Protein AF-A0AAU9WXY8-F1 (afdb_monomer)

Organism: NCBI:txid46732

Structure (mmCIF, N/CA/C/O backbone):
data_AF-A0AAU9WXY8-F1
#
_entry.id   AF-A0AAU9WXY8-F1
#
loop_
_atom_site.group_PDB
_atom_site.id
_atom_site.type_symbol
_atom_site.label_atom_id
_atom_site.label_alt_id
_atom_site.label_comp_id
_atom_site.label_asym_id
_atom_site.label_entity_id
_atom_site.label_seq_id
_atom_site.pdbx_PDB_ins_code
_atom_site.Cartn_x
_atom_site.Cartn_y
_atom_site.Cartn_z
_atom_site.occupancy
_atom_site.B_iso_or_equiv
_atom_site.auth_seq_id
_atom_site.auth_comp_id
_atom_site.auth_asym_id
_atom_site.auth_atom_id
_atom_site.pdbx_PDB_model_num
ATOM 1 N N . GLN A 1 1 ? 19.467 9.431 14.230 1.00 58.28 1 GLN A N 1
ATOM 2 C CA . GLN A 1 1 ? 18.956 8.630 15.370 1.00 58.28 1 GLN A CA 1
ATOM 3 C C . GLN A 1 1 ? 19.068 9.400 16.681 1.00 58.28 1 GLN A C 1
ATOM 5 O O . GLN A 1 1 ? 18.052 9.577 17.332 1.00 58.28 1 GLN A O 1
ATOM 10 N N . SER A 1 2 ? 20.236 9.939 17.031 1.00 70.94 2 SER A N 1
ATOM 11 C CA . SER A 1 2 ? 20.448 10.705 18.269 1.00 70.94 2 SER A CA 1
ATOM 12 C C . SER A 1 2 ? 19.467 11.874 18.460 1.00 70.94 2 SER A C 1
ATOM 14 O O . SER A 1 2 ? 18.767 11.893 19.461 1.00 70.94 2 SER A O 1
ATOM 16 N N . ILE A 1 3 ? 19.284 12.748 17.456 1.00 73.31 3 ILE A N 1
ATOM 17 C CA . ILE A 1 3 ? 18.297 13.858 17.493 1.00 73.31 3 ILE A CA 1
ATOM 18 C C . ILE A 1 3 ? 16.870 13.370 17.844 1.00 73.31 3 ILE A C 1
ATOM 20 O O . ILE A 1 3 ? 16.147 14.038 18.578 1.00 73.31 3 ILE A O 1
ATOM 24 N N . TYR A 1 4 ? 16.468 12.182 17.370 1.00 74.12 4 TYR A N 1
ATOM 25 C CA . TYR A 1 4 ? 15.169 11.577 17.695 1.00 74.12 4 TYR A CA 1
ATOM 26 C C . TYR A 1 4 ? 15.088 11.152 19.170 1.00 74.12 4 TYR A C 1
ATOM 28 O O . TYR A 1 4 ? 14.063 11.374 19.814 1.00 74.12 4 TYR A O 1
ATOM 36 N N . PHE A 1 5 ? 16.159 10.577 19.729 1.00 73.62 5 PHE A N 1
ATOM 37 C CA . PHE A 1 5 ? 16.206 10.272 21.158 1.00 73.62 5 PHE A CA 1
ATOM 38 C C . PHE A 1 5 ? 16.198 11.559 21.992 1.00 73.62 5 PHE A C 1
ATOM 40 O O . PHE A 1 5 ? 15.382 11.660 22.906 1.00 73.62 5 PHE A O 1
ATOM 47 N N . THR A 1 6 ? 17.009 12.567 21.642 1.00 76.75 6 THR A N 1
ATOM 48 C CA . THR A 1 6 ? 17.006 13.898 22.279 1.00 76.75 6 THR A CA 1
ATOM 49 C C . THR A 1 6 ? 15.594 14.467 22.372 1.00 76.75 6 THR A C 1
ATOM 51 O O . THR A 1 6 ? 15.139 14.796 23.464 1.00 76.75 6 THR A O 1
ATOM 54 N N . ALA A 1 7 ? 14.895 14.539 21.235 1.00 71.25 7 ALA A N 1
ATOM 55 C CA . ALA A 1 7 ? 13.519 15.005 21.142 1.00 71.25 7 ALA A CA 1
ATOM 56 C C . ALA A 1 7 ? 12.631 14.317 22.192 1.00 71.25 7 ALA A C 1
ATOM 58 O O . ALA A 1 7 ? 12.123 14.972 23.110 1.00 71.25 7 ALA A O 1
ATOM 59 N N . VAL A 1 8 ? 12.513 12.986 22.106 1.00 70.12 8 VAL A N 1
ATOM 60 C CA . VAL A 1 8 ? 11.603 12.223 22.967 1.00 70.12 8 VAL A CA 1
ATOM 61 C C . VAL A 1 8 ? 11.998 12.311 24.445 1.00 70.12 8 VAL A C 1
ATOM 63 O O . VAL A 1 8 ? 11.103 12.386 25.284 1.00 70.12 8 VAL A O 1
ATOM 66 N N . HIS A 1 9 ? 13.290 12.373 24.788 1.00 77.38 9 HIS A N 1
ATOM 67 C CA . HIS A 1 9 ? 13.725 12.575 26.176 1.00 77.38 9 HIS A CA 1
ATOM 68 C C . HIS A 1 9 ? 13.307 13.941 26.734 1.00 77.38 9 HIS A C 1
ATOM 70 O O . HIS A 1 9 ? 12.823 13.996 27.860 1.00 77.38 9 HIS A O 1
ATOM 76 N N . ILE A 1 10 ? 13.414 15.041 25.980 1.00 74.75 10 ILE A N 1
ATOM 77 C CA . ILE A 1 10 ? 13.002 16.349 26.521 1.00 74.75 10 ILE A CA 1
ATOM 78 C C . ILE A 1 10 ? 11.474 16.426 26.675 1.00 74.75 10 ILE A C 1
ATOM 80 O O . ILE A 1 10 ? 10.965 16.979 27.647 1.00 74.75 10 ILE A O 1
ATOM 84 N N . LEU A 1 11 ? 10.718 15.805 25.770 1.00 73.06 11 LEU A N 1
ATOM 85 C CA . LEU A 1 11 ? 9.266 15.718 25.909 1.00 73.06 11 LEU A CA 1
ATOM 86 C C . LEU A 1 11 ? 8.843 14.860 27.112 1.00 73.06 11 LEU A C 1
ATOM 88 O O . LEU A 1 11 ? 7.981 15.273 27.891 1.00 73.06 11 LEU A O 1
ATOM 92 N N . LEU A 1 12 ? 9.437 13.674 27.285 1.00 76.00 12 LEU A N 1
ATOM 93 C CA . LEU A 1 12 ? 9.161 12.828 28.450 1.00 76.00 12 LEU A CA 1
ATOM 94 C C . LEU A 1 12 ? 9.564 13.536 29.751 1.00 76.00 12 LEU A C 1
ATOM 96 O O . LEU A 1 12 ? 8.856 13.393 30.750 1.00 76.00 12 LEU A O 1
ATOM 100 N N . SER A 1 13 ? 10.616 14.360 29.714 1.00 81.12 13 SER A N 1
ATOM 101 C CA . SER A 1 13 ? 11.015 15.242 30.808 1.00 81.12 13 SER A CA 1
ATOM 102 C C . SER A 1 13 ? 9.907 16.247 31.117 1.00 81.12 13 SER A C 1
ATOM 104 O O . SER A 1 13 ? 9.409 16.235 32.235 1.00 81.12 13 SER A O 1
ATOM 106 N N . LEU A 1 14 ? 9.408 17.025 30.149 1.00 76.81 14 LEU A N 1
ATOM 107 C CA . LEU A 1 14 ? 8.316 17.983 30.386 1.00 76.81 14 LEU A CA 1
ATOM 108 C C . LEU A 1 14 ? 7.031 17.326 30.924 1.00 76.81 14 LEU A C 1
ATOM 110 O O . LEU A 1 14 ? 6.374 17.883 31.811 1.00 76.81 14 LEU A O 1
ATOM 114 N N . MET A 1 15 ? 6.677 16.135 30.430 1.00 76.19 15 MET A N 1
ATOM 115 C CA . MET A 1 15 ? 5.521 15.370 30.918 1.00 76.19 15 MET A CA 1
ATOM 116 C C . MET A 1 15 ? 5.714 14.876 32.359 1.00 76.19 15 MET A C 1
ATOM 118 O O . MET A 1 15 ? 4.820 15.042 33.192 1.00 76.19 15 MET A O 1
ATOM 122 N N . ALA A 1 16 ? 6.872 14.290 32.672 1.00 79.88 16 ALA A N 1
ATOM 123 C CA . ALA A 1 16 ? 7.192 13.819 34.017 1.00 79.88 16 ALA A CA 1
ATOM 124 C C . ALA A 1 16 ? 7.369 14.985 35.007 1.00 79.88 16 ALA A C 1
ATOM 126 O O . ALA A 1 16 ? 6.894 14.886 36.137 1.00 79.88 16 ALA A O 1
ATOM 127 N N . LEU A 1 17 ? 7.964 16.099 34.574 1.00 84.12 17 LEU A N 1
ATOM 128 C CA . LEU A 1 17 ? 8.178 17.317 35.355 1.00 84.12 17 LEU A CA 1
ATOM 129 C C . LEU A 1 17 ? 6.842 17.924 35.792 1.00 84.12 17 LEU A C 1
ATOM 131 O O . LEU A 1 17 ? 6.537 17.995 36.982 1.00 84.12 17 LEU A O 1
ATOM 135 N N . SER A 1 18 ? 6.017 18.317 34.817 1.00 79.75 18 SER A N 1
ATOM 136 C CA . SER A 1 18 ? 4.721 18.956 35.067 1.00 79.75 18 SER A CA 1
ATOM 137 C C . SER A 1 18 ? 3.766 18.031 35.824 1.00 79.75 18 SER A C 1
ATOM 139 O O . SER A 1 18 ? 3.128 18.449 36.793 1.00 79.75 18 SER A O 1
ATOM 141 N N . GLY A 1 19 ? 3.714 16.753 35.437 1.00 78.69 19 GLY A N 1
ATOM 142 C CA . GLY A 1 19 ? 2.889 15.746 36.085 1.00 78.69 19 GLY A CA 1
ATOM 143 C C . GLY A 1 19 ? 3.281 15.517 37.544 1.00 78.69 19 GLY A C 1
ATOM 144 O O . GLY A 1 19 ? 2.434 15.653 38.427 1.00 78.69 19 GLY A O 1
ATOM 145 N N . ASN A 1 20 ? 4.544 15.195 37.833 1.00 88.06 20 ASN A N 1
ATOM 146 C CA . ASN A 1 20 ? 4.954 14.856 39.199 1.00 88.06 20 ASN A CA 1
ATOM 147 C C . ASN A 1 20 ? 5.003 16.077 40.128 1.00 88.06 20 ASN A C 1
ATOM 149 O O . ASN A 1 20 ? 4.657 15.950 41.303 1.00 88.06 20 ASN A O 1
ATOM 153 N N . PHE A 1 21 ? 5.294 17.276 39.611 1.00 85.62 21 PHE A N 1
ATOM 154 C CA . PHE A 1 21 ? 5.154 18.518 40.375 1.00 85.62 21 PHE A CA 1
ATOM 155 C C . PHE A 1 21 ? 3.701 18.749 40.831 1.00 85.62 21 PHE A C 1
ATOM 157 O O . PHE A 1 21 ? 3.444 18.925 42.025 1.00 85.62 21 PHE A O 1
ATOM 164 N N . LEU A 1 22 ? 2.728 18.652 39.913 1.00 81.56 22 LEU A N 1
ATOM 165 C CA . LEU A 1 22 ? 1.297 18.759 40.241 1.00 81.56 22 LEU A CA 1
ATOM 166 C C . LEU A 1 22 ? 0.856 17.705 41.267 1.00 81.56 22 LEU A C 1
ATOM 168 O O . LEU A 1 22 ? 0.036 17.992 42.142 1.00 81.56 22 LEU A O 1
ATOM 172 N N . ILE A 1 23 ? 1.416 16.496 41.188 1.00 86.69 23 ILE A N 1
ATOM 173 C CA . ILE A 1 23 ? 1.170 15.415 42.144 1.00 86.69 23 ILE A CA 1
ATOM 174 C C . ILE A 1 23 ? 1.721 15.733 43.536 1.00 86.69 23 ILE A C 1
ATOM 176 O O . ILE A 1 23 ? 1.007 15.513 44.514 1.00 86.69 23 ILE A O 1
ATOM 180 N N . ILE A 1 24 ? 2.936 16.272 43.658 1.00 86.88 24 ILE A N 1
ATOM 181 C CA . ILE A 1 24 ? 3.520 16.659 44.954 1.00 86.88 24 ILE A CA 1
ATOM 182 C C . ILE A 1 24 ? 2.666 17.752 45.615 1.00 86.88 24 ILE A C 1
ATOM 184 O O . ILE A 1 24 ? 2.293 17.614 46.784 1.00 86.88 24 ILE A O 1
ATOM 188 N N . VAL A 1 25 ? 2.265 18.779 44.855 1.00 83.50 25 VAL A N 1
ATOM 189 C CA . VAL A 1 25 ? 1.380 19.855 45.339 1.00 83.50 25 VAL A CA 1
ATOM 190 C C . VAL A 1 25 ? 0.006 19.304 45.754 1.00 83.50 25 VAL A C 1
ATOM 192 O O . VAL A 1 25 ? -0.505 19.639 46.825 1.00 83.50 25 VAL A O 1
ATOM 195 N N . ALA A 1 26 ? -0.586 18.398 44.971 1.00 82.81 26 ALA A N 1
ATOM 196 C CA . ALA A 1 26 ? -1.856 17.761 45.320 1.00 82.81 26 ALA A CA 1
ATOM 197 C C . ALA A 1 26 ? -1.748 16.847 46.558 1.00 82.81 26 ALA A C 1
ATOM 199 O O . ALA A 1 26 ? -2.635 16.864 47.412 1.00 82.81 26 ALA A O 1
ATOM 200 N N . LEU A 1 27 ? -0.651 16.098 46.715 1.00 84.31 27 LEU A N 1
ATOM 201 C CA . LEU A 1 27 ? -0.369 15.268 47.896 1.00 84.31 27 LEU A CA 1
ATOM 202 C C . LEU A 1 27 ? -0.128 16.088 49.170 1.00 84.31 27 LEU A C 1
ATOM 204 O O . LEU A 1 27 ? -0.151 15.515 50.263 1.00 84.31 27 LEU A O 1
ATOM 208 N N . HIS A 1 28 ? 0.112 17.396 49.064 1.00 82.25 28 HIS A N 1
ATOM 209 C CA . HIS A 1 28 ? 0.092 18.304 50.209 1.00 82.25 28 HIS A CA 1
ATOM 210 C C . HIS A 1 28 ? -1.348 18.642 50.634 1.00 82.25 28 HIS A C 1
ATOM 212 O O . HIS A 1 28 ? -1.653 18.611 51.822 1.00 82.25 28 HIS A O 1
ATOM 218 N N . LYS A 1 29 ? -2.251 18.870 49.669 1.00 78.19 29 LYS A N 1
ATOM 219 C CA . LYS A 1 29 ? -3.663 19.232 49.907 1.00 78.19 29 LYS A CA 1
ATOM 220 C C . LYS A 1 29 ? -4.560 18.053 50.336 1.00 78.19 29 LYS A C 1
ATOM 222 O O . LYS A 1 29 ? -5.585 18.268 50.976 1.00 78.19 29 LYS A O 1
ATOM 227 N N . VAL A 1 30 ? -4.215 16.804 50.002 1.00 81.44 30 VAL A N 1
ATOM 228 C CA . VAL A 1 30 ? -5.038 15.620 50.342 1.00 81.44 30 VAL A CA 1
ATOM 229 C C . VAL A 1 30 ? -4.811 15.161 51.789 1.00 81.44 30 VAL A C 1
ATOM 231 O O . VAL A 1 30 ? -3.777 14.574 52.120 1.00 81.44 30 VAL A O 1
ATOM 234 N N . SER A 1 31 ? -5.818 15.321 52.651 1.00 74.94 31 SER A N 1
ATOM 235 C CA . SER A 1 31 ? -5.819 14.800 54.028 1.00 74.94 31 SER A CA 1
ATOM 236 C C . SER A 1 31 ? -6.189 13.309 54.123 1.00 74.94 31 SER A C 1
ATOM 238 O O . SER A 1 31 ? -5.586 12.605 54.931 1.00 74.94 31 SER A O 1
ATOM 240 N N . SER A 1 32 ? -7.066 12.794 53.252 1.00 74.12 32 SER A N 1
ATOM 241 C CA . SER A 1 32 ? -7.735 11.481 53.390 1.00 74.12 32 SER A CA 1
ATOM 242 C C . SER A 1 32 ? -6.867 10.217 53.257 1.00 74.12 32 SER A C 1
ATOM 244 O O . SER A 1 32 ? -7.257 9.155 53.739 1.00 74.12 32 SER A O 1
ATOM 246 N N . LEU A 1 33 ? -5.702 10.284 52.603 1.00 76.19 33 LEU A N 1
ATOM 247 C CA . LEU A 1 33 ? -4.825 9.114 52.444 1.00 76.19 33 LEU A CA 1
ATOM 248 C C . LEU A 1 33 ? -4.109 8.746 53.761 1.00 76.19 33 LEU A C 1
ATOM 250 O O . LEU A 1 33 ? -3.751 9.617 54.554 1.00 76.19 33 LEU A O 1
ATOM 254 N N . HIS A 1 34 ? -3.822 7.455 53.962 1.00 81.12 34 HIS A N 1
ATOM 255 C CA . HIS A 1 34 ? -3.025 6.989 55.102 1.00 81.12 34 HIS A CA 1
ATOM 256 C C . HIS A 1 34 ? -1.627 7.651 55.071 1.00 81.12 34 HIS A C 1
ATOM 258 O O . HIS A 1 34 ? -0.971 7.585 54.024 1.00 81.12 34 HIS A O 1
ATOM 264 N N . PRO A 1 35 ? -1.153 8.308 56.154 1.00 84.88 35 PRO A N 1
ATOM 265 C CA . PRO A 1 35 ? 0.079 9.098 56.104 1.00 84.88 35 PRO A CA 1
ATOM 266 C C . PRO A 1 35 ? 1.330 8.321 55.644 1.00 84.88 35 PRO A C 1
ATOM 268 O O . PRO A 1 35 ? 2.041 8.855 54.796 1.00 84.88 35 PRO A O 1
ATOM 271 N N . PRO A 1 36 ? 1.573 7.063 56.071 1.00 84.50 36 PRO A N 1
ATOM 272 C CA . PRO A 1 36 ? 2.623 6.210 55.505 1.00 84.50 36 PRO A CA 1
ATOM 273 C C . PRO A 1 36 ? 2.563 6.077 53.978 1.00 84.50 36 PRO A C 1
ATOM 275 O O . PRO A 1 36 ? 3.531 6.391 53.289 1.00 84.50 36 PRO A O 1
ATOM 278 N N . SER A 1 37 ? 1.407 5.711 53.416 1.00 84.62 37 SER A N 1
ATOM 279 C CA . SER A 1 37 ? 1.270 5.572 51.963 1.00 84.62 37 SER A CA 1
ATOM 280 C C . SER A 1 37 ? 1.486 6.909 51.235 1.00 84.62 37 SER A C 1
ATOM 282 O O . SER A 1 37 ? 2.041 6.906 50.138 1.00 84.62 37 SER A O 1
ATOM 284 N N . LYS A 1 38 ? 1.128 8.065 51.831 1.00 86.25 38 LYS A N 1
ATOM 285 C CA . LYS A 1 38 ? 1.463 9.392 51.261 1.00 86.25 38 LYS A CA 1
ATOM 286 C C . LYS A 1 38 ? 2.971 9.598 51.122 1.00 86.25 38 LYS A C 1
ATOM 288 O O . LYS A 1 38 ? 3.385 10.182 50.126 1.00 86.25 38 LYS A O 1
ATOM 293 N N . VAL A 1 39 ? 3.776 9.139 52.084 1.00 89.75 39 VAL A N 1
ATOM 294 C CA . VAL A 1 39 ? 5.246 9.247 52.024 1.00 89.75 39 VAL A CA 1
ATOM 295 C C . VAL A 1 39 ? 5.787 8.476 50.818 1.00 89.75 39 VAL A C 1
ATOM 297 O O . VAL A 1 39 ? 6.606 9.017 50.083 1.00 89.75 39 VAL A O 1
ATOM 300 N N . LEU A 1 40 ? 5.259 7.280 50.536 1.00 89.25 40 LEU A N 1
ATOM 301 C CA . LEU A 1 40 ? 5.653 6.499 49.356 1.00 89.25 40 LEU A CA 1
ATOM 302 C C . LEU A 1 40 ? 5.256 7.174 48.034 1.00 89.25 40 LEU A C 1
ATOM 304 O O . LEU A 1 40 ? 6.086 7.262 47.133 1.00 89.25 40 LEU A O 1
ATOM 308 N N . TYR A 1 41 ? 4.037 7.719 47.920 1.00 88.12 41 TYR A N 1
ATOM 309 C CA . TYR A 1 41 ? 3.637 8.460 46.712 1.00 88.12 41 TYR A CA 1
ATOM 310 C C . TYR A 1 41 ? 4.432 9.761 46.522 1.00 88.12 41 TYR A C 1
ATOM 312 O O . TYR A 1 41 ? 4.742 10.114 45.387 1.00 88.12 41 TYR A O 1
ATOM 320 N N . ARG A 1 42 ? 4.799 10.461 47.607 1.00 88.81 42 ARG A N 1
ATOM 321 C CA . ARG A 1 42 ? 5.684 11.636 47.539 1.00 88.81 42 ARG A CA 1
ATOM 322 C C . ARG A 1 42 ? 7.105 11.249 47.135 1.00 88.81 42 ARG A C 1
ATOM 324 O O . ARG A 1 42 ? 7.677 11.941 46.306 1.00 88.81 42 ARG A O 1
ATOM 331 N N . CYS A 1 43 ? 7.645 10.152 47.670 1.00 89.31 43 CYS A N 1
ATOM 332 C CA . CYS A 1 43 ? 8.960 9.642 47.286 1.00 89.31 43 CYS A CA 1
ATOM 333 C C . CYS A 1 43 ? 9.005 9.285 45.797 1.00 89.31 43 CYS A C 1
ATOM 335 O O . CYS A 1 43 ? 9.906 9.742 45.106 1.00 89.31 43 CYS A O 1
ATOM 337 N N . LEU A 1 44 ? 8.008 8.549 45.292 1.00 89.12 44 LEU A N 1
ATOM 338 C CA . LEU A 1 44 ? 7.957 8.154 43.882 1.00 89.12 44 LEU A CA 1
ATOM 339 C C . LEU A 1 44 ? 7.783 9.366 42.950 1.00 89.12 44 LEU A C 1
ATOM 341 O O . LEU A 1 44 ? 8.485 9.485 41.955 1.00 89.12 44 LEU A O 1
ATOM 345 N N . ALA A 1 45 ? 6.922 10.326 43.307 1.00 89.19 45 ALA A N 1
ATOM 346 C CA . ALA A 1 45 ? 6.803 11.562 42.535 1.00 89.19 45 ALA A CA 1
ATOM 347 C C . ALA A 1 45 ? 8.085 12.420 42.584 1.00 89.19 45 ALA A C 1
ATOM 349 O O . ALA A 1 45 ? 8.436 13.048 41.590 1.00 89.19 45 ALA A O 1
ATOM 350 N N . ALA A 1 46 ? 8.809 12.446 43.708 1.00 89.31 46 ALA A N 1
ATOM 351 C CA . ALA A 1 46 ? 10.069 13.180 43.832 1.00 89.31 46 ALA A CA 1
ATOM 352 C C . ALA A 1 46 ? 11.220 12.518 43.055 1.00 89.31 46 ALA A C 1
ATOM 354 O O . ALA A 1 46 ? 12.000 13.228 42.420 1.00 89.31 46 ALA A O 1
ATOM 355 N N . THR A 1 47 ? 11.315 11.182 43.043 1.00 90.31 47 THR A N 1
ATOM 356 C CA . THR A 1 47 ? 12.289 10.470 42.201 1.00 90.31 47 THR A CA 1
ATOM 357 C C . THR A 1 47 ? 11.994 10.697 40.724 1.00 90.31 47 THR A C 1
ATOM 359 O O . THR A 1 47 ? 12.896 11.077 39.986 1.00 90.31 47 THR A O 1
ATOM 362 N N . ASP A 1 48 ? 10.734 10.566 40.298 1.00 89.81 48 ASP A N 1
ATOM 363 C CA . ASP A 1 48 ? 10.317 10.819 38.913 1.00 89.81 48 ASP A CA 1
ATOM 364 C C . ASP A 1 48 ? 10.558 12.280 38.478 1.00 89.81 48 ASP A C 1
ATOM 366 O O . ASP A 1 48 ? 10.939 12.539 37.333 1.00 89.81 48 ASP A O 1
ATOM 370 N N . LEU A 1 49 ? 10.392 13.242 39.394 1.00 89.00 49 LEU A N 1
ATOM 371 C CA . LEU A 1 49 ? 10.732 14.648 39.165 1.00 89.00 49 LEU A CA 1
ATOM 372 C C . LEU A 1 49 ? 12.245 14.822 38.944 1.00 89.00 49 LEU A C 1
ATOM 374 O O . LEU A 1 49 ? 12.651 15.474 37.984 1.00 89.00 49 LEU A O 1
ATOM 378 N N . LEU A 1 50 ? 13.089 14.200 39.769 1.00 86.56 50 LEU A N 1
ATOM 379 C CA . LEU A 1 50 ? 14.547 14.260 39.613 1.00 86.56 50 LEU A CA 1
ATOM 380 C C . LEU A 1 50 ? 15.029 13.550 38.339 1.00 86.56 50 LEU A C 1
ATOM 382 O O . LEU A 1 50 ? 15.907 14.071 37.655 1.00 86.56 50 LEU A O 1
ATOM 386 N N . VAL A 1 51 ? 14.401 12.437 37.946 1.00 89.69 51 VAL A N 1
ATOM 387 C CA . VAL A 1 51 ? 14.632 11.789 36.641 1.00 89.69 51 VAL A CA 1
ATOM 388 C C . VAL A 1 51 ? 14.360 12.775 35.496 1.00 89.69 51 VAL A C 1
ATOM 390 O O . VAL A 1 51 ? 15.117 12.822 34.525 1.00 89.69 51 VAL A O 1
ATOM 393 N N . SER A 1 52 ? 13.302 13.587 35.610 1.00 85.25 52 SER A N 1
ATOM 394 C CA . SER A 1 52 ? 12.936 14.580 34.593 1.00 85.25 52 SER A CA 1
ATOM 395 C C . SER A 1 52 ? 13.860 15.804 34.545 1.00 85.25 52 SER A C 1
ATOM 397 O O . SER A 1 52 ? 14.110 16.308 33.454 1.00 85.25 52 SER A O 1
ATOM 399 N N . ILE A 1 53 ? 14.388 16.261 35.687 1.00 85.88 53 ILE A N 1
ATOM 400 C CA . ILE A 1 53 ? 15.253 17.455 35.787 1.00 85.88 53 ILE A CA 1
ATOM 401 C C . ILE A 1 53 ? 16.725 17.124 35.505 1.00 85.88 53 ILE A C 1
ATOM 403 O O . ILE A 1 53 ? 17.449 17.964 34.981 1.00 85.88 53 ILE A O 1
ATOM 407 N N . VAL A 1 54 ? 17.178 15.917 35.854 1.00 84.44 54 VAL A N 1
ATOM 408 C CA . VAL A 1 54 ? 18.604 15.555 35.856 1.00 84.44 54 VAL A CA 1
ATOM 409 C C . VAL A 1 54 ? 18.917 14.540 34.755 1.00 84.44 54 VAL A C 1
ATOM 411 O O . VAL A 1 54 ? 19.636 14.851 33.807 1.00 84.44 54 VAL A O 1
ATOM 414 N N . SER A 1 55 ? 18.355 13.331 34.833 1.00 87.56 55 SER A N 1
ATOM 415 C CA . SER A 1 55 ? 18.743 12.226 33.943 1.00 87.56 55 SER A CA 1
ATOM 416 C C . SER A 1 55 ? 18.346 12.450 32.490 1.00 87.56 55 SER A C 1
ATOM 418 O O . SER A 1 55 ? 19.162 12.258 31.586 1.00 87.56 55 SER A O 1
ATOM 420 N N . GLN A 1 56 ? 17.111 12.888 32.241 1.00 85.25 56 GLN A N 1
ATOM 421 C CA . GLN A 1 56 ? 16.621 13.074 30.875 1.00 85.25 56 GLN A CA 1
ATOM 422 C C . GLN A 1 56 ? 17.325 14.232 30.135 1.00 85.25 56 GLN A C 1
ATOM 424 O O . GLN A 1 56 ? 17.698 14.019 28.979 1.00 85.25 56 GLN A O 1
ATOM 429 N N . PRO A 1 57 ? 17.621 15.391 30.762 1.00 86.81 57 PRO A N 1
ATOM 430 C CA . PRO A 1 57 ? 18.467 16.422 30.159 1.00 86.81 57 PRO A CA 1
ATOM 431 C C . PRO A 1 57 ? 19.906 15.969 29.896 1.00 86.81 57 PRO A C 1
ATOM 433 O O . PRO A 1 57 ? 20.397 16.201 28.794 1.00 86.81 57 PRO A O 1
ATOM 436 N N . PHE A 1 58 ? 20.565 15.243 30.811 1.00 86.56 58 PHE A N 1
ATOM 437 C CA . PHE A 1 58 ? 21.881 14.661 30.500 1.00 86.56 58 PHE A CA 1
ATOM 438 C C . PHE A 1 58 ? 21.810 13.668 29.332 1.00 86.56 58 PHE A C 1
ATOM 440 O O . PHE A 1 58 ? 22.692 13.683 28.472 1.00 86.56 58 PHE A O 1
ATOM 447 N N . THR A 1 59 ? 20.731 12.881 29.232 1.00 85.88 59 THR A N 1
ATOM 448 C CA . THR A 1 59 ? 20.521 11.951 28.107 1.00 85.88 59 THR A CA 1
ATOM 449 C C . THR A 1 59 ? 20.357 12.706 26.790 1.00 85.88 59 THR A C 1
ATOM 451 O O . THR A 1 59 ? 20.933 12.322 25.774 1.00 85.88 59 THR A O 1
ATOM 454 N N . ALA A 1 60 ? 19.599 13.804 26.797 1.00 84.62 60 ALA A N 1
ATOM 455 C CA . ALA A 1 60 ? 19.445 14.688 25.648 1.00 84.62 60 ALA A CA 1
ATOM 456 C C . ALA A 1 60 ? 20.791 15.317 25.234 1.00 84.62 60 ALA A C 1
ATOM 458 O O . ALA A 1 60 ? 21.135 15.294 24.052 1.00 84.62 60 ALA A O 1
ATOM 459 N N . SER A 1 61 ? 21.593 15.788 26.194 1.00 86.00 61 SER A N 1
ATOM 460 C CA . SER A 1 61 ? 22.938 16.323 25.945 1.00 86.00 61 SER A CA 1
ATOM 461 C C . SER A 1 61 ? 23.911 15.270 25.409 1.00 86.00 61 SER A C 1
ATOM 463 O O . SER A 1 61 ? 24.689 15.582 24.511 1.00 86.00 61 SER A O 1
ATOM 465 N N . TYR A 1 62 ? 23.847 14.018 25.877 1.00 88.56 62 TYR A N 1
ATOM 466 C CA . TYR A 1 62 ? 24.630 12.903 25.324 1.00 88.56 62 TYR A CA 1
ATOM 467 C C . TYR A 1 62 ? 24.307 12.674 23.844 1.00 88.56 62 TYR A C 1
ATOM 469 O O . TYR A 1 62 ? 25.200 12.637 22.998 1.00 88.56 62 TYR A O 1
ATOM 477 N N . TRP A 1 63 ? 23.021 12.590 23.503 1.00 84.44 63 TRP A N 1
ATOM 478 C CA . TRP A 1 63 ? 22.618 12.389 22.116 1.00 84.44 63 TRP A CA 1
ATOM 479 C C . TRP A 1 63 ? 22.915 13.605 21.222 1.00 84.44 63 TRP A C 1
ATOM 481 O O . TRP A 1 63 ? 23.239 13.405 20.054 1.00 84.44 63 TRP A O 1
ATOM 491 N N . MET A 1 64 ? 22.858 14.843 21.729 1.00 85.12 64 MET A N 1
ATOM 492 C CA . MET A 1 64 ? 23.217 16.039 20.945 1.00 85.12 64 MET A CA 1
ATOM 493 C C . MET A 1 64 ? 24.724 16.234 20.772 1.00 85.12 64 MET A C 1
ATOM 495 O O . MET A 1 64 ? 25.163 16.587 19.683 1.00 85.12 64 MET A O 1
ATOM 499 N N . SER A 1 65 ? 25.537 15.956 21.787 1.00 84.75 65 SER A N 1
ATOM 500 C CA . SER A 1 65 ? 27.002 16.012 21.651 1.00 84.75 65 SER A CA 1
ATOM 501 C C . SER A 1 65 ? 27.535 14.947 20.684 1.00 84.75 65 SER A C 1
ATOM 503 O O . SER A 1 65 ? 28.498 15.208 19.972 1.00 84.75 65 SER A O 1
ATOM 505 N N . LEU A 1 66 ? 26.851 13.804 20.541 1.00 80.81 66 LEU A N 1
ATOM 506 C CA . LEU A 1 66 ? 27.110 12.837 19.462 1.00 80.81 66 LEU A CA 1
ATOM 507 C C . LEU A 1 66 ? 26.705 13.346 18.056 1.00 80.81 66 LEU A C 1
ATOM 509 O O . LEU A 1 66 ? 27.120 12.765 17.061 1.00 80.81 66 LEU A O 1
ATOM 513 N N . VAL A 1 67 ? 25.865 14.384 17.948 1.00 83.38 67 VAL A N 1
ATOM 514 C CA . VAL A 1 67 ? 25.438 14.998 16.667 1.00 83.38 67 VAL A CA 1
ATOM 515 C C . VAL A 1 67 ? 26.367 16.133 16.254 1.00 83.38 67 VAL A C 1
ATOM 517 O O . VAL A 1 67 ? 26.622 16.300 15.068 1.00 83.38 67 VAL A O 1
ATOM 520 N N . HIS A 1 68 ? 26.867 16.896 17.224 1.00 84.62 68 HIS A N 1
ATOM 521 C CA . HIS A 1 68 ? 27.829 17.980 17.008 1.00 84.62 68 HIS A CA 1
ATOM 522 C C . HIS A 1 68 ? 29.295 17.511 17.061 1.00 84.62 68 HIS A C 1
ATOM 524 O O . HIS A 1 68 ? 30.197 18.337 17.035 1.00 84.62 68 HIS A O 1
ATOM 530 N N . GLU A 1 69 ? 29.528 16.195 17.146 1.00 84.69 69 GLU A N 1
ATOM 531 C CA . GLU A 1 69 ? 30.856 15.560 17.235 1.00 84.69 69 GLU A CA 1
ATOM 532 C C . GLU A 1 69 ? 31.720 16.056 18.418 1.00 84.69 69 GLU A C 1
ATOM 534 O O . GLU A 1 69 ? 32.943 15.918 18.437 1.00 84.69 69 GLU A O 1
ATOM 539 N N . GLU A 1 70 ? 31.085 16.570 19.476 1.00 86.06 70 GLU A N 1
ATOM 540 C CA . GLU A 1 70 ? 31.760 17.024 20.694 1.00 86.06 70 GLU A CA 1
ATOM 541 C C . GLU A 1 70 ? 32.078 15.842 21.622 1.00 86.06 70 GLU A C 1
ATOM 543 O O . GLU A 1 70 ? 31.429 15.609 22.645 1.00 86.06 70 GLU A O 1
ATOM 548 N N . TRP A 1 71 ? 33.104 15.066 21.268 1.00 86.19 71 TRP A N 1
ATOM 549 C CA . TRP A 1 71 ? 33.466 13.809 21.938 1.00 86.19 71 TRP A CA 1
ATOM 550 C C . TRP A 1 71 ? 33.730 13.929 23.449 1.00 86.19 71 TRP A C 1
ATOM 552 O O . TRP A 1 71 ? 33.440 12.988 24.193 1.00 86.19 71 TRP A O 1
ATOM 562 N N . TYR A 1 72 ? 34.237 15.073 23.922 1.00 88.00 72 TYR A N 1
ATOM 563 C CA . TYR A 1 72 ? 34.423 15.335 25.355 1.00 88.00 72 TYR A CA 1
ATOM 564 C C . TYR A 1 72 ? 33.078 15.483 26.079 1.00 88.00 72 TYR A C 1
ATOM 566 O O . TYR A 1 72 ? 32.801 14.737 27.023 1.00 88.00 72 TYR A O 1
ATOM 574 N N . LEU A 1 73 ? 32.209 16.375 25.586 1.00 83.19 73 LEU A N 1
ATOM 575 C CA . LEU A 1 73 ? 30.865 16.579 26.128 1.00 83.19 73 LEU A CA 1
ATOM 576 C C . LEU A 1 73 ? 30.033 15.291 26.034 1.00 83.19 73 LEU A C 1
ATOM 578 O O . LEU A 1 73 ? 29.327 14.951 26.978 1.00 83.19 73 LEU A O 1
ATOM 582 N N . CYS A 1 74 ? 30.199 14.521 24.957 1.00 85.56 74 CYS A N 1
ATOM 583 C CA . CYS A 1 74 ? 29.592 13.206 24.763 1.00 85.56 74 CYS A CA 1
ATOM 584 C C . CYS A 1 74 ? 30.023 12.201 25.835 1.00 85.56 74 CYS A C 1
ATOM 586 O O . CYS A 1 74 ? 29.167 11.560 26.446 1.00 85.56 74 CYS A O 1
ATOM 588 N N . ARG A 1 75 ? 31.322 12.097 26.145 1.00 83.50 75 ARG A N 1
ATOM 589 C CA . ARG A 1 75 ? 31.811 11.198 27.203 1.00 83.50 75 ARG A CA 1
ATOM 590 C C . ARG A 1 75 ? 31.285 11.605 28.583 1.00 83.50 75 ARG A C 1
ATOM 592 O O . ARG A 1 75 ? 30.829 10.741 29.330 1.00 83.50 75 ARG A O 1
ATOM 599 N N . VAL A 1 76 ? 31.310 12.897 28.910 1.00 84.38 76 VAL A N 1
ATOM 600 C CA . VAL A 1 76 ? 30.816 13.414 30.200 1.00 84.38 76 VAL A CA 1
ATOM 601 C C . VAL A 1 76 ? 29.302 13.221 30.324 1.00 84.38 76 VAL A C 1
ATOM 603 O O . VAL A 1 76 ? 28.833 12.661 31.314 1.00 84.38 76 VAL A O 1
ATOM 606 N N . ALA A 1 77 ? 28.533 13.601 29.302 1.00 85.25 77 ALA A N 1
ATOM 607 C CA . ALA A 1 77 ? 27.082 13.456 29.292 1.00 85.25 77 ALA A CA 1
ATOM 608 C C . ALA A 1 77 ? 26.639 11.985 29.267 1.00 85.25 77 ALA A C 1
ATOM 610 O O . ALA A 1 77 ? 25.642 11.658 29.907 1.00 85.25 77 ALA A O 1
ATOM 611 N N . TYR A 1 78 ? 27.380 11.083 28.610 1.00 85.19 78 TYR A N 1
ATOM 612 C CA . TYR A 1 78 ? 27.138 9.637 28.677 1.00 85.19 78 TYR A CA 1
ATOM 613 C C . TYR A 1 78 ? 27.272 9.109 30.108 1.00 85.19 78 TYR A C 1
ATOM 615 O O . TYR A 1 78 ? 26.369 8.436 30.603 1.00 85.19 78 TYR A O 1
ATOM 623 N N . MET A 1 79 ? 28.367 9.448 30.796 1.00 81.75 79 MET A N 1
ATOM 624 C CA . MET A 1 79 ? 28.601 9.000 32.172 1.00 81.75 79 MET A CA 1
ATOM 625 C C . MET A 1 79 ? 27.575 9.599 33.141 1.00 81.75 79 MET A C 1
ATOM 627 O O . MET A 1 79 ? 26.977 8.863 33.921 1.00 81.75 79 MET A O 1
ATOM 631 N N . ALA A 1 80 ? 27.292 10.903 33.041 1.00 83.12 80 ALA A N 1
ATOM 632 C CA . ALA A 1 80 ? 26.262 11.567 33.843 1.00 83.12 80 ALA A CA 1
ATOM 633 C C . ALA A 1 80 ? 24.859 10.983 33.590 1.00 83.12 80 ALA A C 1
ATOM 635 O O . ALA A 1 80 ? 24.092 10.765 34.531 1.00 83.12 80 ALA A O 1
ATOM 636 N N . THR A 1 81 ? 24.540 10.660 32.333 1.00 84.62 81 THR A N 1
ATOM 637 C CA . THR A 1 81 ? 23.316 9.940 31.957 1.00 84.62 81 THR A CA 1
ATOM 638 C C . THR A 1 81 ? 23.264 8.586 32.639 1.00 84.62 81 THR A C 1
ATOM 640 O O . THR A 1 81 ? 22.315 8.321 33.370 1.00 84.62 81 THR A O 1
ATOM 643 N N . TYR A 1 82 ? 24.270 7.735 32.426 1.00 78.75 82 TYR A N 1
ATOM 644 C CA . TYR A 1 82 ? 24.286 6.373 32.948 1.00 78.75 82 TYR A CA 1
ATOM 645 C C . TYR A 1 82 ? 24.117 6.386 34.473 1.00 78.75 82 TYR A C 1
ATOM 647 O O . TYR A 1 82 ? 23.156 5.808 34.983 1.00 78.75 82 TYR A O 1
ATOM 655 N N . ILE A 1 83 ? 24.972 7.135 35.180 1.00 77.94 83 ILE A N 1
ATOM 656 C CA . ILE A 1 83 ? 24.958 7.253 36.643 1.00 77.94 83 ILE A CA 1
ATOM 657 C C . ILE A 1 83 ? 23.577 7.678 37.141 1.00 77.94 83 ILE A C 1
ATOM 659 O O . ILE A 1 83 ? 22.963 6.967 37.935 1.00 77.94 83 ILE A O 1
ATOM 663 N N . THR A 1 84 ? 23.062 8.819 36.676 1.00 82.44 84 THR A N 1
ATOM 664 C CA . THR A 1 84 ? 21.821 9.383 37.230 1.00 82.44 84 THR A CA 1
ATOM 665 C C . THR A 1 84 ? 20.592 8.552 36.861 1.00 82.44 84 THR A C 1
ATOM 667 O O . THR A 1 84 ? 19.690 8.405 37.683 1.00 82.44 84 THR A O 1
ATOM 670 N N . THR A 1 85 ? 20.557 7.971 35.657 1.00 80.94 85 THR A N 1
ATOM 671 C CA . THR A 1 85 ? 19.397 7.211 35.170 1.00 80.94 85 THR A CA 1
ATOM 672 C C . THR A 1 85 ? 19.225 5.911 35.930 1.00 80.94 85 THR A C 1
ATOM 674 O O . THR A 1 85 ? 18.158 5.662 36.484 1.00 80.94 85 THR A O 1
ATOM 677 N N . TYR A 1 86 ? 20.267 5.077 35.975 1.00 76.12 86 TYR A N 1
ATOM 678 C CA . TYR A 1 86 ? 20.187 3.769 36.625 1.00 76.12 86 TYR A CA 1
ATOM 679 C C . TYR A 1 86 ? 19.801 3.905 38.090 1.00 76.12 86 TYR A C 1
ATOM 681 O O . TYR A 1 86 ? 18.885 3.233 38.566 1.00 76.12 86 TYR A O 1
ATOM 689 N N . THR A 1 87 ? 20.467 4.823 38.784 1.00 77.00 87 THR A N 1
ATOM 690 C CA . THR A 1 87 ? 20.290 5.019 40.216 1.00 77.00 87 THR A CA 1
ATOM 691 C C . THR A 1 87 ? 18.896 5.587 40.530 1.00 77.00 87 THR A C 1
ATOM 693 O O . THR A 1 87 ? 18.167 4.977 41.315 1.00 77.00 87 THR A O 1
ATOM 696 N N . LEU A 1 88 ? 18.436 6.673 39.889 1.00 83.12 88 LEU A N 1
ATOM 697 C CA . LEU A 1 88 ? 17.100 7.238 40.164 1.00 83.12 88 LEU A CA 1
ATOM 698 C C . LEU A 1 88 ? 15.951 6.311 39.721 1.00 83.12 88 LEU A C 1
ATOM 700 O O . LEU A 1 88 ? 14.925 6.207 40.408 1.00 83.12 88 LEU A O 1
ATOM 704 N N . CYS A 1 89 ? 16.108 5.591 38.606 1.00 79.75 89 CYS A N 1
ATOM 705 C CA . CYS A 1 89 ? 15.116 4.611 38.164 1.00 79.75 89 CYS A CA 1
ATOM 706 C C . CYS A 1 89 ? 15.047 3.390 39.095 1.00 79.75 89 CYS A C 1
ATOM 708 O O . CYS A 1 89 ? 13.971 2.797 39.211 1.00 79.75 89 CYS A O 1
ATOM 710 N N . LEU A 1 90 ? 16.134 3.053 39.803 1.00 79.12 90 LEU A N 1
ATOM 711 C CA . LEU A 1 90 ? 16.153 2.008 40.826 1.00 79.12 90 LEU A CA 1
ATOM 712 C C . LEU A 1 90 ? 15.393 2.419 42.096 1.00 79.12 90 LEU A C 1
ATOM 714 O O . LEU A 1 90 ? 14.575 1.635 42.576 1.00 79.12 90 LEU A O 1
ATOM 718 N N . VAL A 1 91 ? 15.570 3.648 42.605 1.00 86.38 91 VAL A N 1
ATOM 719 C CA . VAL A 1 91 ? 14.769 4.160 43.745 1.00 86.38 91 VAL A CA 1
ATOM 720 C C . VAL A 1 91 ? 13.282 4.175 43.390 1.00 86.38 91 VAL A C 1
ATOM 722 O O . VAL A 1 91 ? 12.437 3.783 44.198 1.00 86.38 91 VAL A O 1
ATOM 725 N N . SER A 1 92 ? 12.957 4.564 42.156 1.00 87.44 92 SER A N 1
ATOM 726 C CA . SER A 1 92 ? 11.585 4.566 41.638 1.00 87.44 92 SER A CA 1
ATOM 727 C C . SER A 1 92 ? 10.998 3.146 41.570 1.00 87.44 92 SER A C 1
ATOM 729 O O . SER A 1 92 ? 9.855 2.917 41.980 1.00 87.44 92 SER A O 1
ATOM 731 N N . LEU A 1 93 ? 11.792 2.160 41.134 1.00 85.56 93 LEU A N 1
ATOM 732 C CA . LEU A 1 93 ? 11.402 0.747 41.083 1.00 85.56 93 LEU A CA 1
ATOM 733 C C . LEU A 1 93 ? 11.212 0.145 42.488 1.00 85.56 93 LEU A C 1
ATOM 735 O O . LEU A 1 93 ? 10.178 -0.476 42.743 1.00 85.56 93 LEU A O 1
ATOM 739 N N . LEU A 1 94 ? 12.144 0.390 43.416 1.00 87.25 94 LEU A N 1
ATOM 740 C CA . LEU A 1 94 ? 12.055 -0.022 44.825 1.00 87.25 94 LEU A CA 1
ATOM 741 C C . LEU A 1 94 ? 10.835 0.597 45.519 1.00 87.25 94 LEU A C 1
ATOM 743 O O . LEU A 1 94 ? 10.079 -0.103 46.194 1.00 87.25 94 LEU A O 1
ATOM 747 N N . THR A 1 95 ? 10.574 1.886 45.291 1.00 88.69 95 THR A N 1
ATOM 748 C CA . THR A 1 95 ? 9.394 2.574 45.837 1.00 88.69 95 THR A CA 1
ATOM 749 C C . THR A 1 95 ? 8.098 2.008 45.249 1.00 88.69 95 THR A C 1
ATOM 751 O O . THR A 1 95 ? 7.120 1.823 45.974 1.00 88.69 95 THR A O 1
ATOM 754 N N . THR A 1 96 ? 8.084 1.643 43.964 1.00 84.94 96 THR A N 1
ATOM 755 C CA . THR A 1 96 ? 6.922 0.997 43.330 1.00 84.94 96 THR A CA 1
ATOM 756 C C . THR A 1 96 ? 6.686 -0.418 43.873 1.00 84.94 96 THR A C 1
ATOM 758 O O . THR A 1 96 ? 5.545 -0.780 44.176 1.00 84.94 96 THR A O 1
ATOM 761 N N . ALA A 1 97 ? 7.748 -1.202 44.083 1.00 86.88 97 ALA A N 1
ATOM 762 C CA . ALA A 1 97 ? 7.668 -2.504 44.742 1.00 86.88 97 ALA A CA 1
ATOM 763 C C . ALA A 1 97 ? 7.152 -2.366 46.187 1.00 86.88 97 ALA A C 1
ATOM 765 O O . ALA A 1 97 ? 6.226 -3.082 46.575 1.00 86.88 97 ALA A O 1
ATOM 766 N N . ALA A 1 98 ? 7.638 -1.382 46.948 1.00 88.00 98 ALA A N 1
ATOM 767 C CA . ALA A 1 98 ? 7.149 -1.072 48.291 1.00 88.00 98 ALA A CA 1
ATOM 768 C C . ALA A 1 98 ? 5.663 -0.673 48.307 1.00 88.00 98 ALA A C 1
ATOM 770 O O . ALA A 1 98 ? 4.919 -1.136 49.168 1.00 88.00 98 ALA A O 1
ATOM 771 N N . ILE A 1 99 ? 5.189 0.106 47.327 1.00 86.38 99 ILE A N 1
ATOM 772 C CA . ILE A 1 99 ? 3.759 0.420 47.164 1.00 86.38 99 ILE A CA 1
ATOM 773 C C . ILE A 1 99 ? 2.943 -0.850 46.863 1.00 86.38 99 ILE A C 1
ATOM 775 O O . ILE A 1 99 ? 1.812 -0.972 47.334 1.00 86.38 99 ILE A O 1
ATOM 779 N N . SER A 1 100 ? 3.482 -1.817 46.114 1.00 83.50 100 SER A N 1
ATOM 780 C CA . SER A 1 100 ? 2.801 -3.101 45.883 1.00 83.50 100 SER A CA 1
ATOM 781 C C . SER A 1 100 ? 2.640 -3.908 47.186 1.00 83.50 100 SER A C 1
ATOM 783 O O . SER A 1 100 ? 1.557 -4.429 47.464 1.00 83.50 100 SER A O 1
ATOM 785 N N . VAL A 1 101 ? 3.674 -3.918 48.037 1.00 86.75 101 VAL A N 1
ATOM 786 C CA . VAL A 1 101 ? 3.690 -4.613 49.334 1.00 86.75 101 VAL A CA 1
ATOM 787 C C . VAL A 1 101 ? 2.814 -3.901 50.371 1.00 86.75 101 VAL A C 1
ATOM 789 O O . VAL A 1 101 ? 2.027 -4.567 51.037 1.00 86.75 101 VAL A O 1
ATOM 792 N N . ASP A 1 102 ? 2.844 -2.564 50.452 1.00 85.81 102 ASP A N 1
ATOM 793 C CA . ASP A 1 102 ? 1.933 -1.752 51.285 1.00 85.81 102 ASP A CA 1
ATOM 794 C C . ASP A 1 102 ? 0.463 -2.094 50.995 1.00 85.81 102 ASP A C 1
ATOM 796 O O . ASP A 1 102 ? -0.347 -2.277 51.902 1.00 85.81 102 ASP A O 1
ATOM 800 N N . ARG A 1 103 ? 0.119 -2.266 49.712 1.00 79.50 103 ARG A N 1
ATOM 801 C CA . ARG A 1 103 ? -1.237 -2.636 49.285 1.00 79.50 103 ARG A CA 1
ATOM 802 C C . ARG A 1 103 ? -1.597 -4.089 49.591 1.00 79.50 103 ARG A C 1
ATOM 804 O O . ARG A 1 103 ? -2.761 -4.342 49.896 1.00 79.50 103 ARG A O 1
ATOM 811 N N . LEU A 1 104 ? -0.641 -5.018 49.549 1.00 83.56 104 LEU A N 1
ATOM 812 C CA . LEU A 1 104 ? -0.858 -6.401 49.984 1.00 83.56 104 LEU A CA 1
ATOM 813 C C . LEU A 1 104 ? -1.071 -6.469 51.505 1.00 83.56 104 LEU A C 1
ATOM 815 O O . LEU A 1 104 ? -2.021 -7.105 51.955 1.00 83.56 104 LEU A O 1
ATOM 819 N N . LEU A 1 105 ? -0.249 -5.765 52.290 1.00 83.88 105 LEU A N 1
ATOM 820 C CA . LEU A 1 105 ? -0.373 -5.679 53.750 1.00 83.88 105 LEU A CA 1
ATOM 821 C C . LEU A 1 105 ? -1.688 -5.013 54.179 1.00 83.88 105 LEU A C 1
ATOM 823 O O . LEU A 1 105 ? -2.341 -5.493 55.103 1.00 83.88 105 LEU A O 1
ATOM 827 N N . ALA A 1 106 ? -2.126 -3.963 53.478 1.00 79.81 106 ALA A N 1
ATOM 828 C CA . ALA A 1 106 ? -3.415 -3.317 53.729 1.00 79.81 106 ALA A CA 1
ATOM 829 C C . ALA A 1 106 ? -4.619 -4.251 53.509 1.00 79.81 106 ALA A C 1
ATOM 831 O O . ALA A 1 106 ? -5.651 -4.072 54.152 1.00 79.81 106 ALA A O 1
ATOM 832 N N . LEU A 1 107 ? -4.495 -5.240 52.616 1.00 76.81 107 LEU A N 1
ATOM 833 C CA . LEU A 1 107 ? -5.540 -6.231 52.343 1.00 76.81 107 LEU A CA 1
ATOM 834 C C . LEU A 1 107 ? -5.460 -7.452 53.270 1.00 76.81 107 LEU A C 1
ATOM 836 O O . LEU A 1 107 ? -6.495 -7.911 53.737 1.00 76.81 107 LEU A O 1
ATOM 840 N N . LEU A 1 108 ? -4.258 -7.961 53.560 1.00 80.75 108 LEU A N 1
ATOM 841 C CA . LEU A 1 108 ? -4.066 -9.142 54.411 1.00 80.75 108 LEU A CA 1
ATOM 842 C C . LEU A 1 108 ? -4.231 -8.848 55.907 1.00 80.75 108 LEU A C 1
ATOM 844 O O . LEU A 1 108 ? -4.772 -9.670 56.638 1.00 80.75 108 LEU A O 1
ATOM 848 N N . SER A 1 109 ? -3.729 -7.709 56.388 1.00 78.31 109 SER A N 1
ATOM 849 C CA . SER A 1 109 ? -3.623 -7.441 57.829 1.00 78.31 109 SER A CA 1
ATOM 850 C C . SER A 1 109 ? -4.812 -6.677 58.419 1.00 78.31 109 SER A C 1
ATOM 852 O O . SER A 1 109 ? -4.869 -6.513 59.638 1.00 78.31 109 SER A O 1
ATOM 854 N N . GLY A 1 110 ? -5.755 -6.205 57.595 1.00 78.62 110 GLY A N 1
ATOM 855 C CA . GLY A 1 110 ? -6.994 -5.557 58.042 1.00 78.62 110 GLY A CA 1
ATOM 856 C C . GLY A 1 110 ? -6.759 -4.458 59.086 1.00 78.62 110 GLY A C 1
ATOM 857 O O . GLY A 1 110 ? -6.022 -3.505 58.846 1.00 78.62 110 GLY A O 1
ATOM 858 N N . LEU A 1 111 ? -7.345 -4.602 60.278 1.00 72.12 111 LEU A N 1
ATOM 859 C CA . LEU A 1 111 ? -7.172 -3.645 61.383 1.00 72.12 111 LEU A CA 1
ATOM 860 C C . LEU A 1 111 ? -5.722 -3.569 61.909 1.00 72.12 111 LEU A C 1
ATOM 862 O O . LEU A 1 111 ? -5.273 -2.491 62.304 1.00 72.12 111 LEU A O 1
ATOM 866 N N . ARG A 1 112 ? -4.949 -4.666 61.843 1.00 80.88 112 ARG A N 1
ATOM 867 C CA . ARG A 1 112 ? -3.533 -4.707 62.265 1.00 80.88 112 ARG A CA 1
ATOM 868 C C . ARG A 1 112 ? -2.600 -3.957 61.304 1.00 80.88 112 ARG A C 1
ATOM 870 O O . ARG A 1 112 ? -1.492 -3.601 61.695 1.00 80.88 112 ARG A O 1
ATOM 877 N N . TYR A 1 113 ? -3.036 -3.640 60.079 1.00 82.12 113 TYR A N 1
ATOM 878 C CA . TYR A 1 113 ? -2.239 -2.875 59.105 1.00 82.12 113 TYR A CA 1
ATOM 879 C C . TYR A 1 113 ? -1.720 -1.542 59.678 1.00 82.12 113 TYR A C 1
ATOM 881 O O . TYR A 1 113 ? -0.546 -1.219 59.501 1.00 82.12 113 TYR A O 1
ATOM 889 N N . ARG A 1 114 ? -2.553 -0.811 60.439 1.00 78.44 114 ARG A N 1
ATOM 890 C CA . ARG A 1 114 ? -2.169 0.468 61.074 1.00 78.44 114 ARG A CA 1
ATOM 891 C C . ARG A 1 114 ? -1.085 0.323 62.154 1.00 78.44 114 ARG A C 1
ATOM 893 O O . ARG A 1 114 ? -0.366 1.281 62.411 1.00 78.44 114 ARG A O 1
ATOM 900 N N . GLN A 1 115 ? -0.960 -0.854 62.770 1.00 81.31 115 GLN A N 1
ATOM 901 C CA . GLN A 1 115 ? 0.087 -1.164 63.754 1.00 81.31 115 GLN A CA 1
ATOM 902 C C . GLN A 1 115 ? 1.391 -1.617 63.072 1.00 81.31 115 GLN A C 1
ATOM 904 O O . GLN A 1 115 ? 2.485 -1.352 63.568 1.00 81.31 115 GLN A O 1
ATOM 909 N N . ILE A 1 116 ? 1.289 -2.283 61.917 1.00 82.88 116 ILE A N 1
ATOM 910 C CA . ILE A 1 116 ? 2.436 -2.806 61.162 1.00 82.88 116 ILE A CA 1
ATOM 911 C C . ILE A 1 116 ? 3.143 -1.682 60.388 1.00 82.88 116 ILE A C 1
ATOM 913 O O . ILE A 1 116 ? 4.362 -1.514 60.522 1.00 82.88 116 ILE A O 1
ATOM 917 N N . VAL A 1 117 ? 2.386 -0.903 59.606 1.00 85.25 117 VAL A N 1
ATOM 918 C CA . VAL A 1 117 ? 2.901 0.131 58.694 1.00 85.25 117 VAL A CA 1
ATOM 919 C C . VAL A 1 117 ? 2.783 1.509 59.345 1.00 85.25 117 VAL A C 1
ATOM 921 O O . VAL A 1 117 ? 1.787 2.214 59.195 1.00 85.25 117 VAL A O 1
ATOM 924 N N . THR A 1 118 ? 3.825 1.899 60.082 1.00 88.62 118 THR A N 1
ATOM 925 C CA . THR A 1 118 ? 3.910 3.196 60.772 1.00 88.62 118 THR A CA 1
ATOM 926 C C . THR A 1 118 ? 4.711 4.227 59.971 1.00 88.62 118 THR A C 1
ATOM 928 O O . THR A 1 118 ? 5.534 3.880 59.117 1.00 88.62 118 THR A O 1
ATOM 931 N N . LEU A 1 119 ? 4.515 5.519 60.268 1.00 86.12 119 LEU A N 1
ATOM 932 C CA . LEU A 1 119 ? 5.266 6.610 59.629 1.00 86.12 119 LEU A CA 1
ATOM 933 C C . LEU A 1 119 ? 6.782 6.451 59.817 1.00 86.12 119 LEU A C 1
ATOM 935 O O . LEU A 1 119 ? 7.515 6.507 58.834 1.00 86.12 119 LEU A O 1
ATOM 939 N N . LYS A 1 120 ? 7.249 6.179 61.047 1.00 88.31 120 LYS A N 1
ATOM 940 C CA . LYS A 1 120 ? 8.682 6.010 61.362 1.00 88.31 120 LYS A CA 1
ATOM 941 C C . LYS A 1 120 ? 9.327 4.886 60.540 1.00 88.31 120 LYS A C 1
ATOM 943 O O . LYS A 1 120 ? 10.390 5.091 59.963 1.00 88.31 120 LYS A O 1
ATOM 948 N N . ARG A 1 121 ? 8.661 3.728 60.422 1.00 88.81 121 ARG A N 1
ATOM 949 C CA . ARG A 1 121 ? 9.135 2.602 59.592 1.00 88.81 121 ARG A CA 1
ATOM 950 C C . ARG A 1 121 ? 9.157 2.948 58.101 1.00 88.81 121 ARG A C 1
ATOM 952 O O . ARG A 1 121 ? 10.089 2.574 57.403 1.00 88.81 121 ARG A O 1
ATOM 959 N N . THR A 1 122 ? 8.169 3.703 57.626 1.00 88.56 122 THR A N 1
ATOM 960 C CA . THR A 1 122 ? 8.058 4.069 56.205 1.00 88.56 122 THR A CA 1
ATOM 961 C C . THR A 1 122 ? 9.088 5.122 55.793 1.00 88.56 122 THR A C 1
ATOM 963 O O . THR A 1 122 ? 9.680 5.001 54.724 1.00 88.56 122 THR A O 1
ATOM 966 N N . TYR A 1 123 ? 9.368 6.109 56.651 1.00 89.62 123 TYR A N 1
ATOM 967 C CA . TYR A 1 123 ? 10.476 7.047 56.444 1.00 89.62 123 TYR A CA 1
ATOM 968 C C . TYR A 1 123 ? 11.838 6.349 56.496 1.00 89.62 123 TYR A C 1
ATOM 970 O O . TYR A 1 123 ? 12.675 6.627 55.646 1.00 89.62 123 TYR A O 1
ATOM 978 N N . CYS A 1 124 ? 12.041 5.408 57.425 1.00 90.25 124 CYS A N 1
ATOM 979 C CA . CYS A 1 124 ? 13.247 4.576 57.472 1.00 90.25 124 CYS A CA 1
ATOM 980 C C . CYS A 1 124 ? 13.434 3.791 56.157 1.00 90.25 124 CYS A C 1
ATOM 982 O O . CYS A 1 124 ? 14.492 3.874 55.543 1.00 90.25 124 CYS A O 1
ATOM 984 N N . MET A 1 125 ? 12.382 3.134 55.654 1.00 88.31 125 MET A N 1
ATOM 985 C CA . MET A 1 125 ? 12.413 2.415 54.373 1.00 88.31 125 MET A CA 1
ATOM 986 C C . MET A 1 125 ? 12.743 3.336 53.183 1.00 88.31 125 MET A C 1
ATOM 988 O O . MET A 1 125 ? 13.617 3.015 52.380 1.00 88.31 125 MET A O 1
ATOM 992 N N . VAL A 1 126 ? 12.111 4.511 53.086 1.00 89.94 126 VAL A N 1
ATOM 993 C CA . VAL A 1 126 ? 12.438 5.495 52.038 1.00 89.94 126 VAL A CA 1
ATOM 994 C C . VAL A 1 126 ? 13.886 5.977 52.158 1.00 89.94 126 VAL A C 1
ATOM 996 O O . VAL A 1 126 ? 14.591 6.010 51.152 1.00 89.94 126 VAL A O 1
ATOM 999 N N . ALA A 1 127 ? 14.362 6.282 53.367 1.00 88.69 127 ALA A N 1
ATOM 1000 C CA . ALA A 1 127 ? 15.755 6.657 53.595 1.00 88.69 127 ALA A CA 1
ATOM 1001 C C . ALA A 1 127 ? 16.720 5.544 53.154 1.00 88.69 127 ALA A C 1
ATOM 1003 O O . ALA A 1 127 ? 17.699 5.839 52.475 1.00 88.69 127 ALA A O 1
ATOM 1004 N N . THR A 1 128 ? 16.417 4.266 53.427 1.00 88.50 128 THR A N 1
ATOM 1005 C CA . THR A 1 128 ? 17.248 3.156 52.930 1.00 88.50 128 THR A CA 1
ATOM 1006 C C . THR A 1 128 ? 17.284 3.077 51.404 1.00 88.50 128 THR A C 1
ATOM 1008 O O . THR A 1 128 ? 18.351 2.819 50.859 1.00 88.50 128 THR A O 1
ATOM 1011 N N . PHE A 1 129 ? 16.193 3.374 50.686 1.00 89.06 129 PHE A N 1
ATOM 1012 C CA . PHE A 1 129 ? 16.224 3.406 49.215 1.00 89.06 129 PHE A CA 1
ATOM 1013 C C . PHE A 1 129 ? 17.129 4.526 48.675 1.00 89.06 129 PHE A C 1
ATOM 1015 O O . PHE A 1 129 ? 17.859 4.306 47.711 1.00 89.06 129 PHE A O 1
ATOM 1022 N N . TRP A 1 130 ? 17.138 5.697 49.319 1.00 87.00 130 TRP A N 1
ATOM 1023 C CA . TRP A 1 130 ? 18.039 6.799 48.959 1.00 87.00 130 TRP A CA 1
ATOM 1024 C C . TRP A 1 130 ? 19.502 6.537 49.346 1.00 87.00 130 TRP A C 1
ATOM 1026 O O . TRP A 1 130 ? 20.401 6.890 48.588 1.00 87.00 130 TRP A O 1
ATOM 1036 N N . VAL A 1 131 ? 19.767 5.864 50.469 1.00 86.75 131 VAL A N 1
ATOM 1037 C CA . VAL A 1 131 ? 21.129 5.430 50.829 1.00 86.75 131 VAL A CA 1
ATOM 1038 C C . VAL A 1 131 ? 21.646 4.389 49.833 1.00 86.75 131 VAL A C 1
ATOM 1040 O O . VAL A 1 131 ? 22.763 4.528 49.346 1.00 86.75 131 VAL A O 1
ATOM 1043 N N . LEU A 1 132 ? 20.827 3.401 49.451 1.00 80.38 132 LEU A N 1
ATOM 1044 C CA . LEU A 1 132 ? 21.181 2.419 48.416 1.00 80.38 132 LEU A CA 1
ATOM 1045 C C . LEU A 1 132 ? 21.483 3.085 47.062 1.00 80.38 132 LEU A C 1
ATOM 1047 O O . LEU A 1 132 ? 22.394 2.651 46.365 1.00 80.38 132 LEU A O 1
ATOM 1051 N N . PHE A 1 133 ? 20.782 4.170 46.720 1.00 82.19 133 PHE A N 1
ATOM 1052 C CA . PHE A 1 133 ? 21.082 5.010 45.556 1.00 82.19 133 PHE A CA 1
ATOM 1053 C C . PHE A 1 133 ? 22.465 5.671 45.631 1.00 82.19 133 PHE A C 1
ATOM 1055 O O . PHE A 1 133 ? 23.229 5.583 44.669 1.00 82.19 133 PHE A O 1
ATOM 1062 N N . VAL A 1 134 ? 22.812 6.295 46.764 1.00 82.88 134 VAL A N 1
ATOM 1063 C CA . VAL A 1 134 ? 24.126 6.940 46.942 1.00 82.88 134 VAL A CA 1
ATOM 1064 C C . VAL A 1 134 ? 25.238 5.892 46.898 1.00 82.88 134 VAL A C 1
ATOM 1066 O O . VAL A 1 134 ? 26.235 6.092 46.210 1.00 82.88 134 VAL A O 1
ATOM 1069 N N . VAL A 1 135 ? 25.046 4.749 47.562 1.00 81.31 135 VAL A N 1
ATOM 1070 C CA . VAL A 1 135 ? 26.004 3.635 47.550 1.00 81.31 135 VAL A CA 1
ATOM 1071 C C . VAL A 1 135 ? 26.182 3.074 46.137 1.00 81.31 135 VAL A C 1
ATOM 1073 O O . VAL A 1 135 ? 27.317 2.926 45.703 1.00 81.31 135 VAL A O 1
ATOM 1076 N N . ALA A 1 136 ? 25.107 2.837 45.377 1.00 74.06 136 ALA A N 1
ATOM 1077 C CA . ALA A 1 136 ? 25.206 2.365 43.993 1.00 74.06 136 ALA A CA 1
ATOM 1078 C C . ALA A 1 136 ? 25.951 3.361 43.083 1.00 74.06 136 ALA A C 1
ATOM 1080 O O . ALA A 1 136 ? 26.806 2.958 42.296 1.00 74.06 136 ALA A O 1
ATOM 1081 N N . CYS A 1 137 ? 25.688 4.664 43.242 1.00 79.44 137 CYS A N 1
ATOM 1082 C CA . CYS A 1 137 ? 26.400 5.732 42.537 1.00 79.44 137 CYS A CA 1
ATOM 1083 C C . CYS A 1 137 ? 27.912 5.710 42.837 1.00 79.44 137 CYS A C 1
ATOM 1085 O O . CYS A 1 137 ? 28.728 5.712 41.915 1.00 79.44 137 CYS A O 1
ATOM 1087 N N . LEU A 1 138 ? 28.291 5.607 44.117 1.00 80.75 138 LEU A N 1
ATOM 1088 C CA . LEU A 1 138 ? 29.691 5.501 44.542 1.00 80.75 138 LEU A CA 1
ATOM 1089 C C . LEU A 1 138 ? 30.351 4.208 44.038 1.00 80.75 138 LEU A C 1
ATOM 1091 O O . LEU A 1 138 ? 31.465 4.254 43.523 1.00 80.75 138 LEU A O 1
ATOM 1095 N N . CYS A 1 139 ? 29.661 3.066 44.113 1.00 76.75 139 CYS A N 1
ATOM 1096 C CA . CYS A 1 139 ? 30.161 1.793 43.594 1.00 76.75 139 CYS A CA 1
ATOM 1097 C C . CYS A 1 139 ? 30.387 1.823 42.076 1.00 76.75 139 CYS A C 1
ATOM 1099 O O . CYS A 1 139 ? 31.380 1.264 41.626 1.00 76.75 139 CYS A O 1
ATOM 1101 N N . TYR A 1 140 ? 29.534 2.494 41.291 1.00 73.56 140 TYR A N 1
ATOM 1102 C CA . TYR A 1 140 ? 29.767 2.675 39.852 1.00 73.56 140 TYR A CA 1
ATOM 1103 C C . TYR A 1 140 ? 31.023 3.515 39.570 1.00 73.56 140 TYR A C 1
ATOM 1105 O O . TYR A 1 140 ? 31.799 3.172 38.679 1.00 73.56 140 TYR A O 1
ATOM 1113 N N . ILE A 1 141 ? 31.223 4.603 40.326 1.00 76.31 141 ILE A N 1
ATOM 1114 C CA . ILE A 1 141 ? 32.390 5.492 40.188 1.00 76.31 141 ILE A CA 1
ATOM 1115 C C . ILE A 1 141 ? 33.691 4.756 40.549 1.00 76.31 141 ILE A C 1
ATOM 1117 O O . ILE A 1 141 ? 34.708 4.980 39.897 1.00 76.31 141 ILE A O 1
ATOM 1121 N N . LEU A 1 142 ? 33.655 3.871 41.551 1.00 77.56 142 LEU A N 1
ATOM 1122 C CA . LEU A 1 142 ? 34.798 3.053 41.970 1.00 77.56 142 LEU A CA 1
ATOM 1123 C C . LEU A 1 142 ? 35.070 1.879 41.010 1.00 77.56 142 LEU A C 1
ATOM 1125 O O . LEU A 1 142 ? 36.196 1.720 40.548 1.00 77.56 142 LEU A O 1
ATOM 1129 N N . GLU A 1 143 ? 34.058 1.068 40.680 1.00 75.94 143 GLU A N 1
ATOM 1130 C CA . GLU A 1 143 ? 34.164 -0.004 39.681 1.00 75.94 143 GLU A CA 1
ATOM 1131 C C . GLU A 1 143 ? 32.806 -0.297 39.010 1.00 75.94 143 GLU A C 1
ATOM 1133 O O . GLU A 1 143 ? 31.939 -0.989 39.553 1.00 75.94 143 GLU A O 1
ATOM 1138 N N . TYR A 1 144 ? 32.649 0.141 37.754 1.00 71.38 144 TYR A N 1
ATOM 1139 C CA . TYR A 1 144 ? 31.412 0.002 36.961 1.00 71.38 144 TYR A CA 1
ATOM 1140 C C . TYR A 1 144 ? 30.846 -1.433 36.875 1.00 71.38 144 TYR A C 1
ATOM 1142 O O . TYR A 1 144 ? 29.652 -1.632 36.635 1.00 71.38 144 TYR A O 1
ATOM 1150 N N . ARG A 1 145 ? 31.691 -2.457 37.059 1.00 70.69 145 ARG A N 1
ATOM 1151 C CA . ARG A 1 145 ? 31.304 -3.876 37.009 1.00 70.69 145 ARG A CA 1
ATOM 1152 C C . ARG A 1 145 ? 30.397 -4.268 38.175 1.00 70.69 145 ARG A C 1
ATOM 1154 O O . ARG A 1 145 ? 29.530 -5.122 37.994 1.00 70.69 145 ARG A O 1
ATOM 1161 N N . ILE A 1 146 ? 30.561 -3.638 39.339 1.00 69.56 146 ILE A N 1
ATOM 1162 C CA . ILE A 1 146 ? 29.766 -3.918 40.543 1.00 69.56 146 ILE A CA 1
ATOM 1163 C C . ILE A 1 146 ? 28.316 -3.460 40.329 1.00 69.56 146 ILE A C 1
ATOM 1165 O O . ILE A 1 146 ? 27.384 -4.230 40.568 1.00 69.56 146 ILE A O 1
ATOM 1169 N N . ASP A 1 147 ? 28.119 -2.261 39.773 1.00 67.69 147 ASP A N 1
ATOM 1170 C CA . ASP A 1 147 ? 26.798 -1.730 39.402 1.00 67.69 147 ASP A CA 1
ATOM 1171 C C . ASP A 1 147 ? 26.077 -2.602 38.352 1.00 67.69 147 ASP A C 1
ATOM 1173 O O . ASP A 1 147 ? 24.882 -2.890 38.482 1.00 67.69 147 ASP A O 1
ATOM 1177 N N . MET A 1 148 ? 26.802 -3.121 37.353 1.00 66.56 148 MET A N 1
ATOM 1178 C CA . MET A 1 148 ? 26.222 -4.035 36.360 1.00 66.56 148 MET A CA 1
ATOM 1179 C C . MET A 1 148 ? 25.702 -5.346 36.969 1.00 66.56 148 MET A C 1
ATOM 1181 O O . MET A 1 148 ? 24.708 -5.883 36.480 1.00 66.56 148 MET A O 1
ATOM 1185 N N . TRP A 1 149 ? 26.332 -5.878 38.020 1.00 71.38 149 TRP A N 1
ATOM 1186 C CA . TRP A 1 149 ? 25.814 -7.050 38.739 1.00 71.38 149 TRP A CA 1
ATOM 1187 C C . TRP A 1 149 ? 24.649 -6.689 39.664 1.00 71.38 149 TRP A C 1
ATOM 1189 O O . TRP A 1 149 ? 23.619 -7.366 39.657 1.00 71.38 149 TRP A O 1
ATOM 1199 N N . TYR A 1 150 ? 24.782 -5.591 40.407 1.00 69.31 150 TYR A N 1
ATOM 1200 C CA . TYR A 1 150 ? 23.772 -5.068 41.326 1.00 69.31 150 TYR A CA 1
ATOM 1201 C C . TYR A 1 150 ? 22.427 -4.811 40.619 1.00 69.31 150 TYR A C 1
ATOM 1203 O O . TYR A 1 150 ? 21.382 -5.324 41.032 1.00 69.31 150 TYR A O 1
ATOM 1211 N N . SER A 1 151 ? 22.456 -4.112 39.482 1.00 65.25 151 SER A N 1
ATOM 1212 C CA . SER A 1 151 ? 21.276 -3.823 38.656 1.00 65.25 151 SER A CA 1
ATOM 1213 C C . SER A 1 151 ? 20.633 -5.083 38.054 1.00 65.25 151 SER A C 1
ATOM 1215 O O . SER A 1 151 ? 19.406 -5.223 38.097 1.00 65.25 151 SER A O 1
ATOM 1217 N N . ARG A 1 152 ? 21.434 -6.044 37.564 1.00 70.25 152 ARG A N 1
ATOM 1218 C CA . ARG A 1 152 ? 20.946 -7.327 37.013 1.00 70.25 152 ARG A CA 1
ATOM 1219 C C . ARG A 1 152 ? 20.251 -8.218 38.040 1.00 70.25 152 ARG A C 1
ATOM 1221 O O . ARG A 1 152 ? 19.419 -9.024 37.640 1.00 70.25 152 ARG A O 1
ATOM 1228 N N . ILE A 1 153 ? 20.562 -8.086 39.328 1.00 75.81 153 ILE A N 1
ATOM 1229 C CA . ILE A 1 153 ? 19.922 -8.864 40.400 1.00 75.81 153 ILE A CA 1
ATOM 1230 C C . ILE A 1 153 ? 18.678 -8.141 40.937 1.00 75.81 153 ILE A C 1
ATOM 1232 O O . ILE A 1 153 ? 17.627 -8.761 41.120 1.00 75.81 153 ILE A O 1
ATOM 1236 N N . ILE A 1 154 ? 18.761 -6.826 41.166 1.00 75.81 154 ILE A N 1
ATOM 1237 C CA . ILE A 1 154 ? 17.700 -6.089 41.868 1.00 75.81 154 ILE A CA 1
ATOM 1238 C C . ILE A 1 154 ? 16.522 -5.733 40.957 1.00 75.81 154 ILE A C 1
ATOM 1240 O O . ILE A 1 154 ? 15.378 -5.766 41.413 1.00 75.81 154 ILE A O 1
ATOM 1244 N N . ILE A 1 155 ? 16.746 -5.450 39.668 1.00 76.94 155 ILE A N 1
ATOM 1245 C CA . ILE A 1 155 ? 15.635 -5.147 38.751 1.00 76.94 155 ILE A CA 1
ATOM 1246 C C . ILE A 1 155 ? 14.694 -6.365 38.610 1.00 76.94 155 ILE A C 1
ATOM 1248 O O . ILE A 1 155 ? 13.489 -6.198 38.834 1.00 76.94 155 ILE A O 1
ATOM 1252 N N . PRO A 1 156 ? 15.179 -7.600 38.349 1.00 79.06 156 PRO A N 1
ATOM 1253 C CA . PRO A 1 156 ? 14.324 -8.785 38.352 1.00 79.06 156 PRO A CA 1
ATOM 1254 C C . PRO A 1 156 ? 13.686 -9.082 39.711 1.00 79.06 156 PRO A C 1
ATOM 1256 O O . PRO A 1 156 ? 12.502 -9.409 39.744 1.00 79.06 156 PRO A O 1
ATOM 1259 N N . SER A 1 157 ? 14.406 -8.940 40.832 1.00 83.12 157 SER A N 1
ATOM 1260 C CA . SER A 1 157 ? 13.832 -9.243 42.152 1.00 83.12 157 SER A CA 1
ATOM 1261 C C . SER A 1 157 ? 12.686 -8.291 42.518 1.00 83.12 157 SER A C 1
ATOM 1263 O O . SER A 1 157 ? 11.633 -8.749 42.963 1.00 83.12 157 SER A O 1
ATOM 1265 N N . CYS A 1 158 ? 12.810 -6.991 42.226 1.00 82.69 158 CYS A N 1
ATOM 1266 C CA . CYS A 1 158 ? 11.735 -6.014 42.420 1.00 82.69 158 CYS A CA 1
ATOM 1267 C C . CYS A 1 158 ? 10.507 -6.314 41.547 1.00 82.69 158 CYS A C 1
ATOM 1269 O O . CYS A 1 158 ? 9.370 -6.204 42.015 1.00 82.69 158 CYS A O 1
ATOM 1271 N N . LEU A 1 159 ? 10.722 -6.728 40.292 1.00 81.44 159 LEU A N 1
ATOM 1272 C CA . LEU A 1 159 ? 9.641 -7.147 39.397 1.00 81.44 159 LEU A CA 1
ATOM 1273 C C . LEU A 1 159 ? 8.951 -8.420 39.906 1.00 81.44 159 LEU A C 1
ATOM 1275 O O . LEU A 1 159 ? 7.724 -8.455 39.953 1.00 81.44 159 LEU A O 1
ATOM 1279 N N . ILE A 1 160 ? 9.707 -9.426 40.356 1.00 85.50 160 ILE A N 1
ATOM 1280 C CA . ILE A 1 160 ? 9.168 -10.670 40.931 1.00 85.50 160 ILE A CA 1
ATOM 1281 C C . ILE A 1 160 ? 8.349 -10.378 42.195 1.00 85.50 160 ILE A C 1
ATOM 1283 O O . ILE A 1 160 ? 7.226 -10.867 42.309 1.00 85.50 160 ILE A O 1
ATOM 1287 N N . ILE A 1 161 ? 8.849 -9.539 43.110 1.00 86.12 161 ILE A N 1
ATOM 1288 C CA . ILE A 1 161 ? 8.131 -9.137 44.333 1.00 86.12 161 ILE A CA 1
ATOM 1289 C C . ILE A 1 161 ? 6.813 -8.426 43.987 1.00 86.12 161 ILE A C 1
ATOM 1291 O O . ILE A 1 161 ? 5.776 -8.742 44.571 1.00 86.12 161 ILE A O 1
ATOM 1295 N N . SER A 1 162 ? 6.828 -7.515 43.009 1.00 82.62 162 SER A N 1
ATOM 1296 C CA . SER A 1 162 ? 5.632 -6.799 42.541 1.00 82.62 162 SER A CA 1
ATOM 1297 C C . SER A 1 162 ? 4.614 -7.732 41.864 1.00 82.62 162 SER A C 1
ATOM 1299 O O . SER A 1 162 ? 3.416 -7.678 42.146 1.00 82.62 162 SER A O 1
ATOM 1301 N N . VAL A 1 163 ? 5.072 -8.661 41.019 1.00 82.25 163 VAL A N 1
ATOM 1302 C CA . VAL A 1 163 ? 4.215 -9.676 40.384 1.00 82.25 163 VAL A CA 1
ATOM 1303 C C . VAL A 1 163 ? 3.610 -10.616 41.430 1.00 82.25 163 VAL A C 1
ATOM 1305 O O . VAL A 1 163 ? 2.407 -10.887 41.388 1.00 82.25 163 VAL A O 1
ATOM 1308 N N . ALA A 1 164 ? 4.402 -11.083 42.395 1.00 85.00 164 ALA A N 1
ATOM 1309 C CA . ALA A 1 164 ? 3.942 -11.955 43.470 1.00 85.00 164 ALA A CA 1
ATOM 1310 C C . ALA A 1 164 ? 2.922 -11.252 44.380 1.00 85.00 164 ALA A C 1
ATOM 1312 O O . ALA A 1 164 ? 1.890 -11.844 44.711 1.00 85.00 164 ALA A O 1
ATOM 1313 N N . SER A 1 165 ? 3.161 -9.986 44.740 1.00 83.00 165 SER A N 1
ATOM 1314 C CA . SER A 1 165 ? 2.255 -9.220 45.598 1.00 83.00 165 SER A CA 1
ATOM 1315 C C . SER A 1 165 ? 0.912 -8.962 44.911 1.00 83.00 165 SER A C 1
ATOM 1317 O O . SER A 1 165 ? -0.128 -9.272 45.494 1.00 83.00 165 SER A O 1
ATOM 1319 N N . TYR A 1 166 ? 0.896 -8.521 43.647 1.00 79.25 166 TYR A N 1
ATOM 1320 C CA . TYR A 1 166 ? -0.348 -8.326 42.893 1.00 79.25 166 TYR A CA 1
ATOM 1321 C C . TYR A 1 166 ? -1.089 -9.639 42.602 1.00 79.25 166 TYR A C 1
ATOM 1323 O O . TYR A 1 166 ? -2.318 -9.676 42.696 1.00 79.25 166 TYR A O 1
ATOM 1331 N N . THR A 1 167 ? -0.372 -10.740 42.359 1.00 82.50 167 THR A N 1
ATOM 1332 C CA . THR A 1 167 ? -0.985 -12.073 42.211 1.00 82.50 167 THR A CA 1
ATOM 1333 C C . THR A 1 167 ? -1.651 -12.524 43.514 1.00 82.50 167 THR A C 1
ATOM 1335 O O . THR A 1 167 ? -2.792 -12.989 43.498 1.00 82.50 167 THR A O 1
ATOM 1338 N N . LYS A 1 168 ? -1.000 -12.327 44.670 1.00 81.94 168 LYS A N 1
ATOM 1339 C CA . LYS A 1 168 ? -1.603 -12.618 45.981 1.00 81.94 168 LYS A CA 1
ATOM 1340 C C . LYS A 1 168 ? -2.793 -11.703 46.281 1.00 81.94 168 LYS A C 1
ATOM 1342 O O . LYS A 1 168 ? -3.815 -12.216 46.727 1.00 81.94 168 LYS A O 1
ATOM 1347 N N . ILE A 1 169 ? -2.724 -10.406 45.961 1.00 77.62 169 ILE A N 1
ATOM 1348 C CA . ILE A 1 169 ? -3.866 -9.472 46.043 1.00 77.62 169 ILE A CA 1
ATOM 1349 C C . ILE A 1 169 ? -5.061 -10.005 45.238 1.00 77.62 169 ILE A C 1
ATOM 1351 O O . ILE A 1 169 ? -6.177 -10.048 45.755 1.00 77.62 169 ILE A O 1
ATOM 1355 N N . PHE A 1 170 ? -4.842 -10.452 43.998 1.00 77.19 170 PHE A N 1
ATOM 1356 C CA . PHE A 1 170 ? -5.899 -11.009 43.154 1.00 77.19 170 PHE A CA 1
ATOM 1357 C C . PHE A 1 170 ? -6.513 -12.285 43.751 1.00 77.19 170 PHE A C 1
ATOM 1359 O O . PHE A 1 170 ? -7.738 -12.390 43.841 1.00 77.19 170 PHE A O 1
ATOM 1366 N N . CYS A 1 171 ? -5.686 -13.225 44.218 1.00 81.19 171 CYS A N 1
ATOM 1367 C CA . CYS A 1 171 ? -6.158 -14.458 44.851 1.00 81.19 171 CYS A CA 1
ATOM 1368 C C . CYS A 1 171 ? -6.952 -14.190 46.140 1.00 81.19 171 CYS A C 1
ATOM 1370 O O . CYS A 1 171 ? -8.019 -14.772 46.320 1.00 81.19 171 CYS A O 1
ATOM 1372 N N . VAL A 1 172 ? -6.486 -13.278 46.999 1.00 77.44 172 VAL A N 1
ATOM 1373 C CA . VAL A 1 172 ? -7.169 -12.881 48.246 1.00 77.44 172 VAL A CA 1
ATOM 1374 C C . VAL A 1 172 ? -8.517 -12.221 47.949 1.00 77.44 172 VAL A C 1
ATOM 1376 O O . VAL A 1 172 ? -9.529 -12.601 48.534 1.00 77.44 172 VAL A O 1
ATOM 1379 N N . LEU A 1 173 ? -8.571 -11.296 46.984 1.00 72.38 173 LEU A N 1
ATOM 1380 C CA . LEU A 1 173 ? -9.824 -10.660 46.566 1.00 72.38 173 LEU A CA 1
ATOM 1381 C C . LEU A 1 173 ? -10.814 -11.670 45.960 1.00 72.38 173 LEU A C 1
ATOM 1383 O O . LEU A 1 173 ? -12.010 -11.584 46.230 1.00 72.38 173 LEU A O 1
ATOM 1387 N N . ARG A 1 174 ? -10.335 -12.647 45.177 1.00 75.56 174 ARG A N 1
ATOM 1388 C CA . ARG A 1 174 ? -11.169 -13.734 44.633 1.00 75.56 174 ARG A CA 1
ATOM 1389 C C . ARG A 1 174 ? -11.669 -14.682 45.730 1.00 75.56 174 ARG A C 1
ATOM 1391 O O . ARG A 1 174 ? -12.813 -15.119 45.663 1.00 75.56 174 ARG A O 1
ATOM 1398 N N . HIS A 1 175 ? -10.849 -14.973 46.740 1.00 75.69 175 HIS A N 1
ATOM 1399 C CA . HIS A 1 175 ? -11.226 -15.831 47.864 1.00 75.69 175 HIS A CA 1
ATOM 1400 C C . HIS A 1 175 ? -12.286 -15.172 48.759 1.00 75.69 175 HIS A C 1
ATOM 1402 O O . HIS A 1 175 ? -13.322 -15.780 49.017 1.00 75.69 175 HIS A O 1
ATOM 1408 N N . HIS A 1 176 ? -12.103 -13.899 49.131 1.00 70.00 176 HIS A N 1
ATOM 1409 C CA . HIS A 1 176 ? -13.136 -13.141 49.845 1.00 70.00 176 HIS A CA 1
ATOM 1410 C C . HIS A 1 176 ? -14.437 -13.031 49.042 1.00 70.00 176 HIS A C 1
ATOM 1412 O O . HIS A 1 176 ? -15.515 -13.137 49.619 1.00 70.00 176 HIS A O 1
ATOM 1418 N N . GLN A 1 177 ? -14.369 -12.874 47.714 1.00 67.56 177 GLN A N 1
ATOM 1419 C CA . GLN A 1 177 ? -15.570 -12.894 46.876 1.00 67.56 177 GLN A CA 1
ATOM 1420 C C . GLN A 1 177 ? -16.284 -14.255 46.936 1.00 67.56 177 GLN A C 1
ATOM 1422 O O . GLN A 1 177 ? -17.504 -14.281 47.067 1.00 67.56 177 GLN A O 1
ATOM 1427 N N . ALA A 1 178 ? -15.550 -15.372 46.880 1.00 69.19 178 ALA A N 1
ATOM 1428 C CA . ALA A 1 178 ? -16.133 -16.711 46.979 1.00 69.19 178 ALA A CA 1
ATOM 1429 C C . ALA A 1 178 ? -16.814 -16.949 48.341 1.00 69.19 178 ALA A C 1
ATOM 1431 O O . ALA A 1 178 ? -17.943 -17.431 48.377 1.00 69.19 178 ALA A O 1
ATOM 1432 N N . GLN A 1 179 ? -16.180 -16.533 49.444 1.00 66.88 179 GLN A N 1
ATOM 1433 C CA . GLN A 1 179 ? -16.777 -16.591 50.786 1.00 66.88 179 GLN A CA 1
ATOM 1434 C C . GLN A 1 179 ? -18.047 -15.731 50.891 1.00 66.88 179 GLN A C 1
ATOM 1436 O O . GLN A 1 179 ? -19.081 -16.204 51.355 1.00 66.88 179 GLN A O 1
ATOM 1441 N N . VAL A 1 180 ? -18.003 -14.483 50.410 1.00 63.00 180 VAL A N 1
ATOM 1442 C CA . VAL A 1 180 ? -19.150 -13.559 50.455 1.00 63.00 180 VAL A CA 1
ATOM 1443 C C . VAL A 1 180 ? -20.302 -14.035 49.563 1.00 63.00 180 VAL A C 1
ATOM 1445 O O . VAL A 1 180 ? -21.458 -13.908 49.954 1.00 63.00 180 VAL A O 1
ATOM 1448 N N . GLN A 1 181 ? -20.027 -14.631 48.398 1.00 59.31 181 GLN A N 1
ATOM 1449 C CA . GLN A 1 181 ? -21.076 -15.230 47.565 1.00 59.31 181 GLN A CA 1
ATOM 1450 C C . GLN A 1 181 ? -21.696 -16.479 48.207 1.00 59.31 181 GLN A C 1
ATOM 1452 O O . GLN A 1 181 ? -22.904 -16.657 48.082 1.00 59.31 181 GLN A O 1
ATOM 1457 N N . GLY A 1 182 ? -20.913 -17.285 48.936 1.00 57.88 182 GLY A N 1
ATOM 1458 C CA . GLY A 1 182 ? -21.430 -18.416 49.714 1.00 57.88 182 GLY A CA 1
ATOM 1459 C C . GLY A 1 182 ? -22.429 -17.990 50.795 1.00 57.88 182 GLY A C 1
ATOM 1460 O O . GLY A 1 182 ? -23.509 -18.565 50.886 1.00 57.88 182 GLY A O 1
ATOM 1461 N N . PHE A 1 183 ? -22.123 -16.929 51.552 1.00 57.03 183 PHE A N 1
ATOM 1462 C CA . PHE A 1 183 ? -23.040 -16.381 52.564 1.00 57.03 183 PHE A CA 1
ATOM 1463 C C . PHE A 1 183 ? -24.286 -15.702 51.963 1.00 57.03 183 PHE A C 1
ATOM 1465 O O . PHE A 1 183 ? -25.382 -15.836 52.500 1.00 57.03 183 PHE A O 1
ATOM 1472 N N . ILE A 1 184 ? -24.158 -14.999 50.831 1.00 51.88 184 ILE A N 1
ATOM 1473 C CA . ILE A 1 184 ? -25.288 -14.286 50.202 1.00 51.88 184 ILE A CA 1
ATOM 1474 C C . ILE A 1 184 ? -26.342 -15.246 49.623 1.00 51.88 184 ILE A C 1
ATOM 1476 O O . ILE A 1 184 ? -27.503 -14.866 49.478 1.00 51.88 184 ILE A O 1
ATOM 1480 N N . GLN A 1 185 ? -25.992 -16.504 49.343 1.00 50.16 185 GLN A N 1
ATOM 1481 C CA . GLN A 1 185 ? -26.944 -17.482 48.808 1.00 50.16 185 GLN A CA 1
ATOM 1482 C C . GLN A 1 185 ? -28.024 -17.922 49.824 1.00 50.16 185 GLN A C 1
ATOM 1484 O O . GLN A 1 185 ? -28.992 -18.566 49.426 1.00 50.16 185 GLN A O 1
ATOM 1489 N N . GLN A 1 186 ? -27.914 -17.519 51.099 1.00 51.22 186 GLN A N 1
ATOM 1490 C CA . GLN A 1 186 ? -28.939 -17.722 52.133 1.00 51.22 186 GLN A CA 1
ATOM 1491 C C . GLN A 1 186 ? -29.855 -16.508 52.393 1.00 51.22 186 GLN A C 1
ATOM 1493 O O . GLN A 1 186 ? -30.828 -16.659 53.128 1.00 51.22 186 GLN A O 1
ATOM 1498 N N . GLN A 1 187 ? -29.609 -15.319 51.816 1.00 48.31 187 GLN A N 1
ATOM 1499 C CA . GLN A 1 187 ? -30.395 -14.117 52.150 1.00 48.31 187 GLN A CA 1
ATOM 1500 C C . GLN A 1 187 ? -30.875 -13.346 50.909 1.00 48.31 187 GLN A C 1
ATOM 1502 O O . GLN A 1 187 ? -30.126 -12.648 50.226 1.00 48.31 187 GLN A O 1
ATOM 1507 N N . HIS A 1 188 ? -32.171 -13.477 50.615 1.00 43.34 188 HIS A N 1
ATOM 1508 C CA . HIS A 1 188 ? -32.795 -12.997 49.382 1.00 43.34 188 HIS A CA 1
ATOM 1509 C C . HIS A 1 188 ? -33.280 -11.537 49.486 1.00 43.34 188 HIS A C 1
ATOM 1511 O O . HIS A 1 188 ? -34.479 -11.292 49.568 1.00 43.34 188 HIS A O 1
ATOM 1517 N N . ASN A 1 189 ? -32.360 -10.561 49.478 1.00 43.47 189 ASN A N 1
ATOM 1518 C CA . ASN A 1 189 ? -32.613 -9.193 48.984 1.00 43.47 189 ASN A CA 1
ATOM 1519 C C . ASN A 1 189 ? -31.301 -8.395 48.756 1.00 43.47 189 ASN A C 1
ATOM 1521 O O . ASN A 1 189 ? -30.253 -8.727 49.296 1.00 43.47 189 ASN A O 1
ATOM 1525 N N . GLN A 1 190 ? -31.353 -7.385 47.875 1.00 44.12 190 GLN A N 1
ATOM 1526 C CA . GLN A 1 190 ? -30.226 -6.627 47.268 1.00 44.12 190 GLN A CA 1
ATOM 1527 C C . GLN A 1 190 ? -29.162 -6.042 48.246 1.00 44.12 190 GLN A C 1
ATOM 1529 O O . GLN A 1 190 ? -29.523 -5.757 49.384 1.00 44.12 190 GLN A O 1
ATOM 1534 N N . PRO A 1 191 ? -27.889 -5.750 47.823 1.00 50.19 191 PRO A N 1
ATOM 1535 C CA . PRO A 1 191 ? -27.489 -5.286 46.478 1.00 50.19 191 PRO A CA 1
ATOM 1536 C C . PRO A 1 191 ? -26.146 -5.833 45.911 1.00 50.19 191 PRO A C 1
ATOM 1538 O O . PRO A 1 191 ? -25.063 -5.280 46.126 1.00 50.19 191 PRO A O 1
ATOM 1541 N N . ASN A 1 192 ? -26.207 -6.838 45.030 1.00 51.59 192 ASN A N 1
ATOM 1542 C CA . ASN A 1 192 ? -25.006 -7.465 44.441 1.00 51.59 192 ASN A CA 1
ATOM 1543 C C . ASN A 1 192 ? -24.241 -6.614 43.397 1.00 51.59 192 ASN A C 1
ATOM 1545 O O . ASN A 1 192 ? -23.060 -6.860 43.136 1.00 51.59 192 ASN A O 1
ATOM 1549 N N . ALA A 1 193 ? -24.867 -5.595 42.798 1.00 50.62 193 ALA A N 1
ATOM 1550 C CA . ALA A 1 193 ? -24.263 -4.830 41.700 1.00 50.62 193 ALA A CA 1
ATOM 1551 C C . ALA A 1 193 ? -23.127 -3.881 42.144 1.00 50.62 193 ALA A C 1
ATOM 1553 O O . ALA A 1 193 ? -22.111 -3.757 41.452 1.00 50.62 193 ALA A O 1
ATOM 1554 N N . LEU A 1 194 ? -23.270 -3.222 43.302 1.00 53.59 194 LEU A N 1
ATOM 1555 C CA . LEU A 1 194 ? -22.350 -2.160 43.732 1.00 53.59 194 LEU A CA 1
ATOM 1556 C C . LEU A 1 194 ? -20.977 -2.713 44.157 1.00 53.59 194 LEU A C 1
ATOM 1558 O O . LEU A 1 194 ? -19.935 -2.148 43.811 1.00 53.59 194 LEU A O 1
ATOM 1562 N N . ASN A 1 195 ? -20.972 -3.856 44.851 1.00 57.94 195 ASN A N 1
ATOM 1563 C CA . ASN A 1 195 ? -19.748 -4.531 45.287 1.00 57.94 195 ASN A CA 1
ATOM 1564 C C . ASN A 1 195 ? -18.993 -5.157 44.103 1.00 57.94 195 ASN A C 1
ATOM 1566 O O . ASN A 1 195 ? -17.775 -5.005 44.009 1.00 57.94 195 ASN A O 1
ATOM 1570 N N . MET A 1 196 ? -19.705 -5.751 43.137 1.00 57.41 196 MET A N 1
ATOM 1571 C CA . MET A 1 196 ? -19.111 -6.287 41.905 1.00 57.41 196 MET A CA 1
ATOM 1572 C C . MET A 1 196 ? -18.450 -5.193 41.045 1.00 57.41 196 MET A C 1
ATOM 1574 O O . MET A 1 196 ? -17.363 -5.396 40.501 1.00 57.41 196 MET A O 1
ATOM 1578 N N . ALA A 1 197 ? -19.058 -4.005 40.946 1.00 60.94 197 ALA A N 1
ATOM 1579 C CA . ALA A 1 197 ? -18.461 -2.867 40.243 1.00 60.94 197 ALA A CA 1
ATOM 1580 C C . ALA A 1 197 ? -17.180 -2.361 40.936 1.00 60.94 197 ALA A C 1
ATOM 1582 O O . ALA A 1 197 ? -16.178 -2.080 40.270 1.00 60.94 197 ALA A O 1
ATOM 1583 N N . ARG A 1 198 ? -17.184 -2.296 42.276 1.00 61.25 198 ARG A N 1
ATOM 1584 C CA . ARG A 1 198 ? -16.019 -1.909 43.089 1.00 61.25 198 ARG A CA 1
ATOM 1585 C C . ARG A 1 198 ? -14.877 -2.928 42.964 1.00 61.25 198 ARG A C 1
ATOM 1587 O O . ARG A 1 198 ? -13.736 -2.521 42.753 1.00 61.25 198 ARG A O 1
ATOM 1594 N N . TYR A 1 199 ? -15.195 -4.226 42.988 1.00 61.91 199 TYR A N 1
ATOM 1595 C CA . TYR A 1 199 ? -14.260 -5.330 42.742 1.00 61.91 199 TYR A CA 1
ATOM 1596 C C . TYR A 1 199 ? -13.611 -5.236 41.354 1.00 61.91 199 TYR A C 1
ATOM 1598 O O . TYR A 1 199 ? -12.388 -5.135 41.257 1.00 61.91 199 TYR A O 1
ATOM 1606 N N . LYS A 1 200 ? -14.414 -5.174 40.279 1.00 64.62 200 LYS A N 1
ATOM 1607 C CA . LYS A 1 200 ? -13.903 -5.072 38.900 1.00 64.62 200 LYS A CA 1
ATOM 1608 C C . LYS A 1 200 ? -12.966 -3.874 38.740 1.00 64.62 200 LYS A C 1
ATOM 1610 O O . LYS A 1 200 ? -11.884 -4.015 38.177 1.00 64.62 200 LYS A O 1
ATOM 1615 N N . ARG A 1 201 ? -13.336 -2.709 39.284 1.00 68.12 201 ARG A N 1
ATOM 1616 C CA . ARG A 1 201 ? -12.500 -1.500 39.232 1.00 68.12 201 A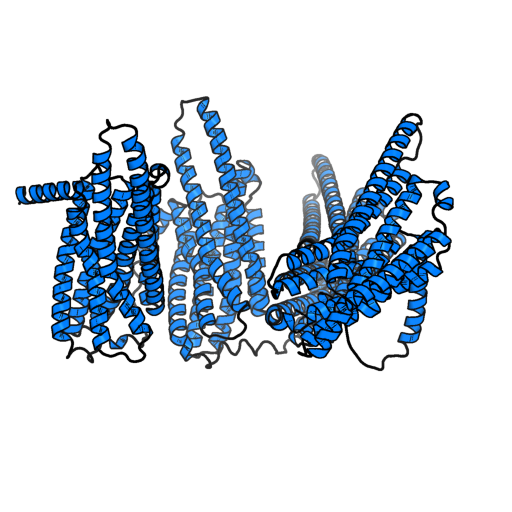RG A CA 1
ATOM 1617 C C . ARG A 1 201 ? -11.162 -1.677 39.958 1.00 68.12 201 ARG A C 1
ATOM 1619 O O . ARG A 1 201 ? -10.143 -1.240 39.429 1.00 68.12 201 ARG A O 1
ATOM 1626 N N . ALA A 1 202 ? -11.146 -2.333 41.120 1.00 63.66 202 ALA A N 1
ATOM 1627 C CA . ALA A 1 202 ? -9.910 -2.624 41.843 1.00 63.66 202 ALA A CA 1
ATOM 1628 C C . ALA A 1 202 ? -8.997 -3.582 41.055 1.00 63.66 202 ALA A C 1
ATOM 1630 O O . ALA A 1 202 ? -7.829 -3.252 40.840 1.00 63.66 202 ALA A O 1
ATOM 1631 N N . VAL A 1 203 ? -9.535 -4.701 40.553 1.00 63.53 203 VAL A N 1
ATOM 1632 C CA . VAL A 1 203 ? -8.782 -5.698 39.766 1.00 63.53 203 VAL A CA 1
ATOM 1633 C C . VAL A 1 203 ? -8.191 -5.086 38.496 1.00 63.53 203 VAL A C 1
ATOM 1635 O O . VAL A 1 203 ? -6.985 -5.200 38.278 1.00 63.53 203 VAL A O 1
ATOM 1638 N N . TYR A 1 204 ? -8.991 -4.368 37.698 1.00 66.00 204 TYR A N 1
ATOM 1639 C CA . TYR A 1 204 ? -8.472 -3.693 36.505 1.00 66.00 204 TYR A CA 1
ATOM 1640 C C . TYR A 1 204 ? -7.397 -2.656 36.864 1.00 66.00 204 TYR A C 1
ATOM 1642 O O . TYR A 1 204 ? -6.387 -2.572 36.173 1.00 66.00 204 TYR A O 1
ATOM 1650 N N . SER A 1 205 ? -7.550 -1.909 37.966 1.00 67.50 205 SER A N 1
ATOM 1651 C CA . SER A 1 205 ? -6.532 -0.930 38.375 1.00 67.50 205 SER A CA 1
ATOM 1652 C C . SER A 1 205 ? -5.196 -1.547 38.797 1.00 67.50 205 SER A C 1
ATOM 1654 O O . SER A 1 205 ? -4.154 -0.954 38.535 1.00 67.50 205 SER A O 1
ATOM 1656 N N . ALA A 1 206 ? -5.206 -2.734 39.410 1.00 68.44 206 ALA A N 1
ATOM 1657 C CA . ALA A 1 206 ? -3.988 -3.456 39.772 1.00 68.44 206 ALA A CA 1
ATOM 1658 C C . ALA A 1 206 ? -3.288 -4.047 38.536 1.00 68.44 206 ALA A C 1
ATOM 1660 O O . ALA A 1 206 ? -2.083 -3.868 38.370 1.00 68.44 206 ALA A O 1
ATOM 1661 N N . LEU A 1 207 ? -4.055 -4.673 37.637 1.00 70.69 207 LEU A N 1
ATOM 1662 C CA . LEU A 1 207 ? -3.536 -5.313 36.426 1.00 70.69 207 LEU A CA 1
ATOM 1663 C C . LEU A 1 207 ? -2.873 -4.301 35.479 1.00 70.69 207 LEU A C 1
ATOM 1665 O O . LEU A 1 207 ? -1.785 -4.567 34.976 1.00 70.69 207 LEU A O 1
ATOM 1669 N N . TRP A 1 208 ? -3.467 -3.117 35.287 1.00 68.94 208 TRP A N 1
ATOM 1670 C CA . TRP A 1 208 ? -2.862 -2.061 34.462 1.00 68.94 208 TRP A CA 1
ATOM 1671 C C . TRP A 1 208 ? -1.552 -1.507 35.046 1.00 68.94 208 TRP A C 1
ATOM 1673 O O . TRP A 1 208 ? -0.627 -1.234 34.285 1.00 68.94 208 TRP A O 1
ATOM 1683 N N . VAL A 1 209 ? -1.434 -1.388 36.376 1.00 72.75 209 VAL A N 1
ATOM 1684 C CA . VAL A 1 209 ? -0.183 -0.963 37.039 1.00 72.75 209 VAL A CA 1
ATOM 1685 C C . VAL A 1 209 ? 0.908 -2.031 36.899 1.00 72.75 209 VAL A C 1
ATOM 1687 O O . VAL A 1 209 ? 2.049 -1.704 36.580 1.00 72.75 209 VAL A O 1
ATOM 1690 N N . GLN A 1 210 ? 0.559 -3.308 37.075 1.00 73.19 210 GLN A N 1
ATOM 1691 C CA . GLN A 1 210 ? 1.487 -4.428 36.896 1.00 73.19 210 GLN A CA 1
ATOM 1692 C C . GLN A 1 210 ? 1.969 -4.543 35.439 1.00 73.19 210 GLN A C 1
ATOM 1694 O O . GLN A 1 210 ? 3.164 -4.715 35.200 1.00 73.19 210 GLN A O 1
ATOM 1699 N N . LEU A 1 211 ? 1.063 -4.396 34.464 1.00 78.12 211 LEU A N 1
ATOM 1700 C CA . LEU A 1 211 ? 1.394 -4.426 33.038 1.00 78.12 211 LEU A CA 1
ATOM 1701 C C . LEU A 1 211 ? 2.321 -3.268 32.642 1.00 78.12 211 LEU A C 1
ATOM 1703 O O . LEU A 1 211 ? 3.305 -3.500 31.941 1.00 78.12 211 LEU A O 1
ATOM 1707 N N . ALA A 1 212 ? 2.046 -2.051 33.128 1.00 77.62 212 ALA A N 1
ATOM 1708 C CA . ALA A 1 212 ? 2.907 -0.891 32.902 1.00 77.62 212 ALA A CA 1
ATOM 1709 C C . ALA A 1 212 ? 4.333 -1.152 33.414 1.00 77.62 212 ALA A C 1
ATOM 1711 O O . ALA A 1 212 ? 5.283 -1.070 32.635 1.00 77.62 212 ALA A O 1
ATOM 1712 N N . LEU A 1 213 ? 4.475 -1.578 34.676 1.00 77.50 213 LEU A N 1
ATOM 1713 C CA . LEU A 1 213 ? 5.773 -1.843 35.303 1.00 77.50 213 LEU A CA 1
ATOM 1714 C C . LEU A 1 213 ? 6.603 -2.884 34.531 1.00 77.50 213 LEU A C 1
ATOM 1716 O O . LEU A 1 213 ? 7.777 -2.655 34.242 1.00 77.50 213 LEU A O 1
ATOM 1720 N N . VAL A 1 214 ? 5.986 -4.007 34.151 1.00 79.75 214 VAL A N 1
ATOM 1721 C CA . VAL A 1 214 ? 6.652 -5.064 33.371 1.00 79.75 214 VAL A CA 1
ATOM 1722 C C . VAL A 1 214 ? 7.059 -4.546 31.986 1.00 79.75 214 VAL A C 1
ATOM 1724 O O . VAL A 1 214 ? 8.191 -4.773 31.560 1.00 79.75 214 VAL A O 1
ATOM 1727 N N . SER A 1 215 ? 6.183 -3.801 31.303 1.00 78.81 215 SER A N 1
ATOM 1728 C CA . SER A 1 215 ? 6.464 -3.274 29.959 1.00 78.81 215 SER A CA 1
ATOM 1729 C C . SER A 1 215 ? 7.605 -2.249 29.917 1.00 78.81 215 SER A C 1
ATOM 1731 O O . SER A 1 215 ? 8.334 -2.202 28.928 1.00 78.81 215 SER A O 1
ATOM 1733 N N . CYS A 1 216 ? 7.793 -1.468 30.986 1.00 83.25 216 CYS A N 1
ATOM 1734 C CA . CYS A 1 216 ? 8.823 -0.432 31.053 1.00 83.25 216 CYS A CA 1
ATOM 1735 C C . CYS A 1 216 ? 10.213 -0.978 31.433 1.00 83.25 216 CYS A C 1
ATOM 1737 O O . CYS A 1 216 ? 11.212 -0.474 30.929 1.00 83.25 216 CYS A O 1
ATOM 1739 N N . TYR A 1 217 ? 10.295 -2.008 32.290 1.00 82.25 217 TYR A N 1
ATOM 1740 C CA . TYR A 1 217 ? 11.571 -2.482 32.859 1.00 82.25 217 TYR A CA 1
ATOM 1741 C C . TYR A 1 217 ? 12.086 -3.830 32.313 1.00 82.25 217 TYR A C 1
ATOM 1743 O O . TYR A 1 217 ? 13.282 -4.100 32.412 1.00 82.25 217 TYR A O 1
ATOM 1751 N N . VAL A 1 218 ? 11.257 -4.684 31.699 1.00 81.19 218 VAL A N 1
ATOM 1752 C CA . VAL A 1 218 ? 11.765 -5.927 31.073 1.00 81.19 218 VAL A CA 1
ATOM 1753 C C . VAL A 1 218 ? 12.691 -5.659 29.871 1.00 81.19 218 VAL A C 1
ATOM 1755 O O . VAL A 1 218 ? 13.742 -6.300 29.796 1.00 81.19 218 VAL A O 1
ATOM 1758 N N . PRO A 1 219 ? 12.399 -4.712 28.951 1.00 82.25 219 PRO A N 1
ATOM 1759 C CA . PRO A 1 219 ? 13.241 -4.489 27.772 1.00 82.25 219 PRO A CA 1
ATOM 1760 C C . PRO A 1 219 ? 14.674 -4.041 28.087 1.00 82.25 219 PRO A C 1
ATOM 1762 O O . PRO A 1 219 ? 15.596 -4.437 27.373 1.00 82.25 219 PRO A O 1
ATOM 1765 N N . ILE A 1 220 ? 14.888 -3.267 29.161 1.00 77.31 220 ILE A N 1
ATOM 1766 C CA . ILE A 1 220 ? 16.236 -2.846 29.585 1.00 77.31 220 ILE A CA 1
ATOM 1767 C C . ILE A 1 220 ? 17.027 -4.017 30.185 1.00 77.31 220 ILE A C 1
ATOM 1769 O O . ILE A 1 220 ? 18.202 -4.183 29.862 1.00 77.31 220 ILE A O 1
ATOM 1773 N N . GLY A 1 221 ? 16.366 -4.905 30.939 1.00 73.44 221 GLY A N 1
ATOM 1774 C CA . GLY A 1 221 ? 16.972 -6.145 31.436 1.00 73.44 221 GLY A CA 1
ATOM 1775 C C . GLY A 1 221 ? 17.400 -7.086 30.306 1.00 73.44 221 GLY A C 1
ATOM 1776 O O . GLY A 1 221 ? 18.543 -7.537 30.279 1.00 73.44 221 GLY A O 1
ATOM 1777 N N . VAL A 1 222 ? 16.522 -7.323 29.323 1.00 76.44 222 VAL A N 1
ATOM 1778 C CA . VAL A 1 222 ? 16.841 -8.155 28.146 1.00 76.44 222 VAL A CA 1
ATOM 1779 C C . VAL A 1 222 ? 17.979 -7.541 27.326 1.00 76.44 222 VAL A C 1
ATOM 1781 O O . VAL A 1 222 ? 18.918 -8.246 26.966 1.00 76.44 222 VAL A O 1
ATOM 1784 N N . SER A 1 223 ? 17.945 -6.228 27.078 1.00 76.06 223 SER A N 1
ATOM 1785 C CA . SER A 1 223 ? 18.999 -5.538 26.318 1.00 76.06 223 SER A CA 1
ATOM 1786 C C . SER A 1 223 ? 20.356 -5.612 27.024 1.00 76.06 223 SER A C 1
ATOM 1788 O O . SER A 1 223 ? 21.365 -5.873 26.374 1.00 76.06 223 SER A O 1
ATOM 1790 N N . GLY A 1 224 ? 20.384 -5.462 28.353 1.00 72.88 224 GLY A N 1
ATOM 1791 C CA . GLY A 1 224 ? 21.601 -5.603 29.157 1.00 72.88 224 GLY A CA 1
ATOM 1792 C C . GLY A 1 224 ? 22.188 -7.018 29.131 1.00 72.88 224 GLY A C 1
ATOM 1793 O O . GLY A 1 224 ? 23.404 -7.167 29.042 1.00 72.88 224 GLY A O 1
ATOM 1794 N N . ILE A 1 225 ? 21.343 -8.057 29.144 1.00 73.75 225 ILE A N 1
ATOM 1795 C CA . ILE A 1 225 ? 21.776 -9.460 29.000 1.00 73.75 225 ILE A CA 1
ATOM 1796 C C . ILE A 1 225 ? 22.357 -9.709 27.602 1.00 73.75 225 ILE A C 1
ATOM 1798 O O . ILE A 1 225 ? 23.432 -10.292 27.485 1.00 73.75 225 ILE A O 1
ATOM 1802 N N . VAL A 1 226 ? 21.687 -9.231 26.547 1.00 72.94 226 VAL A N 1
ATOM 1803 C CA . VAL A 1 226 ? 22.158 -9.396 25.162 1.00 72.94 226 VAL A CA 1
ATOM 1804 C C . VAL A 1 226 ? 23.516 -8.718 24.967 1.00 72.94 226 VAL A C 1
ATOM 1806 O O . VAL A 1 226 ? 24.441 -9.377 24.498 1.00 72.94 226 VAL A O 1
ATOM 1809 N N . ILE A 1 227 ? 23.675 -7.464 25.409 1.00 70.94 227 ILE A N 1
ATOM 1810 C CA . ILE A 1 227 ? 24.951 -6.731 25.332 1.00 70.94 227 ILE A CA 1
ATOM 1811 C C . ILE A 1 227 ? 26.058 -7.455 26.112 1.00 70.94 227 ILE A C 1
ATOM 1813 O O . ILE A 1 227 ? 27.179 -7.553 25.627 1.00 70.94 227 ILE A O 1
ATOM 1817 N N . ALA A 1 228 ? 25.746 -8.018 27.284 1.00 67.69 228 ALA A N 1
ATOM 1818 C CA . ALA A 1 228 ? 26.703 -8.791 28.075 1.00 67.69 228 ALA A CA 1
ATOM 1819 C C . ALA A 1 228 ? 27.128 -10.115 27.419 1.00 67.69 228 ALA A C 1
ATOM 1821 O O . ALA A 1 228 ? 28.233 -10.586 27.665 1.00 67.69 228 ALA A O 1
ATOM 1822 N N . SER A 1 229 ? 26.250 -10.725 26.617 1.00 70.69 229 SER A N 1
ATOM 1823 C CA . SER A 1 229 ? 26.538 -11.960 25.876 1.00 70.69 229 SER A CA 1
ATOM 1824 C C . SER A 1 229 ? 27.273 -11.725 24.551 1.00 70.69 229 SER A C 1
ATOM 1826 O O . SER A 1 229 ? 27.888 -12.643 24.012 1.00 70.69 229 SER A O 1
ATOM 1828 N N . SER A 1 230 ? 27.225 -10.503 24.014 1.00 68.56 230 SER A N 1
ATOM 1829 C CA . SER A 1 230 ? 27.884 -10.133 22.764 1.00 68.56 230 SER A CA 1
ATOM 1830 C C . SER A 1 230 ? 29.253 -9.500 23.017 1.00 68.56 230 SER A C 1
ATOM 1832 O O . SER A 1 230 ? 29.337 -8.319 23.344 1.00 68.56 230 SER A O 1
ATOM 1834 N N . ASN A 1 231 ? 30.336 -10.226 22.728 1.00 58.62 231 ASN A N 1
ATOM 1835 C CA . ASN A 1 231 ? 31.715 -9.700 22.750 1.00 58.62 231 ASN A CA 1
ATOM 1836 C C . ASN A 1 231 ? 32.007 -8.625 21.668 1.00 58.62 231 ASN A C 1
ATOM 1838 O O . ASN A 1 231 ? 33.164 -8.316 21.398 1.00 58.62 231 ASN A O 1
ATOM 1842 N N . THR A 1 232 ? 30.986 -8.074 21.002 1.00 57.16 232 THR A N 1
ATOM 1843 C CA . THR A 1 232 ? 31.119 -7.109 19.899 1.00 57.16 232 THR A CA 1
ATOM 1844 C C . THR A 1 232 ? 30.114 -5.966 20.041 1.00 57.16 232 THR A C 1
ATOM 1846 O O . THR A 1 232 ? 28.900 -6.168 20.014 1.00 57.16 232 THR A O 1
ATOM 1849 N N . TYR A 1 233 ? 30.614 -4.734 20.153 1.00 63.25 233 TYR A N 1
ATOM 1850 C CA . TYR A 1 233 ? 29.773 -3.538 20.175 1.00 63.25 233 TYR A CA 1
ATOM 1851 C C . TYR A 1 233 ? 29.359 -3.158 18.750 1.00 63.25 233 TYR A C 1
ATOM 1853 O O . TYR A 1 233 ? 30.159 -2.641 17.974 1.00 63.25 233 TYR A O 1
ATOM 1861 N N . SER A 1 234 ? 28.095 -3.401 18.402 1.00 68.38 234 SER A N 1
ATOM 1862 C CA . SER A 1 234 ? 27.504 -2.952 17.136 1.00 68.38 234 SER A CA 1
ATOM 1863 C C . SER A 1 234 ? 26.621 -1.719 17.337 1.00 68.38 234 SER A C 1
ATOM 1865 O O . SER A 1 234 ? 25.982 -1.553 18.379 1.00 68.38 234 SER A O 1
ATOM 1867 N N . SER A 1 235 ? 26.508 -0.876 16.308 1.00 66.25 235 SER A N 1
ATOM 1868 C CA . SER A 1 235 ? 25.594 0.279 16.300 1.00 66.25 235 SER A CA 1
ATOM 1869 C C . SER A 1 235 ? 24.139 -0.116 16.599 1.00 66.25 235 SER A C 1
ATOM 1871 O O . SER A 1 235 ? 23.425 0.600 17.300 1.00 66.25 235 SER A O 1
ATOM 1873 N N . ASN A 1 236 ? 23.718 -1.307 16.162 1.00 71.88 236 ASN A N 1
ATOM 1874 C CA . ASN A 1 236 ? 22.399 -1.871 16.457 1.00 71.88 236 ASN A CA 1
ATOM 1875 C C . ASN A 1 236 ? 22.166 -2.133 17.957 1.00 71.88 236 ASN A C 1
ATOM 1877 O O . ASN A 1 236 ? 21.040 -1.964 18.432 1.00 71.88 236 ASN A O 1
ATOM 1881 N N . LEU A 1 237 ? 23.200 -2.513 18.717 1.00 69.50 237 LEU A N 1
ATOM 1882 C CA . LEU A 1 237 ? 23.098 -2.707 20.169 1.00 69.50 237 LEU A CA 1
ATOM 1883 C C . LEU A 1 237 ? 22.937 -1.367 20.900 1.00 69.50 237 LEU A C 1
ATOM 1885 O O . LEU A 1 237 ? 22.090 -1.266 21.783 1.00 69.50 237 LEU A O 1
ATOM 1889 N N . ILE A 1 238 ? 23.649 -0.320 20.469 1.00 71.81 238 ILE A N 1
ATOM 1890 C CA . ILE A 1 238 ? 23.518 1.046 21.015 1.00 71.81 238 ILE A CA 1
ATOM 1891 C C . ILE A 1 238 ? 22.103 1.600 20.773 1.00 71.81 238 ILE A C 1
ATOM 1893 O O . ILE A 1 238 ? 21.482 2.160 21.676 1.00 71.81 238 ILE A O 1
ATOM 1897 N N . VAL A 1 239 ? 21.538 1.388 19.580 1.00 75.19 239 VAL A N 1
ATOM 1898 C CA . VAL A 1 239 ? 20.150 1.783 19.275 1.00 75.19 239 VAL A CA 1
ATOM 1899 C C . VAL A 1 239 ? 19.142 0.985 20.107 1.00 75.19 239 VAL A C 1
ATOM 1901 O O . VAL A 1 239 ? 18.171 1.555 20.603 1.00 75.19 239 VAL A O 1
ATOM 1904 N N . THR A 1 240 ? 19.372 -0.317 20.297 1.00 75.88 240 THR A N 1
ATOM 1905 C CA . THR A 1 240 ? 18.508 -1.174 21.130 1.00 75.88 240 THR A CA 1
ATOM 1906 C C . THR A 1 240 ? 18.532 -0.724 22.594 1.00 75.88 240 THR A C 1
ATOM 1908 O O . THR A 1 240 ? 17.476 -0.606 23.215 1.00 75.88 240 THR A O 1
ATOM 1911 N N . TRP A 1 241 ? 19.713 -0.366 23.107 1.00 79.94 241 TRP A N 1
ATOM 1912 C CA . TRP A 1 241 ? 19.894 0.233 24.428 1.00 79.94 241 TRP A CA 1
ATOM 1913 C C . TRP A 1 241 ? 19.104 1.542 24.589 1.00 79.94 241 TRP A C 1
ATOM 1915 O O . TRP A 1 241 ? 18.334 1.688 25.539 1.00 79.94 241 TRP A O 1
ATOM 1925 N N . GLY A 1 242 ? 19.213 2.461 23.623 1.00 79.12 242 GLY A N 1
ATOM 1926 C CA . GLY A 1 242 ? 18.468 3.726 23.624 1.00 79.12 242 GLY A CA 1
ATOM 1927 C C . GLY A 1 242 ? 16.945 3.544 23.613 1.00 79.12 242 GLY A C 1
ATOM 1928 O O . GLY A 1 242 ? 16.232 4.234 24.344 1.00 79.12 242 GLY A O 1
ATOM 1929 N N . VAL A 1 243 ? 16.426 2.578 22.843 1.00 79.94 243 VAL A N 1
ATOM 1930 C CA . VAL A 1 243 ? 14.986 2.245 22.833 1.00 79.94 243 VAL A CA 1
ATOM 1931 C C . VAL A 1 243 ? 14.530 1.692 24.185 1.00 79.94 243 VAL A C 1
ATOM 1933 O O . VAL A 1 243 ? 13.455 2.056 24.662 1.00 79.94 243 VAL A O 1
ATOM 1936 N N . ALA A 1 244 ? 15.337 0.846 24.826 1.00 83.12 244 ALA A N 1
ATOM 1937 C CA . ALA A 1 244 ? 15.010 0.303 26.138 1.00 83.12 244 ALA A CA 1
ATOM 1938 C C . ALA A 1 244 ? 15.012 1.385 27.236 1.00 83.12 244 ALA A C 1
ATOM 1940 O O . ALA A 1 244 ? 14.103 1.413 28.065 1.00 83.12 244 ALA A O 1
ATOM 1941 N N . LEU A 1 245 ? 15.968 2.321 27.203 1.00 81.62 245 LEU A N 1
ATOM 1942 C CA . LEU A 1 245 ? 16.061 3.437 28.155 1.00 81.62 245 LEU A CA 1
ATOM 1943 C C . LEU A 1 245 ? 14.840 4.374 28.082 1.00 81.62 245 LEU A C 1
ATOM 1945 O O . LEU A 1 245 ? 14.324 4.835 29.099 1.00 81.62 245 LEU A O 1
ATOM 1949 N N . LEU A 1 246 ? 14.328 4.607 26.871 1.00 83.12 246 LEU A N 1
ATOM 1950 C CA . LEU A 1 246 ? 13.135 5.417 26.609 1.00 83.12 246 LEU A CA 1
ATOM 1951 C C . LEU A 1 246 ? 11.868 4.822 27.255 1.00 83.12 246 LEU A C 1
ATOM 1953 O O . LEU A 1 246 ? 11.027 5.570 27.756 1.00 83.12 246 LEU A O 1
ATOM 1957 N N . LEU A 1 247 ? 11.745 3.490 27.310 1.00 81.19 247 LEU A N 1
ATOM 1958 C CA . LEU A 1 247 ? 10.638 2.813 27.999 1.00 81.19 247 LEU A CA 1
ATOM 1959 C C . LEU A 1 247 ? 10.731 2.934 29.526 1.00 81.19 247 LEU A C 1
ATOM 1961 O O . LEU A 1 247 ? 9.701 3.107 30.177 1.00 81.19 247 LEU A O 1
ATOM 1965 N N . VAL A 1 248 ? 11.940 2.928 30.095 1.00 83.88 248 VAL A N 1
ATOM 1966 C CA . VAL A 1 248 ? 12.143 3.167 31.534 1.00 83.88 248 VAL A CA 1
ATOM 1967 C C . VAL A 1 248 ? 11.678 4.579 31.910 1.00 83.88 248 VAL A C 1
ATOM 1969 O O . VAL A 1 248 ? 10.886 4.738 32.835 1.00 83.88 248 VAL A O 1
ATOM 1972 N N . TYR A 1 249 ? 12.074 5.604 31.150 1.00 85.75 249 TYR A N 1
ATOM 1973 C CA . TYR A 1 249 ? 11.643 6.987 31.395 1.00 85.75 249 TYR A CA 1
ATOM 1974 C C . TYR A 1 249 ? 10.148 7.238 31.182 1.00 85.75 249 TYR A C 1
ATOM 1976 O O . TYR A 1 249 ? 9.562 8.099 31.843 1.00 85.75 249 TYR A O 1
ATOM 1984 N N . PHE A 1 250 ? 9.503 6.476 30.297 1.00 84.00 250 PHE A N 1
ATOM 1985 C CA . PHE A 1 250 ? 8.057 6.555 30.108 1.00 84.00 250 PHE A CA 1
ATOM 1986 C C . PHE A 1 250 ? 7.282 6.185 31.389 1.00 84.00 250 PHE A C 1
ATOM 1988 O O . PHE A 1 250 ? 6.202 6.728 31.620 1.00 84.00 250 PHE A O 1
ATOM 1995 N N . ASN A 1 251 ? 7.850 5.351 32.272 1.00 84.69 251 ASN A N 1
ATOM 1996 C CA . ASN A 1 251 ? 7.265 5.028 33.578 1.00 84.69 251 ASN A CA 1
ATOM 1997 C C . ASN A 1 251 ? 7.040 6.285 34.444 1.00 84.69 251 ASN A C 1
ATOM 1999 O O . ASN A 1 251 ? 5.934 6.508 34.938 1.00 84.69 251 ASN A O 1
ATOM 2003 N N . SER A 1 252 ? 8.050 7.155 34.545 1.00 85.69 252 SER A N 1
ATOM 2004 C CA . SER A 1 252 ? 7.991 8.400 35.325 1.00 85.69 252 SER A CA 1
ATOM 2005 C C . SER A 1 252 ? 6.945 9.393 34.803 1.00 85.69 252 SER A C 1
ATOM 2007 O O . SER A 1 252 ? 6.342 10.136 35.579 1.00 85.69 252 SER A O 1
ATOM 2009 N N . ALA A 1 253 ? 6.670 9.377 33.494 1.00 83.69 253 ALA A N 1
ATOM 2010 C CA . ALA A 1 253 ? 5.612 10.178 32.878 1.00 83.69 253 ALA A CA 1
ATOM 2011 C C . ALA A 1 253 ? 4.199 9.573 33.059 1.00 83.69 253 ALA A C 1
ATOM 2013 O O . ALA A 1 253 ? 3.206 10.300 33.010 1.00 83.69 253 ALA A O 1
ATOM 2014 N N . LEU A 1 254 ? 4.080 8.257 33.284 1.00 81.94 254 LEU A N 1
ATOM 2015 C CA . LEU A 1 254 ? 2.800 7.574 33.519 1.00 81.94 254 LEU A CA 1
ATOM 2016 C C . LEU A 1 254 ? 2.291 7.703 34.961 1.00 81.94 254 LEU A C 1
ATOM 2018 O O . LEU A 1 254 ? 1.075 7.754 35.174 1.00 81.94 254 LEU A O 1
ATOM 2022 N N . ASN A 1 255 ? 3.184 7.756 35.951 1.00 82.31 255 ASN A N 1
ATOM 2023 C CA . ASN A 1 255 ? 2.819 7.722 37.371 1.00 82.31 255 ASN A CA 1
ATOM 2024 C C . ASN A 1 255 ? 1.766 8.784 37.784 1.00 82.31 255 ASN A C 1
ATOM 2026 O O . ASN A 1 255 ? 0.763 8.402 38.398 1.00 82.31 255 ASN A O 1
ATOM 2030 N N . PRO A 1 256 ? 1.857 10.065 37.365 1.00 81.88 256 PRO A N 1
ATOM 2031 C CA . PRO A 1 256 ? 0.820 11.072 37.629 1.00 81.88 256 PRO A CA 1
ATOM 2032 C C . PRO A 1 256 ? -0.583 10.712 37.127 1.00 81.88 256 PRO A C 1
ATOM 2034 O O . PRO A 1 256 ? -1.585 10.959 37.808 1.00 81.88 256 PRO A O 1
ATOM 2037 N N . ILE A 1 257 ? -0.667 10.094 35.947 1.00 80.81 257 ILE A N 1
ATOM 2038 C CA . ILE A 1 257 ? -1.925 9.649 35.337 1.00 80.81 257 ILE A CA 1
ATOM 2039 C C . ILE A 1 257 ? -2.501 8.478 36.140 1.00 80.81 257 ILE A C 1
ATOM 2041 O O . ILE A 1 257 ? -3.690 8.479 36.470 1.00 80.81 257 ILE A O 1
ATOM 2045 N N . LEU A 1 258 ? -1.655 7.510 36.510 1.00 76.56 258 LEU A N 1
ATOM 2046 C CA . LEU A 1 258 ? -2.048 6.349 37.310 1.00 76.56 258 LEU A CA 1
ATOM 2047 C C . LEU A 1 258 ? -2.613 6.768 38.675 1.00 76.56 258 LEU A C 1
ATOM 2049 O O . LEU A 1 258 ? -3.635 6.225 39.101 1.00 76.56 258 LEU A O 1
ATOM 2053 N N . TYR A 1 259 ? -2.027 7.771 39.337 1.00 76.38 259 TYR A N 1
ATOM 2054 C CA . TYR A 1 259 ? -2.555 8.285 40.604 1.00 76.38 259 TYR A CA 1
ATOM 2055 C C . TYR A 1 259 ? -3.906 8.989 40.444 1.00 76.38 259 TYR A C 1
ATOM 2057 O O . TYR A 1 259 ? -4.842 8.678 41.181 1.00 76.38 259 TYR A O 1
ATOM 2065 N N . CYS A 1 260 ? -4.045 9.886 39.462 1.00 74.69 260 CYS A N 1
ATOM 2066 C CA . CYS A 1 260 ? -5.300 10.595 39.185 1.00 74.69 260 CYS A CA 1
ATOM 2067 C C . CYS A 1 260 ? -6.437 9.658 38.738 1.00 74.69 260 CYS A C 1
ATOM 2069 O O . CYS A 1 260 ? -7.615 9.945 38.958 1.00 74.69 260 CYS A O 1
ATOM 2071 N N . TRP A 1 261 ? -6.110 8.524 38.120 1.00 75.31 261 TRP A N 1
ATOM 2072 C CA . TRP A 1 261 ? -7.086 7.500 37.755 1.00 75.31 261 TRP A CA 1
ATOM 2073 C C . TRP A 1 261 ? -7.488 6.613 38.947 1.00 75.31 261 TRP A C 1
ATOM 2075 O O . TRP A 1 261 ? -8.671 6.291 39.121 1.00 75.31 261 TRP A O 1
ATOM 2085 N N . ARG A 1 262 ? -6.516 6.249 39.795 1.00 71.50 262 ARG A N 1
ATOM 2086 C CA . ARG A 1 262 ? -6.692 5.338 40.937 1.00 71.50 262 ARG A CA 1
ATOM 2087 C C . ARG A 1 262 ? -7.299 6.004 42.175 1.00 71.50 262 ARG A C 1
ATOM 2089 O O . ARG A 1 262 ? -8.076 5.352 42.867 1.00 71.50 262 ARG A O 1
ATOM 2096 N N . ILE A 1 263 ? -6.953 7.260 42.466 1.00 74.50 263 ILE A N 1
ATOM 2097 C CA . ILE A 1 263 ? -7.325 7.969 43.702 1.00 74.50 263 ILE A CA 1
ATOM 2098 C C . ILE A 1 263 ? -8.196 9.187 43.351 1.00 74.50 263 ILE A C 1
ATOM 2100 O O . ILE A 1 263 ? -7.732 10.194 42.812 1.00 74.50 263 ILE A O 1
ATOM 2104 N N . SER A 1 264 ? -9.487 9.097 43.670 1.00 73.81 264 SER A N 1
ATOM 2105 C CA . SER A 1 264 ? -10.519 10.099 43.355 1.00 73.81 264 SER A CA 1
ATOM 2106 C C . SER A 1 264 ? -10.253 11.481 43.958 1.00 73.81 264 SER A C 1
ATOM 2108 O O . SER A 1 264 ? -10.514 12.495 43.314 1.00 73.81 264 SER A O 1
ATOM 2110 N N . GLU A 1 265 ? -9.729 11.493 45.174 1.00 77.81 265 GLU A N 1
ATOM 2111 C CA . GLU A 1 265 ? -9.445 12.642 46.027 1.00 77.81 265 GLU A CA 1
ATOM 2112 C C . GLU A 1 265 ? -8.212 13.396 45.515 1.00 77.81 265 GLU A C 1
ATOM 2114 O O . GLU A 1 265 ? -8.186 14.622 45.444 1.00 77.81 265 GLU A O 1
ATOM 2119 N N . MET A 1 266 ? -7.220 12.643 45.037 1.00 76.44 266 MET A N 1
ATOM 2120 C CA . MET A 1 266 ? -6.014 13.162 44.396 1.00 76.44 266 MET A CA 1
ATOM 2121 C C . MET A 1 266 ? -6.354 13.874 43.085 1.00 76.44 266 MET A C 1
ATOM 2123 O O . MET A 1 266 ? -5.927 15.002 42.860 1.00 76.44 266 MET A O 1
ATOM 2127 N N . ARG A 1 267 ? -7.233 13.277 42.273 1.00 81.25 267 ARG A N 1
ATOM 2128 C CA . ARG A 1 267 ? -7.793 13.903 41.066 1.00 81.25 267 ARG A CA 1
ATOM 2129 C C . ARG A 1 267 ? -8.561 15.198 41.361 1.00 81.25 267 ARG A C 1
ATOM 2131 O O . ARG A 1 267 ? -8.499 16.127 40.559 1.00 81.25 267 ARG A O 1
ATOM 2138 N N . GLN A 1 268 ? -9.285 15.277 42.480 1.00 79.44 268 GLN A N 1
ATOM 2139 C CA . GLN A 1 268 ? -9.977 16.506 42.896 1.00 79.44 268 GLN A CA 1
ATOM 2140 C C . GLN A 1 268 ? -8.980 17.604 43.299 1.00 79.44 268 GLN A C 1
ATOM 2142 O O . GLN A 1 268 ? -9.088 18.722 42.794 1.00 79.44 268 GLN A O 1
ATOM 2147 N N . ALA A 1 269 ? -7.968 17.277 44.109 1.00 78.12 269 ALA A N 1
ATOM 2148 C CA . ALA A 1 269 ? -6.916 18.215 44.510 1.00 78.12 269 ALA A CA 1
ATOM 2149 C C . ALA A 1 269 ? -6.068 18.715 43.320 1.00 78.12 269 ALA A C 1
ATOM 2151 O O . ALA A 1 269 ? -5.736 19.902 43.248 1.00 78.12 269 ALA A O 1
ATOM 2152 N N . VAL A 1 270 ? -5.772 17.844 42.345 1.00 76.06 270 VAL A N 1
ATOM 2153 C CA . VAL A 1 270 ? -5.129 18.229 41.076 1.00 76.06 270 VAL A CA 1
ATOM 2154 C C . VAL A 1 270 ? -6.033 19.168 40.273 1.00 76.06 270 VAL A C 1
ATOM 2156 O O . VAL A 1 270 ? -5.574 20.230 39.866 1.00 76.06 270 VAL A O 1
ATOM 2159 N N . LYS A 1 271 ? -7.328 18.853 40.105 1.00 77.06 271 LYS A N 1
ATOM 2160 C CA . LYS A 1 271 ? -8.275 19.718 39.373 1.00 77.06 271 LYS A CA 1
ATOM 2161 C C . LYS A 1 271 ? -8.383 21.119 39.989 1.00 77.06 271 LYS A C 1
ATOM 2163 O O . LYS A 1 271 ? -8.376 22.103 39.259 1.00 77.06 271 LYS A O 1
ATOM 2168 N N . GLN A 1 272 ? -8.452 21.220 41.317 1.00 75.25 272 GLN A N 1
ATOM 2169 C CA . GLN A 1 272 ? -8.463 22.509 42.019 1.00 75.25 272 GLN A CA 1
ATOM 2170 C C . GLN A 1 272 ? -7.165 23.297 41.785 1.00 75.25 272 GLN A C 1
ATOM 2172 O O . GLN A 1 272 ? -7.212 24.490 41.504 1.00 75.25 272 GLN A O 1
ATOM 2177 N N . THR A 1 273 ? -6.014 22.623 41.845 1.00 74.06 273 THR A N 1
ATOM 2178 C CA . THR A 1 273 ? -4.696 23.251 41.652 1.00 74.06 273 THR A CA 1
ATOM 2179 C C . THR A 1 273 ? -4.486 23.720 40.209 1.00 74.06 273 THR A C 1
ATOM 2181 O O . THR A 1 273 ? -3.998 24.827 40.003 1.00 74.06 273 THR A O 1
ATOM 2184 N N . ILE A 1 274 ? -4.922 22.940 39.213 1.00 69.62 274 ILE A N 1
ATOM 2185 C CA . ILE A 1 274 ? -4.893 23.337 37.796 1.00 69.62 274 ILE A CA 1
ATOM 2186 C C . ILE A 1 274 ? -5.806 24.543 37.550 1.00 69.62 274 ILE A C 1
ATOM 2188 O O . ILE A 1 274 ? -5.382 25.491 36.901 1.00 69.62 274 ILE A O 1
ATOM 2192 N N . ASN A 1 275 ? -7.025 24.558 38.099 1.00 67.00 275 ASN A N 1
ATOM 2193 C CA . ASN A 1 275 ? -7.931 25.700 37.945 1.00 67.00 275 ASN A CA 1
ATOM 2194 C C . ASN A 1 275 ? -7.341 26.993 38.545 1.00 67.00 275 ASN A C 1
ATOM 2196 O O . ASN A 1 275 ? -7.431 28.046 37.921 1.00 67.00 275 ASN A O 1
ATOM 2200 N N . GLN A 1 276 ? -6.696 26.910 39.716 1.00 62.97 276 GLN A N 1
ATOM 2201 C CA . GLN A 1 276 ? -5.990 28.046 40.325 1.00 62.97 276 GLN A CA 1
ATOM 2202 C C . GLN A 1 276 ? -4.820 28.527 39.447 1.00 62.97 276 GLN A C 1
ATOM 2204 O O . GLN A 1 276 ? -4.694 29.725 39.199 1.00 62.97 276 GLN A O 1
ATOM 2209 N N . ALA A 1 277 ? -4.009 27.603 38.921 1.00 56.09 277 ALA A N 1
ATOM 2210 C CA . ALA A 1 277 ? -2.893 27.932 38.034 1.00 56.09 277 ALA A CA 1
ATOM 2211 C C . ALA A 1 277 ? -3.351 28.548 36.699 1.00 56.09 277 ALA A C 1
ATOM 2213 O O . ALA A 1 277 ? -2.732 29.496 36.229 1.00 56.09 277 ALA A O 1
ATOM 2214 N N . LEU A 1 278 ? -4.450 28.062 36.109 1.00 49.34 278 LEU A N 1
ATOM 2215 C CA . LEU A 1 278 ? -5.007 28.597 34.861 1.00 49.34 278 LEU A CA 1
ATOM 2216 C C . LEU A 1 278 ? -5.563 30.018 35.024 1.00 49.34 278 LEU A C 1
ATOM 2218 O O . LEU A 1 278 ? -5.365 30.834 34.130 1.00 49.34 278 LEU A O 1
ATOM 2222 N N . CYS A 1 279 ? -6.187 30.354 36.159 1.00 45.69 279 CYS A N 1
ATOM 2223 C CA . CYS A 1 279 ? -6.562 31.743 36.452 1.00 45.69 279 CYS A CA 1
ATOM 2224 C C . CYS A 1 279 ? -5.331 32.660 36.554 1.00 45.69 279 CYS A C 1
ATOM 2226 O O . CYS A 1 279 ? -5.342 33.755 36.000 1.00 45.69 279 CYS A O 1
ATOM 2228 N N . TYR A 1 280 ? -4.255 32.203 37.203 1.00 48.25 280 TYR A N 1
ATOM 2229 C CA . TYR A 1 280 ? -3.021 32.985 37.348 1.00 48.25 280 TYR A CA 1
ATOM 2230 C C . TYR A 1 280 ? -2.262 33.141 36.015 1.00 48.25 280 TYR A C 1
ATOM 2232 O O . TYR A 1 280 ? -1.776 34.221 35.685 1.00 48.25 280 TYR A O 1
ATOM 2240 N N . LEU A 1 281 ? -2.231 32.088 35.192 1.00 41.78 281 LEU A N 1
ATOM 2241 C CA . LEU A 1 281 ? -1.685 32.122 33.831 1.00 41.78 281 LEU A CA 1
ATOM 2242 C C . LEU A 1 281 ? -2.522 32.999 32.893 1.00 41.78 281 LEU A C 1
ATOM 2244 O O . LEU A 1 281 ? -1.948 33.707 32.077 1.00 41.78 281 LEU A O 1
ATOM 2248 N N . SER A 1 282 ? -3.851 33.020 33.033 1.00 42.72 282 SER A N 1
ATOM 2249 C CA . SER A 1 282 ? -4.713 33.938 32.276 1.00 42.72 282 SER A CA 1
ATOM 2250 C C . SER A 1 282 ? -4.483 35.408 32.641 1.00 42.72 282 SER A C 1
ATOM 2252 O O . SER A 1 282 ? -4.757 36.268 31.814 1.00 42.72 282 SER A O 1
ATOM 2254 N N . TYR A 1 283 ? -3.992 35.693 33.851 1.00 38.81 283 TYR A N 1
ATOM 2255 C CA . TYR A 1 283 ? -3.623 37.038 34.297 1.00 38.81 283 TYR A CA 1
ATOM 2256 C C . TYR A 1 283 ? -2.231 37.454 33.779 1.00 38.81 283 TYR A C 1
ATOM 2258 O O . TYR A 1 283 ? -2.044 38.591 33.349 1.00 38.81 283 TYR A O 1
ATOM 2266 N N . MET A 1 284 ? -1.267 36.523 33.730 1.00 36.47 284 MET A N 1
ATOM 2267 C CA . MET A 1 284 ? 0.079 36.772 33.177 1.00 36.47 284 MET A CA 1
ATOM 2268 C C . MET A 1 284 ? 0.179 36.682 31.643 1.00 36.47 284 MET A C 1
ATOM 2270 O O . MET A 1 284 ? 1.089 37.262 31.054 1.00 36.47 284 MET A O 1
ATOM 2274 N N . ALA A 1 285 ? -0.744 36.000 30.960 1.00 36.41 285 ALA A N 1
ATOM 2275 C CA . ALA A 1 285 ? -0.767 35.946 29.494 1.00 36.41 285 ALA A CA 1
ATOM 2276 C C . ALA A 1 285 ? -1.042 37.320 28.853 1.00 36.41 285 ALA A C 1
ATOM 2278 O O . ALA A 1 285 ? -0.648 37.559 27.714 1.00 36.41 285 ALA A O 1
ATOM 2279 N N . THR A 1 286 ? -1.669 38.236 29.596 1.00 35.56 286 THR A N 1
ATOM 2280 C CA . THR A 1 286 ? -1.932 39.622 29.185 1.00 35.56 286 THR A CA 1
ATOM 2281 C C . THR A 1 286 ? -0.691 40.522 29.148 1.00 35.56 286 THR A C 1
ATOM 2283 O O . THR A 1 286 ? -0.784 41.618 28.605 1.00 35.56 286 THR A O 1
ATOM 2286 N N . THR A 1 287 ? 0.454 40.105 29.707 1.00 34.03 287 THR A N 1
ATOM 2287 C CA . THR A 1 287 ? 1.635 40.980 29.875 1.00 34.03 287 THR A CA 1
ATOM 2288 C C . THR A 1 287 ? 2.911 40.531 29.156 1.00 34.03 287 THR A C 1
ATOM 2290 O O . THR A 1 287 ? 3.836 41.328 29.068 1.00 34.03 287 THR A O 1
ATOM 2293 N N . ASN A 1 288 ? 2.977 39.315 28.594 1.00 32.94 288 ASN A N 1
ATOM 2294 C CA . ASN A 1 288 ? 4.212 38.750 28.018 1.00 32.94 288 ASN A CA 1
ATOM 2295 C C . ASN A 1 288 ? 4.093 38.337 26.532 1.00 32.94 288 ASN A C 1
ATOM 2297 O O . ASN A 1 288 ? 4.473 37.232 26.147 1.00 32.94 288 ASN A O 1
ATOM 2301 N N . ILE A 1 289 ? 3.625 39.245 25.664 1.00 34.69 289 ILE A N 1
ATOM 2302 C CA . ILE A 1 289 ? 3.793 39.126 24.195 1.00 34.69 289 ILE A CA 1
ATOM 2303 C C . ILE A 1 289 ? 5.063 39.881 23.751 1.00 34.69 289 ILE A C 1
ATOM 2305 O O . ILE A 1 289 ? 5.044 40.720 22.855 1.00 34.69 289 ILE A O 1
ATOM 2309 N N . THR A 1 290 ? 6.193 39.580 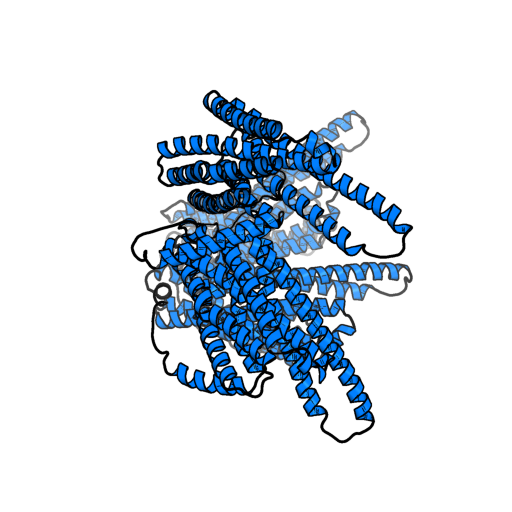24.393 1.00 31.30 290 THR A N 1
ATOM 2310 C CA . THR A 1 290 ? 7.529 40.075 24.023 1.00 31.30 290 THR A CA 1
ATOM 2311 C C . THR A 1 290 ? 8.598 39.038 24.387 1.00 31.30 290 THR A C 1
ATOM 2313 O O . THR A 1 290 ? 9.051 38.964 25.522 1.00 31.30 290 THR A O 1
ATOM 2316 N N . GLY A 1 291 ? 9.059 38.252 23.405 1.00 28.73 291 GLY A N 1
ATOM 2317 C CA . GLY A 1 291 ? 10.325 37.512 23.531 1.00 28.73 291 GLY A CA 1
ATOM 2318 C C . GLY A 1 291 ? 10.311 36.018 23.187 1.00 28.73 291 GLY A C 1
ATOM 2319 O O . GLY A 1 291 ? 9.690 35.205 23.856 1.00 28.73 291 GLY A O 1
ATOM 2320 N N . ARG A 1 292 ? 11.115 35.684 22.167 1.00 25.77 292 ARG A N 1
ATOM 2321 C CA . ARG A 1 292 ? 11.949 34.471 22.014 1.00 25.77 292 ARG A CA 1
ATOM 2322 C C . ARG A 1 292 ? 11.419 33.101 22.502 1.00 25.77 292 ARG A C 1
ATOM 2324 O O . ARG A 1 292 ? 11.569 32.744 23.659 1.00 25.77 292 ARG A O 1
ATOM 2331 N N . GLY A 1 293 ? 11.159 32.239 21.513 1.00 28.36 293 GLY A N 1
ATOM 2332 C CA . GLY A 1 293 ? 12.011 31.051 21.310 1.00 28.36 293 GLY A CA 1
ATOM 2333 C C . GLY A 1 293 ? 11.556 29.696 21.881 1.00 28.36 293 GLY A C 1
ATOM 2334 O O . GLY A 1 293 ? 11.511 29.511 23.084 1.00 28.36 293 GLY A O 1
ATOM 2335 N N . THR A 1 294 ? 11.341 28.733 20.966 1.00 30.02 294 THR A N 1
ATOM 2336 C CA . THR A 1 294 ? 11.927 27.359 20.949 1.00 30.02 294 THR A CA 1
ATOM 2337 C C . THR A 1 294 ? 12.059 26.575 22.274 1.00 30.02 294 THR A C 1
ATOM 2339 O O . THR A 1 294 ? 12.706 27.040 23.197 1.00 30.02 294 THR A O 1
ATOM 2342 N N . LEU A 1 295 ? 11.688 25.296 22.415 1.00 43.03 295 LEU A N 1
ATOM 2343 C CA . LEU A 1 295 ? 11.251 24.210 21.511 1.00 43.03 295 LEU A CA 1
ATOM 2344 C C . LEU A 1 295 ? 10.793 23.023 22.416 1.00 43.03 295 LEU A C 1
ATOM 2346 O O . LEU A 1 295 ? 11.092 23.077 23.606 1.00 43.03 295 LEU A O 1
ATOM 2350 N N . THR A 1 296 ? 10.183 21.934 21.898 1.00 34.88 296 THR A N 1
ATOM 2351 C CA . THR A 1 296 ? 10.530 20.504 22.203 1.00 34.88 296 THR A CA 1
ATOM 2352 C C . THR A 1 296 ? 9.495 19.453 21.753 1.00 34.88 296 THR A C 1
ATOM 2354 O O . THR A 1 296 ? 8.316 19.718 21.512 1.00 34.88 296 THR A O 1
ATOM 2357 N N . GLN A 1 297 ? 9.986 18.221 21.554 1.00 37.69 297 GLN A N 1
ATOM 2358 C CA . GLN A 1 297 ? 9.527 17.318 20.496 1.00 37.69 297 GLN A CA 1
ATOM 2359 C C . GLN A 1 297 ? 9.151 15.900 20.993 1.00 37.69 297 GLN A C 1
ATOM 2361 O O . GLN A 1 297 ? 10.018 15.119 21.342 1.00 37.69 297 GLN A O 1
ATOM 2366 N N . THR A 1 298 ? 7.878 15.488 20.937 1.00 44.41 298 THR A N 1
ATOM 2367 C CA . THR A 1 298 ? 7.457 14.062 20.994 1.00 44.41 298 THR A CA 1
ATOM 2368 C C . THR A 1 298 ? 8.036 13.289 19.793 1.00 44.41 298 THR A C 1
ATOM 2370 O O . THR A 1 298 ? 8.702 13.855 18.928 1.00 44.41 298 THR A O 1
ATOM 2373 N N . PHE A 1 299 ? 7.662 12.014 19.637 1.00 43.03 299 PHE A N 1
ATOM 2374 C CA . PHE A 1 299 ? 7.673 11.324 18.337 1.00 43.03 299 PHE A CA 1
ATOM 2375 C C . PHE A 1 299 ? 7.120 12.198 17.190 1.00 43.03 299 PHE A C 1
ATOM 2377 O O . PHE A 1 299 ? 7.631 12.182 16.072 1.00 43.03 299 PHE A O 1
ATOM 2384 N N . ASP A 1 300 ? 6.127 13.028 17.486 1.00 51.31 300 ASP A N 1
ATOM 2385 C CA . ASP A 1 300 ? 5.491 13.939 16.547 1.00 51.31 300 ASP A CA 1
ATOM 2386 C C . ASP A 1 300 ? 6.214 15.287 16.395 1.00 51.31 300 ASP A C 1
ATOM 2388 O O . ASP A 1 300 ? 6.068 15.978 15.392 1.00 51.31 300 ASP A O 1
ATOM 2392 N N . GLY A 1 301 ? 7.066 15.635 17.356 1.00 48.41 301 GLY A N 1
ATOM 2393 C CA . GLY A 1 301 ? 8.121 16.608 17.134 1.00 48.41 301 GLY A CA 1
ATOM 2394 C C . GLY A 1 301 ? 9.301 16.029 16.346 1.00 48.41 301 GLY A C 1
ATOM 2395 O O . GLY A 1 301 ? 9.940 16.771 15.617 1.00 48.41 301 GLY A O 1
ATOM 2396 N N . SER A 1 302 ? 9.560 14.716 16.382 1.00 46.34 302 SER A N 1
ATOM 2397 C CA . SER A 1 302 ? 10.583 14.096 15.518 1.00 46.34 302 SER A CA 1
ATOM 2398 C C . SER A 1 302 ? 10.183 14.099 14.036 1.00 46.34 302 SER A C 1
ATOM 2400 O O . SER A 1 302 ? 11.040 14.157 13.156 1.00 46.34 302 SER A O 1
ATOM 2402 N N . LEU A 1 303 ? 8.875 14.136 13.770 1.00 56.69 303 LEU A N 1
ATOM 2403 C CA . LEU A 1 303 ? 8.261 14.484 12.484 1.00 56.69 303 LEU A CA 1
ATOM 2404 C C . LEU A 1 303 ? 8.730 15.863 11.975 1.00 56.69 303 LEU A C 1
ATOM 2406 O O . LEU A 1 303 ? 8.832 16.081 10.773 1.00 56.69 303 LEU A O 1
ATOM 2410 N N . CYS A 1 304 ? 9.089 16.749 12.903 1.00 59.19 304 CYS A N 1
ATOM 2411 C CA . CYS A 1 304 ? 9.634 18.086 12.707 1.00 59.19 304 CYS A CA 1
ATOM 2412 C C . CYS A 1 304 ? 11.152 18.130 12.932 1.00 59.19 304 CYS A C 1
ATOM 2414 O O . CYS A 1 304 ? 11.661 19.012 13.627 1.00 59.19 304 CYS A O 1
ATOM 2416 N N . SER A 1 305 ? 11.883 17.179 12.357 1.00 54.72 305 SER A N 1
ATOM 2417 C CA . SER A 1 305 ? 13.346 17.163 12.381 1.00 54.72 305 SER A CA 1
ATOM 2418 C C . SER A 1 305 ? 13.914 16.821 10.997 1.00 54.72 305 SER A C 1
ATOM 2420 O O . SER A 1 305 ? 13.264 16.095 10.236 1.00 54.72 305 SER A O 1
ATOM 2422 N N . PRO A 1 306 ? 15.145 17.262 10.663 1.00 57.66 306 PRO A N 1
ATOM 2423 C CA . PRO A 1 306 ? 15.756 17.003 9.353 1.00 57.66 306 PRO A CA 1
ATOM 2424 C C . PRO A 1 306 ? 16.011 15.513 9.068 1.00 57.66 306 PRO A C 1
ATOM 2426 O O . PRO A 1 306 ? 16.320 15.148 7.939 1.00 57.66 306 PRO A O 1
ATOM 2429 N N . ILE A 1 307 ? 15.837 14.638 10.065 1.00 52.31 307 ILE A N 1
ATOM 2430 C CA . ILE A 1 307 ? 16.086 13.190 10.001 1.00 52.31 307 ILE A CA 1
ATOM 2431 C C . ILE A 1 307 ? 15.253 12.509 8.909 1.00 52.31 307 ILE A C 1
ATOM 2433 O O . ILE A 1 307 ? 15.763 11.654 8.193 1.00 52.31 307 ILE A O 1
ATOM 2437 N N . TRP A 1 308 ? 13.975 12.874 8.786 1.00 54.56 308 TRP A N 1
ATOM 2438 C CA . TRP A 1 308 ? 13.047 12.241 7.842 1.00 54.56 308 TRP A CA 1
ATOM 2439 C C . TRP A 1 308 ? 12.882 13.032 6.544 1.00 54.56 308 TRP A C 1
ATOM 2441 O O . TRP A 1 308 ? 12.234 12.557 5.614 1.00 54.56 308 TRP A O 1
ATOM 2451 N N . LEU A 1 309 ? 13.476 14.225 6.465 1.00 54.94 309 LEU A N 1
ATOM 2452 C CA . LEU A 1 309 ? 13.291 15.199 5.392 1.00 54.94 309 LEU A CA 1
ATOM 2453 C C . LEU A 1 309 ? 13.567 14.624 3.994 1.00 54.94 309 LEU A C 1
ATOM 2455 O O . LEU A 1 309 ? 12.857 14.967 3.057 1.00 54.94 309 LEU A O 1
ATOM 2459 N N . GLY A 1 310 ? 14.550 13.734 3.840 1.00 56.28 310 GLY A N 1
ATOM 2460 C CA . GLY A 1 310 ? 14.815 13.075 2.555 1.00 56.28 310 GLY A CA 1
ATOM 2461 C C . GLY A 1 310 ? 13.687 12.137 2.105 1.00 56.28 310 GLY A C 1
ATOM 2462 O O . GLY A 1 310 ? 13.322 12.137 0.934 1.00 56.28 310 GLY A O 1
ATOM 2463 N N . GLU A 1 311 ? 13.103 11.378 3.036 1.00 54.47 311 GLU A N 1
ATOM 2464 C CA . GLU A 1 311 ? 12.095 10.348 2.748 1.00 54.47 311 GLU A CA 1
ATOM 2465 C C . GLU A 1 311 ? 10.672 10.926 2.679 1.00 54.47 311 GLU A C 1
ATOM 2467 O O . GLU A 1 311 ? 9.925 10.650 1.738 1.00 54.47 311 GLU A O 1
ATOM 2472 N N . ILE A 1 312 ? 10.286 11.771 3.645 1.00 64.88 312 ILE A N 1
ATOM 2473 C CA . ILE A 1 312 ? 8.892 12.226 3.771 1.00 64.88 312 ILE A CA 1
ATOM 2474 C C . ILE A 1 312 ? 8.574 13.497 2.982 1.00 64.88 312 ILE A C 1
ATOM 2476 O O . ILE A 1 312 ? 7.404 13.750 2.725 1.00 64.88 312 ILE A O 1
ATOM 2480 N N . LYS A 1 313 ? 9.551 14.281 2.500 1.00 67.12 313 LYS A N 1
ATOM 2481 C CA . LYS A 1 313 ? 9.301 15.532 1.735 1.00 67.12 313 LYS A CA 1
ATOM 2482 C C . LYS A 1 313 ? 8.499 15.305 0.444 1.00 67.12 313 LYS A C 1
ATOM 2484 O O . LYS A 1 313 ? 7.793 16.211 -0.006 1.00 67.12 313 LYS A O 1
ATOM 2489 N N . GLN A 1 314 ? 8.505 14.087 -0.110 1.00 67.56 314 GLN A N 1
ATOM 2490 C CA . GLN A 1 314 ? 7.580 13.682 -1.175 1.00 67.56 314 GLN A CA 1
ATOM 2491 C C . GLN A 1 314 ? 6.123 13.645 -0.664 1.00 67.56 314 GLN A C 1
ATOM 2493 O O . GLN A 1 314 ? 5.244 14.322 -1.208 1.00 67.56 314 GLN A O 1
ATOM 2498 N N . GLN A 1 315 ? 5.885 12.889 0.410 1.00 68.25 315 GLN A N 1
ATOM 2499 C CA . GLN A 1 315 ? 4.580 12.633 1.032 1.00 68.25 315 GLN A CA 1
ATOM 2500 C C . GLN A 1 315 ? 4.007 13.852 1.769 1.00 68.25 315 GLN A C 1
ATOM 2502 O O . GLN A 1 315 ? 2.801 14.066 1.727 1.00 68.25 315 GLN A O 1
ATOM 2507 N N . SER A 1 316 ? 4.839 14.687 2.388 1.00 73.38 316 SER A N 1
ATOM 2508 C CA . SER A 1 316 ? 4.416 15.878 3.125 1.00 73.38 316 SER A CA 1
ATOM 2509 C C . SER A 1 316 ? 3.773 16.910 2.198 1.00 73.38 316 SER A C 1
ATOM 2511 O O . SER A 1 316 ? 2.644 17.304 2.453 1.00 73.38 316 SER A O 1
ATOM 2513 N N . ILE A 1 317 ? 4.385 17.249 1.050 1.00 72.19 317 ILE A N 1
ATOM 2514 C CA . ILE A 1 317 ? 3.741 18.128 0.042 1.00 72.19 317 ILE A CA 1
ATOM 2515 C C . ILE A 1 317 ? 2.425 17.509 -0.467 1.00 72.19 317 ILE A C 1
ATOM 2517 O O . ILE A 1 317 ? 1.448 18.215 -0.717 1.00 72.19 317 ILE A O 1
ATOM 2521 N N . SER A 1 318 ? 2.378 16.179 -0.594 1.00 62.44 318 SER A N 1
ATOM 2522 C CA . SER A 1 318 ? 1.174 15.436 -0.982 1.00 62.44 318 SER A CA 1
ATOM 2523 C C . SER A 1 318 ? 0.048 15.576 0.054 1.00 62.44 318 SER A C 1
ATOM 2525 O O . SER A 1 318 ? -1.086 15.878 -0.308 1.00 62.44 318 SER A O 1
ATOM 2527 N N . LEU A 1 319 ? 0.351 15.386 1.341 1.00 69.44 319 LEU A N 1
ATOM 2528 C CA . LEU A 1 319 ? -0.602 15.485 2.448 1.00 69.44 319 LEU A CA 1
ATOM 2529 C C . LEU A 1 319 ? -1.003 16.940 2.733 1.00 69.44 319 LEU A C 1
ATOM 2531 O O . LEU A 1 319 ? -2.176 17.189 3.009 1.00 69.44 319 LEU A O 1
ATOM 2535 N N . SER A 1 320 ? -0.092 17.908 2.597 1.00 75.62 320 SER A N 1
ATOM 2536 C CA . SER A 1 320 ? -0.410 19.341 2.626 1.00 75.62 320 SER A CA 1
ATOM 2537 C C . SER A 1 320 ? -1.430 19.702 1.553 1.00 75.62 320 SER A C 1
ATOM 2539 O O . SER A 1 320 ? -2.469 20.267 1.880 1.00 75.62 320 SER A O 1
ATOM 2541 N N . ALA A 1 321 ? -1.185 19.325 0.293 1.00 63.38 321 ALA A N 1
ATOM 2542 C CA . ALA A 1 321 ? -2.089 19.635 -0.815 1.00 63.38 321 ALA A CA 1
ATOM 2543 C C . ALA A 1 321 ? -3.495 19.044 -0.607 1.00 63.38 321 ALA A C 1
ATOM 2545 O O . ALA A 1 321 ? -4.487 19.738 -0.828 1.00 63.38 321 ALA A O 1
ATOM 2546 N N . VAL A 1 322 ? -3.596 17.800 -0.110 1.00 63.31 322 VAL A N 1
ATOM 2547 C CA . VAL A 1 322 ? -4.893 17.201 0.254 1.00 63.31 322 VAL A CA 1
ATOM 2548 C C . VAL A 1 322 ? -5.579 18.000 1.362 1.00 63.31 322 VAL A C 1
ATOM 2550 O O . VAL A 1 322 ? -6.750 18.335 1.223 1.00 63.31 322 VAL A O 1
ATOM 2553 N N . ASN A 1 323 ? -4.884 18.335 2.452 1.00 76.50 323 ASN A N 1
ATOM 2554 C CA . ASN A 1 323 ? -5.512 19.036 3.576 1.00 76.50 323 ASN A CA 1
ATOM 2555 C C . ASN A 1 323 ? -5.897 20.487 3.250 1.00 76.50 323 ASN A C 1
ATOM 2557 O O . ASN A 1 323 ? -6.908 20.951 3.766 1.00 76.50 323 ASN A O 1
ATOM 2561 N N . ILE A 1 324 ? -5.173 21.175 2.361 1.00 66.88 324 ILE A N 1
ATOM 2562 C CA . ILE A 1 324 ? -5.568 22.498 1.846 1.00 66.88 324 ILE A CA 1
ATOM 2563 C C . ILE A 1 324 ? -6.865 22.378 1.031 1.00 66.88 324 ILE A C 1
ATOM 2565 O O . ILE A 1 324 ? -7.823 23.106 1.288 1.00 66.88 324 ILE A O 1
ATOM 2569 N N . LEU A 1 325 ? -6.947 21.412 0.108 1.00 59.00 325 LEU A N 1
ATOM 2570 C CA . LEU A 1 325 ? -8.154 21.167 -0.690 1.00 59.00 325 LEU A CA 1
ATOM 2571 C C . LEU A 1 325 ? -9.361 20.782 0.190 1.00 59.00 325 LEU A C 1
ATOM 2573 O O . LEU A 1 325 ? -10.472 21.295 0.015 1.00 59.00 325 LEU A O 1
ATOM 2577 N N . LEU A 1 326 ? -9.150 19.887 1.160 1.00 75.06 326 LEU A N 1
ATOM 2578 C CA . LEU A 1 326 ? -10.198 19.456 2.084 1.00 75.06 326 LEU A CA 1
ATOM 2579 C C . LEU A 1 326 ? -10.622 20.573 3.049 1.00 75.06 326 LEU A C 1
ATOM 2581 O O . LEU A 1 326 ? -11.814 20.699 3.311 1.00 75.06 326 LEU A O 1
ATOM 2585 N N . SER A 1 327 ? -9.693 21.426 3.495 1.00 79.56 327 SER A N 1
ATOM 2586 C CA . SER A 1 327 ? -9.995 22.630 4.279 1.00 79.56 327 SER A CA 1
ATOM 2587 C C . SER A 1 327 ? -10.914 23.578 3.512 1.00 79.56 327 SER A C 1
ATOM 2589 O O . SER A 1 327 ? -11.982 23.925 4.012 1.00 79.56 327 SER A O 1
ATOM 2591 N N . ILE A 1 328 ? -10.571 23.945 2.273 1.00 67.50 328 ILE A N 1
ATOM 2592 C CA . ILE A 1 328 ? -11.395 24.850 1.451 1.00 67.50 328 ILE A CA 1
ATOM 2593 C C . ILE A 1 328 ? -12.811 24.278 1.266 1.00 67.50 328 ILE A C 1
ATOM 2595 O O . ILE A 1 328 ? -13.806 24.987 1.407 1.00 67.50 328 ILE A O 1
ATOM 2599 N N . THR A 1 329 ? -12.934 22.971 1.026 1.00 67.56 329 THR A N 1
ATOM 2600 C CA . THR A 1 329 ? -14.249 22.330 0.854 1.00 67.56 329 THR A CA 1
ATOM 2601 C C . THR A 1 329 ? -15.036 22.176 2.163 1.00 67.56 329 THR A C 1
ATOM 2603 O O . THR A 1 329 ? -16.250 22.387 2.159 1.00 67.56 329 THR A O 1
ATOM 2606 N N . ALA A 1 330 ? -14.387 21.878 3.293 1.00 78.38 330 ALA A N 1
ATOM 2607 C CA . ALA A 1 330 ? -15.031 21.803 4.607 1.00 78.38 330 ALA A CA 1
ATOM 2608 C C . ALA A 1 330 ? -15.466 23.188 5.123 1.00 78.38 330 ALA A C 1
ATOM 2610 O O . ALA A 1 330 ? -16.563 23.322 5.670 1.00 78.38 330 ALA A O 1
ATOM 2611 N N . THR A 1 331 ? -14.653 24.227 4.916 1.00 77.25 331 THR A N 1
ATOM 2612 C CA . THR A 1 331 ? -14.950 25.606 5.339 1.00 77.25 331 THR A CA 1
ATOM 2613 C C . THR A 1 331 ? -16.106 26.210 4.560 1.00 77.25 331 THR A C 1
ATOM 2615 O O . THR A 1 331 ? -17.109 26.602 5.162 1.00 77.25 331 THR A O 1
ATOM 2618 N N . LEU A 1 332 ? -16.010 26.237 3.228 1.00 68.81 332 LEU A N 1
ATOM 2619 C CA . LEU A 1 332 ? -17.069 26.755 2.363 1.00 68.81 332 LEU A CA 1
ATOM 2620 C C . LEU A 1 332 ? -18.344 25.927 2.534 1.00 68.81 332 LEU A C 1
ATOM 2622 O O . LEU A 1 332 ? -19.415 26.487 2.763 1.00 68.81 332 LEU A O 1
ATOM 2626 N N . GLY A 1 333 ? -18.220 24.595 2.521 1.00 71.12 333 GLY A N 1
ATOM 2627 C CA . GLY A 1 333 ? -19.335 23.676 2.715 1.00 71.12 333 GLY A CA 1
ATOM 2628 C C . GLY A 1 333 ? -20.107 23.969 4.000 1.00 71.12 333 GLY A C 1
ATOM 2629 O O . GLY A 1 333 ? -21.288 24.301 3.940 1.00 71.12 333 GLY A O 1
ATOM 2630 N N . ASN A 1 334 ? -19.459 23.907 5.166 1.00 84.50 334 ASN A N 1
ATOM 2631 C CA . ASN A 1 334 ? -20.159 24.057 6.445 1.00 84.50 334 ASN A CA 1
ATOM 2632 C C . ASN A 1 334 ? -20.583 25.502 6.757 1.00 84.50 334 ASN A C 1
ATOM 2634 O O . ASN A 1 334 ? -21.616 25.691 7.402 1.00 84.50 334 ASN A O 1
ATOM 2638 N N . SER A 1 335 ? -19.887 26.521 6.239 1.00 78.88 335 SER A N 1
ATOM 2639 C CA . SER A 1 335 ? -20.353 27.917 6.325 1.00 78.88 335 SER A CA 1
ATOM 2640 C C . SER A 1 335 ? -21.703 28.098 5.626 1.00 78.88 335 SER A C 1
ATOM 2642 O O . SER A 1 335 ? -22.633 28.666 6.202 1.00 78.88 335 SER A O 1
ATOM 2644 N N . LEU A 1 336 ? -21.859 27.533 4.421 1.00 69.19 336 LEU A N 1
ATOM 2645 C CA . LEU A 1 336 ? -23.126 27.553 3.682 1.00 69.19 336 LEU A CA 1
ATOM 2646 C C . LEU A 1 336 ? -24.237 26.802 4.430 1.00 69.19 336 LEU A C 1
ATOM 2648 O O . LEU A 1 336 ? -25.377 27.277 4.471 1.00 69.19 336 LEU A O 1
ATOM 2652 N N . ILE A 1 337 ? -23.917 25.672 5.074 1.00 79.69 337 ILE A N 1
ATOM 2653 C CA . ILE A 1 337 ? -24.867 24.936 5.925 1.00 79.69 337 ILE A CA 1
ATOM 2654 C C . ILE A 1 337 ? -25.322 25.793 7.111 1.00 79.69 337 ILE A C 1
ATOM 2656 O O . ILE A 1 337 ? -26.522 25.868 7.368 1.00 79.69 337 ILE A O 1
ATOM 2660 N N . LEU A 1 338 ? -24.414 26.469 7.821 1.00 80.25 338 LEU A N 1
ATOM 2661 C CA . LEU A 1 338 ? -24.767 27.293 8.983 1.00 80.25 338 LEU A CA 1
ATOM 2662 C C . LEU A 1 338 ? -25.619 28.509 8.607 1.00 80.25 338 LEU A C 1
ATOM 2664 O O . LEU A 1 338 ? -26.619 28.766 9.278 1.00 80.25 338 LEU A O 1
ATOM 2668 N N . VAL A 1 339 ? -25.295 29.203 7.511 1.00 75.19 339 VAL A N 1
ATOM 2669 C CA . VAL A 1 339 ? -26.117 30.309 6.983 1.00 75.19 339 VAL A CA 1
ATOM 2670 C C . VAL A 1 339 ? -27.508 29.809 6.567 1.00 75.19 339 VAL A C 1
ATOM 2672 O O . VAL A 1 339 ? -28.516 30.445 6.882 1.00 75.19 339 VAL A O 1
ATOM 2675 N N . SER A 1 340 ? -27.594 28.632 5.941 1.00 71.69 340 SER A N 1
ATOM 2676 C CA . SER A 1 340 ? -28.876 28.011 5.570 1.00 71.69 340 SER A CA 1
ATOM 2677 C C . SER A 1 340 ? -29.701 27.611 6.805 1.00 71.69 340 SER A C 1
ATOM 2679 O O . SER A 1 340 ? -30.872 27.965 6.919 1.00 71.69 340 SER A O 1
ATOM 2681 N N . LEU A 1 341 ? -29.080 26.956 7.793 1.00 76.50 341 LEU A N 1
ATOM 2682 C CA . LEU A 1 341 ? -29.697 26.593 9.078 1.00 76.50 341 LEU A CA 1
ATOM 2683 C C . LEU A 1 341 ? -29.996 27.804 9.976 1.00 76.50 341 LEU A C 1
ATOM 2685 O O . LEU A 1 341 ? -30.701 27.661 10.983 1.00 76.50 341 LEU A O 1
ATOM 2689 N N . HIS A 1 342 ? -29.456 28.987 9.678 1.00 77.38 342 HIS A N 1
ATOM 2690 C CA . HIS A 1 342 ? -29.887 30.226 10.313 1.00 77.38 342 HIS A CA 1
ATOM 2691 C C . HIS A 1 342 ? -31.286 30.606 9.814 1.00 77.38 342 HIS A C 1
ATOM 2693 O O . HIS A 1 342 ? -32.199 30.705 10.633 1.00 77.38 342 HIS A O 1
ATOM 2699 N N . LYS A 1 343 ? -31.448 30.697 8.486 1.00 70.62 343 LYS A N 1
ATOM 2700 C CA . LYS A 1 343 ? -32.678 31.118 7.791 1.00 70.62 343 LYS A CA 1
ATOM 2701 C C . LYS A 1 343 ? -33.836 30.110 7.878 1.00 70.62 343 LYS A C 1
ATOM 2703 O O . LYS A 1 343 ? -34.991 30.511 7.851 1.00 70.62 343 LYS A O 1
ATOM 2708 N N . GLU A 1 344 ? -33.544 28.817 8.007 1.00 73.12 344 GLU A N 1
ATOM 2709 C CA . GLU A 1 344 ? -34.552 27.744 7.997 1.00 73.12 344 GLU A CA 1
ATOM 2710 C C . GLU A 1 344 ? -35.374 27.657 9.301 1.00 73.12 344 GLU A C 1
ATOM 2712 O O . GLU A 1 344 ? -34.835 27.271 10.342 1.00 73.12 344 GLU A O 1
ATOM 2717 N N . SER A 1 345 ? -36.677 27.952 9.280 1.00 69.81 345 SER A N 1
ATOM 2718 C CA . SER A 1 345 ? -37.554 27.912 10.468 1.00 69.81 345 SER A CA 1
ATOM 2719 C C . SER A 1 345 ? -38.287 26.579 10.690 1.00 69.81 345 SER A C 1
ATOM 2721 O O . SER A 1 345 ? -38.719 26.323 11.812 1.00 69.81 345 SER A O 1
ATOM 2723 N N . SER A 1 346 ? -38.382 25.694 9.689 1.00 68.25 346 SER A N 1
ATOM 2724 C CA . SER A 1 346 ? -39.236 24.488 9.741 1.00 68.25 346 SER A CA 1
ATOM 2725 C C . SER A 1 346 ? -38.708 23.326 10.600 1.00 68.25 346 SER A C 1
ATOM 2727 O O . SER A 1 346 ? -39.449 22.396 10.926 1.00 68.25 346 SER A O 1
ATOM 2729 N N . LEU A 1 347 ? -37.424 23.335 10.971 1.00 71.69 347 LEU A N 1
ATOM 2730 C CA . LEU A 1 347 ? -36.784 22.222 11.682 1.00 71.69 347 LEU A CA 1
ATOM 2731 C C . LEU A 1 347 ? -37.030 22.264 13.200 1.00 71.69 347 LEU A C 1
ATOM 2733 O O . LEU A 1 347 ? -36.764 23.274 13.850 1.00 71.69 347 LEU A O 1
ATOM 2737 N N . HIS A 1 348 ? -37.420 21.116 13.776 1.00 77.81 348 HIS A N 1
ATOM 2738 C CA . HIS A 1 348 ? -37.604 20.928 15.225 1.00 77.81 348 HIS A CA 1
ATOM 2739 C C . HIS A 1 348 ? -36.395 21.472 16.022 1.00 77.81 348 HIS A C 1
ATOM 2741 O O . HIS A 1 348 ? -35.274 21.016 15.763 1.00 77.81 348 HIS A O 1
ATOM 2747 N N . PRO A 1 349 ? -36.566 22.414 16.978 1.00 83.00 349 PRO A N 1
ATOM 2748 C CA . PRO A 1 349 ? -35.439 23.173 17.533 1.00 83.00 349 PRO A CA 1
ATOM 2749 C C . PRO A 1 349 ? -34.311 22.332 18.169 1.00 83.00 349 PRO A C 1
ATOM 2751 O O . PRO A 1 349 ? -33.148 22.628 17.887 1.00 83.00 349 PRO A O 1
ATOM 2754 N N . PRO A 1 350 ? -34.585 21.254 18.936 1.00 82.00 350 PRO A N 1
ATOM 2755 C CA . PRO A 1 350 ? -33.554 20.328 19.418 1.00 82.00 350 PRO A CA 1
ATOM 2756 C C . PRO A 1 350 ? -32.747 19.663 18.294 1.00 82.00 350 PRO A C 1
ATOM 2758 O O . PRO A 1 350 ? -31.518 19.699 18.304 1.00 82.00 350 PRO A O 1
ATOM 2761 N N . SER A 1 351 ? -33.409 19.111 17.273 1.00 82.06 351 SER A N 1
ATOM 2762 C CA . SER A 1 351 ? -32.714 18.472 16.149 1.00 82.06 351 SER A CA 1
ATOM 2763 C C . SER A 1 351 ? -31.963 19.506 15.297 1.00 82.06 351 SER A C 1
ATOM 2765 O O . SER A 1 351 ? -30.853 19.236 14.843 1.00 82.06 351 SER A O 1
ATOM 2767 N N . LYS A 1 352 ? -32.516 20.717 15.120 1.00 83.50 352 LYS A N 1
ATOM 2768 C CA . LYS A 1 352 ? -31.855 21.863 14.465 1.00 83.50 352 LYS A CA 1
ATOM 2769 C C . LYS A 1 352 ? -30.573 22.266 15.204 1.00 83.50 352 LYS A C 1
ATOM 2771 O O . LYS A 1 352 ? -29.568 22.550 14.557 1.00 83.50 352 LYS A O 1
ATOM 2776 N N . LEU A 1 353 ? -30.585 22.239 16.538 1.00 86.19 353 LEU A N 1
ATOM 2777 C CA . LEU A 1 353 ? -29.410 22.479 17.376 1.00 86.19 353 LEU A CA 1
ATOM 2778 C C . LEU A 1 353 ? -28.331 21.398 17.187 1.00 86.19 353 LEU A C 1
ATOM 2780 O O . LEU A 1 353 ? -27.160 21.751 17.072 1.00 86.19 353 LEU A O 1
ATOM 2784 N N . LEU A 1 354 ? -28.704 20.115 17.074 1.00 86.94 354 LEU A N 1
ATOM 2785 C CA . LEU A 1 354 ? -27.753 19.036 16.757 1.00 86.94 354 LEU A CA 1
ATOM 2786 C C . LEU A 1 354 ? -27.081 19.247 15.386 1.00 86.94 354 LEU A C 1
ATOM 2788 O O . LEU A 1 354 ? -25.859 19.154 15.294 1.00 86.94 354 LEU A O 1
ATOM 2792 N N . TYR A 1 355 ? -27.840 19.590 14.333 1.00 85.75 355 TYR A N 1
ATOM 2793 C CA . TYR A 1 355 ? -27.256 19.886 13.011 1.00 85.75 355 TYR A CA 1
ATOM 2794 C C . TYR A 1 355 ? -26.377 21.144 13.022 1.00 85.75 355 TYR A C 1
ATOM 2796 O O . TYR A 1 355 ? -25.322 21.141 12.393 1.00 85.75 355 TYR A O 1
ATOM 2804 N N . ARG A 1 356 ? -26.761 22.198 13.760 1.00 86.12 356 ARG A N 1
ATOM 2805 C CA . ARG A 1 356 ? -25.913 23.388 13.944 1.00 86.12 356 ARG A CA 1
ATOM 2806 C C . ARG A 1 356 ? -24.608 23.038 14.655 1.00 86.12 356 ARG A C 1
ATOM 2808 O O . ARG A 1 356 ? -23.562 23.425 14.161 1.00 86.12 356 ARG A O 1
ATOM 2815 N N . CYS A 1 357 ? -24.660 22.280 15.752 1.00 87.75 357 CYS A N 1
ATOM 2816 C CA . CYS A 1 357 ? -23.470 21.870 16.502 1.00 87.75 357 CYS A CA 1
ATOM 2817 C C . CYS A 1 357 ? -22.493 21.049 15.649 1.00 87.75 357 CYS A C 1
ATOM 2819 O O . CYS A 1 357 ? -21.284 21.200 15.782 1.00 87.75 357 CYS A O 1
ATOM 2821 N N . LEU A 1 358 ? -23.021 20.189 14.779 1.00 88.00 358 LEU A N 1
ATOM 2822 C CA . LEU A 1 358 ? -22.219 19.357 13.890 1.00 88.00 358 LEU A CA 1
ATOM 2823 C C . LEU A 1 358 ? -21.609 20.170 12.734 1.00 88.00 358 LEU A C 1
ATOM 2825 O O . LEU A 1 358 ? -20.424 20.048 12.449 1.00 88.00 358 LEU A O 1
ATOM 2829 N N . ALA A 1 359 ? -22.376 21.083 12.132 1.00 87.44 359 ALA A N 1
ATOM 2830 C CA . ALA A 1 359 ? -21.840 22.004 11.133 1.00 87.44 359 ALA A CA 1
ATOM 2831 C C . ALA A 1 359 ? -20.833 23.011 11.733 1.00 87.44 359 ALA A C 1
ATOM 2833 O O . ALA A 1 359 ? -19.885 23.387 11.048 1.00 87.44 359 ALA A O 1
ATOM 2834 N N . THR A 1 360 ? -20.965 23.425 13.004 1.00 86.31 360 THR A N 1
ATOM 2835 C CA . THR A 1 360 ? -19.938 24.252 13.666 1.00 86.31 360 THR A CA 1
ATOM 2836 C C . THR A 1 360 ? -18.664 23.469 13.964 1.00 86.31 360 THR A C 1
ATOM 2838 O O . THR A 1 360 ? -17.584 24.025 13.788 1.00 86.31 360 THR A O 1
ATOM 2841 N N . THR A 1 361 ? -18.735 22.198 14.378 1.00 89.69 361 THR A N 1
ATOM 2842 C CA . THR A 1 361 ? -17.518 21.389 14.576 1.00 89.69 361 THR A CA 1
ATOM 2843 C C . THR A 1 361 ? -16.809 21.108 13.258 1.00 89.69 361 THR A C 1
ATOM 2845 O O . THR A 1 361 ? -15.597 21.288 13.184 1.00 89.69 361 THR A O 1
ATOM 2848 N N . ASP A 1 362 ? -17.551 20.756 12.207 1.00 90.31 362 ASP A N 1
ATOM 2849 C CA . ASP A 1 362 ? -16.997 20.503 10.874 1.00 90.31 362 ASP A CA 1
ATOM 2850 C C . ASP A 1 362 ? -16.412 21.776 10.226 1.00 90.31 362 ASP A C 1
ATOM 2852 O O . ASP A 1 362 ? -15.351 21.721 9.601 1.00 90.31 362 ASP A O 1
ATOM 2856 N N . LEU A 1 363 ? -17.040 22.945 10.429 1.00 87.06 363 LEU A N 1
ATOM 2857 C CA . LEU A 1 363 ? -16.474 24.240 10.028 1.00 87.06 363 LEU A CA 1
ATOM 2858 C C . LEU A 1 363 ? -15.155 24.534 10.755 1.00 87.06 363 LEU A C 1
ATOM 2860 O O . LEU A 1 363 ? -14.203 24.988 10.127 1.00 87.06 363 LEU A O 1
ATOM 2864 N N . LEU A 1 364 ? -15.074 24.268 12.062 1.00 82.69 364 LEU A N 1
ATOM 2865 C CA . LEU A 1 364 ? -13.854 24.492 12.843 1.00 82.69 364 LEU A CA 1
ATOM 2866 C C . LEU A 1 364 ? -12.731 23.508 12.470 1.00 82.69 364 LEU A C 1
ATOM 2868 O O . LEU A 1 364 ? -11.569 23.909 12.450 1.00 82.69 364 LEU A O 1
ATOM 2872 N N . VAL A 1 365 ? -13.050 22.260 12.098 1.00 87.81 365 VAL A N 1
ATOM 2873 C CA . VAL A 1 365 ? -12.063 21.330 11.509 1.00 87.81 365 VAL A CA 1
ATOM 2874 C C . VAL A 1 365 ? -11.505 21.912 10.208 1.00 87.81 365 VAL A C 1
ATOM 2876 O O . VAL A 1 365 ? -10.289 21.908 10.012 1.00 87.81 365 VAL A O 1
ATOM 2879 N N . GLY A 1 366 ? -12.371 22.479 9.364 1.00 79.69 366 GLY A N 1
ATOM 2880 C CA . GLY A 1 366 ? -11.978 23.141 8.123 1.00 79.69 366 GLY A CA 1
ATOM 2881 C C . GLY A 1 366 ? -11.160 24.422 8.317 1.00 79.69 366 GLY A C 1
ATOM 2882 O O . GLY A 1 366 ? -10.185 24.615 7.597 1.00 79.69 366 GLY A O 1
ATOM 2883 N N . LEU A 1 367 ? -11.545 25.306 9.246 1.00 76.56 367 LEU A N 1
ATOM 2884 C CA . LEU A 1 367 ? -10.905 26.618 9.456 1.00 76.56 367 LEU A CA 1
ATOM 2885 C C . LEU A 1 367 ? -9.617 26.535 10.279 1.00 76.56 367 LEU A C 1
ATOM 2887 O O . LEU A 1 367 ? -8.733 27.369 10.111 1.00 76.56 367 LEU A O 1
ATOM 2891 N N . VAL A 1 368 ? -9.528 25.572 11.200 1.00 80.81 368 VAL A N 1
ATOM 2892 C CA . VAL A 1 368 ? -8.466 25.520 12.214 1.00 80.81 368 VAL A CA 1
ATOM 2893 C C . VAL A 1 368 ? -7.636 24.253 12.055 1.00 80.81 368 VAL A C 1
ATOM 2895 O O . VAL A 1 368 ? -6.446 24.333 11.768 1.00 80.81 368 VAL A O 1
ATOM 2898 N N . THR A 1 369 ? -8.238 23.069 12.185 1.00 84.38 369 THR A N 1
ATOM 2899 C CA . THR A 1 369 ? -7.471 21.813 12.228 1.00 84.38 369 THR A CA 1
ATOM 2900 C C . THR A 1 369 ? -6.766 21.492 10.907 1.00 84.38 369 THR A C 1
ATOM 2902 O O . THR A 1 369 ? -5.577 21.185 10.919 1.00 84.38 369 THR A O 1
ATOM 2905 N N . GLN A 1 370 ? -7.450 21.571 9.762 1.00 84.75 370 GLN A N 1
ATOM 2906 C CA . GLN A 1 370 ? -6.870 21.199 8.464 1.00 84.75 370 GLN A CA 1
ATOM 2907 C C . GLN A 1 370 ? -5.797 22.183 7.948 1.00 84.75 370 GLN A C 1
ATOM 2909 O O . GLN A 1 370 ? -4.761 21.698 7.487 1.00 84.75 370 GLN A O 1
ATOM 2914 N N . PRO A 1 371 ? -5.945 23.522 8.061 1.00 83.38 371 PRO A N 1
ATOM 2915 C CA . PRO A 1 371 ? -4.884 24.475 7.727 1.00 83.38 371 PRO A CA 1
ATOM 2916 C C . PRO A 1 371 ? -3.656 24.313 8.612 1.00 83.38 371 PRO A C 1
ATOM 2918 O O . PRO A 1 371 ? -2.538 24.306 8.104 1.00 83.38 371 PRO A O 1
ATOM 2921 N N . ILE A 1 372 ? -3.849 24.107 9.918 1.00 82.44 372 ILE A N 1
ATOM 2922 C CA . ILE A 1 372 ? -2.744 23.835 10.840 1.00 82.44 372 ILE A CA 1
ATOM 2923 C C . ILE A 1 372 ? -2.073 22.497 10.481 1.00 82.44 372 ILE A C 1
ATOM 2925 O O . ILE A 1 372 ? -0.846 22.420 10.510 1.00 82.44 372 ILE A O 1
ATOM 2929 N N . TYR A 1 373 ? -2.817 21.479 10.031 1.00 83.31 373 TYR A N 1
ATOM 2930 C CA . TYR A 1 373 ? -2.218 20.217 9.580 1.00 83.31 373 TYR A CA 1
ATOM 2931 C C . TYR A 1 373 ? -1.461 20.345 8.255 1.00 83.31 373 TYR A C 1
ATOM 2933 O O . TYR A 1 373 ? -0.407 19.736 8.072 1.00 83.31 373 TYR A O 1
ATOM 2941 N N . ALA A 1 374 ? -1.949 21.169 7.328 1.00 81.06 374 ALA A N 1
ATOM 2942 C CA . ALA A 1 374 ? -1.224 21.488 6.106 1.00 81.06 374 ALA A CA 1
ATOM 2943 C C . ALA A 1 374 ? 0.044 22.306 6.391 1.00 81.06 374 ALA A C 1
ATOM 2945 O O . ALA A 1 374 ? 1.091 22.009 5.814 1.00 81.06 374 ALA A O 1
ATOM 2946 N N . ALA A 1 375 ? -0.033 23.281 7.305 1.00 78.06 375 ALA A N 1
ATOM 2947 C CA . ALA A 1 375 ? 1.097 24.078 7.771 1.00 78.06 375 ALA A CA 1
ATOM 2948 C C . ALA A 1 375 ? 2.138 23.215 8.494 1.00 78.06 375 ALA A C 1
ATOM 2950 O O . ALA A 1 375 ? 3.328 23.390 8.253 1.00 78.06 375 ALA A O 1
ATOM 2951 N N . PHE A 1 376 ? 1.712 22.231 9.292 1.00 82.44 376 PHE A N 1
ATOM 2952 C CA . PHE A 1 376 ? 2.573 21.191 9.859 1.00 82.44 376 PHE A CA 1
ATOM 2953 C C . PHE A 1 376 ? 3.367 20.471 8.759 1.00 82.44 376 PHE A C 1
ATOM 2955 O O . PHE A 1 376 ? 4.592 20.542 8.739 1.00 82.44 376 PHE A O 1
ATOM 2962 N N . TRP A 1 377 ? 2.694 19.868 7.777 1.00 79.25 377 TRP A N 1
ATOM 2963 C CA . TRP A 1 377 ? 3.380 19.151 6.698 1.00 79.25 377 TRP A CA 1
ATOM 2964 C C . TRP A 1 377 ? 4.234 20.070 5.792 1.00 79.25 377 TRP A C 1
ATOM 2966 O O . TRP A 1 377 ? 5.304 19.653 5.351 1.00 79.25 377 TRP A O 1
ATOM 2976 N N . MET A 1 378 ? 3.848 21.333 5.560 1.00 79.44 378 MET A N 1
ATOM 2977 C CA . MET A 1 378 ? 4.670 22.291 4.794 1.00 79.44 378 MET A CA 1
ATOM 2978 C C . MET A 1 378 ? 5.887 22.792 5.583 1.00 79.44 378 MET A C 1
ATOM 2980 O O . MET A 1 378 ? 6.950 23.002 5.005 1.00 79.44 378 MET A O 1
ATOM 2984 N N . SER A 1 379 ? 5.776 22.948 6.901 1.00 75.94 379 SER A N 1
ATOM 2985 C CA . SER A 1 379 ? 6.907 23.336 7.751 1.00 75.94 379 SER A CA 1
ATOM 2986 C C . SER A 1 379 ? 7.893 22.189 7.993 1.00 75.94 379 SER A C 1
ATOM 2988 O O . SER A 1 379 ? 9.067 22.466 8.218 1.00 75.94 379 SER A O 1
ATOM 2990 N N . VAL A 1 380 ? 7.485 20.922 7.814 1.00 67.56 380 VAL A N 1
ATOM 2991 C CA . VAL A 1 380 ? 8.429 19.808 7.567 1.00 67.56 380 VAL A CA 1
ATOM 2992 C C . VAL A 1 380 ? 9.202 20.029 6.260 1.00 67.56 380 VAL A C 1
ATOM 2994 O O . VAL A 1 380 ? 10.417 19.880 6.229 1.00 67.56 380 VAL A O 1
ATOM 2997 N N . VAL A 1 381 ? 8.515 20.378 5.166 1.00 75.69 381 VAL A N 1
ATOM 2998 C CA . VAL A 1 381 ? 9.096 20.484 3.807 1.00 75.69 381 VAL A CA 1
ATOM 2999 C C . VAL A 1 381 ? 10.101 21.628 3.671 1.00 75.69 381 VAL A C 1
ATOM 3001 O O . VAL A 1 381 ? 11.131 21.450 3.018 1.00 75.69 381 VAL A O 1
ATOM 3004 N N . HIS A 1 382 ? 9.785 22.780 4.265 1.00 73.44 382 HIS A N 1
ATOM 3005 C CA . HIS A 1 382 ? 10.616 23.988 4.282 1.00 73.44 382 HIS A CA 1
ATOM 3006 C C . HIS A 1 382 ? 11.511 24.088 5.526 1.00 73.44 382 HIS A C 1
ATOM 3008 O O . HIS A 1 382 ? 12.094 25.137 5.773 1.00 73.44 382 HIS A O 1
ATOM 3014 N N . GLU A 1 383 ? 11.627 23.009 6.307 1.00 69.50 383 GLU A N 1
ATOM 3015 C CA . GLU A 1 383 ? 12.628 22.877 7.378 1.00 69.50 383 GLU A CA 1
ATOM 3016 C C . GLU A 1 383 ? 12.426 23.885 8.537 1.00 69.50 383 GLU A C 1
ATOM 3018 O O . GLU A 1 383 ? 13.315 24.164 9.341 1.00 69.50 383 GLU A O 1
ATOM 3023 N N . HIS A 1 384 ? 11.195 24.388 8.686 1.00 72.38 384 HIS A N 1
ATOM 3024 C CA . HIS A 1 384 ? 10.755 25.285 9.756 1.00 72.38 384 HIS A CA 1
ATOM 3025 C C . HIS A 1 384 ? 10.303 24.490 10.992 1.00 72.38 384 HIS A C 1
ATOM 3027 O O . HIS A 1 384 ? 9.127 24.436 11.363 1.00 72.38 384 HIS A O 1
ATOM 3033 N N . TRP A 1 385 ? 11.268 23.855 11.653 1.00 66.62 385 TRP A N 1
ATOM 3034 C CA . TRP A 1 385 ? 11.046 22.842 12.689 1.00 66.62 385 TRP A CA 1
ATOM 3035 C C . TRP A 1 385 ? 10.251 23.302 13.918 1.00 66.62 385 TRP A C 1
ATOM 3037 O O . TRP A 1 385 ? 9.506 22.507 14.497 1.00 66.62 385 TRP A O 1
ATOM 3047 N N . SER A 1 386 ? 10.373 24.568 14.324 1.00 71.00 386 SER A N 1
ATOM 3048 C CA . SER A 1 386 ? 9.602 25.159 15.430 1.00 71.00 386 SER A CA 1
ATOM 3049 C C . SER A 1 386 ? 8.117 25.307 15.083 1.00 71.00 386 SER A C 1
ATOM 3051 O O . SER A 1 386 ? 7.262 24.854 15.845 1.00 71.00 386 SER A O 1
ATOM 3053 N N . LEU A 1 387 ? 7.821 25.869 13.905 1.00 71.56 387 LEU A N 1
ATOM 3054 C CA . LEU A 1 387 ? 6.467 26.004 13.364 1.00 71.56 387 LEU A CA 1
ATOM 3055 C C . LEU A 1 387 ? 5.804 24.629 13.224 1.00 71.56 387 LEU A C 1
ATOM 3057 O O . LEU A 1 387 ? 4.672 24.442 13.658 1.00 71.56 387 LEU A O 1
ATOM 3061 N N . CYS A 1 388 ? 6.554 23.644 12.731 1.00 71.31 388 CYS A N 1
ATOM 3062 C CA . CYS A 1 388 ? 6.083 22.274 12.589 1.00 71.31 388 CYS A CA 1
ATOM 3063 C C . CYS A 1 388 ? 5.624 21.657 13.919 1.00 71.31 388 CYS A C 1
ATOM 3065 O O . CYS A 1 388 ? 4.519 21.124 13.990 1.00 71.31 388 CYS A O 1
ATOM 3067 N N . GLN A 1 389 ? 6.410 21.756 14.997 1.00 68.06 389 GLN A N 1
ATOM 3068 C CA . GLN A 1 389 ? 6.020 21.188 16.300 1.00 68.06 389 GLN A CA 1
ATOM 3069 C C . GLN A 1 389 ? 4.714 21.764 16.816 1.00 68.06 389 GLN A C 1
ATOM 3071 O O . GLN A 1 389 ? 3.816 21.028 17.227 1.00 68.06 389 GLN A O 1
ATOM 3076 N N . PHE A 1 390 ? 4.628 23.092 16.788 1.00 77.31 390 PHE A N 1
ATOM 3077 C CA . PHE A 1 390 ? 3.445 23.816 17.206 1.00 77.31 390 PHE A CA 1
ATOM 3078 C C . PHE A 1 390 ? 2.231 23.359 16.390 1.00 77.31 390 PHE A C 1
ATOM 3080 O O . PHE A 1 390 ? 1.212 22.960 16.956 1.00 77.31 390 PHE A O 1
ATOM 3087 N N . SER A 1 391 ? 2.375 23.318 15.064 1.00 77.88 391 SER A N 1
ATOM 3088 C CA . SER A 1 391 ? 1.329 22.870 14.153 1.00 77.88 391 SER A CA 1
ATOM 3089 C C . SER A 1 391 ? 0.943 21.399 14.356 1.00 77.88 391 SER A C 1
ATOM 3091 O O . SER A 1 391 ? -0.236 21.069 14.224 1.00 77.88 391 SER A O 1
ATOM 3093 N N . PHE A 1 392 ? 1.859 20.508 14.750 1.00 76.94 392 PHE A N 1
ATOM 3094 C CA . PHE A 1 392 ? 1.485 19.134 15.082 1.00 76.94 392 PHE A CA 1
ATOM 3095 C C . PHE A 1 392 ? 0.535 19.074 16.284 1.00 76.94 392 PHE A C 1
ATOM 3097 O O . PHE A 1 392 ? -0.573 18.538 16.175 1.00 76.94 392 PHE A O 1
ATOM 3104 N N . TYR A 1 393 ? 0.944 19.621 17.434 1.00 74.25 393 TYR A N 1
ATOM 3105 C CA . TYR A 1 393 ? 0.132 19.520 18.651 1.00 74.25 393 TYR A CA 1
ATOM 3106 C C . TYR A 1 393 ? -1.172 20.289 18.517 1.00 74.25 393 TYR A C 1
ATOM 3108 O O . TYR A 1 393 ? -2.217 19.777 18.914 1.00 74.25 393 TYR A O 1
ATOM 3116 N N . ALA A 1 394 ? -1.137 21.473 17.903 1.00 78.31 394 ALA A N 1
ATOM 3117 C CA . ALA A 1 394 ? -2.336 22.244 17.617 1.00 78.31 394 ALA A CA 1
ATOM 3118 C C . ALA A 1 394 ? -3.303 21.464 16.706 1.00 78.31 394 ALA A C 1
ATOM 3120 O O . ALA A 1 394 ? -4.506 21.446 16.980 1.00 78.31 394 ALA A O 1
ATOM 3121 N N . THR A 1 395 ? -2.805 20.732 15.698 1.00 80.56 395 THR A N 1
ATOM 3122 C CA . THR A 1 395 ? -3.657 19.825 14.908 1.00 80.56 395 THR A CA 1
ATOM 3123 C C . THR A 1 395 ? -4.261 18.735 15.782 1.00 80.56 395 THR A C 1
ATOM 3125 O O . THR A 1 395 ? -5.468 18.532 15.745 1.00 80.56 395 THR A O 1
ATOM 3128 N N . GLY A 1 396 ? -3.459 18.009 16.560 1.00 75.88 396 GLY A N 1
ATOM 3129 C CA . GLY A 1 396 ? -3.965 16.862 17.312 1.00 75.88 396 GLY A CA 1
ATOM 3130 C C . GLY A 1 396 ? -4.940 17.249 18.427 1.00 75.88 396 GLY A C 1
ATOM 3131 O O . GLY A 1 396 ? -5.980 16.611 18.574 1.00 75.88 396 GLY A O 1
ATOM 3132 N N . VAL A 1 397 ? -4.678 18.338 19.156 1.00 81.44 397 VAL A N 1
ATOM 3133 C CA . VAL A 1 397 ? -5.595 18.868 20.181 1.00 81.44 397 VAL A CA 1
ATOM 3134 C C . VAL A 1 397 ? -6.928 19.275 19.557 1.00 81.44 397 VAL A C 1
ATOM 3136 O O . VAL A 1 397 ? -7.981 18.830 20.020 1.00 81.44 397 VAL A O 1
ATOM 3139 N N . THR A 1 398 ? -6.903 20.091 18.496 1.00 82.44 398 THR A N 1
ATOM 3140 C CA . THR A 1 398 ? -8.138 20.565 17.849 1.00 82.44 398 THR A CA 1
ATOM 3141 C C . THR A 1 398 ? -8.867 19.438 17.116 1.00 82.44 398 THR A C 1
ATOM 3143 O O . THR A 1 398 ? -10.077 19.290 17.272 1.00 82.44 398 THR A O 1
ATOM 3146 N N . GLY A 1 399 ? -8.137 18.584 16.401 1.00 83.38 399 GLY A N 1
ATOM 3147 C CA . GLY A 1 399 ? -8.667 17.465 15.632 1.00 83.38 399 GLY A CA 1
ATOM 3148 C C . GLY A 1 399 ? -9.342 16.413 16.501 1.00 83.38 399 GLY A C 1
ATOM 3149 O O . GLY A 1 399 ? -10.508 16.100 16.264 1.00 83.38 399 GLY A O 1
ATOM 3150 N N . TYR A 1 400 ? -8.677 15.909 17.548 1.00 80.75 400 TYR A N 1
ATOM 3151 C CA . TYR A 1 400 ? -9.297 14.922 18.437 1.00 80.75 400 TYR A CA 1
ATOM 3152 C C . TYR A 1 400 ? -10.477 15.503 19.224 1.00 80.75 400 TYR A C 1
ATOM 3154 O O . TYR A 1 400 ? -11.456 14.785 19.437 1.00 80.75 400 TYR A O 1
ATOM 3162 N N . ALA A 1 401 ? -10.450 16.787 19.602 1.00 85.56 401 ALA A N 1
ATOM 3163 C CA . ALA A 1 401 ? -11.605 17.431 20.224 1.00 85.56 401 ALA A CA 1
ATOM 3164 C C . ALA A 1 401 ? -12.792 17.544 19.251 1.00 85.56 401 ALA A C 1
ATOM 3166 O O . ALA A 1 401 ? -13.861 16.987 19.504 1.00 85.56 401 ALA A O 1
ATOM 3167 N N . LEU A 1 402 ? -12.618 18.222 18.115 1.00 88.06 402 LEU A N 1
ATOM 3168 C CA . LEU A 1 402 ? -13.712 18.534 17.192 1.00 88.06 402 LEU A CA 1
ATOM 3169 C C . LEU A 1 402 ? -14.276 17.281 16.505 1.00 88.06 402 LEU A C 1
ATOM 3171 O O . LEU A 1 402 ? -15.496 17.152 16.362 1.00 88.06 402 LEU A O 1
ATOM 3175 N N . CYS A 1 403 ? -13.430 16.309 16.155 1.00 84.69 403 CYS A N 1
ATOM 3176 C CA . CYS A 1 403 ? -13.885 15.055 15.549 1.00 84.69 403 CYS A CA 1
ATOM 3177 C C . CYS A 1 403 ? -14.653 14.173 16.548 1.00 84.69 403 CYS A C 1
ATOM 3179 O O . CYS A 1 403 ? -15.603 13.498 16.145 1.00 84.69 403 CYS A O 1
ATOM 3181 N N . SER A 1 404 ? -14.310 14.217 17.844 1.00 85.06 404 SER A N 1
ATOM 3182 C CA . SER A 1 404 ? -15.045 13.494 18.895 1.00 85.06 404 SER A CA 1
ATOM 3183 C C . SER A 1 404 ? -16.429 14.095 19.150 1.00 85.06 404 SER A C 1
ATOM 3185 O O . SER A 1 404 ? -17.407 13.345 19.206 1.00 85.06 404 SER A O 1
ATOM 3187 N N . VAL A 1 405 ? -16.555 15.431 19.211 1.00 89.19 405 VAL A N 1
ATOM 3188 C CA . VAL A 1 405 ? -17.876 16.090 19.303 1.00 89.19 405 VAL A CA 1
ATOM 3189 C C . VAL A 1 405 ? -18.725 15.743 18.081 1.00 89.19 405 VAL A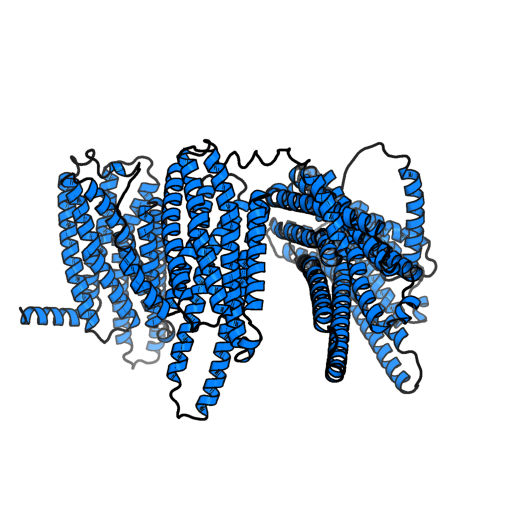 C 1
ATOM 3191 O O . VAL A 1 405 ? -19.897 15.392 18.231 1.00 89.19 405 VAL A O 1
ATOM 3194 N N . SER A 1 406 ? -18.134 15.777 16.883 1.00 88.75 406 SER A N 1
ATOM 3195 C CA . SER A 1 406 ? -18.829 15.459 15.629 1.00 88.75 406 SER A CA 1
ATOM 3196 C C . SER A 1 406 ? -19.388 14.030 15.637 1.00 88.75 406 SER A C 1
ATOM 3198 O O . SER A 1 406 ? -20.569 13.813 15.366 1.00 88.75 406 SER A O 1
ATOM 3200 N N . MET A 1 407 ? -18.577 13.052 16.048 1.00 85.31 407 MET A N 1
ATOM 3201 C CA . MET A 1 407 ? -18.962 11.640 16.134 1.00 85.31 407 MET A CA 1
ATOM 3202 C C . MET A 1 407 ? -20.038 11.364 17.204 1.00 85.31 407 MET A C 1
ATOM 3204 O O . MET A 1 407 ? -20.994 10.622 16.948 1.00 85.31 407 MET A O 1
ATOM 3208 N N . LEU A 1 408 ? -19.934 11.981 18.386 1.00 88.25 408 LEU A N 1
ATOM 3209 C CA . LEU A 1 408 ? -20.951 11.883 19.445 1.00 88.25 408 LEU A CA 1
ATOM 3210 C C . LEU A 1 408 ? -22.279 12.532 19.019 1.00 88.25 408 LEU A C 1
ATOM 3212 O O . LEU A 1 408 ? -23.358 11.985 19.270 1.00 88.25 408 LEU A O 1
ATOM 3216 N N . THR A 1 409 ? -22.208 13.660 18.310 1.00 89.00 409 THR A N 1
ATOM 3217 C CA . THR A 1 409 ? -23.380 14.368 17.775 1.00 89.00 409 THR A CA 1
ATOM 3218 C C . THR A 1 409 ? -24.053 13.558 16.664 1.00 89.00 409 THR A C 1
ATOM 3220 O O . THR A 1 409 ? -25.267 13.376 16.705 1.00 89.00 409 THR A O 1
ATOM 3223 N N . LEU A 1 410 ? -23.290 12.966 15.736 1.00 83.44 410 LEU A N 1
ATOM 3224 C CA . LEU A 1 410 ? -23.797 12.036 14.714 1.00 83.44 410 LEU A CA 1
ATOM 3225 C C . LEU A 1 410 ? -24.480 10.805 15.330 1.00 83.44 410 LEU A C 1
ATOM 3227 O O . LEU A 1 410 ? -25.563 10.406 14.892 1.00 83.44 410 LEU A O 1
ATOM 3231 N N . THR A 1 411 ? -23.896 10.241 16.388 1.00 86.12 411 THR A N 1
ATOM 3232 C CA . THR A 1 411 ? -24.495 9.125 17.138 1.00 86.12 411 THR A CA 1
ATOM 3233 C C . THR A 1 411 ? -25.802 9.554 17.800 1.00 86.12 411 THR A C 1
ATOM 3235 O O . THR A 1 411 ? -26.816 8.869 17.672 1.00 86.12 411 THR A O 1
ATOM 3238 N N . THR A 1 412 ? -25.835 10.732 18.421 1.00 87.50 412 THR A N 1
ATOM 3239 C CA . THR A 1 412 ? -27.053 11.276 19.038 1.00 87.50 412 THR A CA 1
ATOM 3240 C C . THR A 1 412 ? -28.129 11.596 18.009 1.00 87.50 412 THR A C 1
ATOM 3242 O O . THR A 1 412 ? -29.291 11.320 18.271 1.00 87.50 412 THR A O 1
ATOM 3245 N N . ILE A 1 413 ? -27.778 12.056 16.804 1.00 84.62 413 ILE A N 1
ATOM 3246 C CA . ILE A 1 413 ? -28.734 12.219 15.698 1.00 84.62 413 ILE A CA 1
ATOM 3247 C C . ILE A 1 413 ? -29.350 10.866 15.295 1.00 84.62 413 ILE A C 1
ATOM 3249 O O . ILE A 1 413 ? -30.538 10.818 14.980 1.00 84.62 413 ILE A O 1
ATOM 3253 N N . SER A 1 414 ? -28.602 9.755 15.330 1.00 82.50 414 SER A N 1
ATOM 3254 C CA . SER A 1 414 ? -29.176 8.421 15.065 1.00 82.50 414 SER A CA 1
ATOM 3255 C C . SER A 1 414 ? -30.178 7.982 16.146 1.00 82.50 414 SER A C 1
ATOM 3257 O O . SER A 1 414 ? -31.241 7.448 15.824 1.00 82.50 414 SER A O 1
ATOM 3259 N N . VAL A 1 415 ? -29.884 8.280 17.418 1.00 86.38 415 VAL A N 1
ATOM 3260 C CA . VAL A 1 415 ? -30.750 7.970 18.566 1.00 86.38 415 VAL A CA 1
ATOM 3261 C C . VAL A 1 415 ? -31.980 8.885 18.598 1.00 86.38 415 VAL A C 1
ATOM 3263 O O . VAL A 1 415 ? -33.085 8.394 18.799 1.00 86.38 415 VAL A O 1
ATOM 3266 N N . ASP A 1 416 ? -31.822 10.181 18.317 1.00 85.62 416 ASP A N 1
ATOM 3267 C CA . ASP A 1 416 ? -32.900 11.176 18.184 1.00 85.62 416 ASP A CA 1
ATOM 3268 C C . ASP A 1 416 ? -33.940 10.728 17.146 1.00 85.62 416 ASP A C 1
ATOM 3270 O O . ASP A 1 416 ? -35.143 10.746 17.400 1.00 85.62 416 ASP A O 1
ATOM 3274 N N . ARG A 1 417 ? -33.476 10.222 15.993 1.00 78.06 417 ARG A N 1
ATOM 3275 C CA . ARG A 1 417 ? -34.353 9.683 14.942 1.00 78.06 417 ARG A CA 1
ATOM 3276 C C . ARG A 1 417 ? -35.050 8.383 15.340 1.00 78.06 417 ARG A C 1
ATOM 3278 O O . ARG A 1 417 ? -36.209 8.210 14.972 1.00 78.06 417 ARG A O 1
ATOM 3285 N N . LEU A 1 418 ? -34.391 7.499 16.092 1.00 81.94 418 LEU A N 1
ATOM 3286 C CA . LEU A 1 418 ? -35.038 6.303 16.644 1.00 81.94 418 LEU A CA 1
ATOM 3287 C C . LEU A 1 418 ? -36.114 6.697 17.665 1.00 81.94 418 LEU A C 1
ATOM 3289 O O . LEU A 1 418 ? -37.214 6.156 17.639 1.00 81.94 418 LEU A O 1
ATOM 3293 N N . LEU A 1 419 ? -35.815 7.656 18.539 1.00 83.94 419 LEU A N 1
ATOM 3294 C CA . LEU A 1 419 ? -36.706 8.087 19.609 1.00 83.94 419 LEU A CA 1
ATOM 3295 C C . LEU A 1 419 ? -37.947 8.811 19.068 1.00 83.94 419 LEU A C 1
ATOM 3297 O O . LEU A 1 419 ? -39.055 8.539 19.526 1.00 83.94 419 LEU A O 1
ATOM 3301 N N . ALA A 1 420 ? -37.780 9.657 18.047 1.00 80.31 420 ALA A N 1
ATOM 3302 C CA . ALA A 1 420 ? -38.885 10.301 17.334 1.00 80.31 420 ALA A CA 1
ATOM 3303 C C . ALA A 1 420 ? -39.834 9.289 16.670 1.00 80.31 420 ALA A C 1
ATOM 3305 O O . ALA A 1 420 ? -41.037 9.523 16.603 1.00 80.31 420 ALA A O 1
ATOM 3306 N N . MET A 1 421 ? -39.301 8.155 16.204 1.00 74.56 421 MET A N 1
ATOM 3307 C CA . MET A 1 421 ? -40.087 7.078 15.601 1.00 74.56 421 MET A CA 1
ATOM 3308 C C . MET A 1 421 ? -40.798 6.209 16.643 1.00 74.56 421 MET A C 1
ATOM 3310 O O . MET A 1 421 ? -41.966 5.891 16.464 1.00 74.56 421 MET A O 1
ATOM 3314 N N . LEU A 1 422 ? -40.114 5.838 17.730 1.00 79.31 422 LEU A N 1
ATOM 3315 C CA . LEU A 1 422 ? -40.671 4.953 18.758 1.00 79.31 422 LEU A CA 1
ATOM 3316 C C . LEU A 1 422 ? -41.685 5.642 19.682 1.00 79.31 422 LEU A C 1
ATOM 3318 O O . LEU A 1 422 ? -42.572 4.970 20.196 1.00 79.31 422 LEU A O 1
ATOM 3322 N N . LEU A 1 423 ? -41.538 6.947 19.941 1.00 80.00 423 LEU A N 1
ATOM 3323 C CA . LEU A 1 423 ? -42.356 7.663 20.933 1.00 80.00 423 LEU A CA 1
ATOM 3324 C C . LEU A 1 423 ? -43.404 8.607 20.327 1.00 80.00 423 LEU A C 1
ATOM 3326 O O . LEU A 1 423 ? -44.215 9.160 21.071 1.00 80.00 423 LEU A O 1
ATOM 3330 N N . GLY A 1 424 ? -43.409 8.793 19.002 1.00 79.38 424 GLY A N 1
ATOM 3331 C CA . GLY A 1 424 ? -44.438 9.551 18.285 1.00 79.38 424 GLY A CA 1
ATOM 3332 C C . GLY A 1 424 ? -44.679 10.943 18.879 1.00 79.38 424 GLY A C 1
ATOM 3333 O O . GLY A 1 424 ? -43.769 11.764 18.954 1.00 79.38 424 GLY A O 1
ATOM 3334 N N . LEU A 1 425 ? -45.906 11.212 19.335 1.00 73.56 425 LEU A N 1
ATOM 3335 C CA . LEU A 1 425 ? -46.281 12.505 19.923 1.00 73.56 425 LEU A CA 1
ATOM 3336 C C . LEU A 1 425 ? -45.515 12.824 21.226 1.00 73.56 425 LEU A C 1
ATOM 3338 O O . LEU A 1 425 ? -45.104 13.968 21.425 1.00 73.56 425 LEU A O 1
ATOM 3342 N N . ARG A 1 426 ? -45.212 11.811 22.054 1.00 80.88 426 ARG A N 1
ATOM 3343 C CA . ARG A 1 426 ? -44.495 11.960 23.340 1.00 80.88 426 ARG A CA 1
ATOM 3344 C C . ARG A 1 426 ? -43.013 12.315 23.181 1.00 80.88 426 ARG A C 1
ATOM 3346 O O . ARG A 1 426 ? -42.362 12.732 24.136 1.00 80.88 426 ARG A O 1
ATOM 3353 N N . TYR A 1 427 ? -42.456 12.198 21.973 1.00 83.56 427 TYR A N 1
ATOM 3354 C CA . TYR A 1 427 ? -41.079 12.614 21.684 1.00 83.56 427 TYR A CA 1
ATOM 3355 C C . TYR A 1 427 ? -40.828 14.094 22.036 1.00 83.56 427 TYR A C 1
ATOM 3357 O O . TYR A 1 427 ? -39.778 14.412 22.597 1.00 83.56 427 TYR A O 1
ATOM 3365 N N . LYS A 1 428 ? -41.803 14.982 21.777 1.00 79.00 428 LYS A N 1
ATOM 3366 C CA . LYS A 1 428 ? -41.688 16.430 22.048 1.00 79.00 428 LYS A CA 1
ATOM 3367 C C . LYS A 1 428 ? -41.583 16.764 23.544 1.00 79.00 428 LYS A C 1
ATOM 3369 O O . LYS A 1 428 ? -40.929 17.738 23.901 1.00 79.00 428 LYS A O 1
ATOM 3374 N N . GLU A 1 429 ? -42.182 15.949 24.411 1.00 81.75 429 GLU A N 1
ATOM 3375 C CA . GLU A 1 429 ? -42.122 16.099 25.875 1.00 81.75 429 GLU A CA 1
ATOM 3376 C C . GLU A 1 429 ? -40.757 15.665 26.436 1.00 81.75 429 GLU A C 1
ATOM 3378 O O . GLU A 1 429 ? -40.248 16.209 27.418 1.00 81.75 429 GLU A O 1
ATOM 3383 N N . ILE A 1 430 ? -40.148 14.657 25.807 1.00 83.06 430 ILE A N 1
ATOM 3384 C CA . ILE A 1 430 ? -38.943 13.992 26.309 1.00 83.06 430 ILE A CA 1
ATOM 3385 C C . ILE A 1 430 ? -37.674 14.696 25.815 1.00 83.06 430 ILE A C 1
ATOM 3387 O O . ILE A 1 430 ? -36.774 14.969 26.624 1.00 83.06 430 ILE A O 1
ATOM 3391 N N . VAL A 1 431 ? -37.611 15.029 24.520 1.00 84.75 431 VAL A N 1
ATOM 3392 C CA . VAL A 1 431 ? -36.464 15.686 23.871 1.00 84.75 431 VAL A CA 1
ATOM 3393 C C . VAL A 1 431 ? -36.678 17.194 23.823 1.00 84.75 431 VAL A C 1
ATOM 3395 O O . VAL A 1 431 ? -37.057 17.774 22.808 1.00 84.75 431 VAL A O 1
ATOM 3398 N N . THR A 1 432 ? -36.407 17.848 24.951 1.00 87.75 432 THR A N 1
ATOM 3399 C CA . THR A 1 432 ? -36.488 19.308 25.063 1.00 87.75 432 THR A CA 1
ATOM 3400 C C . THR A 1 432 ? -35.169 19.991 24.692 1.00 87.75 432 THR A C 1
ATOM 3402 O O . THR A 1 432 ? -34.078 19.415 24.795 1.00 87.75 432 THR A O 1
ATOM 3405 N N . LEU A 1 433 ? -35.257 21.267 24.302 1.00 84.69 433 LEU A N 1
ATOM 3406 C CA . LEU A 1 433 ? -34.103 22.104 23.954 1.00 84.69 433 LEU A CA 1
ATOM 3407 C C . LEU A 1 433 ? -33.070 22.145 25.099 1.00 84.69 433 LEU A C 1
ATOM 3409 O O . LEU A 1 433 ? -31.889 21.892 24.875 1.00 84.69 433 LEU A O 1
ATOM 3413 N N . ARG A 1 434 ? -33.527 22.373 26.342 1.00 86.25 434 ARG A N 1
ATOM 3414 C CA . ARG A 1 434 ? -32.678 22.450 27.548 1.00 86.25 434 ARG A CA 1
ATOM 3415 C C . ARG A 1 434 ? -31.897 21.156 27.800 1.00 86.25 434 ARG A C 1
ATOM 3417 O O . ARG A 1 434 ? -30.703 21.216 28.077 1.00 86.25 434 ARG A O 1
ATOM 3424 N N . ARG A 1 435 ? -32.539 19.987 27.670 1.00 86.75 435 ARG A N 1
ATOM 3425 C CA . ARG A 1 435 ? -31.865 18.681 27.819 1.00 86.75 435 ARG A CA 1
ATOM 3426 C C . ARG A 1 435 ? -30.835 18.450 26.711 1.00 86.75 435 ARG A C 1
ATOM 3428 O O . ARG A 1 435 ? -29.735 17.987 26.991 1.00 86.75 435 ARG A O 1
ATOM 3435 N N . THR A 1 436 ? -31.160 18.841 25.481 1.00 87.38 436 THR A N 1
ATOM 3436 C CA . THR A 1 436 ? -30.264 18.704 24.320 1.00 87.38 436 THR A CA 1
ATOM 3437 C C . THR A 1 436 ? -29.024 19.596 24.446 1.00 87.38 436 THR A C 1
ATOM 3439 O O . THR A 1 436 ? -27.916 19.129 24.192 1.00 87.38 436 THR A O 1
ATOM 3442 N N . TYR A 1 437 ? -29.173 20.834 24.933 1.00 87.88 437 TYR A N 1
ATOM 3443 C CA . TYR A 1 437 ? -28.039 21.706 25.270 1.00 87.88 437 TYR A CA 1
ATOM 3444 C C . TYR A 1 437 ? -27.117 21.093 26.331 1.00 87.88 437 TYR A C 1
ATOM 3446 O O . TYR A 1 437 ? -25.903 21.131 26.162 1.00 87.88 437 TYR A O 1
ATOM 3454 N N . ILE A 1 438 ? -27.669 20.494 27.393 1.00 87.81 438 ILE A N 1
ATOM 3455 C CA . ILE A 1 438 ? -26.869 19.836 28.442 1.00 87.81 438 ILE A CA 1
ATOM 3456 C C . ILE A 1 438 ? -26.082 18.647 27.865 1.00 87.81 438 ILE A C 1
ATOM 3458 O O . ILE A 1 438 ? -24.895 18.509 28.151 1.00 87.81 438 ILE A O 1
ATOM 3462 N N . ILE A 1 439 ? -26.703 17.825 27.011 1.00 87.69 439 ILE A N 1
ATOM 3463 C CA . ILE A 1 439 ? -26.033 16.699 26.335 1.00 87.69 439 ILE A CA 1
ATOM 3464 C C . ILE A 1 439 ? -24.877 17.197 25.454 1.00 87.69 439 ILE A C 1
ATOM 3466 O O . ILE A 1 439 ? -23.764 16.683 25.558 1.00 87.69 439 ILE A O 1
ATOM 3470 N N . LEU A 1 440 ? -25.103 18.233 24.639 1.00 89.19 440 LEU A N 1
ATOM 3471 C CA . LEU A 1 440 ? -24.051 18.818 23.804 1.00 89.19 440 LEU A CA 1
ATOM 3472 C C . LEU A 1 440 ? -22.929 19.449 24.638 1.00 89.19 440 LEU A C 1
ATOM 3474 O O . LEU A 1 440 ? -21.761 19.241 24.324 1.00 89.19 440 LEU A O 1
ATOM 3478 N N . ALA A 1 441 ? -23.246 20.159 25.723 1.00 86.19 441 ALA A N 1
ATOM 3479 C CA . ALA A 1 441 ? -22.239 20.711 26.629 1.00 86.19 441 ALA A CA 1
ATOM 3480 C C . ALA A 1 441 ? -21.362 19.605 27.243 1.00 86.19 441 ALA A C 1
ATOM 3482 O O . ALA A 1 441 ? -20.141 19.745 27.295 1.00 86.19 441 ALA A O 1
ATOM 3483 N N . ILE A 1 442 ? -21.955 18.469 27.629 1.00 86.25 442 ILE A N 1
ATOM 3484 C CA . ILE A 1 442 ? -21.210 17.288 28.089 1.00 86.25 442 ILE A CA 1
ATOM 3485 C C . ILE A 1 442 ? -20.313 16.739 26.970 1.00 86.25 442 ILE A C 1
ATOM 3487 O O . ILE A 1 442 ? -19.151 16.438 27.237 1.00 86.25 442 ILE A O 1
ATOM 3491 N N . PHE A 1 443 ? -20.790 16.647 25.723 1.00 89.94 443 PHE A N 1
ATOM 3492 C CA . PHE A 1 443 ? -19.963 16.193 24.594 1.00 89.94 443 PHE A CA 1
ATOM 3493 C C . PHE A 1 443 ? -18.775 17.114 24.331 1.00 89.94 443 PHE A C 1
ATOM 3495 O O . PHE A 1 443 ? -17.662 16.617 24.167 1.00 89.94 443 PHE A O 1
ATOM 3502 N N . TRP A 1 444 ? -18.984 18.433 24.339 1.00 87.75 444 TRP A N 1
ATOM 3503 C CA . TRP A 1 444 ? -17.908 19.414 24.210 1.00 87.75 444 TRP A CA 1
ATOM 3504 C C . TRP A 1 444 ? -16.899 19.293 25.351 1.00 87.75 444 TRP A C 1
ATOM 3506 O O . TRP A 1 444 ? -15.710 19.189 25.079 1.00 87.75 444 TRP A O 1
ATOM 3516 N N . ILE A 1 445 ? -17.342 19.210 26.609 1.00 84.19 445 ILE A N 1
ATOM 3517 C CA . ILE A 1 445 ? -16.444 19.062 27.766 1.00 84.19 445 ILE A CA 1
ATOM 3518 C C . ILE A 1 445 ? -15.639 17.757 27.681 1.00 84.19 445 ILE A C 1
ATOM 3520 O O . ILE A 1 445 ? -14.419 17.785 27.820 1.00 84.19 445 ILE A O 1
ATOM 3524 N N . VAL A 1 446 ? -16.285 16.616 27.421 1.00 79.69 446 VAL A N 1
ATOM 3525 C CA . VAL A 1 446 ? -15.608 15.310 27.307 1.00 79.69 446 VAL A CA 1
ATOM 3526 C C . VAL A 1 446 ? -14.613 15.298 26.144 1.00 79.69 446 VAL A C 1
ATOM 3528 O O . VAL A 1 446 ? -13.502 14.789 26.291 1.00 79.69 446 VAL A O 1
ATOM 3531 N N . SER A 1 447 ? -14.974 15.897 25.010 1.00 84.12 447 SER A N 1
ATOM 3532 C CA . SER A 1 447 ? -14.130 15.915 23.812 1.00 84.12 447 SER A CA 1
ATOM 3533 C C . SER A 1 447 ? -12.976 16.909 23.915 1.00 84.12 447 SER A C 1
ATOM 3535 O O . SER A 1 447 ? -11.863 16.573 23.525 1.00 84.12 447 SER A O 1
ATOM 3537 N N . LEU A 1 448 ? -13.192 18.097 24.490 1.00 80.88 448 LEU A N 1
ATOM 3538 C CA . LEU A 1 448 ? -12.127 19.062 24.779 1.00 80.88 448 LEU A CA 1
ATOM 3539 C C . LEU A 1 448 ? -11.138 18.491 25.794 1.00 80.88 448 LEU A C 1
ATOM 3541 O O . LEU A 1 448 ? -9.937 18.607 25.587 1.00 80.88 448 LEU A O 1
ATOM 3545 N N . LEU A 1 449 ? -11.612 17.795 26.834 1.00 77.31 449 LEU A N 1
ATOM 3546 C CA . LEU A 1 449 ? -10.729 17.053 27.736 1.00 77.31 449 LEU A CA 1
ATOM 3547 C C . LEU A 1 449 ? -9.941 15.975 26.972 1.00 77.31 449 LEU A C 1
ATOM 3549 O O . LEU A 1 449 ? -8.730 15.895 27.138 1.00 77.31 449 LEU A O 1
ATOM 3553 N N . SER A 1 450 ? -10.579 15.208 26.080 1.00 70.62 450 SER A N 1
ATOM 3554 C CA . SER A 1 450 ? -9.897 14.220 25.224 1.00 70.62 450 SER A CA 1
ATOM 3555 C C . SER A 1 450 ? -8.864 14.843 24.268 1.00 70.62 450 SER A C 1
ATOM 3557 O O . SER A 1 450 ? -7.816 14.245 24.034 1.00 70.62 450 SER A O 1
ATOM 3559 N N . GLY A 1 451 ? -9.116 16.044 23.741 1.00 73.88 451 GLY A N 1
ATOM 3560 C CA . GLY A 1 451 ? -8.166 16.803 22.920 1.00 73.88 451 GLY A CA 1
ATOM 3561 C C . GLY A 1 451 ? -7.013 17.391 23.736 1.00 73.88 451 GLY A C 1
ATOM 3562 O O . GLY A 1 451 ? -5.864 17.287 23.329 1.00 73.88 451 GLY A O 1
ATOM 3563 N N . LEU A 1 452 ? -7.269 17.919 24.934 1.00 72.44 452 LEU A N 1
ATOM 3564 C CA . LEU A 1 452 ? -6.218 18.362 25.862 1.00 72.44 452 LEU A CA 1
ATOM 3565 C C . LEU A 1 452 ? -5.338 17.186 26.312 1.00 72.44 452 LEU A C 1
ATOM 3567 O O . LEU A 1 452 ? -4.116 17.318 26.392 1.00 72.44 452 LEU A O 1
ATOM 3571 N N . PHE A 1 453 ? -5.929 16.003 26.506 1.00 67.00 453 PHE A N 1
ATOM 3572 C CA . PHE A 1 453 ? -5.166 14.776 26.719 1.00 67.00 453 PHE A CA 1
ATOM 3573 C C . PHE A 1 453 ? -4.293 14.390 25.518 1.00 67.00 453 PHE A C 1
ATOM 3575 O O . PHE A 1 453 ? -3.346 13.648 25.732 1.00 67.00 453 PHE A O 1
ATOM 3582 N N . PHE A 1 454 ? -4.496 14.920 24.305 1.00 65.94 454 PHE A N 1
ATOM 3583 C CA . PHE A 1 454 ? -3.600 14.634 23.179 1.00 65.94 454 PHE A CA 1
ATOM 3584 C C . PHE A 1 454 ? -2.221 15.276 23.386 1.00 65.94 454 PHE A C 1
ATOM 3586 O O . PHE A 1 454 ? -1.199 14.614 23.218 1.00 65.94 454 PHE A O 1
ATOM 3593 N N . HIS A 1 455 ? -2.200 16.544 23.812 1.00 63.53 455 HIS A N 1
ATOM 3594 C CA . HIS A 1 455 ? -0.970 17.271 24.144 1.00 63.53 455 HIS A CA 1
ATOM 3595 C C . HIS A 1 455 ? -0.311 16.732 25.419 1.00 63.53 455 HIS A C 1
ATOM 3597 O O . HIS A 1 455 ? 0.912 16.707 25.523 1.00 63.53 455 HIS A O 1
ATOM 3603 N N . LEU A 1 456 ? -1.110 16.316 26.406 1.00 61.69 456 LEU A N 1
ATOM 3604 C CA . LEU A 1 456 ? -0.584 15.784 27.665 1.00 61.69 456 LEU A CA 1
ATOM 3605 C C . LEU A 1 456 ? -0.100 14.334 27.532 1.00 61.69 456 LEU A C 1
ATOM 3607 O O . LEU A 1 456 ? 0.887 13.979 28.163 1.00 61.69 456 LEU A O 1
ATOM 3611 N N . ASN A 1 457 ? -0.794 13.486 26.764 1.00 59.06 457 ASN A N 1
ATOM 3612 C CA . ASN A 1 457 ? -0.419 12.104 26.458 1.00 59.06 457 ASN A CA 1
ATOM 3613 C C . ASN A 1 457 ? -1.298 11.512 25.328 1.00 59.06 457 ASN A C 1
ATOM 3615 O O . ASN A 1 457 ? -2.354 10.926 25.596 1.00 59.06 457 ASN A O 1
ATOM 3619 N N . TYR A 1 458 ? -0.828 11.575 24.075 1.00 62.81 458 TYR A N 1
ATOM 3620 C CA . TYR A 1 458 ? -1.549 11.069 22.893 1.00 62.81 458 TYR A CA 1
ATOM 3621 C C . TYR A 1 458 ? -2.098 9.635 23.041 1.00 62.81 458 TYR A C 1
ATOM 3623 O O . TYR A 1 458 ? -3.135 9.316 22.458 1.00 62.81 458 TYR A O 1
ATOM 3631 N N . ARG A 1 459 ? -1.464 8.772 23.854 1.00 56.25 459 ARG A N 1
ATOM 3632 C CA . ARG A 1 459 ? -1.920 7.391 24.091 1.00 56.25 459 ARG A CA 1
ATOM 3633 C C . ARG A 1 459 ? -3.205 7.313 24.918 1.00 56.25 459 ARG A C 1
ATOM 3635 O O . ARG A 1 459 ? -3.957 6.356 24.772 1.00 56.25 459 ARG A O 1
ATOM 3642 N N . ILE A 1 460 ? -3.510 8.293 25.768 1.00 65.12 460 ILE A N 1
ATOM 3643 C CA . ILE A 1 460 ? -4.795 8.325 26.488 1.00 65.12 460 ILE A CA 1
ATOM 3644 C C . ILE A 1 460 ? -5.917 8.648 25.501 1.00 65.12 460 ILE A C 1
ATOM 3646 O O . ILE A 1 460 ? -6.910 7.928 25.428 1.00 65.12 460 ILE A O 1
ATOM 3650 N N . THR A 1 461 ? -5.724 9.692 24.697 1.00 65.56 461 THR A N 1
ATOM 3651 C CA . THR A 1 461 ? -6.650 10.115 23.638 1.00 65.56 461 THR A CA 1
ATOM 3652 C C . THR A 1 461 ? -6.878 9.015 22.604 1.00 65.56 461 THR A C 1
ATOM 3654 O O . THR A 1 461 ? -8.011 8.787 22.182 1.00 65.56 461 THR A O 1
ATOM 3657 N N . PHE A 1 462 ? -5.831 8.260 22.276 1.00 62.81 462 PHE A N 1
ATOM 3658 C CA . PHE A 1 462 ? -5.889 7.028 21.497 1.00 62.81 462 PHE A CA 1
ATOM 3659 C C . PHE A 1 462 ? -6.839 5.986 22.107 1.00 62.81 462 PHE A C 1
ATOM 3661 O O . PHE A 1 462 ? -7.761 5.544 21.428 1.00 62.81 462 PHE A O 1
ATOM 3668 N N . TRP A 1 463 ? -6.672 5.606 23.382 1.00 62.19 463 TRP A N 1
ATOM 3669 C CA . TRP A 1 463 ? -7.503 4.564 24.011 1.00 62.19 463 TRP A CA 1
ATOM 3670 C C . TRP A 1 463 ? -8.950 5.027 24.229 1.00 62.19 463 TRP A C 1
ATOM 3672 O O . TRP A 1 463 ? -9.883 4.233 24.083 1.00 62.19 463 TRP A O 1
ATOM 3682 N N . LEU A 1 464 ? -9.158 6.317 24.511 1.00 67.00 464 LEU A N 1
ATOM 3683 C CA . LEU A 1 464 ? -10.483 6.945 24.534 1.00 67.00 464 LEU A CA 1
ATOM 3684 C C . LEU A 1 464 ? -11.146 6.908 23.150 1.00 67.00 464 LEU A C 1
ATOM 3686 O O . LEU A 1 464 ? -12.329 6.592 23.055 1.00 67.00 464 LEU A O 1
ATOM 3690 N N . SER A 1 465 ? -10.391 7.144 22.076 1.00 67.38 465 SER A N 1
ATOM 3691 C CA . SER A 1 465 ? -10.893 7.046 20.699 1.00 67.38 465 SER A CA 1
ATOM 3692 C C . SER A 1 465 ? -11.185 5.594 20.308 1.00 67.38 465 SER A C 1
ATOM 3694 O O . SER A 1 465 ? -12.275 5.298 19.830 1.00 67.38 465 SER A O 1
ATOM 3696 N N . PHE A 1 466 ? -10.270 4.665 20.598 1.00 63.72 466 PHE A N 1
ATOM 3697 C CA . PHE A 1 466 ? -10.406 3.228 20.335 1.00 63.72 466 PHE A CA 1
ATOM 3698 C C . PHE A 1 466 ? -11.576 2.573 21.085 1.00 63.72 466 PHE A C 1
ATOM 3700 O O . PHE A 1 466 ? -12.110 1.573 20.624 1.00 63.72 466 PHE A O 1
ATOM 3707 N N . THR A 1 467 ? -12.011 3.119 22.223 1.00 67.25 467 THR A N 1
ATOM 3708 C CA . THR A 1 467 ? -13.177 2.602 22.964 1.00 67.25 467 THR A CA 1
ATOM 3709 C C . THR A 1 467 ? -14.457 3.384 22.667 1.00 67.25 467 THR A C 1
ATOM 3711 O O . THR A 1 467 ? -15.516 2.787 22.474 1.00 67.25 467 THR A O 1
ATOM 3714 N N . GLY A 1 468 ? -14.370 4.712 22.573 1.00 74.75 468 GLY A N 1
ATOM 3715 C CA . GLY A 1 468 ? -15.503 5.593 22.305 1.00 74.75 468 GLY A CA 1
ATOM 3716 C C . GLY A 1 468 ? -16.035 5.485 20.878 1.00 74.75 468 GLY A C 1
ATOM 3717 O O . GLY A 1 468 ? -17.250 5.430 20.689 1.00 74.75 468 GLY A O 1
ATOM 3718 N N . ALA A 1 469 ? -15.163 5.406 19.869 1.00 74.69 469 ALA A N 1
ATOM 3719 C CA . ALA A 1 469 ? -15.584 5.390 18.471 1.00 74.69 469 ALA A CA 1
ATOM 3720 C C . ALA A 1 469 ? -16.285 4.086 18.044 1.00 74.69 469 ALA A C 1
ATOM 3722 O O . ALA A 1 469 ? -17.360 4.188 17.446 1.00 74.69 469 ALA A O 1
ATOM 3723 N N . PRO A 1 470 ? -15.822 2.867 18.401 1.00 75.50 470 PRO A N 1
ATOM 3724 C CA . PRO A 1 470 ? -16.580 1.652 18.106 1.00 75.50 470 PRO A CA 1
ATOM 3725 C C . PRO A 1 470 ? -17.904 1.608 18.862 1.00 75.50 470 PRO A C 1
ATOM 3727 O O . PRO A 1 470 ? -18.895 1.150 18.306 1.00 75.50 470 PRO A O 1
ATOM 3730 N N . LEU A 1 471 ? -17.959 2.126 20.096 1.00 82.56 471 LEU A N 1
ATOM 3731 C CA . LEU A 1 471 ? -19.205 2.211 20.857 1.00 82.56 471 LEU A CA 1
ATOM 3732 C C . LEU A 1 471 ? -20.216 3.147 20.174 1.00 82.56 471 LEU A C 1
ATOM 3734 O O . LEU A 1 471 ? -21.378 2.777 20.014 1.00 82.56 471 LEU A O 1
ATOM 3738 N N . CYS A 1 472 ? -19.769 4.316 19.706 1.00 81.88 472 CYS A N 1
ATOM 3739 C CA . CYS A 1 472 ? -20.579 5.246 18.915 1.00 81.88 472 CYS A CA 1
ATOM 3740 C C . CYS A 1 472 ? -21.101 4.597 17.623 1.00 81.88 472 CYS A C 1
ATOM 3742 O O . CYS A 1 472 ? -22.298 4.658 17.332 1.00 81.88 472 CYS A O 1
ATOM 3744 N N . LEU A 1 473 ? -20.229 3.897 16.888 1.00 79.44 473 LEU A N 1
ATOM 3745 C CA . LEU A 1 473 ? -20.611 3.146 15.692 1.00 79.44 473 LEU A CA 1
ATOM 3746 C C . LEU A 1 473 ? -21.629 2.043 16.016 1.00 79.44 473 LEU A C 1
ATOM 3748 O O . LEU A 1 473 ? -22.654 1.970 15.348 1.00 79.44 473 LEU A O 1
ATOM 3752 N N . VAL A 1 474 ? -21.419 1.233 17.058 1.00 83.44 474 VAL A N 1
ATOM 3753 C CA . VAL A 1 474 ? -22.346 0.161 17.469 1.00 83.44 474 VAL A CA 1
ATOM 3754 C C . VAL A 1 474 ? -23.708 0.719 17.886 1.00 83.44 474 VAL A C 1
ATOM 3756 O O . VAL A 1 474 ? -24.730 0.180 17.463 1.00 83.44 474 VAL A O 1
ATOM 3759 N N . ILE A 1 475 ? -23.755 1.816 18.649 1.00 85.62 475 ILE A N 1
ATOM 3760 C CA . ILE A 1 475 ? -25.011 2.483 19.030 1.00 85.62 475 ILE A CA 1
ATOM 3761 C C . ILE A 1 475 ? -25.739 3.015 17.788 1.00 85.62 475 ILE A C 1
ATOM 3763 O O . ILE A 1 475 ? -26.951 2.827 17.667 1.00 85.62 475 ILE A O 1
ATOM 3767 N N . SER A 1 476 ? -25.015 3.615 16.841 1.00 83.00 476 SER A N 1
ATOM 3768 C CA . SER A 1 476 ? -25.571 4.109 15.575 1.00 83.00 476 SER A CA 1
ATOM 3769 C C . SER A 1 476 ? -26.108 2.969 14.697 1.00 83.00 476 SER A C 1
ATOM 3771 O O . SER A 1 476 ? -27.266 3.003 14.278 1.00 83.00 476 SER A O 1
ATOM 3773 N N . ILE A 1 477 ? -25.331 1.894 14.513 1.00 80.25 477 ILE A N 1
ATOM 3774 C CA . ILE A 1 477 ? -25.727 0.673 13.790 1.00 80.25 477 ILE A CA 1
ATOM 3775 C C . ILE A 1 477 ? -26.977 0.050 14.426 1.00 80.25 477 ILE A C 1
ATOM 3777 O O . ILE A 1 477 ? -27.935 -0.269 13.719 1.00 80.25 477 ILE A O 1
ATOM 3781 N N . ALA A 1 478 ? -27.0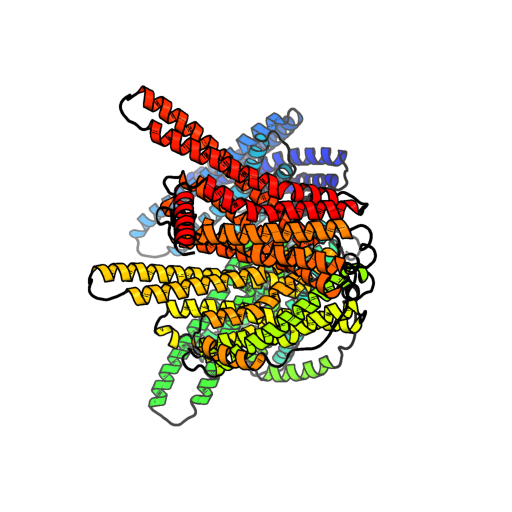03 -0.108 15.752 1.00 83.81 478 ALA A N 1
ATOM 3782 C CA . ALA A 1 478 ? -28.143 -0.671 16.471 1.00 83.81 478 ALA A CA 1
ATOM 3783 C C . ALA A 1 478 ? -29.390 0.219 16.346 1.00 83.81 478 ALA A C 1
ATOM 3785 O O . ALA A 1 478 ? -30.493 -0.296 16.143 1.00 83.81 478 ALA A O 1
ATOM 3786 N N . SER A 1 479 ? -29.217 1.542 16.403 1.00 83.50 479 SER A N 1
ATOM 3787 C CA . SER A 1 479 ? -30.309 2.509 16.265 1.00 83.50 479 SER A CA 1
ATOM 3788 C C . SER A 1 479 ? -30.906 2.480 14.861 1.00 83.50 479 SER A C 1
ATOM 3790 O O . SER A 1 479 ? -32.113 2.290 14.724 1.00 83.50 479 SER A O 1
ATOM 3792 N N . TYR A 1 480 ? -30.082 2.546 13.811 1.00 78.06 480 TYR A N 1
ATOM 3793 C CA . TYR A 1 480 ? -30.558 2.437 12.429 1.00 78.06 480 TYR A CA 1
ATOM 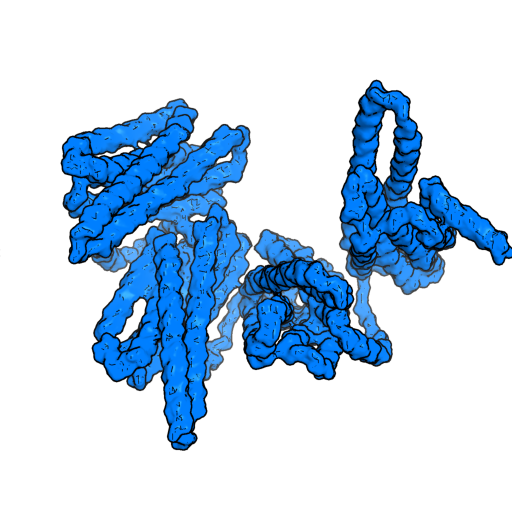3794 C C . TYR A 1 480 ? -31.118 1.050 12.090 1.00 78.06 480 TYR A C 1
ATOM 3796 O O . TYR A 1 480 ? -32.093 0.962 11.349 1.00 78.06 480 TYR A O 1
ATOM 3804 N N . THR A 1 481 ? -30.600 -0.029 12.687 1.00 80.25 481 THR A N 1
ATOM 3805 C CA . THR A 1 481 ? -31.185 -1.376 12.543 1.00 80.25 481 THR A CA 1
ATOM 3806 C C . THR A 1 481 ? -32.575 -1.453 13.179 1.00 80.25 481 THR A C 1
ATOM 3808 O O . THR A 1 481 ? -33.486 -2.033 12.588 1.00 80.25 481 THR A O 1
ATOM 3811 N N . LYS A 1 482 ? -32.778 -0.843 14.357 1.00 80.88 482 LYS A N 1
ATOM 3812 C CA . LYS A 1 482 ? -34.105 -0.747 14.987 1.00 80.88 482 LYS A CA 1
ATOM 3813 C C . LYS A 1 482 ? -35.057 0.148 14.193 1.00 80.88 482 LYS A C 1
ATOM 3815 O O . LYS A 1 482 ? -36.187 -0.272 13.979 1.00 80.88 482 LYS A O 1
ATOM 3820 N N . ILE A 1 483 ? -34.599 1.299 13.689 1.00 75.50 483 ILE A N 1
ATOM 3821 C CA . ILE A 1 483 ? -35.366 2.154 12.761 1.00 75.50 483 ILE A CA 1
ATOM 3822 C C . ILE A 1 483 ? -35.799 1.337 11.538 1.00 75.50 483 ILE A C 1
ATOM 3824 O O . ILE A 1 483 ? -36.977 1.312 11.203 1.00 75.50 483 ILE A O 1
ATOM 3828 N N . PHE A 1 484 ? -34.878 0.615 10.894 1.00 74.25 484 PHE A N 1
ATOM 3829 C CA . PHE A 1 484 ? -35.185 -0.190 9.711 1.00 74.25 484 PHE A CA 1
ATOM 3830 C C . PHE A 1 484 ? -36.215 -1.291 10.001 1.00 74.25 484 PHE A C 1
ATOM 3832 O O . PHE A 1 484 ? -37.146 -1.470 9.218 1.00 74.25 484 PHE A O 1
ATOM 3839 N N . ARG A 1 485 ? -36.099 -1.996 11.136 1.00 79.56 485 ARG A N 1
ATOM 3840 C CA . ARG A 1 485 ? -37.085 -3.007 11.557 1.00 79.56 485 ARG A CA 1
ATOM 3841 C C . ARG A 1 485 ? -38.448 -2.392 11.882 1.00 79.56 485 ARG A C 1
ATOM 3843 O O . ARG A 1 485 ? -39.449 -2.931 11.430 1.00 79.56 485 ARG A O 1
ATOM 3850 N N . ALA A 1 486 ? -38.492 -1.266 12.596 1.00 73.19 486 ALA A N 1
ATOM 3851 C CA . ALA A 1 486 ? -39.735 -0.561 12.916 1.00 73.19 486 ALA A CA 1
ATOM 3852 C C . ALA A 1 486 ? -40.444 -0.043 11.652 1.00 73.19 486 ALA A C 1
ATOM 3854 O O . ALA A 1 486 ? -41.640 -0.265 11.491 1.00 73.19 486 ALA A O 1
ATOM 3855 N N . ILE A 1 487 ? -39.701 0.548 10.705 1.00 67.31 487 ILE A N 1
ATOM 3856 C CA . ILE A 1 487 ? -40.232 0.925 9.384 1.00 67.31 487 ILE A CA 1
ATOM 3857 C C . ILE A 1 487 ? -40.743 -0.310 8.639 1.00 67.31 487 ILE A C 1
ATOM 3859 O O . ILE A 1 487 ? -41.845 -0.267 8.112 1.00 67.31 487 ILE A O 1
ATOM 3863 N N . SER A 1 488 ? -39.978 -1.407 8.597 1.00 71.12 488 SER A N 1
ATOM 3864 C CA . SER A 1 488 ? -40.380 -2.627 7.876 1.00 71.12 488 SER A CA 1
ATOM 3865 C C . SER A 1 488 ? -41.646 -3.258 8.468 1.00 71.12 488 SER A C 1
ATOM 3867 O O . SER A 1 488 ? -42.495 -3.739 7.727 1.00 71.12 488 SER A O 1
ATOM 3869 N N . HIS A 1 489 ? -41.799 -3.212 9.795 1.00 72.69 489 HIS A N 1
ATOM 3870 C CA . HIS A 1 489 ? -42.995 -3.678 10.495 1.00 72.69 489 HIS A CA 1
ATOM 3871 C C . HIS A 1 489 ? -44.210 -2.793 10.199 1.00 72.69 489 HIS A C 1
ATOM 3873 O O . HIS A 1 489 ? -45.261 -3.299 9.821 1.00 72.69 489 HIS A O 1
ATOM 3879 N N . HIS A 1 490 ? -44.065 -1.467 10.2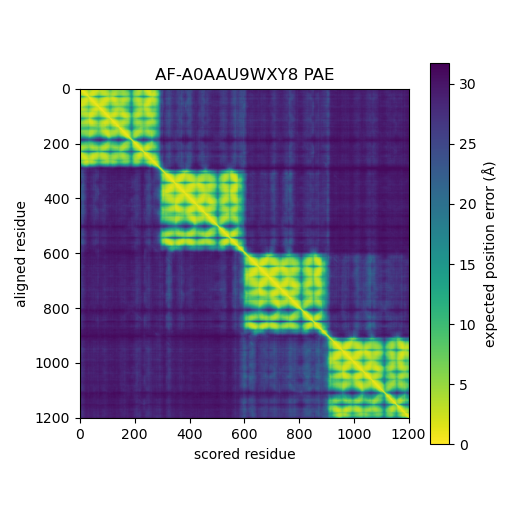94 1.00 68.38 490 HIS A N 1
ATOM 3880 C CA . HIS A 1 490 ? -45.131 -0.549 9.893 1.00 68.38 490 HIS A CA 1
ATOM 3881 C C . HIS A 1 490 ? -45.447 -0.638 8.396 1.00 68.38 490 HIS A C 1
ATOM 3883 O O . HIS A 1 490 ? -46.593 -0.452 8.017 1.00 68.38 490 HIS A O 1
ATOM 3889 N N . GLN A 1 491 ? -44.475 -0.964 7.540 1.00 65.69 491 GLN A N 1
ATOM 3890 C CA . GLN A 1 491 ? -44.717 -1.203 6.120 1.00 65.69 491 GLN A CA 1
ATOM 3891 C C . GLN A 1 491 ? -45.566 -2.462 5.904 1.00 65.69 491 GLN A C 1
ATOM 3893 O O . GLN A 1 491 ? -46.494 -2.401 5.109 1.00 65.69 491 GLN A O 1
ATOM 3898 N N . ALA A 1 492 ? -45.299 -3.560 6.623 1.00 66.56 492 ALA A N 1
ATOM 3899 C CA . ALA A 1 492 ? -46.150 -4.752 6.587 1.00 66.56 492 ALA A CA 1
ATOM 3900 C C . ALA A 1 492 ? -47.584 -4.410 7.024 1.00 66.56 492 ALA A C 1
ATOM 3902 O O . ALA A 1 492 ? -48.509 -4.580 6.241 1.00 66.56 492 ALA A O 1
ATOM 3903 N N . GLN A 1 493 ? -47.745 -3.766 8.187 1.00 68.50 493 GLN A N 1
ATOM 3904 C CA . GLN A 1 493 ? -49.057 -3.326 8.678 1.00 68.50 493 GLN A CA 1
ATOM 3905 C C . GLN A 1 493 ? -49.788 -2.405 7.685 1.00 68.50 493 GLN A C 1
ATOM 3907 O O . GLN A 1 493 ? -50.974 -2.585 7.439 1.00 68.50 493 GLN A O 1
ATOM 3912 N N . ILE A 1 494 ? -49.101 -1.427 7.084 1.00 63.69 494 ILE A N 1
ATOM 3913 C CA . ILE A 1 494 ? -49.704 -0.521 6.092 1.00 63.69 494 ILE A CA 1
ATOM 3914 C C . ILE A 1 494 ? -50.028 -1.257 4.784 1.00 63.69 494 ILE A C 1
ATOM 3916 O O . ILE A 1 494 ? -50.987 -0.882 4.120 1.00 63.69 494 ILE A O 1
ATOM 3920 N N . GLN A 1 495 ? -49.280 -2.296 4.402 1.00 62.50 495 GLN A N 1
ATOM 3921 C CA . GLN A 1 495 ? -49.623 -3.131 3.247 1.00 62.50 495 GLN A CA 1
ATOM 3922 C C . GLN A 1 495 ? -50.843 -4.019 3.523 1.00 62.50 495 GLN A C 1
ATOM 3924 O O . GLN A 1 495 ? -51.692 -4.121 2.641 1.00 62.50 495 GLN A O 1
ATOM 3929 N N . ASP A 1 496 ? -50.980 -4.563 4.733 1.00 63.00 496 ASP A N 1
ATOM 3930 C CA . ASP A 1 496 ? -52.163 -5.325 5.154 1.00 63.00 496 ASP A CA 1
ATOM 3931 C C . ASP A 1 496 ? -53.414 -4.419 5.198 1.00 63.00 496 ASP A C 1
ATOM 3933 O O . ASP A 1 496 ? -54.451 -4.757 4.630 1.00 63.00 496 ASP A O 1
ATOM 3937 N N . TYR A 1 497 ? -53.303 -3.203 5.752 1.00 59.56 497 TYR A N 1
ATOM 3938 C CA . TYR A 1 497 ? -54.374 -2.193 5.688 1.00 59.56 497 TYR A CA 1
ATOM 3939 C C . TYR A 1 497 ? -54.660 -1.712 4.249 1.00 59.56 497 TYR A C 1
ATOM 3941 O O . TYR A 1 497 ? -55.814 -1.479 3.893 1.00 59.56 497 TYR A O 1
ATOM 3949 N N . ALA A 1 498 ? -53.647 -1.593 3.384 1.00 54.91 498 ALA A N 1
ATOM 3950 C CA . ALA A 1 498 ? -53.832 -1.200 1.983 1.00 54.91 498 ALA A CA 1
ATOM 3951 C C . ALA A 1 498 ? -54.469 -2.301 1.115 1.00 54.91 498 ALA A C 1
ATOM 3953 O O . ALA A 1 498 ? -55.022 -1.987 0.062 1.00 54.91 498 ALA A O 1
ATOM 3954 N N . GLN A 1 499 ? -54.439 -3.569 1.541 1.00 56.25 499 GLN A N 1
ATOM 3955 C CA . GLN A 1 499 ? -55.257 -4.622 0.929 1.00 56.25 499 GLN A CA 1
ATOM 3956 C C . GLN A 1 499 ? -56.751 -4.470 1.260 1.00 56.25 499 GLN A C 1
ATOM 3958 O O . GLN A 1 499 ? -57.581 -4.981 0.513 1.00 56.25 499 GLN A O 1
ATOM 3963 N N . GLN A 1 500 ? -57.107 -3.743 2.326 1.00 57.59 500 GLN A N 1
ATOM 3964 C CA . GLN A 1 500 ? -58.499 -3.517 2.733 1.00 57.59 500 GLN A CA 1
ATOM 3965 C C . GLN A 1 500 ? -59.131 -2.252 2.115 1.00 57.59 500 GLN A C 1
ATOM 3967 O O . GLN A 1 500 ? -60.354 -2.176 2.032 1.00 57.59 500 GLN A O 1
ATOM 3972 N N . GLN A 1 501 ? -58.340 -1.279 1.635 1.00 51.47 501 GLN A N 1
ATOM 3973 C CA . GLN A 1 501 ? -58.835 -0.094 0.907 1.00 51.47 501 GLN A CA 1
ATOM 3974 C C . GLN A 1 501 ? -57.915 0.286 -0.281 1.00 51.47 501 GLN A C 1
ATOM 3976 O O . GLN A 1 501 ? -56.824 0.817 -0.058 1.00 51.47 501 GLN A O 1
ATOM 3981 N N . PRO A 1 502 ? -58.335 0.082 -1.552 1.00 51.53 502 PRO A N 1
ATOM 3982 C CA . PRO A 1 502 ? -57.435 0.205 -2.713 1.00 51.53 502 PRO A CA 1
ATOM 3983 C C . PRO A 1 502 ? -57.031 1.629 -3.142 1.00 51.53 502 PRO A C 1
ATOM 3985 O O . PRO A 1 502 ? -56.173 1.783 -4.012 1.00 51.53 502 PRO A O 1
ATOM 3988 N N . SER A 1 503 ? -57.671 2.680 -2.622 1.00 50.06 503 SER A N 1
ATOM 3989 C CA . SER A 1 503 ? -57.787 3.967 -3.325 1.00 50.06 503 SER A CA 1
ATOM 3990 C C . SER A 1 503 ? -57.130 5.168 -2.623 1.00 50.06 503 SER A C 1
ATOM 3992 O O . SER A 1 503 ? -57.843 6.082 -2.220 1.00 50.06 503 SER A O 1
ATOM 3994 N N . GLN A 1 504 ? -55.788 5.210 -2.516 1.00 46.19 504 GLN A N 1
ATOM 3995 C CA . GLN A 1 504 ? -54.977 6.456 -2.441 1.00 46.19 504 GLN A CA 1
ATOM 3996 C C . GLN A 1 504 ? -53.443 6.189 -2.593 1.00 46.19 504 GLN A C 1
ATOM 3998 O O . GLN A 1 504 ? -53.020 5.030 -2.604 1.00 46.19 504 GLN A O 1
ATOM 4003 N N . PRO A 1 505 ? -52.574 7.210 -2.821 1.00 50.69 505 PRO A N 1
ATOM 4004 C CA . PRO A 1 505 ? -51.312 7.055 -3.570 1.00 50.69 505 PRO A CA 1
ATOM 4005 C C . PRO A 1 505 ? -50.114 6.505 -2.764 1.00 50.69 505 PRO A C 1
ATOM 4007 O O . PRO A 1 505 ? -49.099 7.177 -2.544 1.00 50.69 505 PRO A O 1
ATOM 4010 N N . ASN A 1 506 ? -50.176 5.225 -2.402 1.00 54.81 506 ASN A N 1
ATOM 4011 C CA . ASN A 1 506 ? -49.160 4.543 -1.589 1.00 54.81 506 ASN A CA 1
ATOM 4012 C C . ASN A 1 506 ? -47.753 4.474 -2.231 1.00 54.81 506 ASN A C 1
ATOM 4014 O O . ASN A 1 506 ? -46.744 4.420 -1.521 1.00 54.81 506 ASN A O 1
ATOM 4018 N N . ALA A 1 507 ? -47.645 4.573 -3.561 1.00 49.66 507 ALA A N 1
ATOM 4019 C CA . ALA A 1 507 ? -46.360 4.572 -4.271 1.00 49.66 507 ALA A CA 1
ATOM 4020 C C . ALA A 1 507 ? -45.467 5.791 -3.944 1.00 49.66 507 ALA A C 1
ATOM 4022 O O . ALA A 1 507 ? -44.244 5.651 -3.827 1.00 49.66 507 ALA A O 1
ATOM 4023 N N . LEU A 1 508 ? -46.055 6.982 -3.757 1.00 50.94 508 LEU A N 1
ATOM 4024 C CA . LEU A 1 508 ? -45.296 8.217 -3.516 1.00 50.94 508 LEU A CA 1
ATOM 4025 C C . LEU A 1 508 ? -44.659 8.224 -2.116 1.00 50.94 508 LEU A C 1
ATOM 4027 O O . LEU A 1 508 ? -43.504 8.628 -1.943 1.00 50.94 508 LEU A O 1
ATOM 4031 N N . ASN A 1 509 ? -45.396 7.712 -1.127 1.00 56.91 509 ASN A N 1
ATOM 4032 C CA . ASN A 1 509 ? -44.891 7.501 0.225 1.00 56.91 509 ASN A CA 1
ATOM 4033 C C . ASN A 1 509 ? -43.799 6.423 0.236 1.00 56.91 509 ASN A C 1
ATOM 4035 O O . ASN A 1 509 ? -42.723 6.665 0.780 1.00 56.91 509 ASN A O 1
ATOM 4039 N N . MET A 1 510 ? -43.989 5.297 -0.462 1.00 50.62 510 MET A N 1
ATOM 4040 C CA . MET A 1 510 ? -42.977 4.237 -0.557 1.00 50.62 510 MET A CA 1
ATOM 4041 C C . MET A 1 510 ? -41.651 4.720 -1.176 1.00 50.62 510 MET A C 1
ATOM 4043 O O . MET A 1 510 ? -40.570 4.385 -0.683 1.00 50.62 510 MET A O 1
ATOM 4047 N N . ALA A 1 511 ? -41.696 5.582 -2.198 1.00 55.69 511 ALA A N 1
ATOM 4048 C CA . ALA A 1 511 ? -40.498 6.221 -2.749 1.00 55.69 511 ALA A CA 1
ATOM 4049 C C . ALA A 1 511 ? -39.799 7.141 -1.724 1.00 55.69 511 ALA A C 1
ATOM 4051 O O . ALA A 1 511 ? -38.570 7.109 -1.589 1.00 55.69 511 ALA A O 1
ATOM 4052 N N . ARG A 1 512 ? -40.576 7.920 -0.958 1.00 56.06 512 ARG A N 1
ATOM 4053 C CA . ARG A 1 512 ? -40.086 8.814 0.107 1.00 56.06 512 ARG A CA 1
ATOM 4054 C C . ARG A 1 512 ? -39.445 8.025 1.261 1.00 56.06 512 ARG A C 1
ATOM 4056 O O . ARG A 1 512 ? -38.347 8.378 1.695 1.00 56.06 512 ARG A O 1
ATOM 4063 N N . TYR A 1 513 ? -40.053 6.914 1.685 1.00 57.16 513 TYR A N 1
ATOM 4064 C CA . TYR A 1 513 ? -39.508 5.996 2.695 1.00 57.16 513 TYR A CA 1
ATOM 4065 C C . TYR A 1 513 ? -38.224 5.310 2.221 1.00 57.16 513 TYR A C 1
ATOM 4067 O O . TYR A 1 513 ? -37.211 5.330 2.924 1.00 57.16 513 TYR A O 1
ATOM 4075 N N . ARG A 1 514 ? -38.207 4.779 0.993 1.00 60.53 514 ARG A N 1
ATOM 4076 C CA . ARG A 1 514 ? -37.016 4.144 0.411 1.00 60.53 514 ARG A CA 1
ATOM 4077 C C . ARG A 1 514 ? -35.843 5.124 0.289 1.00 60.53 514 ARG A C 1
ATOM 4079 O O . ARG A 1 514 ? -34.703 4.746 0.561 1.00 60.53 514 ARG A O 1
ATOM 4086 N N . LYS A 1 515 ? -36.112 6.394 -0.047 1.00 60.88 515 LYS A N 1
ATOM 4087 C CA . LYS A 1 515 ? -35.107 7.472 -0.038 1.00 60.88 515 LYS A CA 1
ATOM 4088 C C . LYS A 1 515 ? -34.574 7.740 1.375 1.00 60.88 515 LYS A C 1
ATOM 4090 O O . LYS A 1 515 ? -33.366 7.889 1.533 1.00 60.88 515 LYS A O 1
ATOM 4095 N N . ALA A 1 516 ? -35.428 7.754 2.401 1.00 57.91 516 ALA A N 1
ATOM 4096 C CA . ALA A 1 516 ? -35.001 7.939 3.791 1.00 57.91 516 ALA A CA 1
ATOM 4097 C C . ALA A 1 516 ? -34.089 6.799 4.289 1.00 57.91 516 ALA A C 1
ATOM 4099 O O . ALA A 1 516 ? -33.048 7.074 4.888 1.00 57.91 516 ALA A O 1
ATOM 4100 N N . VAL A 1 517 ? -34.428 5.540 3.982 1.00 56.69 517 VAL A N 1
ATOM 4101 C CA . VAL A 1 517 ? -33.622 4.360 4.349 1.00 56.69 517 VAL A CA 1
ATOM 4102 C C . VAL A 1 517 ? -32.255 4.368 3.659 1.00 56.69 517 VAL A C 1
ATOM 4104 O O . VAL A 1 517 ? -31.239 4.199 4.332 1.00 56.69 517 VAL A O 1
ATOM 4107 N N . TYR A 1 518 ? -32.187 4.622 2.346 1.00 62.94 518 TYR A N 1
ATOM 4108 C CA . TYR A 1 518 ? -30.890 4.716 1.664 1.00 62.94 518 TYR A CA 1
ATOM 4109 C C . TYR A 1 518 ? -30.041 5.879 2.194 1.00 62.94 518 TYR A C 1
ATOM 4111 O O . TYR A 1 518 ? -28.845 5.698 2.405 1.00 62.94 518 TYR A O 1
ATOM 4119 N N . SER A 1 519 ? -30.634 7.044 2.472 1.00 62.34 519 SER A N 1
ATOM 4120 C CA . SER A 1 519 ? -29.904 8.177 3.058 1.00 62.34 519 SER A CA 1
ATOM 4121 C C . SER A 1 519 ? -29.340 7.867 4.451 1.00 62.34 519 SER A C 1
ATOM 4123 O O . SER A 1 519 ? -28.238 8.308 4.766 1.00 62.34 519 SER A O 1
ATOM 4125 N N . ALA A 1 520 ? -30.046 7.088 5.278 1.00 63.28 520 ALA A N 1
ATOM 4126 C CA . ALA A 1 520 ? -29.531 6.633 6.572 1.00 63.28 520 ALA A CA 1
ATOM 4127 C C . ALA A 1 520 ? -28.334 5.675 6.417 1.00 63.28 520 ALA A C 1
ATOM 4129 O O . ALA A 1 520 ? -27.314 5.851 7.083 1.00 63.28 520 ALA A O 1
ATOM 4130 N N . LEU A 1 521 ? -28.425 4.718 5.485 1.00 64.94 521 LEU A N 1
ATOM 4131 C CA . LEU A 1 521 ? -27.340 3.777 5.185 1.00 64.94 521 LEU A CA 1
ATOM 4132 C C . LEU A 1 521 ? -26.083 4.477 4.644 1.00 64.94 521 LEU A C 1
ATOM 4134 O O . LEU A 1 521 ? -24.978 4.088 5.013 1.00 64.94 521 LEU A O 1
ATOM 4138 N N . TRP A 1 522 ? -26.223 5.528 3.828 1.00 65.62 522 TRP A N 1
ATOM 4139 C CA . TRP A 1 522 ? -25.077 6.316 3.353 1.00 65.62 522 TRP A CA 1
ATOM 4140 C C . TRP A 1 522 ? -24.367 7.073 4.482 1.00 65.62 522 TRP A C 1
ATOM 4142 O O . TRP A 1 522 ? -23.143 7.015 4.559 1.00 65.62 522 TRP A O 1
ATOM 4152 N N . VAL A 1 523 ? -25.103 7.709 5.403 1.00 66.19 523 VAL A N 1
ATOM 4153 C CA . VAL A 1 523 ? -24.508 8.370 6.587 1.00 66.19 523 VAL A CA 1
ATOM 4154 C C . VAL A 1 523 ? -23.765 7.356 7.470 1.00 66.19 523 VAL A C 1
ATOM 4156 O O . VAL A 1 523 ? -22.663 7.625 7.942 1.00 66.19 523 VAL A O 1
ATOM 4159 N N . GLN A 1 524 ? -24.340 6.166 7.660 1.00 67.56 524 GLN A N 1
ATOM 4160 C CA . GLN A 1 524 ? -23.721 5.080 8.422 1.00 67.56 524 GLN A CA 1
ATOM 4161 C C . GLN A 1 524 ? -22.464 4.518 7.731 1.00 67.56 524 GLN A C 1
ATOM 4163 O O . GLN A 1 524 ? -21.484 4.210 8.408 1.00 67.56 524 GLN A O 1
ATOM 4168 N N . LEU A 1 525 ? -22.461 4.416 6.397 1.00 74.62 525 LEU A N 1
ATOM 4169 C CA . LEU A 1 525 ? -21.296 3.983 5.622 1.00 74.62 525 LEU A CA 1
ATOM 4170 C C . LEU A 1 525 ? -20.156 5.009 5.685 1.00 74.62 525 LEU A C 1
ATOM 4172 O O . LEU A 1 525 ? -19.014 4.614 5.901 1.00 74.62 525 LEU A O 1
ATOM 4176 N N . VAL A 1 526 ? -20.456 6.307 5.562 1.00 73.19 526 VAL A N 1
ATOM 4177 C CA . VAL A 1 526 ? -19.456 7.386 5.681 1.00 73.19 526 VAL A CA 1
ATOM 4178 C C . VAL A 1 526 ? -18.799 7.380 7.063 1.00 73.19 526 VAL A C 1
ATOM 4180 O O . VAL A 1 526 ? -17.575 7.376 7.148 1.00 73.19 526 VAL A O 1
ATOM 4183 N N . LEU A 1 527 ? -19.584 7.255 8.139 1.00 71.69 527 LEU A N 1
ATOM 4184 C CA . LEU A 1 527 ? -19.061 7.112 9.505 1.00 71.69 527 LEU A CA 1
ATOM 4185 C C . LEU A 1 527 ? -18.079 5.937 9.653 1.00 71.69 527 LEU A C 1
ATOM 4187 O O . LEU A 1 527 ? -17.041 6.071 10.300 1.00 71.69 527 LEU A O 1
ATOM 4191 N N . VAL A 1 528 ? -18.382 4.786 9.049 1.00 74.81 528 VAL A N 1
ATOM 4192 C CA . VAL A 1 528 ? -17.483 3.621 9.077 1.00 74.81 528 VAL A CA 1
ATOM 4193 C C . VAL A 1 528 ? -16.215 3.888 8.259 1.00 74.81 528 VAL A C 1
ATOM 4195 O O . VAL A 1 528 ? -15.117 3.649 8.755 1.00 74.81 528 VAL A O 1
ATOM 4198 N N . VAL A 1 529 ? -16.343 4.421 7.041 1.00 76.81 529 VAL A N 1
ATOM 4199 C CA . VAL A 1 529 ? -15.211 4.670 6.129 1.00 76.81 529 VAL A CA 1
ATOM 4200 C C . VAL A 1 529 ? -14.265 5.761 6.642 1.00 76.81 529 VAL A C 1
ATOM 4202 O O . VAL A 1 529 ? -13.060 5.628 6.466 1.00 76.81 529 VAL A O 1
ATOM 4205 N N . CYS A 1 530 ? -14.760 6.807 7.304 1.00 79.75 530 CYS A N 1
ATOM 4206 C CA . CYS A 1 530 ? -13.914 7.894 7.804 1.00 79.75 530 CYS A CA 1
ATOM 4207 C C . CYS A 1 530 ? -13.201 7.566 9.126 1.00 79.75 530 CYS A C 1
ATOM 4209 O O . CYS A 1 530 ? -12.045 7.941 9.302 1.00 79.75 530 CYS A O 1
ATOM 4211 N N . TYR A 1 531 ? -13.853 6.854 10.056 1.00 78.38 531 TYR A N 1
ATOM 4212 C CA . TYR A 1 531 ? -13.311 6.657 11.411 1.00 78.38 531 TYR A CA 1
ATOM 4213 C C . TYR A 1 531 ? -12.662 5.284 11.648 1.00 78.38 531 TYR A C 1
ATOM 4215 O O . TYR A 1 531 ? -11.706 5.195 12.422 1.00 78.38 531 TYR A O 1
ATOM 4223 N N . VAL A 1 532 ? -13.124 4.206 10.998 1.00 77.19 532 VAL A N 1
ATOM 4224 C CA . VAL A 1 532 ? -12.549 2.863 11.217 1.00 77.19 532 VAL A CA 1
ATOM 4225 C C . VAL A 1 532 ? -11.107 2.742 10.709 1.00 77.19 532 VAL A C 1
ATOM 4227 O O . VAL A 1 532 ? -10.301 2.192 11.460 1.00 77.19 532 VAL A O 1
ATOM 4230 N N . PRO A 1 533 ? -10.714 3.281 9.533 1.00 77.62 533 PRO A N 1
ATOM 4231 C CA . PRO A 1 533 ? -9.323 3.232 9.088 1.00 77.62 533 PRO A CA 1
ATOM 4232 C C . PRO A 1 533 ? -8.363 3.871 10.089 1.00 77.62 533 PRO A C 1
ATOM 4234 O O . PRO A 1 533 ? -7.354 3.255 10.422 1.00 77.62 533 PRO A O 1
ATOM 4237 N N . ASN A 1 534 ? -8.715 5.033 10.650 1.00 78.19 534 ASN A N 1
ATOM 4238 C CA . ASN A 1 534 ? -7.896 5.681 11.673 1.00 78.19 534 ASN A CA 1
ATOM 4239 C C . ASN A 1 534 ? -7.753 4.837 12.931 1.00 78.19 534 ASN A C 1
ATOM 4241 O O . ASN A 1 534 ? -6.635 4.642 13.391 1.00 78.19 534 ASN A O 1
ATOM 4245 N N . MET A 1 535 ? -8.838 4.229 13.417 1.00 72.12 535 MET A N 1
ATOM 4246 C CA . MET A 1 535 ? -8.721 3.263 14.507 1.00 72.12 535 MET A CA 1
ATOM 4247 C C . MET A 1 535 ? -7.807 2.093 14.142 1.00 72.12 535 MET A C 1
ATOM 4249 O O . MET A 1 535 ? -6.940 1.757 14.934 1.00 72.12 535 MET A O 1
ATOM 4253 N N . THR A 1 536 ? -7.939 1.488 12.957 1.00 68.50 536 THR A N 1
ATOM 4254 C CA . THR A 1 536 ? -7.079 0.355 12.564 1.00 68.50 536 THR A CA 1
ATOM 4255 C C . THR A 1 536 ? -5.611 0.735 12.409 1.00 68.50 536 THR A C 1
ATOM 4257 O O . THR A 1 536 ? -4.748 -0.030 12.826 1.00 68.50 536 THR A O 1
ATOM 4260 N N . VAL A 1 537 ? -5.317 1.914 11.861 1.00 70.00 537 VAL A N 1
ATOM 4261 C CA . VAL A 1 537 ? -3.951 2.416 11.685 1.00 70.00 537 VAL A CA 1
ATOM 4262 C C . VAL A 1 537 ? -3.327 2.746 13.030 1.00 70.00 537 VAL A C 1
ATOM 4264 O O . VAL A 1 537 ? -2.225 2.288 13.304 1.00 70.00 537 VAL A O 1
ATOM 4267 N N . GLU A 1 538 ? -4.043 3.459 13.893 1.00 69.94 538 GLU A N 1
ATOM 4268 C CA . GLU A 1 538 ? -3.597 3.751 15.251 1.00 69.94 538 GLU A CA 1
ATOM 4269 C C . GLU A 1 538 ? -3.392 2.427 16.036 1.00 69.94 538 GLU A C 1
ATOM 4271 O O . GLU A 1 538 ? -2.304 2.204 16.569 1.00 69.94 538 GLU A O 1
ATOM 4276 N N . ILE A 1 539 ? -4.327 1.461 15.999 1.00 66.81 539 ILE A N 1
ATOM 4277 C CA . ILE A 1 539 ? -4.134 0.107 16.574 1.00 66.81 539 ILE A CA 1
ATOM 4278 C C . ILE A 1 539 ? -2.836 -0.534 16.065 1.00 66.81 539 ILE A C 1
ATOM 4280 O O . ILE A 1 539 ? -2.006 -0.943 16.875 1.00 66.81 539 ILE A O 1
ATOM 4284 N N . VAL A 1 540 ? -2.624 -0.598 14.748 1.00 60.69 540 VAL A N 1
ATOM 4285 C CA . VAL A 1 540 ? -1.427 -1.218 14.157 1.00 60.69 540 VAL A CA 1
ATOM 4286 C C . VAL A 1 540 ? -0.151 -0.479 14.566 1.00 60.69 540 VAL A C 1
ATOM 4288 O O . VAL A 1 540 ? 0.821 -1.134 14.933 1.00 60.69 540 VAL A O 1
ATOM 4291 N N . ILE A 1 541 ? -0.157 0.855 14.588 1.00 63.16 541 ILE A N 1
ATOM 4292 C CA . ILE A 1 541 ? 0.978 1.674 15.036 1.00 63.16 541 ILE A CA 1
ATOM 4293 C C . ILE A 1 541 ? 1.294 1.389 16.507 1.00 63.16 541 ILE A C 1
ATOM 4295 O O . ILE A 1 541 ? 2.455 1.166 16.842 1.00 63.16 541 ILE A O 1
ATOM 4299 N N . SER A 1 542 ? 0.279 1.301 17.371 1.00 60.72 542 SER A N 1
ATOM 4300 C CA . SER A 1 542 ? 0.452 0.984 18.796 1.00 60.72 542 SER A CA 1
ATOM 4301 C C . SER A 1 542 ? 0.947 -0.441 19.067 1.00 60.72 542 SER A C 1
ATOM 4303 O O . SER A 1 542 ? 1.590 -0.677 20.089 1.00 60.72 542 SER A O 1
ATOM 4305 N N . LEU A 1 543 ? 0.665 -1.377 18.154 1.00 55.38 543 LEU A N 1
ATOM 4306 C CA . LEU A 1 543 ? 1.133 -2.765 18.193 1.00 55.38 543 LEU A CA 1
ATOM 4307 C C . LEU A 1 543 ? 2.506 -2.949 17.516 1.00 55.38 543 LEU A C 1
ATOM 4309 O O . LEU A 1 543 ? 3.128 -3.999 17.670 1.00 55.38 543 LEU A O 1
ATOM 4313 N N . SER A 1 544 ? 2.987 -1.953 16.765 1.00 53.84 544 SER A N 1
ATOM 4314 C CA . SER A 1 544 ? 4.249 -2.011 16.021 1.00 53.84 544 SER A CA 1
ATOM 4315 C C . SER A 1 544 ? 5.421 -1.423 16.820 1.00 53.84 544 SER A C 1
ATOM 4317 O O . SER A 1 544 ? 5.346 -0.317 17.347 1.00 53.84 544 SER A O 1
ATOM 4319 N N . LEU A 1 545 ? 6.533 -2.164 16.905 1.00 45.09 545 LEU A N 1
ATOM 4320 C CA . LEU A 1 545 ? 7.676 -1.828 17.775 1.00 45.09 545 LEU A CA 1
ATOM 4321 C C . LEU A 1 545 ? 8.840 -1.089 17.089 1.00 45.09 545 LEU A C 1
ATOM 4323 O O . LEU A 1 545 ? 9.821 -0.755 17.752 1.00 45.09 545 LEU A O 1
ATOM 4327 N N . LYS A 1 546 ? 8.760 -0.807 15.782 1.00 47.66 546 LYS A N 1
ATOM 4328 C CA . LYS A 1 546 ? 9.731 0.045 15.074 1.00 47.66 546 LYS A CA 1
ATOM 4329 C C . LYS A 1 546 ? 9.009 1.057 14.191 1.00 47.66 546 LYS A C 1
ATOM 4331 O O . LYS A 1 546 ? 8.353 0.686 13.220 1.00 47.66 546 LYS A O 1
ATOM 4336 N N . GLY A 1 547 ? 9.178 2.337 14.527 1.00 53.88 547 GLY A N 1
ATOM 4337 C CA . GLY A 1 547 ? 8.691 3.469 13.744 1.00 53.88 547 GLY A CA 1
ATOM 4338 C C . GLY A 1 547 ? 9.457 3.606 12.433 1.00 53.88 547 GLY A C 1
ATOM 4339 O O . GLY A 1 547 ? 10.437 4.339 12.356 1.00 53.88 547 GLY A O 1
ATOM 4340 N N . LEU A 1 548 ? 9.010 2.879 11.411 1.00 52.25 548 LEU A N 1
ATOM 4341 C CA . LEU A 1 548 ? 9.373 3.131 10.019 1.00 52.25 548 LEU A CA 1
ATOM 4342 C C . LEU A 1 548 ? 8.657 4.400 9.536 1.00 52.25 548 LEU A C 1
ATOM 4344 O O . LEU A 1 548 ? 7.482 4.600 9.858 1.00 52.25 548 LEU A O 1
ATOM 4348 N N . SER A 1 549 ? 9.323 5.210 8.713 1.00 52.88 549 SER A N 1
ATOM 4349 C CA . SER A 1 549 ? 8.771 6.419 8.073 1.00 52.88 549 SER A CA 1
ATOM 4350 C C . SER A 1 549 ? 7.420 6.176 7.385 1.00 52.88 549 SER A C 1
ATOM 4352 O O . SER A 1 549 ? 6.506 6.993 7.482 1.00 52.88 549 SER A O 1
ATOM 4354 N N . ASN A 1 550 ? 7.224 4.986 6.813 1.00 60.50 550 ASN A N 1
ATOM 4355 C CA . ASN A 1 550 ? 5.950 4.554 6.233 1.00 60.50 550 ASN A CA 1
ATOM 4356 C C . ASN A 1 550 ? 4.751 4.617 7.207 1.00 60.50 550 ASN A C 1
ATOM 4358 O O . ASN A 1 550 ? 3.647 4.955 6.785 1.00 60.50 550 ASN A O 1
ATOM 4362 N N . PHE A 1 551 ? 4.926 4.354 8.510 1.00 60.72 551 PHE A N 1
ATOM 4363 C CA . PHE A 1 551 ? 3.821 4.436 9.481 1.00 60.72 551 PHE A CA 1
ATOM 4364 C C . PHE A 1 551 ? 3.386 5.875 9.774 1.00 60.72 551 PHE A C 1
ATOM 4366 O O . PHE A 1 551 ? 2.197 6.120 9.973 1.00 60.72 551 PHE A O 1
ATOM 4373 N N . ILE A 1 552 ? 4.316 6.834 9.742 1.00 65.12 552 ILE A N 1
ATOM 4374 C CA . ILE A 1 552 ? 4.020 8.269 9.885 1.00 65.12 552 ILE A CA 1
ATOM 4375 C C . ILE A 1 552 ? 3.089 8.734 8.754 1.00 65.12 552 ILE A C 1
ATOM 4377 O O . ILE A 1 552 ? 2.135 9.478 8.978 1.00 65.12 552 ILE A O 1
ATOM 4381 N N . VAL A 1 553 ? 3.322 8.228 7.545 1.00 66.81 553 VAL A N 1
ATOM 4382 C CA . VAL A 1 553 ? 2.574 8.574 6.331 1.00 66.81 553 VAL A CA 1
ATOM 4383 C C . VAL A 1 553 ? 1.209 7.891 6.306 1.00 66.81 553 VAL A C 1
ATOM 4385 O O . VAL A 1 553 ? 0.210 8.536 5.996 1.00 66.81 553 VAL A O 1
ATOM 4388 N N . ILE A 1 554 ? 1.139 6.619 6.710 1.00 65.75 554 ILE A N 1
ATOM 4389 C CA . ILE A 1 554 ? -0.125 5.883 6.853 1.00 65.75 554 ILE A CA 1
ATOM 4390 C C . ILE A 1 554 ? -1.007 6.536 7.935 1.00 65.75 554 ILE A C 1
ATOM 4392 O O . ILE A 1 554 ? -2.204 6.709 7.714 1.00 65.75 554 ILE A O 1
ATOM 4396 N N . ARG A 1 555 ? -0.430 7.003 9.053 1.00 73.44 555 ARG A N 1
ATOM 4397 C CA . ARG A 1 555 ? -1.126 7.834 10.059 1.00 73.44 555 ARG A CA 1
ATOM 4398 C C . ARG A 1 555 ? -1.585 9.174 9.481 1.00 73.44 555 ARG A C 1
ATOM 4400 O O . ARG A 1 555 ? -2.695 9.615 9.765 1.00 73.44 555 ARG A O 1
ATOM 4407 N N . GLY A 1 556 ? -0.767 9.793 8.631 1.00 72.81 556 GLY A N 1
ATOM 4408 C CA . GLY A 1 556 ? -1.126 10.990 7.869 1.00 72.81 556 GLY A CA 1
ATOM 4409 C C . GLY A 1 556 ? -2.370 10.796 7.001 1.00 72.81 556 GLY A C 1
ATOM 4410 O O . GLY A 1 556 ? -3.319 11.575 7.085 1.00 72.81 556 GLY A O 1
ATOM 4411 N N . MET A 1 557 ? -2.403 9.716 6.221 1.00 73.06 557 MET A N 1
ATOM 4412 C CA . MET A 1 557 ? -3.540 9.341 5.372 1.00 73.06 557 MET A CA 1
ATOM 4413 C C . MET A 1 557 ? -4.783 8.966 6.190 1.00 73.06 557 MET A C 1
ATOM 4415 O O . MET A 1 557 ? -5.904 9.292 5.804 1.00 73.06 557 MET A O 1
ATOM 4419 N N . ALA A 1 558 ? -4.598 8.327 7.343 1.00 77.94 558 ALA A N 1
ATOM 4420 C CA . ALA A 1 558 ? -5.692 7.959 8.229 1.00 77.94 558 ALA A CA 1
ATOM 4421 C C . ALA A 1 558 ? -6.360 9.182 8.886 1.00 77.94 558 ALA A C 1
ATOM 4423 O O . ALA A 1 558 ? -7.587 9.283 8.876 1.00 77.94 558 ALA A O 1
ATOM 4424 N N . ASN A 1 559 ? -5.574 10.157 9.355 1.00 81.81 559 ASN A N 1
ATOM 4425 C CA . ASN A 1 559 ? -6.096 11.435 9.854 1.00 81.81 559 ASN A CA 1
ATOM 4426 C C . ASN A 1 559 ? -6.793 12.245 8.747 1.00 81.81 559 ASN A C 1
ATOM 4428 O O . ASN A 1 559 ? -7.840 12.841 8.990 1.00 81.81 559 ASN A O 1
ATOM 4432 N N . VAL A 1 560 ? -6.279 12.206 7.511 1.00 81.12 560 VAL A N 1
ATOM 4433 C CA . VAL A 1 560 ? -6.954 12.792 6.338 1.00 81.12 560 VAL A CA 1
ATOM 4434 C C . VAL A 1 560 ? -8.353 12.200 6.132 1.00 81.12 560 VAL A C 1
ATOM 4436 O O . VAL A 1 560 ? -9.286 12.959 5.882 1.00 81.12 560 VAL A O 1
ATOM 4439 N N . LEU A 1 561 ? -8.543 10.883 6.287 1.00 76.69 561 LEU A N 1
ATOM 4440 C CA . LEU A 1 561 ? -9.868 10.249 6.181 1.00 76.69 561 LEU A CA 1
ATOM 4441 C C . LEU A 1 561 ? -10.827 10.656 7.311 1.00 76.69 561 LEU A C 1
ATOM 4443 O O . LEU A 1 561 ? -12.031 10.763 7.068 1.00 76.69 561 LEU A O 1
ATOM 4447 N N . VAL A 1 562 ? -10.313 10.937 8.513 1.00 82.81 562 VAL A N 1
ATOM 4448 C CA . VAL A 1 562 ? -11.114 11.485 9.620 1.00 82.81 562 VAL A CA 1
ATOM 4449 C C . VAL A 1 562 ? -11.567 12.906 9.295 1.00 82.81 562 VAL A C 1
ATOM 4451 O O . VAL A 1 562 ? -12.756 13.200 9.392 1.00 82.81 562 VAL A O 1
ATOM 4454 N N . PHE A 1 563 ? -10.660 13.778 8.843 1.00 85.56 563 PHE A N 1
ATOM 4455 C CA . PHE A 1 563 ? -11.012 15.157 8.485 1.00 85.56 563 PHE A CA 1
ATOM 4456 C C . PHE A 1 563 ? -11.876 15.241 7.211 1.00 85.56 563 PHE A C 1
ATOM 4458 O O . PHE A 1 563 ? -12.686 16.155 7.071 1.00 85.56 563 PHE A O 1
ATOM 4465 N N . PHE A 1 564 ? -11.792 14.250 6.317 1.00 81.12 564 PHE A N 1
ATOM 4466 C CA . PHE A 1 564 ? -12.674 14.119 5.153 1.00 81.12 564 PHE A CA 1
ATOM 4467 C C . PHE A 1 564 ? -14.156 13.947 5.535 1.00 81.12 564 PHE A C 1
ATOM 4469 O O . PHE A 1 564 ? -15.029 14.348 4.766 1.00 81.12 564 PHE A O 1
ATOM 4476 N N . ASN A 1 565 ? -14.470 13.448 6.739 1.00 84.12 565 ASN A N 1
ATOM 4477 C CA . ASN A 1 565 ? -15.844 13.414 7.254 1.00 84.12 565 ASN A CA 1
ATOM 4478 C C . ASN A 1 565 ? -16.481 14.816 7.262 1.00 84.12 565 ASN A C 1
ATOM 4480 O O . ASN A 1 565 ? -17.604 14.991 6.791 1.00 84.12 565 ASN A O 1
ATOM 4484 N N . SER A 1 566 ? -15.733 15.827 7.714 1.00 86.12 566 SER A N 1
ATOM 4485 C CA . SER A 1 566 ? -16.183 17.224 7.770 1.00 86.12 566 SER A CA 1
ATOM 4486 C C . SER A 1 566 ? -16.369 17.853 6.383 1.00 86.12 566 SER A C 1
ATOM 4488 O O . SER A 1 566 ? -17.201 18.746 6.220 1.00 86.12 566 SER A O 1
ATOM 4490 N N . THR A 1 567 ? -15.675 17.342 5.359 1.00 78.00 567 THR A N 1
ATOM 4491 C CA . THR A 1 567 ? -15.920 17.669 3.944 1.00 78.00 567 THR A CA 1
ATOM 4492 C C . THR A 1 567 ? -17.176 16.975 3.403 1.00 78.00 567 THR A C 1
ATOM 4494 O O . THR A 1 567 ? -17.938 17.587 2.657 1.00 78.00 567 THR A O 1
ATOM 4497 N N . LEU A 1 568 ? -17.424 15.710 3.766 1.00 77.69 568 LEU A N 1
ATOM 4498 C CA . LEU A 1 568 ? -18.571 14.926 3.287 1.00 77.69 568 LEU A CA 1
ATOM 4499 C C . LEU A 1 568 ? -19.913 15.358 3.899 1.00 77.69 568 LEU A C 1
ATOM 4501 O O . LEU A 1 568 ? -20.944 15.285 3.224 1.00 77.69 568 LEU A O 1
ATOM 4505 N N . ASN A 1 569 ? -19.920 15.819 5.150 1.00 77.12 569 ASN A N 1
ATOM 4506 C CA . ASN A 1 569 ? -21.141 16.176 5.875 1.00 77.12 569 ASN A CA 1
ATOM 4507 C C . ASN A 1 569 ? -22.006 17.237 5.153 1.00 77.12 569 ASN A C 1
ATOM 4509 O O . ASN A 1 569 ? -23.199 16.975 4.975 1.00 77.12 569 ASN A O 1
ATOM 4513 N N . PRO A 1 570 ? -21.463 18.351 4.614 1.00 72.38 570 PRO A N 1
ATOM 4514 C CA . PRO A 1 570 ? -22.190 19.257 3.718 1.00 72.38 570 PRO A CA 1
ATOM 4515 C C . PRO A 1 570 ? -22.924 18.566 2.561 1.00 72.38 570 PRO A C 1
ATOM 4517 O O . PRO A 1 570 ? -24.101 18.844 2.330 1.00 72.38 570 PRO A O 1
ATOM 4520 N N . PHE A 1 571 ? -22.284 17.620 1.864 1.00 69.00 571 PHE A N 1
ATOM 4521 C CA . PHE A 1 571 ? -22.918 16.884 0.764 1.00 69.00 571 PHE A CA 1
ATOM 4522 C C . PHE A 1 571 ? -24.033 15.953 1.260 1.00 69.00 571 PHE A C 1
ATOM 4524 O O . PHE A 1 571 ? -25.077 15.852 0.612 1.00 69.00 571 PHE A O 1
ATOM 4531 N N . LEU A 1 572 ? -23.865 15.330 2.432 1.00 67.31 572 LEU A N 1
ATOM 4532 C CA . LEU A 1 572 ? -24.903 14.522 3.082 1.00 67.31 572 LEU A CA 1
ATOM 4533 C C . LEU A 1 572 ? -26.110 15.371 3.524 1.00 67.31 572 LEU A C 1
ATOM 4535 O O . LEU A 1 572 ? -27.249 14.913 3.402 1.00 67.31 572 LEU A O 1
ATOM 4539 N N . TYR A 1 573 ? -25.905 16.610 3.988 1.00 64.81 573 TYR A N 1
ATOM 4540 C CA . TYR A 1 573 ? -27.002 17.534 4.305 1.00 64.81 573 TYR A CA 1
ATOM 4541 C C . TYR A 1 573 ? -27.714 18.028 3.052 1.00 64.81 573 TYR A C 1
ATOM 4543 O O . TYR A 1 573 ? -28.941 17.973 3.014 1.00 64.81 573 TYR A O 1
ATOM 4551 N N . CYS A 1 574 ? -26.972 18.419 2.013 1.00 60.34 574 CYS A N 1
ATOM 4552 C CA . CYS A 1 574 ? -27.525 18.750 0.701 1.00 60.34 574 CYS A CA 1
ATOM 4553 C C . CYS A 1 574 ? -28.399 17.600 0.174 1.00 60.34 574 CYS A C 1
ATOM 4555 O O . CYS A 1 574 ? -29.578 17.791 -0.104 1.00 60.34 574 CYS A O 1
ATOM 4557 N N . TRP A 1 575 ? -27.880 16.369 0.138 1.00 60.81 575 TRP A N 1
ATOM 4558 C CA . TRP A 1 575 ? -28.626 15.181 -0.302 1.00 60.81 575 TRP A CA 1
ATOM 4559 C C . TRP A 1 575 ? -29.934 14.944 0.483 1.00 60.81 575 TRP A C 1
ATOM 4561 O O . TRP A 1 575 ? -30.904 14.392 -0.050 1.00 60.81 575 TRP A O 1
ATOM 4571 N N . LYS A 1 576 ? -29.969 15.355 1.757 1.00 57.50 576 LYS A N 1
ATOM 4572 C CA . LYS A 1 576 ? -31.072 15.120 2.698 1.00 57.50 576 LYS A CA 1
ATOM 4573 C C . LYS A 1 576 ? -32.078 16.277 2.793 1.00 57.50 576 LYS A C 1
ATOM 4575 O O . LYS A 1 576 ? -33.232 16.012 3.123 1.00 57.50 576 LYS A O 1
ATOM 4580 N N . ILE A 1 577 ? -31.672 17.518 2.517 1.00 57.78 577 ILE A N 1
ATOM 4581 C CA . ILE A 1 577 ? -32.480 18.739 2.668 1.00 57.78 577 ILE A CA 1
ATOM 4582 C C . ILE A 1 577 ? -32.462 19.517 1.341 1.00 57.78 577 ILE A C 1
ATOM 4584 O O . ILE A 1 577 ? -31.471 20.160 0.997 1.00 57.78 577 ILE A O 1
ATOM 4588 N N . SER A 1 578 ? -33.575 19.481 0.600 1.00 54.66 578 SER A N 1
ATOM 4589 C CA . SER A 1 578 ? -33.703 20.107 -0.731 1.00 54.66 578 SER A CA 1
ATOM 4590 C C . SER A 1 578 ? -33.420 21.609 -0.735 1.00 54.66 578 SER A C 1
ATOM 4592 O O . SER A 1 578 ? -32.814 22.117 -1.678 1.00 54.66 578 SER A O 1
ATOM 4594 N N . GLU A 1 579 ? -33.797 22.306 0.335 1.00 54.31 579 GLU A N 1
ATOM 4595 C CA . GLU A 1 579 ? -33.636 23.760 0.450 1.00 54.31 579 GLU A CA 1
ATOM 4596 C C . GLU A 1 579 ? -32.171 24.180 0.611 1.00 54.31 579 GLU A C 1
ATOM 4598 O O . GLU A 1 579 ? -31.746 25.209 0.086 1.00 54.31 579 GLU A O 1
ATOM 4603 N N . VAL A 1 580 ? -31.351 23.324 1.225 1.00 47.59 580 VAL A N 1
ATOM 4604 C CA . VAL A 1 580 ? -29.907 23.549 1.358 1.00 47.59 580 VAL A CA 1
ATOM 4605 C C . VAL A 1 580 ? -29.206 23.425 -0.001 1.00 47.59 580 VAL A C 1
ATOM 4607 O O . VAL A 1 580 ? -28.336 24.237 -0.308 1.00 47.59 580 VAL A O 1
ATOM 4610 N N . ILE A 1 581 ? -29.633 22.496 -0.874 1.00 54.53 581 ILE A N 1
ATOM 4611 C CA . ILE A 1 581 ? -29.139 22.434 -2.268 1.00 54.53 581 ILE A CA 1
ATOM 4612 C C . ILE A 1 581 ? -29.426 23.752 -2.999 1.00 54.53 581 ILE A C 1
ATOM 4614 O O . ILE A 1 581 ? -28.579 24.236 -3.752 1.00 54.53 581 ILE A O 1
ATOM 4618 N N . ARG A 1 582 ? -30.619 24.327 -2.801 1.00 54.03 582 ARG A N 1
ATOM 4619 C CA . ARG A 1 582 ? -31.036 25.573 -3.459 1.00 54.03 582 ARG A CA 1
ATOM 4620 C C . ARG A 1 582 ? -30.160 26.753 -3.022 1.00 54.03 582 ARG A C 1
ATOM 4622 O O . ARG A 1 582 ? -29.716 27.504 -3.885 1.00 54.03 582 ARG A O 1
ATOM 4629 N N . ALA A 1 583 ? -29.837 26.857 -1.731 1.00 47.25 583 ALA A N 1
ATOM 4630 C CA . ALA A 1 583 ? -28.922 27.873 -1.206 1.00 47.25 583 ALA A CA 1
ATOM 4631 C C . ALA A 1 583 ? -27.475 27.699 -1.716 1.00 47.25 583 ALA A C 1
ATOM 4633 O O . ALA A 1 583 ? -26.890 28.643 -2.243 1.00 47.25 583 ALA A O 1
ATOM 4634 N N . VAL A 1 584 ? -26.917 26.483 -1.643 1.00 47.62 584 VAL A N 1
ATOM 4635 C CA . VAL A 1 584 ? -25.535 26.187 -2.076 1.00 47.62 584 VAL A CA 1
ATOM 4636 C C . VAL A 1 584 ? -25.327 26.461 -3.572 1.00 47.62 584 VAL A C 1
ATOM 4638 O O . VAL A 1 584 ? -24.287 26.995 -3.964 1.00 47.62 584 VAL A O 1
ATOM 4641 N N . LYS A 1 585 ? -26.326 26.165 -4.417 1.00 49.91 585 LYS A N 1
ATOM 4642 C CA . LYS A 1 585 ? -26.279 26.461 -5.860 1.00 49.91 585 LYS A CA 1
ATOM 4643 C C . LYS A 1 585 ? -26.147 27.953 -6.178 1.00 49.91 585 LYS A C 1
ATOM 4645 O O . LYS A 1 585 ? -25.538 28.275 -7.194 1.00 49.91 585 LYS A O 1
ATOM 4650 N N . LEU A 1 586 ? -26.698 28.847 -5.352 1.00 48.50 586 LEU A N 1
ATOM 4651 C CA . LEU A 1 586 ? -26.561 30.292 -5.560 1.00 48.50 586 LEU A CA 1
ATOM 4652 C C . LEU A 1 586 ? -25.138 30.774 -5.256 1.00 48.50 586 LEU A C 1
ATOM 4654 O O . LEU A 1 586 ? -24.568 31.509 -6.057 1.00 48.50 586 LEU A O 1
ATOM 4658 N N . THR A 1 587 ? -24.537 30.332 -4.148 1.00 42.03 587 THR A N 1
ATOM 4659 C CA . THR A 1 587 ? -23.233 30.863 -3.713 1.00 42.03 587 THR A CA 1
ATOM 4660 C C . THR A 1 587 ? -22.054 30.302 -4.511 1.00 42.03 587 THR A C 1
ATOM 4662 O O . THR A 1 587 ? -21.111 31.034 -4.802 1.00 42.03 587 THR A O 1
ATOM 4665 N N . ILE A 1 588 ? -22.113 29.042 -4.966 1.00 44.38 588 ILE A N 1
ATOM 4666 C CA . ILE A 1 588 ? -21.088 28.490 -5.878 1.00 44.38 588 ILE A CA 1
ATOM 4667 C C . ILE A 1 588 ? -21.053 29.274 -7.202 1.00 44.38 588 ILE A C 1
ATOM 4669 O O . ILE A 1 588 ? -19.978 29.526 -7.742 1.00 44.38 588 ILE A O 1
ATOM 4673 N N . ARG A 1 589 ? -22.215 29.731 -7.688 1.00 46.81 589 ARG A N 1
ATOM 4674 C CA . ARG A 1 589 ? -22.331 30.542 -8.911 1.00 46.81 589 ARG A CA 1
ATOM 4675 C C . ARG A 1 589 ? -21.685 31.931 -8.788 1.00 46.81 589 ARG A C 1
ATOM 4677 O O . ARG A 1 589 ? -21.446 32.558 -9.809 1.00 46.81 589 ARG A O 1
ATOM 4684 N N . GLN A 1 590 ? -21.407 32.392 -7.566 1.00 40.53 590 GLN A N 1
ATOM 4685 C CA . GLN A 1 590 ? -20.713 33.655 -7.285 1.00 40.53 590 GLN A CA 1
ATOM 4686 C C . GLN A 1 590 ? -19.205 33.452 -7.061 1.00 40.53 590 GLN A C 1
ATOM 4688 O O . GLN A 1 590 ? -18.413 34.297 -7.460 1.00 40.53 590 GLN A O 1
ATOM 4693 N N . ALA A 1 591 ? -18.793 32.321 -6.476 1.00 36.72 591 ALA A N 1
ATOM 4694 C CA . ALA A 1 591 ? -17.383 32.031 -6.195 1.00 36.72 591 ALA A CA 1
ATOM 4695 C C . ALA A 1 591 ? -16.554 31.671 -7.446 1.00 36.72 591 ALA A C 1
ATOM 4697 O O . ALA A 1 591 ? -15.362 31.962 -7.495 1.00 36.72 591 ALA A O 1
ATOM 4698 N N . ILE A 1 592 ? -17.169 31.055 -8.464 1.00 42.97 592 ILE A N 1
ATOM 4699 C CA . ILE A 1 592 ? -16.464 30.621 -9.687 1.00 42.97 592 ILE A CA 1
ATOM 4700 C C . ILE A 1 592 ? -15.943 31.809 -10.521 1.00 42.97 592 ILE A C 1
ATOM 4702 O O . ILE A 1 592 ? -14.947 31.657 -11.220 1.00 42.97 592 ILE A O 1
ATOM 4706 N N . CYS A 1 593 ? -16.534 33.002 -10.401 1.00 38.84 593 CYS A N 1
ATOM 4707 C CA . CYS A 1 593 ? -16.106 34.191 -11.149 1.00 38.84 593 CYS A CA 1
ATOM 4708 C C . CYS A 1 593 ? -14.814 34.862 -10.631 1.00 38.84 593 CYS A C 1
ATOM 4710 O O . CYS A 1 593 ? -14.436 35.896 -11.169 1.00 38.84 593 CYS A O 1
ATOM 4712 N N . TYR A 1 594 ? -14.165 34.337 -9.581 1.00 34.34 594 TYR A N 1
ATOM 4713 C CA . TYR A 1 594 ? -13.099 35.046 -8.849 1.00 34.34 594 TYR A CA 1
ATOM 4714 C C . TYR A 1 594 ? -11.745 34.312 -8.754 1.00 34.34 594 TYR A C 1
ATOM 4716 O O . TYR A 1 594 ? -10.856 34.783 -8.048 1.00 34.34 594 TYR A O 1
ATOM 4724 N N . ALA A 1 595 ? -11.573 33.160 -9.416 1.00 33.94 595 ALA A N 1
ATOM 4725 C CA . ALA A 1 595 ? -10.472 32.224 -9.134 1.00 33.94 595 ALA A CA 1
ATOM 4726 C C . ALA A 1 595 ? -9.486 31.962 -10.300 1.00 33.94 595 ALA A C 1
ATOM 4728 O O . ALA A 1 595 ? -8.864 30.900 -10.351 1.00 33.94 595 ALA A O 1
ATOM 4729 N N . GLU A 1 596 ? -9.301 32.915 -11.218 1.00 32.84 596 GLU A N 1
ATOM 4730 C CA . GLU A 1 596 ? -8.219 32.869 -12.217 1.00 32.84 596 GLU A CA 1
ATOM 4731 C C . GLU A 1 596 ? -6.940 33.556 -11.685 1.00 32.84 596 GLU A C 1
ATOM 4733 O O . GLU A 1 596 ? -6.769 34.761 -11.844 1.00 32.84 596 GLU A O 1
ATOM 4738 N N . GLY A 1 597 ? -6.015 32.806 -11.060 1.00 38.31 597 GLY A N 1
ATOM 4739 C CA . GLY A 1 597 ? -4.667 33.329 -10.755 1.00 38.31 597 GLY A CA 1
ATOM 4740 C C . GLY A 1 597 ? -3.809 32.568 -9.723 1.00 38.31 597 GLY A C 1
ATOM 4741 O O . GLY A 1 597 ? -4.217 32.390 -8.581 1.00 38.31 597 GLY A O 1
ATOM 4742 N N . GLY A 1 598 ? -2.569 32.215 -10.110 1.00 32.97 598 GLY A N 1
ATOM 4743 C CA . GLY A 1 598 ? -1.457 31.779 -9.231 1.00 32.97 598 GLY A CA 1
ATOM 4744 C C . GLY A 1 598 ? -1.182 30.256 -9.226 1.00 32.97 598 GLY A C 1
ATOM 4745 O O . GLY A 1 598 ? -2.050 29.495 -8.822 1.00 32.97 598 GLY A O 1
ATOM 4746 N N . THR A 1 599 ? -0.086 29.639 -9.712 1.00 39.47 599 THR A N 1
ATOM 4747 C CA . THR A 1 599 ? 1.382 29.897 -9.830 1.00 39.47 599 THR A CA 1
ATOM 4748 C C . THR A 1 599 ? 2.262 29.457 -8.642 1.00 39.47 599 THR A C 1
ATOM 4750 O O . THR A 1 599 ? 2.780 30.295 -7.913 1.00 39.47 599 THR A O 1
ATOM 4753 N N . LEU A 1 600 ? 2.534 28.143 -8.509 1.00 35.12 600 LEU A N 1
ATOM 4754 C CA . LEU A 1 600 ? 3.785 27.653 -7.874 1.00 35.12 600 LEU A CA 1
ATOM 4755 C C . LEU A 1 600 ? 4.236 26.230 -8.292 1.00 35.12 600 LEU A C 1
ATOM 4757 O O . LEU A 1 600 ? 5.403 25.886 -8.141 1.00 35.12 600 LEU A O 1
ATOM 4761 N N . THR A 1 601 ? 3.366 25.389 -8.864 1.00 38.12 601 THR A N 1
ATOM 4762 C CA . THR A 1 601 ? 3.690 23.993 -9.256 1.00 38.12 601 THR A CA 1
ATOM 4763 C C . THR A 1 601 ? 4.520 23.852 -10.545 1.00 38.12 601 THR A C 1
ATOM 4765 O O . THR A 1 601 ? 4.794 22.737 -10.989 1.00 38.12 601 THR A O 1
ATOM 4768 N N . GLN A 1 602 ? 4.915 24.962 -11.177 1.00 43.16 602 GLN A N 1
ATOM 4769 C CA . GLN A 1 602 ? 5.524 24.979 -12.515 1.00 43.16 602 GLN A CA 1
ATOM 4770 C C . GLN A 1 602 ? 7.019 24.611 -12.558 1.00 43.16 602 GLN A C 1
ATOM 4772 O O . GLN A 1 602 ? 7.533 24.353 -13.643 1.00 43.16 602 GLN A O 1
ATOM 4777 N N . THR A 1 603 ? 7.732 24.565 -11.430 1.00 39.72 603 THR A N 1
ATOM 4778 C CA . THR A 1 603 ? 9.207 24.473 -11.422 1.00 39.72 603 THR A CA 1
ATOM 4779 C C . THR A 1 603 ? 9.776 23.065 -11.608 1.00 39.72 603 THR A C 1
ATOM 4781 O O . THR A 1 603 ? 10.823 22.934 -12.231 1.00 39.72 603 THR A O 1
ATOM 4784 N N . PHE A 1 604 ? 9.115 22.003 -11.125 1.00 37.97 604 PHE A N 1
ATOM 4785 C CA . PHE A 1 604 ? 9.659 20.634 -11.238 1.00 37.97 604 PHE A CA 1
ATOM 4786 C C . PHE A 1 604 ? 9.232 19.911 -12.524 1.00 37.97 604 PHE A C 1
ATOM 4788 O O . PHE A 1 604 ? 10.030 19.207 -13.126 1.00 37.97 604 PHE A O 1
ATOM 4795 N N . ASN A 1 605 ? 8.005 20.120 -13.012 1.00 46.12 605 ASN A N 1
ATOM 4796 C CA . ASN A 1 605 ? 7.554 19.466 -14.250 1.00 46.12 605 ASN A CA 1
ATOM 4797 C C . ASN A 1 605 ? 8.042 20.180 -15.529 1.00 46.12 605 ASN A C 1
ATOM 4799 O O . ASN A 1 605 ? 7.972 19.599 -16.609 1.00 46.12 605 ASN A O 1
ATOM 4803 N N . ARG A 1 606 ? 8.610 21.394 -15.417 1.00 47.22 606 ARG A N 1
ATOM 4804 C CA . ARG A 1 606 ? 9.351 22.045 -16.514 1.00 47.22 606 ARG A CA 1
ATOM 4805 C C . ARG A 1 606 ? 10.691 21.371 -16.831 1.00 47.22 606 ARG A C 1
ATOM 4807 O O . ARG A 1 606 ? 11.161 21.541 -17.945 1.00 47.22 606 ARG A O 1
ATOM 4814 N N . SER A 1 607 ? 11.308 20.623 -15.908 1.00 49.06 607 SER A N 1
ATOM 4815 C CA . SER A 1 607 ? 12.646 20.041 -16.133 1.00 49.06 607 SER A CA 1
ATOM 4816 C C . SER A 1 607 ? 12.630 18.722 -16.917 1.00 49.06 607 SER A C 1
ATOM 4818 O O . SER A 1 607 ? 13.592 18.427 -17.622 1.00 49.06 607 SER A O 1
ATOM 4820 N N . LEU A 1 608 ? 11.537 17.952 -16.856 1.00 56.34 608 LEU A N 1
ATOM 4821 C CA . LEU A 1 608 ? 11.357 16.716 -17.638 1.00 56.34 608 LEU A CA 1
ATOM 4822 C C . LEU A 1 608 ? 11.115 16.979 -19.131 1.00 56.34 608 LEU A C 1
ATOM 4824 O O . LEU A 1 608 ? 11.495 16.168 -19.966 1.00 56.34 608 LEU A O 1
ATOM 4828 N N . CYS A 1 609 ? 10.504 18.118 -19.458 1.00 65.38 609 CYS A N 1
ATOM 4829 C CA . CYS A 1 609 ? 10.369 18.628 -20.821 1.00 65.38 609 CYS A CA 1
ATOM 4830 C C . CYS A 1 609 ? 11.345 19.802 -21.010 1.00 65.38 609 CYS A C 1
ATOM 4832 O O . CYS A 1 609 ? 10.916 20.938 -21.219 1.00 65.38 609 CYS A O 1
ATOM 4834 N N . SER A 1 610 ? 12.644 19.522 -20.864 1.00 62.06 610 SER A N 1
ATOM 4835 C CA . SER A 1 610 ? 13.743 20.470 -21.083 1.00 62.06 610 SER A CA 1
ATOM 4836 C C . SER A 1 610 ? 14.913 19.787 -21.812 1.00 62.06 610 SER A C 1
ATOM 4838 O O . SER A 1 610 ? 15.074 18.571 -21.672 1.00 62.06 610 SER A O 1
ATOM 4840 N N . PRO A 1 611 ? 15.762 20.533 -22.546 1.00 60.19 611 PRO A N 1
ATOM 4841 C CA . PRO A 1 611 ? 16.844 19.956 -23.356 1.00 60.19 611 PRO A CA 1
ATOM 4842 C C . PRO A 1 611 ? 17.966 19.282 -22.546 1.00 60.19 611 PRO A C 1
ATOM 4844 O O . PRO A 1 611 ? 18.797 18.594 -23.125 1.00 60.19 611 PRO A O 1
ATOM 4847 N N . ILE A 1 612 ? 17.977 19.432 -21.214 1.00 59.88 612 ILE A N 1
ATOM 4848 C CA . ILE A 1 612 ? 19.060 19.011 -20.303 1.00 59.88 612 ILE A CA 1
ATOM 4849 C C . ILE A 1 612 ? 19.386 17.504 -20.398 1.00 59.88 612 ILE A C 1
ATOM 4851 O O . ILE A 1 612 ? 20.502 17.106 -20.084 1.00 59.88 612 ILE A O 1
ATOM 4855 N N . TRP A 1 613 ? 18.436 16.672 -20.838 1.00 59.00 613 TRP A N 1
ATOM 4856 C CA . TRP A 1 613 ? 18.572 15.207 -20.870 1.00 59.00 613 TRP A CA 1
ATOM 4857 C C . TRP A 1 613 ? 18.299 14.580 -22.246 1.00 59.00 613 TRP A C 1
ATOM 4859 O O . TRP A 1 613 ? 18.049 13.378 -22.338 1.00 59.00 613 TRP A O 1
ATOM 4869 N N . LEU A 1 614 ? 18.277 15.381 -23.317 1.00 59.09 614 LEU A N 1
ATOM 4870 C CA . LEU A 1 614 ? 17.785 14.927 -24.620 1.00 59.09 614 LEU A CA 1
ATOM 4871 C C . LEU A 1 614 ? 18.652 13.809 -25.226 1.00 59.09 614 LEU A C 1
ATOM 4873 O O . LEU A 1 614 ? 18.117 12.780 -25.646 1.00 59.09 614 LEU A O 1
ATOM 4877 N N . ASP A 1 615 ? 19.974 13.983 -25.229 1.00 58.88 615 ASP A N 1
ATOM 4878 C CA . ASP A 1 615 ? 20.905 13.051 -25.877 1.00 58.88 615 ASP A CA 1
ATOM 4879 C C . ASP A 1 615 ? 21.032 11.706 -25.142 1.00 58.88 615 ASP A C 1
ATOM 4881 O O . ASP A 1 615 ? 21.180 10.668 -25.787 1.00 58.88 615 ASP A O 1
ATOM 4885 N N . GLU A 1 616 ? 20.883 11.682 -23.810 1.00 61.94 616 GLU A N 1
ATOM 4886 C CA . GLU A 1 616 ? 20.916 10.435 -23.023 1.00 61.94 616 GLU A CA 1
ATOM 4887 C C . GLU A 1 616 ? 19.668 9.554 -23.220 1.00 61.94 616 GLU A C 1
ATOM 4889 O O . GLU A 1 616 ? 19.727 8.347 -22.970 1.00 61.94 616 GLU A O 1
ATOM 4894 N N . PHE A 1 617 ? 18.540 10.139 -23.650 1.00 64.44 617 PHE A N 1
ATOM 4895 C CA . PHE A 1 617 ? 17.235 9.465 -23.706 1.00 64.44 617 PHE A CA 1
ATOM 4896 C C . PHE A 1 617 ? 16.643 9.276 -25.102 1.00 64.44 617 PHE A C 1
ATOM 4898 O O . PHE A 1 617 ? 15.613 8.603 -25.232 1.00 64.44 617 PHE A O 1
ATOM 4905 N N . LYS A 1 618 ? 17.231 9.862 -26.151 1.00 68.75 618 LYS A N 1
ATOM 4906 C CA . LYS A 1 618 ? 16.633 9.893 -27.498 1.00 68.75 618 LYS A CA 1
ATOM 4907 C C . LYS A 1 618 ? 16.318 8.490 -28.031 1.00 68.75 618 LYS A C 1
ATOM 4909 O O . LYS A 1 618 ? 15.198 8.230 -28.469 1.00 68.75 618 LYS A O 1
ATOM 4914 N N . GLN A 1 619 ? 17.265 7.560 -27.908 1.00 72.88 619 GLN A N 1
ATOM 4915 C CA . GLN A 1 619 ? 17.135 6.187 -28.411 1.00 72.88 619 GLN A CA 1
ATOM 4916 C C . GLN A 1 619 ? 16.091 5.367 -27.628 1.00 72.88 619 GLN A C 1
ATOM 4918 O O . GLN A 1 619 ? 15.262 4.669 -28.216 1.00 72.88 619 GLN A O 1
ATOM 4923 N N . GLN A 1 620 ? 16.081 5.480 -26.298 1.00 74.19 620 GLN A N 1
ATOM 4924 C CA . GLN A 1 620 ? 15.148 4.770 -25.421 1.00 74.19 620 GLN A CA 1
ATOM 4925 C C . GLN A 1 620 ? 13.726 5.334 -25.557 1.00 74.19 620 GLN A C 1
ATOM 4927 O O . GLN A 1 620 ? 12.764 4.572 -25.518 1.00 74.19 620 GLN A O 1
ATOM 4932 N N . SER A 1 621 ? 13.583 6.642 -25.789 1.00 74.94 621 SER A N 1
ATOM 4933 C CA . SER A 1 621 ? 12.293 7.304 -26.026 1.00 74.94 621 SER A CA 1
ATOM 4934 C C . SER A 1 621 ? 11.642 6.842 -27.336 1.00 74.94 621 SER A C 1
ATOM 4936 O O . SER A 1 621 ? 10.448 6.539 -27.355 1.00 74.94 621 SER A O 1
ATOM 4938 N N . ILE A 1 622 ? 12.421 6.697 -28.416 1.00 74.12 622 ILE A N 1
ATOM 4939 C CA . ILE A 1 622 ? 11.944 6.114 -29.686 1.00 74.12 622 ILE A CA 1
ATOM 4940 C C . ILE A 1 622 ? 11.503 4.655 -29.471 1.00 74.12 622 ILE A C 1
ATOM 4942 O O . ILE A 1 622 ? 10.409 4.271 -29.889 1.00 74.12 622 ILE A O 1
ATOM 4946 N N . SER A 1 623 ? 12.306 3.856 -28.758 1.00 68.94 623 SER A N 1
ATOM 4947 C CA . SER A 1 623 ? 11.996 2.451 -28.444 1.00 68.94 623 SER A CA 1
ATOM 4948 C C . SER A 1 623 ? 10.705 2.297 -27.623 1.00 68.94 623 SER A C 1
ATOM 4950 O O . SER A 1 623 ? 9.796 1.556 -28.009 1.00 68.94 623 SER A O 1
ATOM 4952 N N . LEU A 1 624 ? 10.556 3.068 -26.538 1.00 74.94 624 LEU A N 1
ATOM 4953 C CA . LEU A 1 624 ? 9.344 3.089 -25.712 1.00 74.94 624 LEU A CA 1
ATOM 4954 C C . LEU A 1 624 ? 8.111 3.533 -26.512 1.00 74.94 624 LEU A C 1
ATOM 4956 O O . LEU A 1 624 ? 7.030 2.972 -26.320 1.00 74.94 624 LEU A O 1
ATOM 4960 N N . SER A 1 625 ? 8.261 4.487 -27.434 1.00 78.19 625 SER A N 1
ATOM 4961 C CA . SER A 1 625 ? 7.176 4.920 -28.326 1.00 78.19 625 SER A CA 1
ATOM 4962 C C . SER A 1 625 ? 6.723 3.791 -29.252 1.00 78.19 625 SER A C 1
ATOM 4964 O O . SER A 1 625 ? 5.535 3.470 -29.288 1.00 78.19 625 SER A O 1
ATOM 4966 N N . ALA A 1 626 ? 7.662 3.134 -29.941 1.00 72.88 626 ALA A N 1
ATOM 4967 C CA . ALA A 1 626 ? 7.373 2.045 -30.873 1.00 72.88 626 ALA A CA 1
ATOM 4968 C C . ALA A 1 626 ? 6.655 0.864 -30.193 1.00 72.88 626 ALA A C 1
ATOM 4970 O O . ALA A 1 626 ? 5.653 0.363 -30.709 1.00 72.88 626 ALA A O 1
ATOM 4971 N N . VAL A 1 627 ? 7.105 0.462 -28.997 1.00 74.38 627 VAL A N 1
ATOM 4972 C CA . VAL A 1 627 ? 6.449 -0.610 -28.231 1.00 74.38 627 VAL A CA 1
ATOM 4973 C C . VAL A 1 627 ? 5.031 -0.207 -27.816 1.00 74.38 627 VAL A C 1
ATOM 4975 O O . VAL A 1 627 ? 4.111 -1.010 -27.957 1.00 74.38 627 VAL A O 1
ATOM 4978 N N . ASN A 1 628 ? 4.801 1.030 -27.363 1.00 79.38 628 ASN A N 1
ATOM 4979 C CA . ASN A 1 628 ? 3.453 1.467 -26.978 1.00 79.38 628 ASN A CA 1
ATOM 4980 C C . ASN A 1 628 ? 2.493 1.606 -28.164 1.00 79.38 628 ASN A C 1
ATOM 4982 O O . ASN A 1 628 ? 1.309 1.322 -27.996 1.00 79.38 628 ASN A O 1
ATOM 4986 N N . ILE A 1 629 ? 2.977 1.958 -29.357 1.00 73.38 629 ILE A N 1
ATOM 4987 C CA . ILE A 1 629 ? 2.170 1.952 -30.588 1.00 73.38 629 ILE A CA 1
ATOM 4988 C C . ILE A 1 629 ? 1.735 0.516 -30.933 1.00 73.38 629 ILE A C 1
ATOM 4990 O O . ILE A 1 629 ? 0.552 0.266 -31.162 1.00 73.38 629 ILE A O 1
ATOM 4994 N N . LEU A 1 630 ? 2.649 -0.459 -30.878 1.00 72.88 630 LEU A N 1
ATOM 4995 C CA . LEU A 1 630 ? 2.320 -1.869 -31.123 1.00 72.88 630 LEU A CA 1
ATOM 4996 C C . LEU A 1 630 ? 1.350 -2.437 -30.068 1.00 72.88 630 LEU A C 1
ATOM 4998 O O . LEU A 1 630 ? 0.396 -3.155 -30.394 1.00 72.88 630 LEU A O 1
ATOM 5002 N N . LEU A 1 631 ? 1.559 -2.102 -28.792 1.00 78.19 631 LEU A N 1
ATOM 5003 C CA . LEU A 1 631 ? 0.661 -2.520 -27.717 1.00 78.19 631 LEU A CA 1
ATOM 5004 C C . LEU A 1 631 ? -0.711 -1.829 -27.801 1.00 78.19 631 LEU A C 1
ATOM 5006 O O . LEU A 1 631 ? -1.716 -2.484 -27.543 1.00 78.19 631 LEU A O 1
ATOM 5010 N N . SER A 1 632 ? -0.775 -0.571 -28.249 1.00 81.50 632 SER A N 1
ATOM 5011 C CA . SER A 1 632 ? -2.024 0.142 -28.554 1.00 81.50 632 SER A CA 1
ATOM 5012 C C . SER A 1 632 ? -2.829 -0.585 -29.634 1.00 81.50 632 SER A C 1
ATOM 5014 O O . SER A 1 632 ? -3.989 -0.933 -29.405 1.00 81.50 632 SER A O 1
ATOM 5016 N N . ILE A 1 633 ? -2.221 -0.912 -30.779 1.00 75.31 633 ILE A N 1
ATOM 5017 C CA . ILE A 1 633 ? -2.898 -1.628 -31.876 1.00 75.31 633 ILE A CA 1
ATOM 5018 C C . ILE A 1 633 ? -3.439 -2.984 -31.392 1.00 75.31 633 ILE A C 1
ATOM 5020 O O . ILE A 1 633 ? -4.591 -3.336 -31.643 1.00 75.31 633 ILE A O 1
ATOM 5024 N N . THR A 1 634 ? -2.643 -3.741 -30.635 1.00 73.94 634 THR A N 1
ATOM 5025 C CA . THR A 1 634 ? -3.071 -5.057 -30.130 1.00 73.94 634 THR A CA 1
ATOM 5026 C C . THR A 1 634 ? -4.142 -4.971 -29.034 1.00 73.94 634 THR A C 1
ATOM 5028 O O . THR A 1 634 ? -5.087 -5.763 -29.053 1.00 73.94 634 THR A O 1
ATOM 5031 N N . ALA A 1 635 ? -4.062 -4.001 -28.116 1.00 81.44 635 ALA A N 1
ATOM 5032 C CA . ALA A 1 635 ? -5.074 -3.775 -27.083 1.00 81.44 635 ALA A CA 1
ATOM 5033 C C . ALA A 1 635 ? -6.403 -3.276 -27.676 1.00 81.44 635 ALA A C 1
ATOM 5035 O O . ALA A 1 635 ? -7.469 -3.752 -27.277 1.00 81.44 635 ALA A O 1
ATOM 5036 N N . THR A 1 636 ? -6.363 -2.365 -28.652 1.00 81.38 636 THR A N 1
ATOM 5037 C CA . THR A 1 636 ? -7.569 -1.823 -29.301 1.00 81.38 636 THR A CA 1
ATOM 5038 C C . THR A 1 636 ? -8.296 -2.873 -30.131 1.00 81.38 636 THR A C 1
ATOM 5040 O O . THR A 1 636 ? -9.487 -3.111 -29.905 1.00 81.38 636 THR A O 1
ATOM 5043 N N . LEU A 1 637 ? -7.596 -3.561 -31.038 1.00 76.88 637 LEU A N 1
ATOM 5044 C CA . LEU A 1 637 ? -8.180 -4.625 -31.856 1.00 76.88 637 LEU A CA 1
ATOM 5045 C C . LEU A 1 637 ? -8.666 -5.785 -30.979 1.00 76.88 637 LEU A C 1
ATOM 5047 O O . LEU A 1 637 ? -9.820 -6.202 -31.088 1.00 76.88 637 LEU A O 1
ATOM 5051 N N . GLY A 1 638 ? -7.825 -6.259 -30.055 1.00 76.44 638 GLY A N 1
ATOM 5052 C CA . GLY A 1 638 ? -8.147 -7.373 -29.167 1.00 76.44 638 GLY A CA 1
ATOM 5053 C C . GLY A 1 638 ? -9.411 -7.125 -28.345 1.00 76.44 638 GLY A C 1
ATOM 5054 O O . GLY A 1 638 ? -10.319 -7.955 -28.345 1.00 76.44 638 GLY A O 1
ATOM 5055 N N . ASN A 1 639 ? -9.526 -5.970 -27.686 1.00 85.94 639 ASN A N 1
ATOM 5056 C CA . ASN A 1 639 ? -10.688 -5.684 -26.844 1.00 85.94 639 ASN A CA 1
ATOM 5057 C C . ASN A 1 639 ? -11.943 -5.299 -27.644 1.00 85.94 639 ASN A C 1
ATOM 5059 O O . ASN A 1 639 ? -13.049 -5.652 -27.228 1.00 85.94 639 ASN A O 1
ATOM 5063 N N . SER A 1 640 ? -11.802 -4.689 -28.827 1.00 80.81 640 SER A N 1
ATOM 5064 C CA . SER A 1 640 ? -12.932 -4.465 -29.745 1.00 80.81 640 SER A CA 1
ATOM 5065 C C . SER A 1 640 ? -13.569 -5.786 -30.189 1.00 80.81 640 SER A C 1
ATOM 5067 O O . SER A 1 640 ? -14.791 -5.941 -30.124 1.00 80.81 640 SER A O 1
ATOM 5069 N N . LEU A 1 641 ? -12.751 -6.784 -30.549 1.00 75.31 641 LEU A N 1
ATOM 5070 C CA . LEU A 1 641 ? -13.220 -8.132 -30.892 1.00 75.31 641 LEU A CA 1
ATOM 5071 C C . LEU A 1 641 ? -13.965 -8.798 -29.726 1.00 75.31 641 LEU A C 1
ATOM 5073 O O . LEU A 1 641 ? -15.022 -9.401 -29.929 1.00 75.31 641 LEU A O 1
ATOM 5077 N N . ILE A 1 642 ? -13.458 -8.651 -28.497 1.00 80.00 642 ILE A N 1
ATOM 5078 C CA . ILE A 1 642 ? -14.113 -9.171 -27.290 1.00 80.00 642 ILE A CA 1
ATOM 5079 C C . ILE A 1 642 ? -15.455 -8.474 -27.035 1.00 80.00 642 ILE A C 1
ATOM 5081 O O . ILE A 1 642 ? -16.431 -9.156 -26.724 1.00 80.00 642 ILE A O 1
ATOM 5085 N N . LEU A 1 643 ? -15.559 -7.153 -27.211 1.00 81.19 643 LEU A N 1
ATOM 5086 C CA . LEU A 1 643 ? -16.830 -6.430 -27.069 1.00 81.19 643 LEU A CA 1
ATOM 5087 C C . LEU A 1 643 ? -17.872 -6.876 -28.103 1.00 81.19 643 LEU A C 1
ATOM 5089 O O . LEU A 1 643 ? -19.028 -7.090 -27.734 1.00 81.19 643 LEU A O 1
ATOM 5093 N N . VAL A 1 644 ? -17.474 -7.090 -29.362 1.00 77.12 644 VAL A N 1
ATOM 5094 C CA . VAL A 1 644 ? -18.356 -7.615 -30.422 1.00 77.12 644 VAL A CA 1
ATOM 5095 C C . VAL A 1 644 ? -18.797 -9.052 -30.121 1.00 77.12 644 VAL A C 1
ATOM 5097 O O . VAL A 1 644 ? -19.984 -9.368 -30.230 1.00 77.12 644 VAL A O 1
ATOM 5100 N N . ALA A 1 645 ? -17.891 -9.922 -29.668 1.00 69.56 645 ALA A N 1
ATOM 5101 C CA . ALA A 1 645 ? -18.237 -11.292 -29.281 1.00 69.56 645 ALA A CA 1
ATOM 5102 C C . ALA A 1 645 ? -19.181 -11.322 -28.059 1.00 69.56 645 ALA A C 1
ATOM 5104 O O . ALA A 1 645 ? -20.211 -11.998 -28.076 1.00 69.56 645 ALA A O 1
ATOM 5105 N N . LEU A 1 646 ? -18.907 -10.503 -27.036 1.00 77.75 646 LEU A N 1
ATOM 5106 C CA . LEU A 1 646 ? -19.791 -10.289 -25.883 1.00 77.75 646 LEU A CA 1
ATOM 5107 C C . LEU A 1 646 ? -21.080 -9.534 -26.238 1.00 77.75 646 LEU A C 1
ATOM 5109 O O . LEU A 1 646 ? -21.978 -9.445 -25.394 1.00 77.75 646 LEU A O 1
ATOM 5113 N N . HIS A 1 647 ? -21.215 -8.958 -27.433 1.00 77.38 647 HIS A N 1
ATOM 5114 C CA . HIS A 1 647 ? -22.501 -8.468 -27.916 1.00 77.38 647 HIS A CA 1
ATOM 5115 C C . HIS A 1 647 ? -23.396 -9.656 -28.282 1.00 77.38 647 HIS A C 1
ATOM 5117 O O . HIS A 1 647 ? -24.459 -9.810 -27.677 1.00 77.38 647 HIS A O 1
ATOM 5123 N N . LYS A 1 648 ? -22.901 -10.526 -29.174 1.00 68.62 648 LYS A N 1
ATOM 5124 C CA . LYS A 1 648 ? -23.623 -11.668 -29.762 1.00 68.62 648 LYS A CA 1
ATOM 5125 C C . LYS A 1 648 ? -23.919 -12.809 -28.775 1.00 68.62 648 LYS A C 1
ATOM 5127 O O . LYS A 1 648 ? -24.962 -13.440 -28.881 1.00 68.62 648 LYS A O 1
ATOM 5132 N N . GLU A 1 649 ? -23.038 -13.065 -27.808 1.00 71.88 649 GLU A N 1
ATOM 5133 C CA . GLU A 1 649 ? -23.153 -14.209 -26.888 1.00 71.88 649 GLU A CA 1
ATOM 5134 C C . GLU A 1 649 ? -24.313 -14.072 -25.878 1.00 71.88 649 GLU A C 1
ATOM 5136 O O . GLU A 1 649 ? -24.274 -13.198 -25.008 1.00 71.88 649 GLU A O 1
ATOM 5141 N N . SER A 1 650 ? -25.325 -14.944 -25.926 1.00 68.00 650 SER A N 1
ATOM 5142 C CA . SER A 1 650 ? -26.492 -14.916 -25.023 1.00 68.00 650 SER A CA 1
ATOM 5143 C C . SER A 1 650 ? -26.395 -15.867 -23.820 1.00 68.00 650 SER A C 1
ATOM 5145 O O . SER A 1 650 ? -27.123 -15.673 -22.847 1.00 68.00 650 SER A O 1
ATOM 5147 N N . SER A 1 651 ? -25.475 -16.839 -23.817 1.00 66.50 651 SER A N 1
ATOM 5148 C CA . SER A 1 651 ? -25.398 -17.888 -22.782 1.00 66.50 651 SER A CA 1
ATOM 5149 C C . SER A 1 651 ? -24.798 -17.440 -21.437 1.00 66.50 651 SER A C 1
ATOM 5151 O O . SER A 1 651 ? -24.927 -18.132 -20.424 1.00 66.50 651 SER A O 1
ATOM 5153 N N . LEU A 1 652 ? -24.125 -16.285 -21.397 1.00 71.75 652 LEU A N 1
ATOM 5154 C CA . LEU A 1 652 ? -23.453 -15.775 -20.198 1.00 71.75 652 LEU A CA 1
ATOM 5155 C C . LEU A 1 652 ? -24.412 -15.062 -19.234 1.00 71.75 652 LEU A C 1
ATOM 5157 O O . LEU A 1 652 ? -25.167 -14.176 -19.630 1.00 71.75 652 LEU A O 1
ATOM 5161 N N . HIS A 1 653 ? -24.277 -15.359 -17.934 1.00 78.81 653 HIS A N 1
ATOM 5162 C CA . HIS A 1 653 ? -25.000 -14.675 -16.855 1.00 78.81 653 HIS A CA 1
ATOM 5163 C C . HIS A 1 653 ? -24.866 -13.137 -16.984 1.00 78.81 653 HIS A C 1
ATOM 5165 O O . HIS A 1 653 ? -23.731 -12.643 -16.962 1.00 78.81 653 HIS A O 1
ATOM 5171 N N . PRO A 1 654 ? -25.969 -12.361 -17.103 1.00 82.81 654 PRO A N 1
ATOM 5172 C CA . PRO A 1 654 ? -25.896 -10.942 -17.472 1.00 82.81 654 PRO A CA 1
ATOM 5173 C C . PRO A 1 654 ? -25.009 -10.062 -16.565 1.00 82.81 654 PRO A C 1
ATOM 5175 O O . PRO A 1 654 ? -24.274 -9.231 -17.102 1.00 82.81 654 PRO A O 1
ATOM 5178 N N . PRO A 1 655 ? -24.976 -10.251 -15.228 1.00 83.50 655 PRO A N 1
ATOM 5179 C CA . PRO A 1 655 ? -24.020 -9.583 -14.337 1.00 83.50 655 PRO A CA 1
ATOM 5180 C C . PRO A 1 655 ? -22.545 -9.852 -14.670 1.00 83.50 655 PRO A C 1
ATOM 5182 O O . PRO A 1 655 ? -21.768 -8.914 -14.832 1.00 83.50 655 PRO A O 1
ATOM 5185 N N . SER A 1 656 ? -22.139 -11.116 -14.829 1.00 83.00 656 SER A N 1
ATOM 5186 C CA . SER A 1 656 ? -20.744 -11.448 -15.156 1.00 83.00 656 SER A CA 1
ATOM 5187 C C . SER A 1 656 ? -20.385 -11.015 -16.585 1.00 83.00 656 SER A C 1
ATOM 5189 O O . SER A 1 656 ? -19.260 -10.587 -16.835 1.00 83.00 656 SER A O 1
ATOM 5191 N N . LYS A 1 657 ? -21.347 -11.064 -17.520 1.00 84.25 657 LYS A N 1
ATOM 5192 C CA . LYS A 1 657 ? -21.223 -10.519 -18.885 1.00 84.25 657 LYS A CA 1
ATOM 5193 C C . LYS A 1 657 ? -20.947 -9.009 -18.862 1.00 84.25 657 LYS A C 1
ATOM 5195 O O . LYS A 1 657 ? -20.110 -8.533 -19.625 1.00 84.25 657 LYS A O 1
ATOM 5200 N N . LEU A 1 658 ? -21.596 -8.268 -17.960 1.00 87.69 658 LEU A N 1
ATOM 5201 C CA . LEU A 1 658 ? -21.366 -6.837 -17.758 1.00 87.69 658 LEU A CA 1
ATOM 5202 C C . LEU A 1 658 ? -19.960 -6.538 -17.206 1.00 87.69 658 LEU A C 1
ATOM 5204 O O . LEU A 1 658 ? -19.321 -5.610 -17.695 1.00 87.69 658 LEU A O 1
ATOM 5208 N N . LEU A 1 659 ? -19.451 -7.334 -16.256 1.00 87.81 659 LEU A N 1
ATOM 5209 C CA . LEU A 1 659 ? -18.073 -7.190 -15.758 1.00 87.81 659 LEU A CA 1
ATOM 5210 C C . LEU A 1 659 ? -17.036 -7.374 -16.880 1.00 87.81 659 LEU A C 1
ATOM 5212 O O . LEU A 1 659 ? -16.123 -6.562 -17.003 1.00 87.81 659 LEU A O 1
ATOM 5216 N N . TYR A 1 660 ? -17.202 -8.390 -17.738 1.00 85.88 660 TYR A N 1
ATOM 5217 C CA . TYR A 1 660 ? -16.305 -8.597 -18.884 1.00 85.88 660 TYR A CA 1
ATOM 5218 C C . TYR A 1 660 ? -16.409 -7.490 -19.937 1.00 85.88 660 TYR A C 1
ATOM 5220 O O . TYR A 1 660 ? -15.386 -7.086 -20.481 1.00 85.88 660 TYR A O 1
ATOM 5228 N N . ARG A 1 661 ? -17.613 -6.958 -20.196 1.00 86.75 661 ARG A N 1
ATOM 5229 C CA . ARG A 1 661 ? -17.776 -5.782 -21.067 1.00 86.75 661 ARG A CA 1
ATOM 5230 C C . ARG A 1 661 ? -17.065 -4.562 -20.491 1.00 86.75 661 ARG A C 1
ATOM 5232 O O . ARG A 1 661 ? -16.332 -3.918 -21.221 1.00 86.75 661 ARG A O 1
ATOM 5239 N N . CYS A 1 662 ? -17.226 -4.280 -19.198 1.00 89.12 662 CYS A N 1
ATOM 5240 C CA . CYS A 1 662 ? -16.554 -3.155 -18.549 1.00 89.12 662 CYS A CA 1
ATOM 5241 C C . CYS A 1 662 ? -15.031 -3.239 -18.693 1.00 89.12 662 CYS A C 1
ATOM 5243 O O . CYS A 1 662 ? -14.403 -2.257 -19.067 1.00 89.12 662 CYS A O 1
ATOM 5245 N N . LEU A 1 663 ? -14.464 -4.421 -18.449 1.00 88.44 663 LEU A N 1
ATOM 5246 C CA . LEU A 1 663 ? -13.027 -4.660 -18.534 1.00 88.44 663 LEU A CA 1
ATOM 5247 C C . LEU A 1 663 ? -12.497 -4.554 -19.975 1.00 88.44 663 LEU A C 1
ATOM 5249 O O . LEU A 1 663 ? -11.508 -3.878 -20.225 1.00 88.44 663 LEU A O 1
ATOM 5253 N N . ALA A 1 664 ? -13.208 -5.114 -20.958 1.00 87.81 664 ALA A N 1
ATOM 5254 C CA . ALA A 1 664 ? -12.851 -4.907 -22.361 1.00 87.81 664 ALA A CA 1
ATOM 5255 C C . ALA A 1 664 ? -12.998 -3.429 -22.790 1.00 87.81 664 ALA A C 1
ATOM 5257 O O . ALA A 1 664 ? -12.190 -2.932 -23.567 1.00 87.81 664 ALA A O 1
ATOM 5258 N N . THR A 1 665 ? -13.976 -2.682 -22.262 1.00 88.88 665 THR A N 1
ATOM 5259 C CA . THR A 1 665 ? -14.106 -1.236 -22.522 1.00 88.88 665 THR A CA 1
ATOM 5260 C C . THR A 1 665 ? -12.958 -0.429 -21.908 1.00 88.88 665 THR A C 1
ATOM 5262 O O . THR A 1 665 ? -12.469 0.491 -22.559 1.00 88.88 665 THR A O 1
ATOM 5265 N N . THR A 1 666 ? -12.489 -0.755 -20.699 1.00 91.12 666 THR A N 1
ATOM 5266 C CA . THR A 1 666 ? -11.340 -0.056 -20.090 1.00 91.12 666 THR A CA 1
ATOM 5267 C C . THR A 1 666 ? -10.060 -0.317 -20.854 1.00 91.12 666 THR A C 1
ATOM 5269 O O . THR A 1 666 ? -9.319 0.615 -21.148 1.00 91.12 666 THR A O 1
ATOM 5272 N N . ASP A 1 667 ? -9.829 -1.573 -21.218 1.00 90.94 667 ASP A N 1
ATOM 5273 C CA . ASP A 1 667 ? -8.598 -2.007 -21.867 1.00 90.94 667 ASP A CA 1
ATOM 5274 C C . ASP A 1 667 ? -8.539 -1.498 -23.326 1.00 90.94 667 ASP A C 1
ATOM 5276 O O . ASP A 1 667 ? -7.474 -1.108 -23.807 1.00 90.94 667 ASP A O 1
ATOM 5280 N N . LEU A 1 668 ? -9.697 -1.373 -23.995 1.00 89.12 668 LEU A N 1
ATOM 5281 C CA . LEU A 1 668 ? -9.856 -0.645 -25.262 1.00 89.12 668 LEU A CA 1
ATOM 5282 C C . LEU A 1 668 ? -9.504 0.846 -25.125 1.00 89.12 668 LEU A C 1
ATOM 5284 O O . LEU A 1 668 ? -8.809 1.384 -25.981 1.00 89.12 668 LEU A O 1
ATOM 5288 N N . LEU A 1 669 ? -9.954 1.520 -24.062 1.00 87.00 669 LEU A N 1
ATOM 5289 C CA . LEU A 1 669 ? -9.656 2.941 -23.836 1.00 87.00 669 LEU A CA 1
ATOM 5290 C C . LEU A 1 669 ? -8.182 3.184 -23.467 1.00 87.00 669 LEU A C 1
ATOM 5292 O O . LEU A 1 669 ? -7.620 4.193 -23.889 1.00 87.00 669 LEU A O 1
ATOM 5296 N N . VAL A 1 670 ? -7.526 2.254 -22.758 1.00 90.12 670 VAL A N 1
ATOM 5297 C CA . VAL A 1 670 ? -6.060 2.284 -22.563 1.00 90.12 670 VAL A CA 1
ATOM 5298 C C . VAL A 1 670 ? -5.353 2.234 -23.919 1.00 90.12 670 VAL A C 1
ATOM 5300 O O . VAL A 1 670 ? -4.444 3.029 -24.160 1.00 90.12 670 VAL A O 1
ATOM 5303 N N . GLY A 1 671 ? -5.818 1.361 -24.819 1.00 84.81 671 GLY A N 1
ATOM 5304 C CA . GLY A 1 671 ? -5.297 1.248 -26.178 1.00 84.81 671 GLY A CA 1
ATOM 5305 C C . GLY A 1 671 ? -5.570 2.466 -27.066 1.00 84.81 671 GLY A C 1
ATOM 5306 O O . GLY A 1 671 ? -4.682 2.865 -27.810 1.00 84.81 671 GLY A O 1
ATOM 5307 N N . LEU A 1 672 ? -6.764 3.066 -27.006 1.00 83.69 672 LEU A N 1
ATOM 5308 C CA . LEU A 1 672 ? -7.154 4.200 -27.863 1.00 83.69 672 LEU A CA 1
ATOM 5309 C C . LEU A 1 672 ? -6.604 5.550 -27.389 1.00 83.69 672 LEU A C 1
ATOM 5311 O O . LEU A 1 672 ? -6.394 6.435 -28.212 1.00 83.69 672 LEU A O 1
ATOM 5315 N N . VAL A 1 673 ? -6.430 5.737 -26.078 1.00 84.31 673 VAL A N 1
ATOM 5316 C CA . VAL A 1 673 ? -6.147 7.055 -25.486 1.00 84.31 673 VAL A CA 1
ATOM 5317 C C . VAL A 1 673 ? -4.800 7.062 -24.773 1.00 84.31 673 VAL A C 1
ATOM 5319 O O . VAL A 1 673 ? -3.907 7.814 -25.153 1.00 84.31 673 VAL A O 1
ATOM 5322 N N . THR A 1 674 ? -4.615 6.210 -23.763 1.00 87.25 674 THR A N 1
ATOM 5323 C CA . THR A 1 674 ? -3.431 6.278 -22.892 1.00 87.25 674 THR A CA 1
ATOM 5324 C C . THR A 1 674 ? -2.139 5.884 -23.606 1.00 87.25 674 THR A C 1
ATOM 5326 O O . THR A 1 674 ? -1.153 6.608 -23.502 1.00 87.25 674 THR A O 1
ATOM 5329 N N . GLN A 1 675 ? -2.113 4.768 -24.337 1.00 85.31 675 GLN A N 1
ATOM 5330 C CA . GLN A 1 675 ? -0.891 4.307 -25.009 1.00 85.31 675 GLN A CA 1
ATOM 5331 C C . GLN A 1 675 ? -0.447 5.235 -26.160 1.00 85.31 675 GLN A C 1
ATOM 5333 O O . GLN A 1 675 ? 0.744 5.552 -26.211 1.00 85.31 675 GLN A O 1
ATOM 5338 N N . PRO A 1 676 ? -1.348 5.758 -27.022 1.00 86.00 676 PRO A N 1
ATOM 5339 C CA . PRO A 1 676 ? -0.994 6.777 -28.011 1.00 86.00 676 PRO A CA 1
ATOM 5340 C C . PRO A 1 676 ? -0.517 8.087 -27.382 1.00 86.00 676 PRO A C 1
ATOM 5342 O O . PRO A 1 676 ? 0.473 8.645 -27.845 1.00 86.00 676 PRO A O 1
ATOM 5345 N N . MET A 1 677 ? -1.144 8.555 -26.293 1.00 83.38 677 MET A N 1
ATOM 5346 C CA . MET A 1 677 ? -0.654 9.728 -25.554 1.00 83.38 677 MET A CA 1
ATOM 5347 C C . MET A 1 677 ? 0.730 9.488 -24.938 1.00 83.38 677 MET A C 1
ATOM 5349 O O . MET A 1 677 ? 1.551 10.405 -24.919 1.00 83.38 677 MET A O 1
ATOM 5353 N N . TYR A 1 678 ? 1.034 8.261 -24.504 1.00 85.69 678 TYR A N 1
ATOM 5354 C CA . TYR A 1 678 ? 2.353 7.935 -23.963 1.00 85.69 678 TYR A CA 1
ATOM 5355 C C . TYR A 1 678 ? 3.436 7.879 -25.041 1.00 85.69 678 TYR A C 1
ATOM 5357 O O . TYR A 1 678 ? 4.546 8.362 -24.824 1.00 85.69 678 TYR A O 1
ATOM 5365 N N . ALA A 1 679 ? 3.111 7.346 -26.221 1.00 83.12 679 ALA A N 1
ATOM 5366 C CA . ALA A 1 679 ? 3.991 7.421 -27.382 1.00 83.12 679 ALA A CA 1
ATOM 5367 C C . ALA A 1 679 ? 4.185 8.879 -27.837 1.00 83.12 679 ALA A C 1
ATOM 5369 O O . ALA A 1 679 ? 5.313 9.300 -28.069 1.00 83.12 679 ALA A O 1
ATOM 5370 N N . ALA A 1 680 ? 3.118 9.685 -27.878 1.00 83.56 680 ALA A N 1
ATOM 5371 C CA . ALA A 1 680 ? 3.200 11.110 -28.199 1.00 83.56 680 ALA A CA 1
ATOM 5372 C C . ALA A 1 680 ? 4.071 11.885 -27.196 1.00 83.56 680 ALA A C 1
ATOM 5374 O O . ALA A 1 680 ? 4.868 12.720 -27.614 1.00 83.56 680 ALA A O 1
ATOM 5375 N N . TYR A 1 681 ? 3.994 11.567 -25.897 1.00 85.50 681 TYR A N 1
ATOM 5376 C CA . TYR A 1 681 ? 4.887 12.115 -24.873 1.00 85.50 681 TYR A CA 1
ATOM 5377 C C . TYR A 1 681 ? 6.360 11.853 -25.215 1.00 85.50 681 TYR A C 1
ATOM 5379 O O . TYR A 1 681 ? 7.109 12.808 -25.415 1.00 85.50 681 TYR A O 1
ATOM 5387 N N . TRP A 1 682 ? 6.767 10.593 -25.373 1.00 82.56 682 TRP A N 1
ATOM 5388 C CA . TRP A 1 682 ? 8.161 10.255 -25.674 1.00 82.56 682 TRP A CA 1
ATOM 5389 C C . TRP A 1 682 ? 8.633 10.789 -27.038 1.00 82.56 682 TRP A C 1
ATOM 5391 O O . TRP A 1 682 ? 9.740 11.315 -27.131 1.00 82.56 682 TRP A O 1
ATOM 5401 N N . MET A 1 683 ? 7.795 10.757 -28.079 1.00 82.38 683 MET A N 1
ATOM 5402 C CA . MET A 1 683 ? 8.129 11.352 -29.382 1.00 82.38 683 MET A CA 1
ATOM 5403 C C . MET A 1 683 ? 8.252 12.881 -29.317 1.00 82.38 683 MET A C 1
ATOM 5405 O O . MET A 1 683 ? 9.126 13.455 -29.959 1.00 82.38 683 MET A O 1
ATOM 5409 N N . SER A 1 684 ? 7.427 13.562 -28.519 1.00 82.25 684 SER A N 1
ATOM 5410 C CA . SER A 1 684 ? 7.525 15.016 -28.336 1.00 82.25 684 SER A CA 1
ATOM 5411 C C . SER A 1 684 ? 8.744 15.450 -27.515 1.00 82.25 684 SER A C 1
ATOM 5413 O O . SER A 1 684 ? 9.204 16.573 -27.697 1.00 82.25 684 SER A O 1
ATOM 5415 N N . VAL A 1 685 ? 9.315 14.567 -26.684 1.00 77.69 685 VAL A N 1
ATOM 5416 C CA . VAL A 1 685 ? 10.670 14.750 -26.132 1.00 77.69 685 VAL A CA 1
ATOM 5417 C C . VAL A 1 685 ? 11.698 14.656 -27.264 1.00 77.69 685 VAL A C 1
ATOM 5419 O O . VAL A 1 685 ? 12.465 15.588 -27.458 1.00 77.69 685 VAL A O 1
ATOM 5422 N N . VAL A 1 686 ? 11.670 13.580 -28.062 1.00 80.12 686 VAL A N 1
ATOM 5423 C CA . VAL A 1 686 ? 12.629 13.312 -29.162 1.00 80.12 686 VAL A CA 1
ATOM 5424 C C . VAL A 1 686 ? 12.674 14.418 -30.224 1.00 80.12 686 VAL A C 1
ATOM 5426 O O . VAL A 1 686 ? 13.745 14.683 -30.772 1.00 80.12 686 VAL A O 1
ATOM 5429 N N . HIS A 1 687 ? 11.527 15.039 -30.513 1.00 80.94 687 HIS A N 1
ATOM 5430 C CA . HIS A 1 687 ? 11.371 16.147 -31.462 1.00 80.94 687 HIS A CA 1
ATOM 5431 C C . HIS A 1 687 ? 11.390 17.539 -30.803 1.00 80.94 687 HIS A C 1
ATOM 5433 O O . HIS A 1 687 ? 11.057 18.517 -31.462 1.00 80.94 687 HIS A O 1
ATOM 5439 N N . GLU A 1 688 ? 11.741 17.645 -29.516 1.00 77.94 688 GLU A N 1
ATOM 5440 C CA . GLU A 1 688 ? 11.894 18.925 -28.795 1.00 77.94 688 GLU A CA 1
ATOM 5441 C C . GLU A 1 688 ? 10.608 19.786 -28.754 1.00 77.94 688 GLU A C 1
ATOM 5443 O O . GLU A 1 688 ? 10.621 20.993 -28.509 1.00 77.94 688 GLU A O 1
ATOM 5448 N N . HIS A 1 689 ? 9.444 19.157 -28.933 1.00 80.56 689 HIS A N 1
ATOM 5449 C CA . HIS A 1 689 ? 8.126 19.786 -28.866 1.00 80.56 689 HIS A CA 1
ATOM 5450 C C . HIS A 1 689 ? 7.658 19.896 -27.403 1.00 80.56 689 HIS A C 1
ATOM 5452 O O . HIS A 1 689 ? 6.716 19.232 -26.963 1.00 80.56 689 HIS A O 1
ATOM 5458 N N . TRP A 1 690 ? 8.324 20.752 -26.624 1.00 79.19 690 TRP A N 1
ATOM 5459 C CA . TRP A 1 690 ? 8.190 20.833 -25.162 1.00 79.19 690 TRP A CA 1
ATOM 5460 C C . TRP A 1 690 ? 6.768 21.110 -24.641 1.00 79.19 690 TRP A C 1
ATOM 5462 O O . TRP A 1 690 ? 6.400 20.620 -23.572 1.00 79.19 690 TRP A O 1
ATOM 5472 N N . SER A 1 691 ? 5.944 21.851 -25.387 1.00 76.19 691 SER A N 1
ATOM 5473 C CA . SER A 1 691 ? 4.529 22.091 -25.053 1.00 76.19 691 SER A CA 1
ATOM 5474 C C . SER A 1 691 ? 3.685 20.818 -25.191 1.00 76.19 691 SER A C 1
ATOM 5476 O O . SER A 1 691 ? 2.938 20.461 -24.276 1.00 76.19 691 SER A O 1
ATOM 5478 N N . LEU A 1 692 ? 3.865 20.087 -26.295 1.00 78.88 692 LEU A N 1
ATOM 5479 C CA . LEU A 1 692 ? 3.234 18.792 -26.541 1.00 78.88 692 LEU A CA 1
ATOM 5480 C C . LEU A 1 692 ? 3.731 17.731 -25.545 1.00 78.88 692 LEU A C 1
ATOM 5482 O O . LEU A 1 692 ? 2.932 16.910 -25.100 1.00 78.88 692 LEU A O 1
ATOM 5486 N N . CYS A 1 693 ? 4.997 17.804 -25.125 1.00 79.00 693 CYS A N 1
ATOM 5487 C CA . CYS A 1 693 ? 5.579 16.978 -24.062 1.00 79.00 693 CYS A CA 1
ATOM 5488 C C . CYS A 1 693 ? 4.865 17.180 -22.727 1.00 79.00 693 CYS A C 1
ATOM 5490 O O . CYS A 1 693 ? 4.399 16.209 -22.130 1.00 79.00 693 CYS A O 1
ATOM 5492 N N . GLN A 1 694 ? 4.698 18.429 -22.279 1.00 78.31 694 GLN A N 1
ATOM 5493 C CA . GLN A 1 694 ? 4.011 18.712 -21.017 1.00 78.31 694 GLN A CA 1
ATOM 5494 C C . GLN A 1 694 ? 2.545 18.264 -21.072 1.00 78.31 694 GLN A C 1
ATOM 5496 O O . GLN A 1 694 ? 2.084 17.573 -20.163 1.00 78.31 694 GLN A O 1
ATOM 5501 N N . PHE A 1 695 ? 1.830 18.583 -22.156 1.00 81.69 695 PHE A N 1
ATOM 5502 C CA . PHE A 1 695 ? 0.444 18.151 -22.346 1.00 81.69 695 PHE A CA 1
ATOM 5503 C C . PHE A 1 695 ? 0.308 16.621 -22.341 1.00 81.69 695 PHE A C 1
ATOM 5505 O O . PHE A 1 695 ? -0.471 16.072 -21.562 1.00 81.69 695 PHE A O 1
ATOM 5512 N N . SER A 1 696 ? 1.102 15.923 -23.156 1.00 81.69 696 SER A N 1
ATOM 5513 C CA . SER A 1 696 ? 1.031 14.465 -23.305 1.00 81.69 696 SER A CA 1
ATOM 5514 C C . SER A 1 696 ? 1.455 13.732 -22.030 1.00 81.69 696 SER A C 1
ATOM 5516 O O . SER A 1 696 ? 0.866 12.704 -21.698 1.00 81.69 696 SER A O 1
ATOM 5518 N N . PHE A 1 697 ? 2.406 14.276 -21.262 1.00 81.56 697 PHE A N 1
ATOM 5519 C CA . PHE A 1 697 ? 2.782 13.758 -19.944 1.00 81.56 697 PHE A CA 1
ATOM 5520 C C . PHE A 1 697 ? 1.606 13.795 -18.958 1.00 81.56 697 PHE A C 1
ATOM 5522 O O . PHE A 1 697 ? 1.242 12.765 -18.382 1.00 81.56 697 PHE A O 1
ATOM 5529 N N . TYR A 1 698 ? 0.970 14.961 -18.787 1.00 77.25 698 TYR A N 1
ATOM 5530 C CA . TYR A 1 698 ? -0.179 15.094 -17.888 1.00 77.25 698 TYR A CA 1
ATOM 5531 C C . TYR A 1 698 ? -1.374 14.267 -18.365 1.00 77.25 698 TYR A C 1
ATOM 5533 O O . TYR A 1 698 ? -1.982 13.563 -17.559 1.00 77.25 698 TYR A O 1
ATOM 5541 N N . ALA A 1 699 ? -1.686 14.295 -19.661 1.00 81.06 699 ALA A N 1
ATOM 5542 C CA . ALA A 1 699 ? -2.813 13.563 -20.227 1.00 81.06 699 ALA A CA 1
ATOM 5543 C C . ALA A 1 699 ? -2.628 12.037 -20.128 1.00 81.06 699 ALA A C 1
ATOM 5545 O O . ALA A 1 699 ? -3.566 11.326 -19.752 1.00 81.06 699 ALA A O 1
ATOM 5546 N N . THR A 1 700 ? -1.412 11.524 -20.352 1.00 82.75 700 THR A N 1
ATOM 5547 C CA . THR A 1 700 ? -1.105 10.103 -20.117 1.00 82.75 700 THR A CA 1
ATOM 5548 C C . THR A 1 700 ? -1.246 9.744 -18.645 1.00 82.75 700 THR A C 1
ATOM 5550 O O . THR A 1 700 ? -1.833 8.714 -18.328 1.00 82.75 700 THR A O 1
ATOM 5553 N N . GLY A 1 701 ? -0.751 10.580 -17.729 1.00 78.25 701 GLY A N 1
ATOM 5554 C CA . GLY A 1 701 ? -0.884 10.323 -16.297 1.00 78.25 701 GLY A CA 1
ATOM 5555 C C . GLY A 1 701 ? -2.346 10.280 -15.847 1.00 78.25 701 GLY A C 1
ATOM 5556 O O . GLY A 1 701 ? -2.775 9.298 -15.246 1.00 78.25 701 GLY A O 1
ATOM 5557 N N . VAL A 1 702 ? -3.146 11.290 -16.200 1.00 81.50 702 VAL A N 1
ATOM 5558 C CA . VAL A 1 702 ? -4.580 11.346 -15.860 1.00 81.50 702 VAL A CA 1
ATOM 5559 C C . VAL A 1 702 ? -5.333 10.135 -16.420 1.00 81.50 702 VAL A C 1
ATOM 5561 O O . VAL A 1 702 ? -6.057 9.466 -15.679 1.00 81.50 702 VAL A O 1
ATOM 5564 N N . THR A 1 703 ? -5.159 9.824 -17.709 1.00 83.94 703 THR A N 1
ATOM 5565 C CA . THR A 1 703 ? -5.893 8.726 -18.363 1.00 83.94 703 THR A CA 1
ATOM 5566 C C . THR A 1 703 ? -5.391 7.352 -17.924 1.00 83.94 703 THR A C 1
ATOM 5568 O O . THR A 1 703 ? -6.202 6.476 -17.629 1.00 83.94 703 THR A O 1
ATOM 5571 N N . GLY A 1 704 ? -4.076 7.167 -17.801 1.00 83.81 704 GLY A N 1
ATOM 5572 C CA . GLY A 1 704 ? -3.452 5.902 -17.429 1.00 83.81 704 GLY A CA 1
ATOM 5573 C C . GLY A 1 704 ? -3.737 5.498 -15.990 1.00 83.81 704 GLY A C 1
ATOM 5574 O O . GLY A 1 704 ? -4.185 4.372 -15.763 1.00 83.81 704 GLY A O 1
ATOM 5575 N N . TYR A 1 705 ? -3.579 6.412 -15.025 1.00 81.69 705 TYR A N 1
ATOM 5576 C CA . TYR A 1 705 ? -3.926 6.124 -13.630 1.00 81.69 705 TYR A CA 1
ATOM 5577 C C . TYR A 1 705 ? -5.429 5.878 -13.448 1.00 81.69 705 TYR A C 1
ATOM 5579 O O . TYR A 1 705 ? -5.800 5.011 -12.656 1.00 81.69 705 TYR A O 1
ATOM 5587 N N . ALA A 1 706 ? -6.299 6.560 -14.203 1.00 86.38 706 ALA A N 1
ATOM 5588 C CA . ALA A 1 706 ? -7.727 6.258 -14.189 1.00 86.38 706 ALA A CA 1
ATOM 5589 C C . ALA A 1 706 ? -8.027 4.870 -14.779 1.00 86.38 706 ALA A C 1
ATOM 5591 O O . ALA A 1 706 ? -8.524 3.990 -14.079 1.00 86.38 706 ALA A O 1
ATOM 5592 N N . LEU A 1 707 ? -7.719 4.640 -16.054 1.00 88.75 707 LEU A N 1
ATOM 5593 C CA . LEU A 1 707 ? -8.181 3.452 -16.777 1.00 88.75 707 LEU A CA 1
ATOM 5594 C C . LEU A 1 707 ? -7.538 2.156 -16.262 1.00 88.75 707 LEU A C 1
ATOM 5596 O O . LEU A 1 707 ? -8.234 1.146 -16.124 1.00 88.75 707 LEU A O 1
ATOM 5600 N N . CYS A 1 708 ? -6.258 2.185 -15.872 1.00 84.25 708 CYS A N 1
ATOM 5601 C CA . CYS A 1 708 ? -5.605 1.020 -15.270 1.00 84.25 708 CYS A CA 1
ATOM 5602 C C . CYS A 1 708 ? -6.203 0.671 -13.896 1.00 84.25 708 CYS A C 1
ATOM 5604 O O . CYS A 1 708 ? -6.325 -0.512 -13.576 1.00 84.25 708 CYS A O 1
ATOM 5606 N N . SER A 1 709 ? -6.648 1.667 -13.118 1.00 85.19 709 SER A N 1
ATOM 5607 C CA . SER A 1 709 ? -7.346 1.436 -11.844 1.00 85.19 709 SER A CA 1
ATOM 5608 C C . SER A 1 709 ? -8.717 0.783 -12.048 1.00 85.19 709 SER A C 1
ATOM 5610 O O . SER A 1 709 ? -9.042 -0.171 -11.336 1.00 85.19 709 SER A O 1
ATOM 5612 N N . VAL A 1 710 ? -9.494 1.208 -13.060 1.00 89.56 710 VAL A N 1
ATOM 5613 C CA . VAL A 1 710 ? -10.772 0.546 -13.401 1.00 89.56 710 VAL A CA 1
ATOM 5614 C C . VAL A 1 710 ? -10.519 -0.912 -13.806 1.00 89.56 710 VAL A C 1
ATOM 5616 O O . VAL A 1 710 ? -11.233 -1.803 -13.339 1.00 89.56 710 VAL A O 1
ATOM 5619 N N . SER A 1 711 ? -9.481 -1.174 -14.611 1.00 88.31 711 SER A N 1
ATOM 5620 C CA . SER A 1 711 ? -9.096 -2.526 -15.048 1.00 88.31 711 SER A CA 1
ATOM 5621 C C . SER A 1 711 ? -8.746 -3.438 -13.853 1.00 88.31 711 SER A C 1
ATOM 5623 O O . SER A 1 711 ? -9.370 -4.490 -13.672 1.00 88.31 711 SER A O 1
ATOM 5625 N N . MET A 1 712 ? -7.867 -2.994 -12.939 1.00 85.75 712 MET A N 1
ATOM 5626 C CA . MET A 1 712 ? -7.500 -3.740 -11.718 1.00 85.75 712 MET A CA 1
ATOM 5627 C C . MET A 1 712 ? -8.686 -4.022 -10.784 1.00 85.75 712 MET A C 1
ATOM 5629 O O . MET A 1 712 ? -8.860 -5.148 -10.299 1.00 85.75 712 MET A O 1
ATOM 5633 N N . LEU A 1 713 ? -9.518 -3.013 -10.516 1.00 88.19 713 LEU A N 1
ATOM 5634 C CA . LEU A 1 713 ? -10.682 -3.147 -9.638 1.00 88.19 713 LEU A CA 1
ATOM 5635 C C . LEU A 1 713 ? -11.760 -4.043 -10.266 1.00 88.19 713 LEU A C 1
ATOM 5637 O O . LEU A 1 713 ? -12.409 -4.817 -9.557 1.00 88.19 713 LEU A O 1
ATOM 5641 N N . THR A 1 714 ? -11.915 -4.015 -11.592 1.00 88.69 714 THR A N 1
ATOM 5642 C CA . THR A 1 714 ? -12.841 -4.902 -12.311 1.00 88.69 714 THR A CA 1
ATOM 5643 C C . THR A 1 714 ? -12.341 -6.349 -12.308 1.00 88.69 714 THR A C 1
ATOM 5645 O O . THR A 1 714 ? -13.122 -7.251 -12.006 1.00 88.69 714 THR A O 1
ATOM 5648 N N . LEU A 1 715 ? -11.041 -6.593 -12.521 1.00 83.88 715 LEU A N 1
ATOM 5649 C CA . LEU A 1 715 ? -10.415 -7.919 -12.370 1.00 83.88 715 LEU A CA 1
ATOM 5650 C C . LEU A 1 715 ? -10.595 -8.484 -10.950 1.00 83.88 715 LEU A C 1
ATOM 5652 O O . LEU A 1 715 ? -10.983 -9.644 -10.777 1.00 83.88 715 LEU A O 1
ATOM 5656 N N . THR A 1 716 ? -10.415 -7.643 -9.929 1.00 87.38 716 THR A N 1
ATOM 5657 C CA . THR A 1 716 ? -10.652 -8.007 -8.522 1.00 87.38 716 THR A CA 1
ATOM 5658 C C . THR A 1 716 ? -12.128 -8.326 -8.273 1.00 87.38 716 THR A C 1
ATOM 5660 O O . THR A 1 716 ? -12.447 -9.357 -7.677 1.00 87.38 716 THR A O 1
ATOM 5663 N N . THR A 1 717 ? -13.046 -7.520 -8.814 1.00 87.38 717 THR A N 1
ATOM 5664 C CA . THR A 1 717 ? -14.498 -7.762 -8.740 1.00 87.38 717 THR A CA 1
ATOM 5665 C C . THR A 1 717 ? -14.890 -9.078 -9.419 1.00 87.38 717 THR A C 1
ATOM 5667 O O . THR A 1 717 ? -15.710 -9.818 -8.882 1.00 87.38 717 THR A O 1
ATOM 5670 N N . ILE A 1 718 ? -14.262 -9.437 -10.545 1.00 84.81 718 ILE A N 1
ATOM 5671 C CA . ILE A 1 718 ? -14.464 -10.729 -11.219 1.00 84.81 718 ILE A CA 1
ATOM 5672 C C . ILE A 1 718 ? -13.982 -11.896 -10.340 1.00 84.81 718 ILE A C 1
ATOM 5674 O O . ILE A 1 718 ? -14.662 -12.918 -10.278 1.00 84.81 718 ILE A O 1
ATOM 5678 N N . SER A 1 719 ? -12.853 -11.772 -9.634 1.00 83.25 719 SER A N 1
ATOM 5679 C CA . SER A 1 719 ? -12.383 -12.830 -8.719 1.00 83.25 719 SER A CA 1
ATOM 5680 C C . SER A 1 719 ? -13.359 -13.072 -7.552 1.00 83.25 719 SER A C 1
ATOM 5682 O O . SER A 1 719 ? -13.651 -14.222 -7.213 1.00 83.25 719 SER A O 1
ATOM 5684 N N . VAL A 1 720 ? -13.952 -11.999 -7.014 1.00 86.62 720 VAL A N 1
ATOM 5685 C CA . VAL A 1 720 ? -14.970 -12.057 -5.954 1.00 86.62 720 VAL A CA 1
ATOM 5686 C C . VAL A 1 720 ? -16.306 -12.595 -6.484 1.00 86.62 720 VAL A C 1
ATOM 5688 O O . VAL A 1 720 ? -16.897 -13.454 -5.836 1.00 86.62 720 VAL A O 1
ATOM 5691 N N . ASP A 1 721 ? -16.755 -12.186 -7.678 1.00 85.69 721 ASP A N 1
ATOM 5692 C CA . ASP A 1 721 ? -17.955 -12.725 -8.350 1.00 85.69 721 ASP A CA 1
ATOM 5693 C C . ASP A 1 721 ? -17.867 -14.251 -8.513 1.00 85.69 721 ASP A C 1
ATOM 5695 O O . ASP A 1 721 ? -18.827 -14.973 -8.242 1.00 85.69 721 ASP A O 1
ATOM 5699 N N . ARG A 1 722 ? -16.685 -14.771 -8.872 1.00 78.69 722 ARG A N 1
ATOM 5700 C CA . ARG A 1 722 ? -16.452 -16.219 -9.003 1.00 78.69 722 ARG A CA 1
ATOM 5701 C C . ARG A 1 722 ? -16.446 -16.962 -7.670 1.00 78.69 722 ARG A C 1
ATOM 5703 O O . ARG A 1 722 ? -16.943 -18.086 -7.628 1.00 78.69 722 ARG A O 1
ATOM 5710 N N . LEU A 1 723 ? -15.940 -16.353 -6.597 1.00 82.00 723 LEU A N 1
ATOM 5711 C CA . LEU A 1 723 ? -16.046 -16.923 -5.251 1.00 82.00 723 LEU A CA 1
ATOM 5712 C C . LEU A 1 723 ? -17.514 -16.957 -4.804 1.00 82.00 723 LEU A C 1
ATOM 5714 O O . LEU A 1 723 ? -17.986 -17.960 -4.275 1.00 82.00 723 LEU A O 1
ATOM 5718 N N . LEU A 1 724 ? -18.246 -15.876 -5.060 1.00 83.25 724 LEU A N 1
ATOM 5719 C CA . LEU A 1 724 ? -19.636 -15.707 -4.656 1.00 83.25 724 LEU A CA 1
ATOM 5720 C C . LEU A 1 724 ? -20.580 -16.668 -5.400 1.00 83.25 724 LEU A C 1
ATOM 5722 O O . LEU A 1 724 ? -21.467 -17.252 -4.779 1.00 83.25 724 LEU A O 1
ATOM 5726 N N . ALA A 1 725 ? -20.341 -16.900 -6.695 1.00 80.25 725 ALA A N 1
ATOM 5727 C CA . ALA A 1 725 ? -21.058 -17.889 -7.504 1.00 80.25 725 ALA A CA 1
ATOM 5728 C C . ALA A 1 725 ? -20.913 -19.323 -6.980 1.00 80.25 725 ALA A C 1
ATOM 5730 O O . ALA A 1 725 ? -21.845 -20.117 -7.079 1.00 80.25 725 ALA A O 1
ATOM 5731 N N . MET A 1 726 ? -19.757 -19.647 -6.402 1.00 74.75 726 MET A N 1
ATOM 5732 C CA . MET A 1 726 ? -19.493 -20.957 -5.819 1.00 74.75 726 MET A CA 1
ATOM 5733 C C . MET A 1 726 ? -20.102 -21.107 -4.426 1.00 74.75 726 MET A C 1
ATOM 5735 O O . MET A 1 726 ? -20.791 -22.087 -4.172 1.00 74.75 726 MET A O 1
ATOM 5739 N N . LEU A 1 727 ? -19.876 -20.136 -3.534 1.00 78.69 727 LEU A N 1
ATOM 5740 C CA . LEU A 1 727 ? -20.328 -20.220 -2.141 1.00 78.69 727 LEU A CA 1
ATOM 5741 C C . LEU A 1 727 ? -21.856 -20.173 -1.987 1.00 78.69 727 LEU A C 1
ATOM 5743 O O . LEU A 1 727 ? -22.374 -20.657 -0.986 1.00 78.69 727 LEU A O 1
ATOM 5747 N N . LEU A 1 728 ? -22.575 -19.565 -2.937 1.00 79.00 728 LEU A N 1
ATOM 5748 C CA . LEU A 1 728 ? -24.031 -19.391 -2.859 1.00 79.00 728 LEU A CA 1
ATOM 5749 C C . LEU A 1 728 ? -24.833 -20.337 -3.762 1.00 79.00 728 LEU A C 1
ATOM 5751 O O . LEU A 1 728 ? -26.054 -20.409 -3.609 1.00 79.00 728 LEU A O 1
ATOM 5755 N N . GLY A 1 729 ? -24.188 -21.034 -4.703 1.00 79.75 729 GLY A N 1
ATOM 5756 C CA . GLY A 1 729 ? -24.842 -21.978 -5.614 1.00 79.75 729 GLY A CA 1
ATOM 5757 C C . GLY A 1 729 ? -26.085 -21.386 -6.291 1.00 79.75 729 GLY A C 1
ATOM 5758 O O . GLY A 1 729 ? -26.009 -20.373 -6.982 1.00 79.75 729 GLY A O 1
ATOM 5759 N N . LEU A 1 730 ? -27.254 -21.991 -6.062 1.00 76.12 730 LEU A N 1
ATOM 5760 C CA . LEU A 1 730 ? -28.530 -21.539 -6.635 1.00 76.12 730 LEU A CA 1
ATOM 5761 C C . LEU A 1 730 ? -28.913 -20.104 -6.211 1.00 76.12 730 LEU A C 1
ATOM 5763 O O . LEU A 1 730 ? -29.418 -19.336 -7.032 1.00 76.12 730 LEU A O 1
ATOM 5767 N N . ARG A 1 731 ? -28.575 -19.693 -4.980 1.00 82.56 731 ARG A N 1
ATOM 5768 C CA . ARG A 1 731 ? -28.875 -18.355 -4.430 1.00 82.56 731 ARG A CA 1
ATOM 5769 C C . ARG A 1 731 ? -28.005 -17.241 -5.020 1.00 82.56 731 ARG A C 1
ATOM 5771 O O . ARG A 1 731 ? -28.280 -16.059 -4.814 1.00 82.56 731 ARG A O 1
ATOM 5778 N N . TYR A 1 732 ? -26.966 -17.579 -5.787 1.00 83.00 732 TYR A N 1
ATOM 5779 C CA . TYR A 1 732 ? -26.133 -16.592 -6.480 1.00 83.00 732 TYR A CA 1
ATOM 5780 C C . TYR A 1 732 ? -26.956 -15.698 -7.421 1.00 83.00 732 TYR A C 1
ATOM 5782 O O . TYR A 1 732 ? -26.751 -14.484 -7.429 1.00 83.00 732 TYR A O 1
ATOM 5790 N N . LYS A 1 733 ? -27.928 -16.267 -8.154 1.00 80.44 733 LYS A N 1
ATOM 5791 C CA . LYS A 1 733 ? -28.791 -15.518 -9.092 1.00 80.44 733 LYS A CA 1
ATOM 5792 C C . LYS A 1 733 ? -29.705 -14.501 -8.390 1.00 80.44 733 LYS A C 1
ATOM 5794 O O . LYS A 1 733 ? -30.011 -13.459 -8.961 1.00 80.44 733 LYS A O 1
ATOM 5799 N N . GLU A 1 734 ? -30.108 -14.778 -7.150 1.00 82.81 734 GLU A N 1
ATOM 5800 C CA . GLU A 1 734 ? -30.912 -13.870 -6.315 1.00 82.81 734 GLU A CA 1
ATOM 5801 C C . GLU A 1 734 ? -30.070 -12.703 -5.770 1.00 82.81 734 GLU A C 1
ATOM 5803 O O . GLU A 1 734 ? -30.537 -11.571 -5.620 1.00 82.81 734 GLU A O 1
ATOM 5808 N N . ILE A 1 735 ? -28.805 -12.984 -5.443 1.00 83.44 735 ILE A N 1
ATOM 5809 C CA . ILE A 1 735 ? -27.921 -12.062 -4.726 1.00 83.44 735 ILE A CA 1
ATOM 5810 C C . ILE A 1 735 ? -27.152 -11.151 -5.693 1.00 83.44 735 ILE A C 1
ATOM 5812 O O . ILE A 1 735 ? -27.081 -9.937 -5.461 1.00 83.44 735 ILE A O 1
ATOM 5816 N N . VAL A 1 736 ? -26.629 -11.694 -6.793 1.00 85.69 736 VAL A N 1
ATOM 5817 C CA . VAL A 1 736 ? -25.879 -10.952 -7.815 1.00 85.69 736 VAL A CA 1
ATOM 5818 C C . VAL A 1 736 ? -26.802 -10.607 -8.977 1.00 85.69 736 VAL A C 1
ATOM 5820 O O . VAL A 1 736 ? -26.922 -11.339 -9.953 1.00 85.69 736 VAL A O 1
ATOM 5823 N N . THR A 1 737 ? -27.460 -9.454 -8.861 1.00 88.62 737 THR A N 1
ATOM 5824 C CA . THR A 1 737 ? -28.368 -8.925 -9.885 1.00 88.62 737 THR A CA 1
ATOM 5825 C C . THR A 1 737 ? -27.701 -7.839 -10.723 1.00 88.62 737 THR A C 1
ATOM 5827 O O . THR A 1 737 ? -26.884 -7.060 -10.230 1.00 88.62 737 THR A O 1
ATOM 5830 N N . LEU A 1 738 ? -28.107 -7.729 -11.991 1.00 86.00 738 LEU A N 1
ATOM 5831 C CA . LEU A 1 738 ? -27.525 -6.801 -12.969 1.00 86.00 738 LEU A CA 1
ATOM 5832 C C . LEU A 1 738 ? -27.522 -5.343 -12.468 1.00 86.00 738 LEU A C 1
ATOM 5834 O O . LEU A 1 738 ? -26.508 -4.657 -12.576 1.00 86.00 738 LEU A O 1
ATOM 5838 N N . ARG A 1 739 ? -28.599 -4.901 -11.801 1.00 86.44 739 ARG A N 1
ATOM 5839 C CA . ARG A 1 739 ? -28.687 -3.571 -11.170 1.00 86.44 739 ARG A CA 1
ATOM 5840 C C . ARG A 1 739 ? -27.617 -3.336 -10.093 1.00 86.44 739 ARG A C 1
ATOM 5842 O O . ARG A 1 739 ? -27.111 -2.224 -9.991 1.00 86.44 739 ARG A O 1
ATOM 5849 N N . ARG A 1 740 ? -27.277 -4.347 -9.283 1.00 86.50 740 ARG A N 1
ATOM 5850 C CA . ARG A 1 740 ? -26.230 -4.231 -8.249 1.00 86.50 740 ARG A CA 1
ATOM 5851 C C . ARG A 1 740 ? -24.843 -4.157 -8.884 1.00 86.50 740 ARG A C 1
ATOM 5853 O O . ARG A 1 740 ? -24.051 -3.309 -8.491 1.00 86.50 740 ARG A O 1
ATOM 5860 N N . THR A 1 741 ? -24.581 -4.967 -9.907 1.00 87.38 741 THR A N 1
ATOM 5861 C CA . THR A 1 741 ? -23.305 -4.951 -10.638 1.00 87.38 741 THR A CA 1
ATOM 5862 C C . THR A 1 741 ? -23.075 -3.631 -11.378 1.00 87.38 741 THR A C 1
ATOM 5864 O O . THR A 1 741 ? -21.968 -3.107 -11.322 1.00 87.38 741 THR A O 1
ATOM 5867 N N . TYR A 1 742 ? -24.113 -3.027 -11.973 1.00 87.94 742 TYR A N 1
ATOM 5868 C CA . TYR A 1 742 ? -24.027 -1.670 -12.534 1.00 87.94 742 TYR A CA 1
ATOM 5869 C C . TYR A 1 742 ? -23.621 -0.618 -11.489 1.00 87.94 742 TYR A C 1
ATOM 5871 O O . TYR A 1 742 ? -22.774 0.221 -11.776 1.00 87.94 742 TYR A O 1
ATOM 5879 N N . ILE A 1 743 ? -24.178 -0.675 -10.271 1.00 87.94 743 ILE A N 1
ATOM 5880 C CA . ILE A 1 743 ? -23.819 0.256 -9.185 1.00 87.94 743 ILE A CA 1
ATOM 5881 C C . ILE A 1 743 ? -22.359 0.054 -8.749 1.00 87.94 743 ILE A C 1
ATOM 5883 O O . ILE A 1 743 ? -21.641 1.035 -8.576 1.00 87.94 743 ILE A O 1
ATOM 5887 N N . ILE A 1 744 ? -21.904 -1.197 -8.615 1.00 86.81 744 ILE A N 1
ATOM 5888 C CA . ILE A 1 744 ? -20.504 -1.511 -8.277 1.00 86.81 744 ILE A CA 1
ATOM 5889 C C . ILE A 1 744 ? -19.559 -0.941 -9.341 1.00 86.81 744 ILE A C 1
ATOM 5891 O O . ILE A 1 744 ? -18.610 -0.243 -8.997 1.00 86.81 744 ILE A O 1
ATOM 5895 N N . LEU A 1 745 ? -19.844 -1.170 -10.625 1.00 89.12 745 LEU A N 1
ATOM 5896 C CA . LEU A 1 745 ? -19.022 -0.639 -11.713 1.00 89.12 745 LEU A CA 1
ATOM 5897 C C . LEU A 1 745 ? -19.033 0.892 -11.765 1.00 89.12 745 LEU A C 1
ATOM 5899 O O . LEU A 1 745 ? -17.975 1.485 -11.944 1.00 89.12 745 LEU A O 1
ATOM 5903 N N . ALA A 1 746 ? -20.178 1.543 -11.548 1.00 87.38 746 ALA A N 1
ATOM 5904 C CA . ALA A 1 746 ? -20.244 3.003 -11.477 1.00 87.38 746 ALA A CA 1
ATOM 5905 C C . ALA A 1 746 ? -19.346 3.565 -10.357 1.00 87.38 746 ALA A C 1
ATOM 5907 O O . ALA A 1 746 ? -18.640 4.545 -10.576 1.00 87.38 746 ALA A O 1
ATOM 5908 N N . ILE A 1 747 ? -19.307 2.913 -9.188 1.00 86.75 747 ILE A N 1
ATOM 5909 C CA . ILE A 1 747 ? -18.396 3.282 -8.092 1.00 86.75 747 ILE A CA 1
ATOM 5910 C C . ILE A 1 747 ? -16.932 3.070 -8.505 1.00 86.75 747 ILE A C 1
ATOM 5912 O O . ILE A 1 747 ? -16.115 3.962 -8.292 1.00 86.75 747 ILE A O 1
ATOM 5916 N N . VAL A 1 748 ? -16.599 1.936 -9.132 1.00 87.56 748 VAL A N 1
ATOM 5917 C CA . VAL A 1 748 ? -15.236 1.648 -9.618 1.00 87.56 748 VAL A CA 1
ATOM 5918 C C . VAL A 1 748 ? -14.765 2.704 -10.628 1.00 87.56 748 VAL A C 1
ATOM 5920 O O . VAL A 1 748 ? -13.644 3.200 -10.508 1.00 87.56 748 VAL A O 1
ATOM 5923 N N . TRP A 1 749 ? -15.621 3.107 -11.571 1.00 89.44 749 TRP A N 1
ATOM 5924 C CA . TRP A 1 749 ? -15.334 4.189 -12.518 1.00 89.44 749 TRP A CA 1
ATOM 5925 C C . TRP A 1 749 ? -15.151 5.542 -11.826 1.00 89.44 749 TRP A C 1
ATOM 5927 O O . TRP A 1 749 ? -14.156 6.212 -12.084 1.00 89.44 749 TRP A O 1
ATOM 5937 N N . ILE A 1 750 ? -16.051 5.933 -10.916 1.00 85.94 750 ILE A N 1
ATOM 5938 C CA . ILE A 1 750 ? -15.962 7.216 -10.196 1.00 85.94 750 ILE A CA 1
ATOM 5939 C C . ILE A 1 750 ? -14.672 7.296 -9.368 1.00 85.94 750 ILE A C 1
ATOM 5941 O O . ILE A 1 750 ? -13.944 8.278 -9.476 1.00 85.94 750 ILE A O 1
ATOM 5945 N N . VAL A 1 751 ? -14.350 6.262 -8.583 1.00 81.56 751 VAL A N 1
ATOM 5946 C CA . VAL A 1 751 ? -13.127 6.221 -7.758 1.00 81.56 751 VAL A CA 1
ATOM 5947 C C . VAL A 1 751 ? -11.870 6.315 -8.627 1.00 81.56 751 VAL A C 1
ATOM 5949 O O . VAL A 1 751 ? -10.944 7.055 -8.301 1.00 81.56 751 VAL A O 1
ATOM 5952 N N . SER A 1 752 ? -11.853 5.618 -9.763 1.00 85.06 752 SER A N 1
ATOM 5953 C CA . SER A 1 752 ? -10.701 5.612 -10.666 1.00 85.06 752 SER A CA 1
ATOM 5954 C C . SER A 1 752 ? -10.534 6.936 -11.420 1.00 85.06 752 SER A C 1
ATOM 5956 O O . SER A 1 752 ? -9.420 7.441 -11.528 1.00 85.06 752 SER A O 1
ATOM 5958 N N . LEU A 1 753 ? -11.627 7.551 -11.887 1.00 83.69 753 LEU A N 1
ATOM 5959 C CA . LEU A 1 753 ? -11.599 8.876 -12.519 1.00 83.69 753 LEU A CA 1
ATOM 5960 C C . LEU A 1 753 ? -11.156 9.963 -11.532 1.00 83.69 753 LEU A C 1
ATOM 5962 O O . LEU A 1 753 ? -10.350 10.815 -11.895 1.00 83.69 753 LEU A O 1
ATOM 5966 N N . LEU A 1 754 ? -11.601 9.900 -10.272 1.00 80.31 754 LEU A N 1
ATOM 5967 C CA . LEU A 1 754 ? -11.098 10.778 -9.210 1.00 80.31 754 LEU A CA 1
ATOM 5968 C C . LEU A 1 754 ? -9.591 10.577 -8.982 1.00 80.31 754 LEU A C 1
ATOM 5970 O O . LEU A 1 754 ? -8.865 11.562 -8.873 1.00 80.31 754 LEU A O 1
ATOM 5974 N N . SER A 1 755 ? -9.095 9.335 -8.994 1.00 73.44 755 SER A N 1
ATOM 5975 C CA . SER A 1 755 ? -7.653 9.051 -8.920 1.00 73.44 755 SER A CA 1
ATOM 5976 C C . SER A 1 755 ? -6.870 9.625 -10.112 1.00 73.44 755 SER A C 1
ATOM 5978 O O . SER A 1 755 ? -5.765 10.134 -9.930 1.00 73.44 755 SER A O 1
ATOM 5980 N N . GLY A 1 756 ? -7.440 9.592 -11.321 1.00 75.81 756 GLY A N 1
ATOM 5981 C CA . GLY A 1 756 ? -6.862 10.234 -12.506 1.00 75.81 756 GLY A CA 1
ATOM 5982 C C . GLY A 1 756 ? -6.814 11.758 -12.389 1.00 75.81 756 GLY A C 1
ATOM 5983 O O . GLY A 1 756 ? -5.769 12.358 -12.612 1.00 75.81 756 GLY A O 1
ATOM 5984 N N . LEU A 1 757 ? -7.907 12.400 -11.968 1.00 77.12 757 LEU A N 1
ATOM 5985 C CA . LEU A 1 757 ? -7.963 13.858 -11.774 1.00 77.12 757 LEU A CA 1
ATOM 5986 C C . LEU A 1 757 ? -6.988 14.342 -10.687 1.00 77.12 757 LEU A C 1
ATOM 5988 O O . LEU A 1 757 ? -6.345 15.381 -10.846 1.00 77.12 757 LEU A O 1
ATOM 5992 N N . LEU A 1 758 ? -6.802 13.555 -9.623 1.00 73.75 758 LEU A N 1
ATOM 5993 C CA . LEU A 1 758 ? -5.791 13.822 -8.598 1.00 73.75 758 LEU A CA 1
ATOM 5994 C C . LEU A 1 758 ? -4.356 13.793 -9.151 1.00 73.75 758 LEU A C 1
ATOM 5996 O O . LEU A 1 758 ? -3.506 14.474 -8.585 1.00 73.75 758 LEU A O 1
ATOM 6000 N N . PHE A 1 759 ? -4.074 13.104 -10.271 1.00 70.56 759 PHE A N 1
ATOM 6001 C CA . PHE A 1 759 ? -2.742 13.134 -10.895 1.00 70.56 759 PHE A CA 1
ATOM 6002 C C . PHE A 1 759 ? -2.372 14.541 -11.375 1.00 70.56 759 PHE A C 1
ATOM 6004 O O . PHE A 1 759 ? -1.244 14.986 -11.165 1.00 70.56 759 PHE A O 1
ATOM 6011 N N . HIS A 1 760 ? -3.325 15.247 -11.991 1.00 65.25 760 HIS A N 1
ATOM 6012 C CA . HIS A 1 760 ? -3.098 16.602 -12.489 1.00 65.25 760 HIS A CA 1
ATOM 6013 C C . HIS A 1 760 ? -2.910 17.598 -11.338 1.00 65.25 760 HIS A C 1
ATOM 6015 O O . HIS A 1 760 ? -2.021 18.447 -11.405 1.00 65.25 760 HIS A O 1
ATOM 6021 N N . LEU A 1 761 ? -3.718 17.472 -10.280 1.00 65.62 761 LEU A N 1
ATOM 6022 C CA . LEU A 1 761 ? -3.629 18.330 -9.097 1.00 65.62 761 LEU A CA 1
ATOM 6023 C C . LEU A 1 761 ? -2.335 18.077 -8.310 1.00 65.62 761 LEU A C 1
ATOM 6025 O O . LEU A 1 761 ? -1.673 19.026 -7.895 1.00 65.62 761 LEU A O 1
ATOM 6029 N N . ASN A 1 762 ? -1.964 16.808 -8.103 1.00 64.12 762 ASN A N 1
ATOM 6030 C CA . ASN A 1 762 ? -0.713 16.415 -7.461 1.00 64.12 762 ASN A CA 1
ATOM 6031 C C . ASN A 1 762 ? -0.381 14.929 -7.721 1.00 64.12 762 ASN A C 1
ATOM 6033 O O . ASN A 1 762 ? -0.866 14.035 -7.020 1.00 64.12 762 ASN A O 1
ATOM 6037 N N . TYR A 1 763 ? 0.535 14.671 -8.663 1.00 64.44 763 TYR A N 1
ATOM 6038 C CA . TYR A 1 763 ? 0.987 13.321 -9.046 1.00 64.44 763 TYR A CA 1
ATOM 6039 C C . TYR A 1 763 ? 1.423 12.436 -7.864 1.00 64.44 763 TYR A C 1
ATOM 6041 O O . TYR A 1 763 ? 1.329 11.208 -7.934 1.00 64.44 763 TYR A O 1
ATOM 6049 N N . ARG A 1 764 ? 1.881 13.049 -6.763 1.00 58.81 764 ARG A N 1
ATOM 6050 C CA . ARG A 1 764 ? 2.349 12.348 -5.564 1.00 58.81 764 ARG A CA 1
ATOM 6051 C C . ARG A 1 764 ? 1.202 11.657 -4.826 1.00 58.81 764 ARG A C 1
ATOM 6053 O O . ARG A 1 764 ? 1.393 10.539 -4.363 1.00 58.81 764 ARG A O 1
ATOM 6060 N N . ILE A 1 765 ? 0.010 12.259 -4.766 1.00 64.00 765 ILE A N 1
ATOM 6061 C CA . ILE A 1 765 ? -1.166 11.646 -4.115 1.00 64.00 765 ILE A CA 1
ATOM 6062 C C . ILE A 1 765 ? -1.540 10.362 -4.862 1.00 64.00 765 ILE A C 1
ATOM 6064 O O . ILE A 1 765 ? -1.735 9.307 -4.260 1.00 64.00 765 ILE A O 1
ATOM 6068 N N . THR A 1 766 ? -1.589 10.450 -6.189 1.00 64.88 766 THR A N 1
ATOM 6069 C CA . THR A 1 766 ? -1.998 9.363 -7.084 1.00 64.88 766 THR A CA 1
ATOM 6070 C C . THR A 1 766 ? -1.034 8.180 -7.050 1.00 64.88 766 THR A C 1
ATOM 6072 O O . THR A 1 766 ? -1.474 7.029 -7.062 1.00 64.88 766 THR A O 1
ATOM 6075 N N . PHE A 1 767 ? 0.267 8.446 -6.912 1.00 64.44 767 PHE A N 1
ATOM 6076 C CA . PHE A 1 767 ? 1.285 7.432 -6.625 1.00 64.44 767 PHE A CA 1
ATOM 6077 C C . PHE A 1 767 ? 0.948 6.649 -5.342 1.00 64.44 767 PHE A C 1
ATOM 6079 O O . PHE A 1 767 ? 0.899 5.420 -5.372 1.00 64.44 767 PHE A O 1
ATOM 6086 N N . TRP A 1 768 ? 0.629 7.328 -4.230 1.00 66.19 768 TRP A N 1
ATOM 6087 C CA . TRP A 1 768 ? 0.321 6.664 -2.951 1.00 66.19 768 TRP A CA 1
ATOM 6088 C C . TRP A 1 768 ? -0.993 5.877 -2.972 1.00 66.19 768 TRP A C 1
ATOM 6090 O O . TRP A 1 768 ? -1.070 4.785 -2.401 1.00 66.19 768 TRP A O 1
ATOM 6100 N N . LEU A 1 769 ? -2.013 6.388 -3.665 1.00 66.50 769 LEU A N 1
ATOM 6101 C CA . LEU A 1 769 ? -3.267 5.664 -3.897 1.00 66.50 769 LEU A CA 1
ATOM 6102 C C . LEU A 1 769 ? -3.038 4.396 -4.731 1.00 66.50 769 LEU A C 1
ATOM 6104 O O . LEU A 1 769 ? -3.584 3.342 -4.414 1.00 66.50 769 LEU A O 1
ATOM 6108 N N . SER A 1 770 ? -2.172 4.462 -5.743 1.00 69.19 770 SER A N 1
ATOM 6109 C CA . SER A 1 770 ? -1.830 3.307 -6.583 1.00 69.19 770 SER A CA 1
ATOM 6110 C C . SER A 1 770 ? -1.005 2.270 -5.818 1.00 69.19 770 SER A C 1
ATOM 6112 O O . SER A 1 770 ? -1.321 1.082 -5.854 1.00 69.19 770 SER A O 1
ATOM 6114 N N . PHE A 1 771 ? -0.006 2.719 -5.052 1.00 65.31 771 PHE A N 1
ATOM 6115 C CA . PHE A 1 771 ? 0.839 1.877 -4.200 1.00 65.31 771 PHE A CA 1
ATOM 6116 C C . PHE A 1 771 ? 0.056 1.141 -3.101 1.00 65.31 771 PHE A C 1
ATOM 6118 O O . PHE A 1 771 ? 0.441 0.047 -2.705 1.00 65.31 771 PHE A O 1
ATOM 6125 N N . THR A 1 772 ? -1.057 1.699 -2.616 1.00 71.25 772 THR A N 1
ATOM 6126 C CA . THR A 1 772 ? -1.909 1.051 -1.600 1.00 71.25 772 THR A CA 1
ATOM 6127 C C . THR A 1 772 ? -3.053 0.236 -2.213 1.00 71.25 772 THR A C 1
ATOM 6129 O O . THR A 1 772 ? -3.352 -0.864 -1.742 1.00 71.25 772 THR A O 1
ATOM 6132 N N . GLY A 1 773 ? -3.667 0.724 -3.294 1.00 75.12 773 GLY A N 1
ATOM 6133 C CA . GLY A 1 773 ? -4.780 0.066 -3.978 1.00 75.12 773 GLY A CA 1
ATOM 6134 C C . GLY A 1 773 ? -4.378 -1.186 -4.760 1.00 75.12 773 GLY A C 1
ATOM 6135 O O . GLY A 1 773 ? -5.065 -2.208 -4.667 1.00 75.12 773 GLY A O 1
ATOM 6136 N N . ALA A 1 774 ? -3.260 -1.153 -5.493 1.00 77.31 774 ALA A N 1
ATOM 6137 C CA . ALA A 1 774 ? -2.832 -2.270 -6.336 1.00 77.31 774 ALA A CA 1
ATOM 6138 C C . ALA A 1 774 ? -2.473 -3.545 -5.536 1.00 77.31 774 ALA A C 1
ATOM 6140 O O . ALA A 1 774 ? -2.993 -4.611 -5.886 1.00 77.31 774 ALA A O 1
ATOM 6141 N N . PRO A 1 775 ? -1.701 -3.499 -4.425 1.00 79.00 775 PRO A N 1
ATOM 6142 C CA . PRO A 1 775 ? -1.461 -4.681 -3.596 1.00 79.00 775 PRO A CA 1
ATOM 6143 C C . PRO A 1 775 ? -2.733 -5.205 -2.933 1.00 79.00 775 PRO A C 1
ATOM 6145 O O . PRO A 1 775 ? -2.915 -6.417 -2.846 1.00 79.00 775 PRO A O 1
ATOM 6148 N N . LEU A 1 776 ? -3.639 -4.321 -2.497 1.00 83.44 776 LEU A N 1
ATOM 6149 C CA . LEU A 1 776 ? -4.906 -4.728 -1.888 1.00 83.44 776 LEU A CA 1
ATOM 6150 C C . LEU A 1 776 ? -5.784 -5.497 -2.890 1.00 83.44 776 LEU A C 1
ATOM 6152 O O . LEU A 1 776 ? -6.316 -6.554 -2.551 1.00 83.44 776 LEU A O 1
ATOM 6156 N N . CYS A 1 777 ? -5.867 -5.021 -4.136 1.00 82.81 777 CYS A N 1
ATOM 6157 C CA . CYS A 1 777 ? -6.529 -5.720 -5.240 1.00 82.81 777 CYS A CA 1
ATOM 6158 C C . CYS A 1 777 ? -5.925 -7.114 -5.476 1.00 82.81 777 CYS A C 1
ATOM 6160 O O . CYS A 1 777 ? -6.650 -8.113 -5.524 1.00 82.81 777 CYS A O 1
ATOM 6162 N N . LEU A 1 778 ? -4.590 -7.204 -5.540 1.00 81.25 778 LEU A N 1
ATOM 6163 C CA . LEU A 1 778 ? -3.881 -8.477 -5.680 1.00 81.25 778 LEU A CA 1
ATOM 6164 C C . LEU A 1 778 ? -4.196 -9.426 -4.515 1.00 81.25 778 LEU A C 1
ATOM 6166 O O . LEU A 1 778 ? -4.605 -10.557 -4.767 1.00 81.25 778 LEU A O 1
ATOM 6170 N N . VAL A 1 779 ? -4.085 -8.977 -3.260 1.00 84.00 779 VAL A N 1
ATOM 6171 C CA . VAL A 1 779 ? -4.359 -9.781 -2.052 1.00 84.00 779 VAL A CA 1
ATOM 6172 C C . VAL A 1 779 ? -5.805 -10.281 -2.014 1.00 84.00 779 VAL A C 1
ATOM 6174 O O . VAL A 1 779 ? -6.028 -11.458 -1.723 1.00 84.00 779 VAL A O 1
ATOM 6177 N N . ILE A 1 780 ? -6.788 -9.439 -2.353 1.00 85.38 780 ILE A N 1
ATOM 6178 C CA . ILE A 1 780 ? -8.202 -9.842 -2.432 1.00 85.38 780 ILE A CA 1
ATOM 6179 C C . ILE A 1 780 ? -8.397 -10.915 -3.513 1.00 85.38 780 ILE A C 1
ATOM 6181 O O . ILE A 1 780 ? -9.104 -11.897 -3.266 1.00 85.38 780 ILE A O 1
ATOM 6185 N N . SER A 1 781 ? -7.737 -10.788 -4.668 1.00 83.06 781 SER A N 1
ATOM 6186 C CA . SER A 1 781 ? -7.755 -11.811 -5.721 1.00 83.06 781 SER A CA 1
ATOM 6187 C C . SER A 1 781 ? -7.111 -13.125 -5.257 1.00 83.06 781 SER A C 1
ATOM 6189 O O . SER A 1 781 ? -7.735 -14.182 -5.382 1.00 83.06 781 SER A O 1
ATOM 6191 N N . ILE A 1 782 ? -5.930 -13.080 -4.618 1.00 81.44 782 ILE A N 1
ATOM 6192 C CA . ILE A 1 782 ? -5.244 -14.274 -4.080 1.00 81.44 782 ILE A CA 1
ATOM 6193 C C . ILE A 1 782 ? -6.142 -14.981 -3.058 1.00 81.44 782 ILE A C 1
ATOM 6195 O O . ILE A 1 782 ? -6.352 -16.193 -3.141 1.00 81.44 782 ILE A O 1
ATOM 6199 N N . ALA A 1 783 ? -6.703 -14.234 -2.104 1.00 84.00 783 ALA A N 1
ATOM 6200 C CA . ALA A 1 783 ? -7.573 -14.773 -1.065 1.00 84.00 783 ALA A CA 1
ATOM 6201 C C . ALA A 1 783 ? -8.858 -15.379 -1.652 1.00 84.00 783 ALA A C 1
ATOM 6203 O O . ALA A 1 783 ? -9.288 -16.450 -1.214 1.00 84.00 783 ALA A O 1
ATOM 6204 N N . SER A 1 784 ? -9.438 -14.737 -2.670 1.00 82.62 784 SER A N 1
ATOM 6205 C CA . SER A 1 784 ? -10.639 -15.222 -3.353 1.00 82.62 784 SER A CA 1
ATOM 6206 C C . SER A 1 784 ? -10.368 -16.520 -4.106 1.00 82.62 784 SER A C 1
ATOM 6208 O O . SER A 1 784 ? -11.062 -17.509 -3.870 1.00 82.62 784 SER A O 1
ATOM 6210 N N . TYR A 1 785 ? -9.309 -16.582 -4.921 1.00 77.44 785 TYR A N 1
ATOM 6211 C CA . TYR A 1 785 ? -8.933 -17.807 -5.632 1.00 77.44 785 TYR A CA 1
ATOM 6212 C C . TYR A 1 785 ? -8.446 -18.928 -4.701 1.00 77.44 785 TYR A C 1
ATOM 6214 O O . TYR A 1 785 ? -8.725 -20.097 -4.962 1.00 77.44 785 TYR A O 1
ATOM 6222 N N . THR A 1 786 ? -7.821 -18.603 -3.566 1.00 80.38 786 THR A N 1
ATOM 6223 C CA . THR A 1 786 ? -7.454 -19.596 -2.540 1.00 80.38 786 THR A CA 1
ATOM 6224 C C . THR A 1 786 ? -8.692 -20.190 -1.862 1.00 80.38 786 THR A C 1
ATOM 6226 O O . THR A 1 786 ? -8.744 -21.398 -1.631 1.00 80.38 786 THR A O 1
ATOM 6229 N N . LYS A 1 787 ? -9.717 -19.378 -1.565 1.00 79.69 787 LYS A N 1
ATOM 6230 C CA . LYS A 1 787 ? -10.996 -19.872 -1.022 1.00 79.69 787 LYS A CA 1
ATOM 6231 C C . LYS A 1 787 ? -11.787 -20.682 -2.049 1.00 79.69 787 LYS A C 1
ATOM 6233 O O . LYS A 1 787 ? -12.276 -21.747 -1.688 1.00 79.69 787 LYS A O 1
ATOM 6238 N N . ILE A 1 788 ? -11.837 -20.229 -3.306 1.00 76.06 788 ILE A N 1
ATOM 6239 C CA . ILE A 1 788 ? -12.350 -20.988 -4.461 1.00 76.06 788 ILE A CA 1
ATOM 6240 C C . ILE A 1 788 ? -11.692 -22.370 -4.487 1.00 76.06 788 ILE A C 1
ATOM 6242 O O . ILE A 1 788 ? -12.396 -23.368 -4.443 1.00 76.06 788 ILE A O 1
ATOM 6246 N N . PHE A 1 789 ? -10.356 -22.439 -4.473 1.00 74.88 789 PHE A N 1
ATOM 6247 C CA . PHE A 1 789 ? -9.611 -23.700 -4.500 1.00 74.88 789 PHE A CA 1
ATOM 6248 C C . PHE A 1 789 ? -9.922 -24.603 -3.295 1.00 74.88 789 PHE A C 1
ATOM 6250 O O . PHE A 1 789 ? -10.180 -25.786 -3.479 1.00 74.88 789 PHE A O 1
ATOM 6257 N N . ARG A 1 790 ? -9.964 -24.064 -2.068 1.00 79.88 790 ARG A N 1
ATOM 6258 C CA . ARG A 1 790 ? -10.277 -24.857 -0.862 1.00 79.88 790 ARG A CA 1
ATOM 6259 C C . ARG A 1 790 ? -11.711 -25.394 -0.847 1.00 79.88 790 ARG A C 1
ATOM 6261 O O . ARG A 1 790 ? -11.898 -26.559 -0.514 1.00 79.88 790 ARG A O 1
ATOM 6268 N N . ALA A 1 791 ? -12.703 -24.578 -1.206 1.00 73.06 791 ALA A N 1
ATOM 6269 C CA . ALA A 1 791 ? -14.104 -25.006 -1.273 1.00 73.06 791 ALA A CA 1
ATOM 6270 C C . ALA A 1 791 ? -14.309 -26.075 -2.360 1.00 73.06 791 ALA A C 1
ATOM 6272 O O . ALA A 1 791 ? -14.959 -27.090 -2.125 1.00 73.06 791 ALA A O 1
ATOM 6273 N N . ILE A 1 792 ? -13.661 -25.886 -3.512 1.00 68.88 792 ILE A N 1
ATOM 6274 C CA . ILE A 1 792 ? -13.561 -26.867 -4.594 1.00 68.88 792 ILE A CA 1
ATOM 6275 C C . ILE A 1 792 ? -12.978 -28.201 -4.088 1.00 68.88 792 ILE A C 1
ATOM 6277 O O . ILE A 1 792 ? -13.613 -29.237 -4.274 1.00 68.88 792 ILE A O 1
ATOM 6281 N N . SER A 1 793 ? -11.822 -28.195 -3.413 1.00 72.00 793 SER A N 1
ATOM 6282 C CA . SER A 1 793 ? -11.196 -29.421 -2.887 1.00 72.00 793 SER A CA 1
ATOM 6283 C C . SER A 1 793 ? -12.022 -30.095 -1.785 1.00 72.00 793 SER A C 1
ATOM 6285 O O . SER A 1 793 ? -12.003 -31.315 -1.664 1.00 72.00 793 SER A O 1
ATOM 6287 N N . HIS A 1 794 ? -12.774 -29.328 -0.990 1.00 73.50 794 HIS A N 1
ATOM 6288 C CA . HIS A 1 794 ? -13.655 -29.885 0.038 1.00 73.50 794 HIS A CA 1
ATOM 6289 C C . HIS A 1 794 ? -14.871 -30.601 -0.568 1.00 73.50 794 HIS A C 1
ATOM 6291 O O . HIS A 1 794 ? -15.181 -31.721 -0.169 1.00 73.50 794 HIS A O 1
ATOM 6297 N N . HIS A 1 795 ? -15.503 -30.016 -1.591 1.00 68.94 795 HIS A N 1
ATOM 6298 C CA . HIS A 1 795 ? -16.567 -30.696 -2.333 1.00 68.94 795 HIS A CA 1
ATOM 6299 C C . HIS A 1 795 ? -16.069 -31.943 -3.077 1.00 68.94 795 HIS A C 1
ATOM 6301 O O . HIS A 1 795 ? -16.842 -32.878 -3.251 1.00 68.94 795 HIS A O 1
ATOM 6307 N N . GLN A 1 796 ? -14.793 -32.006 -3.482 1.00 67.06 796 GLN A N 1
ATOM 6308 C CA . GLN A 1 796 ? -14.229 -33.249 -4.018 1.00 67.06 796 GLN A CA 1
ATOM 6309 C C . GLN A 1 796 ? -14.184 -34.366 -2.982 1.00 67.06 796 GLN A C 1
ATOM 6311 O O . GLN A 1 796 ? -14.610 -35.464 -3.314 1.00 67.06 796 GLN A O 1
ATOM 6316 N N . ALA A 1 797 ? -13.714 -34.090 -1.760 1.00 68.56 797 ALA A N 1
ATOM 6317 C CA . ALA A 1 797 ? -13.687 -35.090 -0.693 1.00 68.56 797 ALA A CA 1
ATOM 6318 C C . ALA A 1 797 ? -15.099 -35.644 -0.437 1.00 68.56 797 ALA A C 1
ATOM 6320 O O . ALA A 1 797 ? -15.317 -36.842 -0.565 1.00 68.56 797 ALA A O 1
ATOM 6321 N N . GLN A 1 798 ? -16.085 -34.755 -0.263 1.00 69.25 798 GLN A N 1
ATOM 6322 C CA . GLN A 1 798 ? -17.492 -35.142 -0.098 1.00 69.25 798 GLN A CA 1
ATOM 6323 C C . GLN A 1 798 ? -18.015 -35.999 -1.265 1.00 69.25 798 GLN A C 1
ATOM 6325 O O . GLN A 1 798 ? -18.657 -37.019 -1.043 1.00 69.25 798 GLN A O 1
ATOM 6330 N N . ILE A 1 799 ? -17.747 -35.612 -2.517 1.00 64.50 799 ILE A N 1
ATOM 6331 C CA . ILE A 1 799 ? -18.199 -36.370 -3.697 1.00 64.50 799 ILE A CA 1
ATOM 6332 C C . ILE A 1 799 ? -17.465 -37.716 -3.819 1.00 64.50 799 ILE A C 1
ATOM 6334 O O . ILE A 1 799 ? -18.054 -38.673 -4.312 1.00 64.50 799 ILE A O 1
ATOM 6338 N N . GLN A 1 800 ? -16.211 -37.819 -3.372 1.00 64.44 800 GLN A N 1
ATOM 6339 C CA . GLN A 1 800 ? -15.478 -39.086 -3.330 1.00 64.44 800 GLN A CA 1
ATOM 6340 C C . GLN A 1 800 ? -16.040 -40.029 -2.258 1.00 64.44 800 GLN A C 1
ATOM 6342 O O . GLN A 1 800 ? -16.214 -41.207 -2.558 1.00 64.44 800 GLN A O 1
ATOM 6347 N N . ASP A 1 801 ? -16.414 -39.511 -1.086 1.00 65.56 801 ASP A N 1
ATOM 6348 C CA . ASP A 1 801 ? -17.073 -40.286 -0.027 1.00 65.56 801 ASP A CA 1
ATOM 6349 C C . ASP A 1 801 ? -18.446 -40.816 -0.497 1.00 65.56 801 ASP A C 1
ATOM 6351 O O . ASP A 1 801 ? -18.734 -42.005 -0.370 1.00 65.56 801 ASP A O 1
ATOM 6355 N N . TYR A 1 802 ? -19.268 -39.979 -1.149 1.00 62.38 802 TYR A N 1
ATOM 6356 C CA . TYR A 1 802 ? -20.533 -40.426 -1.759 1.00 62.38 802 TYR A CA 1
ATOM 6357 C C . TYR A 1 802 ? -20.323 -41.421 -2.917 1.00 62.38 802 TYR A C 1
ATOM 6359 O O . TYR A 1 802 ? -21.091 -42.370 -3.064 1.00 62.38 802 TYR A O 1
ATOM 6367 N N . ALA A 1 803 ? -19.277 -41.253 -3.733 1.00 57.81 803 ALA A N 1
ATOM 6368 C CA . ALA A 1 803 ? -18.976 -42.164 -4.842 1.00 57.81 803 ALA A CA 1
ATOM 6369 C C . ALA A 1 803 ? -18.483 -43.550 -4.384 1.00 57.81 803 ALA A C 1
ATOM 6371 O O . ALA A 1 803 ? -18.559 -44.499 -5.163 1.00 57.81 803 ALA A O 1
ATOM 6372 N N . GLN A 1 804 ? -18.016 -43.698 -3.139 1.00 58.47 804 GLN A N 1
ATOM 6373 C CA . GLN A 1 804 ? -17.740 -45.014 -2.550 1.00 58.47 804 GLN A CA 1
ATOM 6374 C C . GLN A 1 804 ? -19.019 -45.779 -2.171 1.00 58.47 804 GLN A C 1
ATOM 6376 O O . GLN A 1 804 ? -18.976 -47.002 -2.075 1.00 58.47 804 GLN A O 1
ATOM 6381 N N . GLN A 1 805 ? -20.157 -45.096 -1.993 1.00 59.03 805 GLN A N 1
ATOM 6382 C CA . GLN A 1 805 ? -21.427 -45.728 -1.609 1.00 59.03 805 GLN A CA 1
ATOM 6383 C C . GLN A 1 805 ? -22.266 -46.222 -2.803 1.00 59.03 805 GLN A C 1
ATOM 6385 O O . GLN A 1 805 ? -23.100 -47.107 -2.624 1.00 59.03 805 GLN A O 1
ATOM 6390 N N . GLN A 1 806 ? -22.046 -45.705 -4.020 1.00 53.19 806 GLN A N 1
ATOM 6391 C CA . GLN A 1 806 ? -22.684 -46.198 -5.252 1.00 53.19 806 GLN A CA 1
ATOM 6392 C C . GLN A 1 806 ? -21.694 -46.203 -6.438 1.00 53.19 806 GLN A C 1
ATOM 6394 O O . GLN A 1 806 ? -21.388 -45.141 -6.985 1.00 53.19 806 GLN A O 1
ATOM 6399 N N . PRO A 1 807 ? -21.207 -47.378 -6.891 1.00 53.25 807 PRO A N 1
ATOM 6400 C CA . PRO A 1 807 ? -20.123 -47.467 -7.879 1.00 53.25 807 PRO A CA 1
ATOM 6401 C C . PRO A 1 807 ? -20.542 -47.254 -9.351 1.00 53.25 807 PRO A C 1
ATOM 6403 O O . PRO A 1 807 ? -19.697 -47.333 -10.241 1.00 53.25 807 PRO A O 1
ATOM 6406 N N . SER A 1 808 ? -21.821 -47.005 -9.647 1.00 49.47 808 SER A N 1
ATOM 6407 C CA . SER A 1 808 ? -22.411 -47.162 -10.988 1.00 49.47 808 SER A CA 1
ATOM 6408 C C . SER A 1 808 ? -22.754 -45.861 -11.746 1.00 49.47 808 SER A C 1
ATOM 6410 O O . SER A 1 808 ? -23.752 -45.820 -12.464 1.00 49.47 808 SER A O 1
ATOM 6412 N N . GLN A 1 809 ? -21.919 -44.807 -11.684 1.00 42.75 809 GLN A N 1
ATOM 6413 C CA . GLN A 1 809 ? -21.993 -43.677 -12.642 1.00 42.75 809 GLN A CA 1
ATOM 6414 C C . GLN A 1 809 ? -20.623 -43.067 -13.043 1.00 42.75 809 GLN A C 1
ATOM 6416 O O . GLN A 1 809 ? -19.707 -42.968 -12.222 1.00 42.75 809 GLN A O 1
ATOM 6421 N N . PRO A 1 810 ? -20.455 -42.604 -14.306 1.00 51.28 810 PRO A N 1
ATOM 6422 C CA . PRO A 1 810 ? -19.159 -42.192 -14.858 1.00 51.28 810 PRO A CA 1
ATOM 6423 C C . PRO A 1 810 ? -18.756 -40.749 -14.485 1.00 51.28 810 PRO A C 1
ATOM 6425 O O . PRO A 1 810 ? -18.871 -39.806 -15.270 1.00 51.28 810 PRO A O 1
ATOM 6428 N N . ASN A 1 811 ? -18.177 -40.574 -13.296 1.00 54.50 811 ASN A N 1
ATOM 6429 C CA . ASN A 1 811 ? -17.797 -39.261 -12.742 1.00 54.50 811 ASN A CA 1
ATOM 6430 C C . ASN A 1 811 ? -16.601 -38.540 -13.423 1.00 54.50 811 ASN A C 1
ATOM 6432 O O . ASN A 1 811 ? -16.276 -37.399 -13.076 1.00 54.50 811 ASN A O 1
ATOM 6436 N N . ALA A 1 812 ? -15.951 -39.147 -14.422 1.00 49.38 812 ALA A N 1
ATOM 6437 C CA . ALA A 1 812 ? -14.741 -38.607 -15.057 1.00 49.38 812 ALA A CA 1
ATOM 6438 C C . ALA A 1 812 ? -14.946 -37.257 -15.785 1.00 49.38 812 ALA A C 1
ATOM 6440 O O . ALA A 1 812 ? -14.048 -36.406 -15.790 1.00 49.38 812 ALA A O 1
ATOM 6441 N N . LEU A 1 813 ? -16.129 -37.022 -16.369 1.00 51.09 813 LEU A N 1
ATOM 6442 C CA . LEU A 1 813 ? -16.404 -35.829 -17.185 1.00 51.09 813 LEU A CA 1
ATOM 6443 C C . LEU A 1 813 ? -16.378 -34.524 -16.362 1.00 51.09 813 LEU A C 1
ATOM 6445 O O . LEU A 1 813 ? -15.930 -33.476 -16.843 1.00 51.09 813 LEU A O 1
ATOM 6449 N N . ASN A 1 814 ? -16.806 -34.591 -15.098 1.00 56.78 814 ASN A N 1
ATOM 6450 C CA . ASN A 1 814 ? -16.811 -33.447 -14.185 1.00 56.78 814 ASN A CA 1
ATOM 6451 C C . ASN A 1 814 ? -15.391 -33.075 -13.728 1.00 56.78 814 ASN A C 1
ATOM 6453 O O . ASN A 1 814 ? -15.062 -31.889 -13.647 1.00 56.78 814 ASN A O 1
ATOM 6457 N N . MET A 1 815 ? -14.511 -34.063 -13.536 1.00 50.25 815 MET A N 1
ATOM 6458 C CA . MET A 1 815 ? -13.122 -33.863 -13.097 1.00 50.25 815 MET A CA 1
ATOM 6459 C C . MET A 1 815 ? -12.249 -33.147 -14.148 1.00 50.25 815 MET A C 1
ATOM 6461 O O . MET A 1 815 ? -11.381 -32.335 -13.812 1.00 50.25 815 MET A O 1
ATOM 6465 N N . ALA A 1 816 ? -12.501 -33.368 -15.442 1.00 56.69 816 ALA A N 1
ATOM 6466 C CA . ALA A 1 816 ? -11.822 -32.636 -16.516 1.00 56.69 816 ALA A CA 1
ATOM 6467 C C . ALA A 1 816 ? -12.252 -31.155 -16.574 1.00 56.69 816 ALA A C 1
ATOM 6469 O O . ALA A 1 816 ? -11.409 -30.253 -16.665 1.00 56.69 816 ALA A O 1
ATOM 6470 N N . ARG A 1 817 ? -13.563 -30.896 -16.457 1.00 56.22 817 ARG A N 1
ATOM 6471 C CA . ARG A 1 817 ? -14.160 -29.547 -16.440 1.00 56.22 817 ARG A CA 1
ATOM 6472 C C . ARG A 1 817 ? -13.677 -28.739 -15.225 1.00 56.22 817 ARG A C 1
ATOM 6474 O O . ARG A 1 817 ? -13.261 -27.590 -15.374 1.00 56.22 817 ARG A O 1
ATOM 6481 N N . TYR A 1 818 ? -13.625 -29.392 -14.065 1.00 56.47 818 TYR A N 1
ATOM 6482 C CA . TYR A 1 818 ? -13.000 -28.936 -12.820 1.00 56.47 818 TYR A CA 1
ATOM 6483 C C . TYR A 1 818 ? -11.543 -28.486 -13.031 1.00 56.47 818 TYR A C 1
ATOM 6485 O O . TYR A 1 818 ? -11.172 -27.354 -12.710 1.00 56.47 818 TYR A O 1
ATOM 6493 N N . ARG A 1 819 ? -10.708 -29.340 -13.642 1.00 59.59 819 ARG A N 1
ATOM 6494 C CA . ARG A 1 819 ? -9.260 -29.100 -13.767 1.00 59.59 819 ARG A CA 1
ATOM 6495 C C . ARG A 1 819 ? -8.968 -27.884 -14.646 1.00 59.59 819 ARG A C 1
ATOM 6497 O O . ARG A 1 819 ? -8.060 -27.110 -14.344 1.00 59.59 819 ARG A O 1
ATOM 6504 N N . LYS A 1 820 ? -9.769 -27.684 -15.699 1.00 61.31 820 LYS A N 1
ATOM 6505 C CA . LYS A 1 820 ? -9.689 -26.516 -16.590 1.00 61.31 820 LYS A CA 1
ATOM 6506 C C . LYS A 1 820 ? -9.973 -25.204 -15.843 1.00 61.31 820 LYS A C 1
ATOM 6508 O O . LYS A 1 820 ? -9.244 -24.236 -16.042 1.00 61.31 820 LYS A O 1
ATOM 6513 N N . ALA A 1 821 ? -10.962 -25.183 -14.945 1.00 57.91 821 ALA A N 1
ATOM 6514 C CA . ALA A 1 821 ? -11.309 -23.993 -14.164 1.00 57.91 821 ALA A CA 1
ATOM 6515 C C . ALA A 1 821 ? -10.175 -23.543 -13.222 1.00 57.91 821 ALA A C 1
ATOM 6517 O O . ALA A 1 821 ? -9.859 -22.353 -13.173 1.00 57.91 821 ALA A O 1
ATOM 6518 N N . VAL A 1 822 ? -9.519 -24.487 -12.533 1.00 56.69 822 VAL A N 1
ATOM 6519 C CA . VAL A 1 822 ? -8.394 -24.195 -11.622 1.00 56.69 822 VAL A CA 1
ATOM 6520 C C . VAL A 1 822 ? -7.184 -23.637 -12.381 1.00 56.69 822 VAL A C 1
ATOM 6522 O O . VAL A 1 822 ? -6.610 -22.635 -11.959 1.00 56.69 822 VAL A O 1
ATOM 6525 N N . TYR A 1 823 ? -6.818 -24.215 -13.532 1.00 62.97 823 TYR A N 1
ATOM 6526 C CA . TYR A 1 823 ? -5.698 -23.688 -14.322 1.00 62.97 823 TYR A CA 1
ATOM 6527 C C . TYR A 1 823 ? -5.975 -22.296 -14.897 1.00 62.97 823 TYR A C 1
ATOM 6529 O O . TYR A 1 823 ? -5.093 -21.442 -14.850 1.00 62.97 823 TYR A O 1
ATOM 6537 N N . SER A 1 824 ? -7.192 -22.021 -15.375 1.00 62.84 824 SER A N 1
ATOM 6538 C CA . SER A 1 824 ? -7.546 -20.676 -15.847 1.00 62.84 824 SER A CA 1
ATOM 6539 C C . SER A 1 824 ? -7.531 -19.618 -14.735 1.00 62.84 824 SER A C 1
ATOM 6541 O O . SER A 1 824 ? -7.204 -18.470 -15.017 1.00 62.84 824 SER A O 1
ATOM 6543 N N . ALA A 1 825 ? -7.837 -19.978 -13.483 1.00 63.66 825 ALA A N 1
ATOM 6544 C CA . ALA A 1 825 ? -7.710 -19.062 -12.346 1.00 63.66 825 ALA A CA 1
ATOM 6545 C C . ALA A 1 825 ? -6.243 -18.696 -12.050 1.00 63.66 825 ALA A C 1
ATOM 6547 O O . ALA A 1 825 ? -5.926 -17.524 -11.853 1.00 63.66 825 ALA A O 1
ATOM 6548 N N . LEU A 1 826 ? -5.340 -19.684 -12.079 1.00 65.94 826 LEU A N 1
ATOM 6549 C CA . LEU A 1 826 ? -3.909 -19.475 -11.829 1.00 65.94 826 LEU A CA 1
ATOM 6550 C C . LEU A 1 826 ? -3.239 -18.601 -12.902 1.00 65.94 826 LEU A C 1
ATOM 6552 O O . LEU A 1 826 ? -2.421 -17.753 -12.559 1.00 65.94 826 LEU A O 1
ATOM 6556 N N . TRP A 1 827 ? -3.615 -18.746 -14.178 1.00 67.25 827 TRP A N 1
ATOM 6557 C CA . TRP A 1 827 ? -3.080 -17.901 -15.256 1.00 67.25 827 TRP A CA 1
ATOM 6558 C C . TRP A 1 827 ? -3.497 -16.429 -15.133 1.00 67.25 827 TRP A C 1
ATOM 6560 O O . TRP A 1 827 ? -2.649 -15.551 -15.263 1.00 67.25 827 TRP A O 1
ATOM 6570 N N . VAL A 1 828 ? -4.766 -16.149 -14.808 1.00 66.94 828 VAL A N 1
ATOM 6571 C CA . VAL A 1 828 ? -5.240 -14.772 -14.549 1.00 66.94 828 VAL A CA 1
ATOM 6572 C C . VAL A 1 828 ? -4.499 -14.156 -13.355 1.00 66.94 828 VAL A C 1
ATOM 6574 O O . VAL A 1 828 ? -4.104 -12.994 -13.398 1.00 66.94 828 VAL A O 1
ATOM 6577 N N . GLN A 1 829 ? -4.259 -14.946 -12.304 1.00 68.81 829 GLN A N 1
ATOM 6578 C CA . GLN A 1 829 ? -3.520 -14.503 -11.122 1.00 68.81 829 GLN A CA 1
ATOM 6579 C C . GLN A 1 829 ? -2.033 -14.224 -11.414 1.00 68.81 829 GLN A C 1
ATOM 6581 O O . GLN A 1 829 ? -1.470 -13.304 -10.824 1.00 68.81 829 GLN A O 1
ATOM 6586 N N . LEU A 1 830 ? -1.405 -14.984 -12.320 1.00 75.44 830 LEU A N 1
ATOM 6587 C CA . LEU A 1 830 ? -0.014 -14.777 -12.737 1.00 75.44 830 LEU A CA 1
ATOM 6588 C C . LEU A 1 830 ? 0.150 -13.504 -13.581 1.00 75.44 830 LEU A C 1
ATOM 6590 O O . LEU A 1 830 ? 1.051 -12.717 -13.309 1.00 75.44 830 LEU A O 1
ATOM 6594 N N . VAL A 1 831 ? -0.738 -13.270 -14.555 1.00 74.25 831 VAL A N 1
ATOM 6595 C CA . VAL A 1 831 ? -0.710 -12.063 -15.406 1.00 74.25 831 VAL A CA 1
ATOM 6596 C C . VAL A 1 831 ? -0.851 -10.789 -14.568 1.00 74.25 831 VAL A C 1
ATOM 6598 O O . VAL A 1 831 ? -0.045 -9.872 -14.707 1.00 74.25 831 VAL A O 1
ATOM 6601 N N . LEU A 1 832 ? -1.787 -10.777 -13.613 1.00 72.25 832 LEU A N 1
ATOM 6602 C CA . LEU A 1 832 ? -1.955 -9.677 -12.656 1.00 72.25 832 LEU A CA 1
ATOM 6603 C C . LEU A 1 832 ? -0.681 -9.364 -11.850 1.00 72.25 832 LEU A C 1
ATOM 6605 O O . LEU A 1 832 ? -0.399 -8.201 -11.571 1.00 72.25 832 LEU A O 1
ATOM 6609 N N . VAL A 1 833 ? 0.096 -10.380 -11.468 1.00 76.44 833 VAL A N 1
ATOM 6610 C CA . VAL A 1 833 ? 1.362 -10.181 -10.744 1.00 76.44 833 VAL A CA 1
ATOM 6611 C C . VAL A 1 833 ? 2.439 -9.624 -11.678 1.00 76.44 833 VAL A C 1
ATOM 6613 O O . VAL A 1 833 ? 3.087 -8.638 -11.332 1.00 76.44 833 VAL A O 1
ATOM 6616 N N . VAL A 1 834 ? 2.603 -10.204 -12.870 1.00 77.62 834 VAL A N 1
ATOM 6617 C CA . VAL A 1 834 ? 3.656 -9.819 -13.828 1.00 77.62 834 VAL A CA 1
ATOM 6618 C C . VAL A 1 834 ? 3.464 -8.401 -14.376 1.00 77.62 834 VAL A C 1
ATOM 6620 O O . VAL A 1 834 ? 4.447 -7.684 -14.519 1.00 77.62 834 VAL A O 1
ATOM 6623 N N . CYS A 1 835 ? 2.232 -7.962 -14.645 1.00 80.94 835 CYS A N 1
ATOM 6624 C CA . CYS A 1 835 ? 1.986 -6.631 -15.211 1.00 80.94 835 CYS A CA 1
ATOM 6625 C C . CYS A 1 835 ? 2.077 -5.486 -14.190 1.00 80.94 835 CYS A C 1
ATOM 6627 O O . CYS A 1 835 ? 2.513 -4.393 -14.541 1.00 80.94 835 CYS A O 1
ATOM 6629 N N . TYR A 1 836 ? 1.684 -5.709 -12.929 1.00 78.88 836 TYR A N 1
ATOM 6630 C CA . TYR A 1 836 ? 1.547 -4.620 -11.949 1.00 78.88 836 TYR A CA 1
ATOM 6631 C C . TYR A 1 836 ? 2.656 -4.567 -10.889 1.00 78.88 836 TYR A C 1
ATOM 6633 O O . TYR A 1 836 ? 2.994 -3.475 -10.427 1.00 78.88 836 TYR A O 1
ATOM 6641 N N . VAL A 1 837 ? 3.260 -5.697 -10.500 1.00 79.06 837 VAL A N 1
ATOM 6642 C CA . VAL A 1 837 ? 4.319 -5.697 -9.470 1.00 79.06 837 VAL A CA 1
ATOM 6643 C C . VAL A 1 837 ? 5.597 -4.975 -9.922 1.00 79.06 837 VAL A C 1
ATOM 6645 O O . VAL A 1 837 ? 6.100 -4.189 -9.118 1.00 79.06 837 VAL A O 1
ATOM 6648 N N . PRO A 1 838 ? 6.103 -5.123 -11.167 1.00 80.19 838 PRO A N 1
ATOM 6649 C CA . PRO A 1 838 ? 7.299 -4.406 -11.615 1.00 80.19 838 PRO A CA 1
ATOM 6650 C C . PRO A 1 838 ? 7.165 -2.883 -11.509 1.00 80.19 838 PRO A C 1
ATOM 6652 O O . PRO A 1 838 ? 8.062 -2.224 -10.984 1.00 80.19 838 PRO A O 1
ATOM 6655 N N . ASN A 1 839 ? 6.015 -2.327 -11.905 1.00 78.44 839 ASN A N 1
ATOM 6656 C CA . ASN A 1 839 ? 5.747 -0.895 -11.776 1.00 78.44 839 ASN A CA 1
ATOM 6657 C C . ASN A 1 839 ? 5.749 -0.433 -10.319 1.00 78.44 839 ASN A C 1
ATOM 6659 O O . ASN A 1 839 ? 6.392 0.562 -10.001 1.00 78.44 839 ASN A O 1
ATOM 6663 N N . MET A 1 840 ? 5.132 -1.200 -9.413 1.00 73.62 840 MET A N 1
ATOM 6664 C CA . MET A 1 840 ? 5.227 -0.904 -7.983 1.00 73.62 840 MET A CA 1
ATOM 6665 C C . MET A 1 840 ? 6.675 -0.965 -7.483 1.00 73.62 840 MET A C 1
ATOM 6667 O O . MET A 1 840 ? 7.091 -0.062 -6.770 1.00 73.62 840 MET A O 1
ATOM 6671 N N . THR A 1 841 ? 7.475 -1.964 -7.875 1.00 71.12 841 THR A N 1
ATOM 6672 C CA . THR A 1 841 ? 8.881 -2.045 -7.437 1.00 71.12 841 THR A CA 1
ATOM 6673 C C . THR A 1 841 ? 9.739 -0.891 -7.949 1.00 71.12 841 THR A C 1
ATOM 6675 O O . THR A 1 841 ? 10.544 -0.362 -7.190 1.00 71.12 841 THR A O 1
ATOM 6678 N N . VAL A 1 842 ? 9.546 -0.454 -9.194 1.00 70.75 842 VAL A N 1
ATOM 6679 C CA . VAL A 1 842 ? 10.306 0.659 -9.779 1.00 70.75 842 VAL A CA 1
ATOM 6680 C C . VAL A 1 842 ? 9.915 1.989 -9.141 1.00 70.75 842 VAL A C 1
ATOM 6682 O O . VAL A 1 842 ? 10.789 2.748 -8.736 1.00 70.75 842 VAL A O 1
ATOM 6685 N N . GLU A 1 843 ? 8.619 2.246 -8.972 1.00 68.75 843 GLU A N 1
ATOM 6686 C CA . GLU A 1 843 ? 8.116 3.451 -8.306 1.00 68.75 843 GLU A CA 1
ATOM 6687 C C . GLU A 1 843 ? 8.562 3.510 -6.822 1.00 68.75 843 GLU A C 1
ATOM 6689 O O . GLU A 1 843 ? 8.962 4.573 -6.344 1.00 68.75 843 GLU A O 1
ATOM 6694 N N . ILE A 1 844 ? 8.635 2.369 -6.114 1.00 68.31 844 ILE A N 1
ATOM 6695 C CA . ILE A 1 844 ? 9.267 2.275 -4.780 1.00 68.31 844 ILE A CA 1
ATOM 6696 C C . ILE A 1 844 ? 10.753 2.656 -4.848 1.00 68.31 844 ILE A C 1
ATOM 6698 O O . ILE A 1 844 ? 11.186 3.531 -4.100 1.00 68.31 844 ILE A O 1
ATOM 6702 N N . VAL A 1 845 ? 11.544 2.037 -5.731 1.00 65.56 845 VAL A N 1
ATOM 6703 C CA . VAL A 1 845 ? 12.998 2.281 -5.817 1.00 65.56 845 VAL A CA 1
ATOM 6704 C C . VAL A 1 845 ? 13.305 3.737 -6.181 1.00 65.56 845 VAL A C 1
ATOM 6706 O O . VAL A 1 845 ? 14.214 4.328 -5.601 1.00 65.56 845 VAL A O 1
ATOM 6709 N N . ILE A 1 846 ? 12.511 4.353 -7.060 1.00 63.84 846 ILE A N 1
ATOM 6710 C CA . ILE A 1 846 ? 12.619 5.780 -7.397 1.00 63.84 846 ILE A CA 1
ATOM 6711 C C . ILE A 1 846 ? 12.305 6.655 -6.178 1.00 63.84 846 ILE A C 1
ATOM 6713 O O . ILE A 1 846 ? 13.029 7.611 -5.920 1.00 63.84 846 ILE A O 1
ATOM 6717 N N . SER A 1 847 ? 11.287 6.309 -5.382 1.00 61.66 847 SER A N 1
ATOM 6718 C CA . SER A 1 847 ? 10.967 7.046 -4.148 1.00 61.66 847 SER A CA 1
ATOM 6719 C C . SER A 1 847 ? 12.013 6.904 -3.031 1.00 61.66 847 SER A C 1
ATOM 6721 O O . SER A 1 847 ? 12.062 7.752 -2.146 1.00 61.66 847 SER A O 1
ATOM 6723 N N . LEU A 1 848 ? 12.857 5.865 -3.082 1.00 60.44 848 LEU A N 1
ATOM 6724 C CA . LEU A 1 848 ? 13.928 5.595 -2.113 1.00 60.44 848 LEU A CA 1
ATOM 6725 C C . LEU A 1 848 ? 15.315 6.105 -2.558 1.00 60.44 848 LEU A C 1
ATOM 6727 O O . LEU A 1 848 ? 16.253 6.094 -1.762 1.00 60.44 848 LEU A O 1
ATOM 6731 N N . SER A 1 849 ? 15.477 6.535 -3.814 1.00 52.78 849 SER A N 1
ATOM 6732 C CA . SER A 1 849 ? 16.783 6.898 -4.386 1.00 52.78 849 SER A CA 1
ATOM 6733 C C . SER A 1 849 ? 17.069 8.399 -4.259 1.00 52.78 849 SER A C 1
ATOM 6735 O O . SER A 1 849 ? 16.503 9.219 -4.976 1.00 52.78 849 SER A O 1
ATOM 6737 N N . LEU A 1 850 ? 17.993 8.770 -3.366 1.00 49.12 850 LEU A N 1
ATOM 6738 C CA . LEU A 1 850 ? 18.248 10.165 -2.960 1.00 49.12 850 LEU A CA 1
ATOM 6739 C C . LEU A 1 850 ? 19.170 11.000 -3.880 1.00 49.12 850 LEU A C 1
ATOM 6741 O O . LEU A 1 850 ? 19.632 12.066 -3.473 1.00 49.12 850 LEU A O 1
ATOM 6745 N N . LYS A 1 851 ? 19.437 10.568 -5.120 1.00 42.47 851 LYS A N 1
ATOM 6746 C CA . LYS A 1 851 ? 20.091 11.397 -6.154 1.00 42.47 851 LYS A CA 1
ATOM 6747 C C . LYS A 1 851 ? 19.695 10.951 -7.561 1.00 42.47 851 LYS A C 1
ATOM 6749 O O . LYS A 1 851 ? 19.515 9.763 -7.814 1.00 42.47 851 LYS A O 1
ATOM 6754 N N . GLY A 1 852 ? 19.556 11.923 -8.462 1.00 57.44 852 GLY A N 1
ATOM 6755 C CA . GLY A 1 852 ? 19.141 11.690 -9.843 1.00 57.44 852 GLY A CA 1
ATOM 6756 C C . GLY A 1 852 ? 20.171 10.884 -10.630 1.00 57.44 852 GLY A C 1
ATOM 6757 O O . GLY A 1 852 ? 21.321 11.292 -10.751 1.00 57.44 852 GLY A O 1
ATOM 6758 N N . LEU A 1 853 ? 19.722 9.763 -11.188 1.00 49.97 853 LEU A N 1
ATOM 6759 C CA . LEU A 1 853 ? 20.407 8.988 -12.216 1.00 49.97 853 LEU A CA 1
ATOM 6760 C C . LEU A 1 853 ? 19.416 8.827 -13.365 1.00 49.97 853 LEU A C 1
ATOM 6762 O O . LEU A 1 853 ? 18.323 8.287 -13.169 1.00 49.97 853 LEU A O 1
ATOM 6766 N N . SER A 1 854 ? 19.792 9.309 -14.546 1.00 55.56 854 SER A N 1
ATOM 6767 C CA . SER A 1 854 ? 18.960 9.344 -15.752 1.00 55.56 854 SER A CA 1
ATOM 6768 C C . SER A 1 854 ? 18.336 7.981 -16.077 1.00 55.56 854 SER A C 1
ATOM 6770 O O . SER A 1 854 ? 17.139 7.891 -16.355 1.00 55.56 854 SER A O 1
ATOM 6772 N N . ASN A 1 855 ? 19.092 6.899 -15.881 1.00 59.19 855 ASN A N 1
ATOM 6773 C CA . ASN A 1 855 ? 18.649 5.506 -16.018 1.00 59.19 855 ASN A CA 1
ATOM 6774 C C . ASN A 1 855 ? 17.290 5.181 -15.356 1.00 59.19 855 ASN A C 1
ATOM 6776 O O . ASN A 1 855 ? 16.520 4.387 -15.899 1.00 59.19 855 ASN A O 1
ATOM 6780 N N . PHE A 1 856 ? 16.936 5.801 -14.222 1.00 65.50 856 PHE A N 1
ATOM 6781 C CA . PHE A 1 856 ? 15.651 5.537 -13.560 1.00 65.50 856 PHE A CA 1
ATOM 6782 C C . PHE A 1 856 ? 14.432 6.035 -14.344 1.00 65.50 856 PHE A C 1
ATOM 6784 O O . PHE A 1 856 ? 13.358 5.446 -14.223 1.00 65.50 856 PHE A O 1
ATOM 6791 N N . ILE A 1 857 ? 14.581 7.067 -15.179 1.00 66.94 857 ILE A N 1
ATOM 6792 C CA . ILE A 1 857 ? 13.501 7.583 -16.033 1.00 66.94 857 ILE A CA 1
ATOM 6793 C C . ILE A 1 857 ? 13.145 6.548 -17.112 1.00 66.94 857 ILE A C 1
ATOM 6795 O O . ILE A 1 857 ? 11.965 6.273 -17.335 1.00 66.94 857 ILE A O 1
ATOM 6799 N N . VAL A 1 858 ? 14.150 5.890 -17.700 1.00 67.00 858 VAL A N 1
ATOM 6800 C CA . VAL A 1 858 ? 13.963 4.798 -18.672 1.00 67.00 858 VAL A CA 1
ATOM 6801 C C . VAL A 1 858 ? 13.358 3.557 -18.011 1.00 67.00 858 VAL A C 1
ATOM 6803 O O . VAL A 1 858 ? 12.406 2.986 -18.542 1.00 67.00 858 VAL A O 1
ATOM 6806 N N . ILE A 1 859 ? 13.847 3.165 -16.829 1.00 70.56 859 ILE A N 1
ATOM 6807 C CA . ILE A 1 859 ? 13.314 2.013 -16.078 1.00 70.56 859 ILE A CA 1
ATOM 6808 C C . ILE A 1 859 ? 11.839 2.249 -15.703 1.00 70.56 859 ILE A C 1
ATOM 6810 O O . ILE A 1 859 ? 11.010 1.350 -15.850 1.00 70.56 859 ILE A O 1
ATOM 6814 N N . ARG A 1 860 ? 11.476 3.477 -15.304 1.00 75.19 860 ARG A N 1
ATOM 6815 C CA . ARG A 1 860 ? 10.079 3.901 -15.110 1.00 75.19 860 ARG A CA 1
ATOM 6816 C C . ARG A 1 860 ? 9.272 3.831 -16.404 1.00 75.19 860 ARG A C 1
ATOM 6818 O O . ARG A 1 860 ? 8.120 3.401 -16.380 1.00 75.19 860 ARG A O 1
ATOM 6825 N N . GLY A 1 861 ? 9.877 4.223 -17.523 1.00 75.69 861 GLY A N 1
ATOM 6826 C CA . GLY A 1 861 ? 9.330 4.051 -18.866 1.00 75.69 861 GLY A CA 1
ATOM 6827 C C . GLY A 1 861 ? 8.907 2.608 -19.124 1.00 75.69 861 GLY A C 1
ATOM 6828 O O . GLY A 1 861 ? 7.726 2.329 -19.328 1.00 75.69 861 GLY A O 1
ATOM 6829 N N . MET A 1 862 ? 9.860 1.681 -19.017 1.00 76.62 862 MET A N 1
ATOM 6830 C CA . MET A 1 862 ? 9.657 0.241 -19.219 1.00 76.62 862 MET A CA 1
ATOM 6831 C C . MET A 1 862 ? 8.617 -0.357 -18.260 1.00 76.62 862 MET A C 1
ATOM 6833 O O . MET A 1 862 ? 7.804 -1.188 -18.665 1.00 76.62 862 MET A O 1
ATOM 6837 N N . ALA A 1 863 ? 8.593 0.083 -17.001 1.00 81.19 863 ALA A N 1
ATOM 6838 C CA . ALA A 1 863 ? 7.654 -0.434 -16.012 1.00 81.19 863 ALA A CA 1
ATOM 6839 C C . ALA A 1 863 ? 6.193 -0.033 -16.301 1.00 81.19 863 ALA A C 1
ATOM 6841 O O . ALA A 1 863 ? 5.293 -0.856 -16.132 1.00 81.19 863 ALA A O 1
ATOM 6842 N N . ASN A 1 864 ? 5.957 1.174 -16.830 1.00 82.75 864 ASN A N 1
ATOM 6843 C CA . ASN A 1 864 ? 4.630 1.585 -17.306 1.00 82.75 864 ASN A CA 1
ATOM 6844 C C . ASN A 1 864 ? 4.177 0.773 -18.535 1.00 82.75 864 ASN A C 1
ATOM 6846 O O . ASN A 1 864 ? 2.999 0.434 -18.641 1.00 82.75 864 ASN A O 1
ATOM 6850 N N . VAL A 1 865 ? 5.098 0.376 -19.426 1.00 82.50 865 VAL A N 1
ATOM 6851 C CA . VAL A 1 865 ? 4.769 -0.505 -20.566 1.00 82.50 865 VAL A CA 1
ATOM 6852 C C . VAL A 1 865 ? 4.205 -1.850 -20.095 1.00 82.50 865 VAL A C 1
ATOM 6854 O O . VAL A 1 865 ? 3.217 -2.326 -20.652 1.00 82.50 865 VAL A O 1
ATOM 6857 N N . LEU A 1 866 ? 4.766 -2.442 -19.032 1.00 80.12 866 LEU A N 1
ATOM 6858 C CA . LEU A 1 866 ? 4.266 -3.700 -18.456 1.00 80.12 866 LEU A CA 1
ATOM 6859 C C . LEU A 1 866 ? 2.857 -3.571 -17.854 1.00 80.12 866 LEU A C 1
ATOM 6861 O O . LEU A 1 866 ? 2.080 -4.526 -17.927 1.00 80.12 866 LEU A O 1
ATOM 6865 N N . VAL A 1 867 ? 2.501 -2.394 -17.326 1.00 84.00 867 VAL A N 1
ATOM 6866 C CA . VAL A 1 867 ? 1.135 -2.099 -16.862 1.00 84.00 867 VAL A CA 1
ATOM 6867 C C . VAL A 1 867 ? 0.170 -2.065 -18.043 1.00 84.00 867 VAL A C 1
ATOM 6869 O O . VAL A 1 867 ? -0.867 -2.726 -18.006 1.00 84.00 867 VAL A O 1
ATOM 6872 N N . PHE A 1 868 ? 0.515 -1.353 -19.120 1.00 84.94 868 PHE A N 1
ATOM 6873 C CA . PHE A 1 868 ? -0.343 -1.273 -20.304 1.00 84.94 868 PHE A CA 1
ATOM 6874 C C . PHE A 1 868 ? -0.430 -2.605 -21.072 1.00 84.94 868 PHE A C 1
ATOM 6876 O O . PHE A 1 868 ? -1.460 -2.900 -21.676 1.00 84.94 868 PHE A O 1
ATOM 6883 N N . PHE A 1 869 ? 0.590 -3.465 -20.976 1.00 82.38 869 PHE A N 1
ATOM 6884 C CA . PHE A 1 869 ? 0.579 -4.820 -21.538 1.00 82.38 869 PHE A CA 1
ATOM 6885 C C . PHE A 1 869 ? -0.535 -5.715 -20.958 1.00 82.38 869 PHE A C 1
ATOM 6887 O O . PHE A 1 869 ? -1.005 -6.624 -21.644 1.00 82.38 869 PHE A O 1
ATOM 6894 N N . ASN A 1 870 ? -1.043 -5.429 -19.750 1.00 85.31 870 ASN A N 1
ATOM 6895 C CA . ASN A 1 870 ? -2.217 -6.113 -19.187 1.00 85.31 870 ASN A CA 1
ATOM 6896 C C . ASN A 1 870 ? -3.436 -6.026 -20.128 1.00 85.31 870 ASN A C 1
ATOM 6898 O O . ASN A 1 870 ? -4.099 -7.033 -20.385 1.00 85.31 870 ASN A O 1
ATOM 6902 N N . SER A 1 871 ? -3.676 -4.845 -20.708 1.00 86.81 871 SER A N 1
ATOM 6903 C CA . SER A 1 871 ? -4.772 -4.589 -21.653 1.00 86.81 871 SER A CA 1
ATOM 6904 C C . SER A 1 871 ? -4.636 -5.393 -22.952 1.00 86.81 871 SER A C 1
ATOM 6906 O O . SER A 1 871 ? -5.643 -5.788 -23.540 1.00 86.81 871 SER A O 1
ATOM 6908 N N . THR A 1 872 ? -3.402 -5.686 -23.378 1.00 80.38 872 THR A N 1
ATOM 6909 C CA . THR A 1 872 ? -3.097 -6.569 -24.516 1.00 80.38 872 THR A CA 1
ATOM 6910 C C . THR A 1 872 ? -3.292 -8.049 -24.167 1.00 80.38 872 THR A C 1
ATOM 6912 O O . THR A 1 872 ? -3.773 -8.816 -25.000 1.00 80.38 872 THR A O 1
ATOM 6915 N N . LEU A 1 873 ? -2.954 -8.477 -22.944 1.00 79.81 873 LEU A N 1
ATOM 6916 C CA . LEU A 1 873 ? -3.050 -9.879 -22.512 1.00 79.81 873 LEU A CA 1
ATOM 6917 C C . LEU A 1 873 ? -4.487 -10.347 -22.229 1.00 79.81 873 LEU A C 1
ATOM 6919 O O . LEU A 1 873 ? -4.817 -11.512 -22.478 1.00 79.81 873 LEU A O 1
ATOM 6923 N N . ASN A 1 874 ? -5.354 -9.464 -21.730 1.00 77.31 874 ASN A N 1
ATOM 6924 C CA . ASN A 1 874 ? -6.723 -9.812 -21.336 1.00 77.31 874 ASN A CA 1
ATOM 6925 C C . ASN A 1 874 ? -7.558 -10.469 -22.465 1.00 77.31 874 ASN A C 1
ATOM 6927 O O . ASN A 1 874 ? -8.147 -11.527 -22.208 1.00 77.31 874 ASN A O 1
ATOM 6931 N N . PRO A 1 875 ? -7.555 -9.979 -23.725 1.00 72.94 875 PRO A N 1
ATOM 6932 C CA . PRO A 1 875 ? -8.157 -10.669 -24.871 1.00 72.94 875 PRO A CA 1
ATOM 6933 C C . PRO A 1 875 ? -7.768 -12.149 -25.023 1.00 72.94 875 PRO A C 1
ATOM 6935 O O . PRO A 1 875 ? -8.643 -12.999 -25.227 1.00 72.94 875 PRO A O 1
ATOM 6938 N N . PHE A 1 876 ? -6.486 -12.494 -24.864 1.00 70.00 876 PHE A N 1
ATOM 6939 C CA . PHE A 1 876 ? -6.009 -13.880 -24.971 1.00 70.00 876 PHE A CA 1
ATOM 6940 C C . PHE A 1 876 ? -6.528 -14.756 -23.820 1.00 70.00 876 PHE A C 1
ATOM 6942 O O . PHE A 1 876 ? -6.939 -15.900 -24.043 1.00 70.00 876 PHE A O 1
ATOM 6949 N N . LEU A 1 877 ? -6.602 -14.207 -22.601 1.00 66.81 877 LEU A N 1
ATOM 6950 C CA . LEU A 1 877 ? -7.183 -14.884 -21.434 1.00 66.81 877 LEU A CA 1
ATOM 6951 C C . LEU A 1 877 ? -8.687 -15.169 -21.613 1.00 66.81 877 LEU A C 1
ATOM 6953 O O . LEU A 1 877 ? -9.170 -16.216 -21.170 1.00 66.81 877 LEU A O 1
ATOM 6957 N N . TYR A 1 878 ? -9.437 -14.289 -22.287 1.00 64.06 878 TYR A N 1
ATOM 6958 C CA . TYR A 1 878 ? -10.851 -14.534 -22.612 1.00 64.06 878 TYR A CA 1
ATOM 6959 C C . TYR A 1 878 ? -11.027 -15.579 -23.709 1.00 64.06 878 TYR A C 1
ATOM 6961 O O . TYR A 1 878 ? -11.865 -16.472 -23.556 1.00 64.06 878 TYR A O 1
ATOM 6969 N N . CYS A 1 879 ? -10.208 -15.525 -24.763 1.00 60.34 879 CYS A N 1
ATOM 6970 C CA . CYS A 1 879 ? -10.213 -16.526 -25.829 1.00 60.34 879 CYS A CA 1
ATOM 6971 C C . CYS A 1 879 ? -9.949 -17.934 -25.272 1.00 60.34 879 CYS A C 1
ATOM 697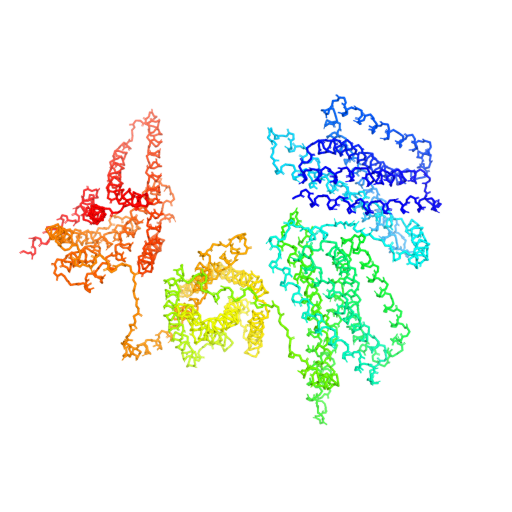3 O O . CYS A 1 879 ? -10.673 -18.866 -25.601 1.00 60.34 879 CYS A O 1
ATOM 6975 N N . TRP A 1 880 ? -9.004 -18.093 -24.339 1.00 62.69 880 TRP A N 1
ATOM 6976 C CA . TRP A 1 880 ? -8.761 -19.374 -23.656 1.00 62.69 880 TRP A CA 1
ATOM 6977 C C . TRP A 1 880 ? -9.988 -19.898 -22.877 1.00 62.69 880 TRP A C 1
ATOM 6979 O O . TRP A 1 880 ? -10.169 -21.109 -22.702 1.00 62.69 880 TRP A O 1
ATOM 6989 N N . LYS A 1 881 ? -10.832 -18.990 -22.370 1.00 57.34 881 LYS A N 1
ATOM 6990 C CA . LYS A 1 881 ? -11.921 -19.300 -21.435 1.00 57.34 881 LYS A CA 1
ATOM 6991 C C . LYS A 1 881 ? -13.274 -19.555 -22.107 1.00 57.34 881 LYS A C 1
ATOM 6993 O O . LYS A 1 881 ? -14.059 -20.321 -21.550 1.00 57.34 881 LYS A O 1
ATOM 6998 N N . ILE A 1 882 ? -13.555 -18.945 -23.262 1.00 56.91 882 ILE A N 1
ATOM 6999 C CA . ILE A 1 882 ? -14.859 -19.022 -23.945 1.00 56.91 882 ILE A CA 1
ATOM 7000 C C . ILE A 1 882 ? -14.662 -19.545 -25.375 1.00 56.91 882 ILE A C 1
ATOM 7002 O O . ILE A 1 882 ? -14.162 -18.839 -26.246 1.00 56.91 882 ILE A O 1
ATOM 7006 N N . SER A 1 883 ? -15.082 -20.785 -25.638 1.00 52.53 883 SER A N 1
ATOM 7007 C CA . SER A 1 883 ? -14.876 -21.453 -26.934 1.00 52.53 883 SER A CA 1
ATOM 7008 C C . SER A 1 883 ? -15.613 -20.797 -28.107 1.00 52.53 883 SER A C 1
ATOM 7010 O O . SER A 1 883 ? -15.091 -20.809 -29.219 1.00 52.53 883 SER A O 1
ATOM 7012 N N . GLU A 1 884 ? -16.764 -20.162 -27.873 1.00 51.88 884 GLU A N 1
ATOM 7013 C CA . GLU A 1 884 ? -17.484 -19.416 -28.919 1.00 51.88 884 GLU A CA 1
ATOM 7014 C C . GLU A 1 884 ? -16.774 -18.107 -29.310 1.00 51.88 884 GLU A C 1
ATOM 7016 O O . GLU A 1 884 ? -16.787 -17.713 -30.476 1.00 51.88 884 GLU A O 1
ATOM 7021 N N . VAL A 1 885 ? -16.033 -17.484 -28.382 1.00 45.50 885 VAL A N 1
ATOM 7022 C CA . VAL A 1 885 ? -15.188 -16.315 -28.688 1.00 45.50 885 VAL A CA 1
ATOM 7023 C C . VAL A 1 885 ? -14.045 -16.710 -29.627 1.00 45.50 885 VAL A C 1
ATOM 7025 O O . VAL A 1 885 ? -13.757 -15.970 -30.561 1.00 45.50 885 VAL A O 1
ATOM 7028 N N . ILE A 1 886 ? -13.455 -17.905 -29.471 1.00 51.81 886 ILE A N 1
ATOM 7029 C CA . ILE A 1 886 ? -12.448 -18.429 -30.418 1.00 51.81 886 ILE A CA 1
ATOM 7030 C C . ILE A 1 886 ? -13.035 -18.545 -31.835 1.00 51.81 886 ILE A C 1
ATOM 7032 O O . ILE A 1 886 ? -12.354 -18.228 -32.810 1.00 51.81 886 ILE A O 1
ATOM 7036 N N . ARG A 1 887 ? -14.295 -18.984 -31.967 1.00 50.53 887 ARG A N 1
ATOM 7037 C CA . ARG A 1 887 ? -14.976 -19.120 -33.265 1.00 50.53 887 ARG A CA 1
ATOM 7038 C C . ARG A 1 887 ? -15.244 -17.751 -33.906 1.00 50.53 887 ARG A C 1
ATOM 7040 O O . ARG A 1 887 ? -14.981 -17.595 -35.095 1.00 50.53 887 ARG A O 1
ATOM 7047 N N . ALA A 1 888 ? -15.669 -16.756 -33.125 1.00 45.78 888 ALA A N 1
ATOM 7048 C CA . ALA A 1 888 ? -15.841 -15.379 -33.597 1.00 45.78 888 ALA A CA 1
ATOM 7049 C C . ALA A 1 888 ? -14.506 -14.717 -34.003 1.00 45.78 888 ALA A C 1
ATOM 7051 O O . ALA A 1 888 ? -14.407 -14.140 -35.082 1.00 45.78 888 ALA A O 1
ATOM 7052 N N . VAL A 1 889 ? -13.458 -14.858 -33.186 1.00 46.47 889 VAL A N 1
ATOM 7053 C CA . VAL A 1 889 ? -12.123 -14.286 -33.445 1.00 46.47 889 VAL A CA 1
ATOM 7054 C C . VAL A 1 889 ? -11.478 -14.882 -34.703 1.00 46.47 889 VAL A C 1
ATOM 7056 O O . VAL A 1 889 ? -10.881 -14.148 -35.488 1.00 46.47 889 VAL A O 1
ATOM 7059 N N . LYS A 1 890 ? -11.657 -16.186 -34.964 1.00 46.66 890 LYS A N 1
ATOM 7060 C CA . LYS A 1 890 ? -11.192 -16.832 -36.208 1.00 46.66 890 LYS A CA 1
ATOM 7061 C C . LYS A 1 890 ? -11.834 -16.266 -37.480 1.00 46.66 890 LYS A C 1
ATOM 7063 O O . LYS A 1 890 ? -11.201 -16.317 -38.530 1.00 46.66 890 LYS A O 1
ATOM 7068 N N . LEU A 1 891 ? -13.058 -15.743 -37.401 1.00 44.72 891 LEU A N 1
ATOM 7069 C CA . LEU A 1 891 ? -13.740 -15.105 -38.531 1.00 44.72 891 LEU A CA 1
ATOM 7070 C C . LEU A 1 891 ? -13.192 -13.697 -38.799 1.00 44.72 891 LEU A C 1
ATOM 7072 O O . LEU A 1 891 ? -12.887 -13.387 -39.947 1.00 44.72 891 LEU A O 1
ATOM 7076 N N . THR A 1 892 ? -12.979 -12.881 -37.763 1.00 40.72 892 THR A N 1
ATOM 7077 C CA . THR A 1 892 ? -12.512 -11.495 -37.948 1.00 40.72 892 THR A CA 1
ATOM 7078 C C . THR A 1 892 ? -11.012 -11.383 -38.240 1.00 40.72 892 THR A C 1
ATOM 7080 O O . THR A 1 892 ? -10.610 -10.520 -39.014 1.00 40.72 892 THR A O 1
ATOM 7083 N N . ILE A 1 893 ? -10.166 -12.278 -37.707 1.00 40.88 893 ILE A N 1
ATOM 7084 C CA . ILE A 1 893 ? -8.735 -12.330 -38.084 1.00 40.88 893 ILE A CA 1
ATOM 7085 C C . ILE A 1 893 ? -8.580 -12.595 -39.589 1.00 40.88 893 ILE A C 1
ATOM 7087 O O . ILE A 1 893 ? -7.706 -12.020 -40.229 1.00 40.88 893 ILE A O 1
ATOM 7091 N N . ARG A 1 894 ? -9.482 -13.391 -40.180 1.00 40.78 894 ARG A N 1
ATOM 7092 C CA . ARG A 1 894 ? -9.509 -13.675 -41.623 1.00 40.78 894 ARG A CA 1
ATOM 7093 C C . ARG A 1 894 ? -9.849 -12.454 -42.493 1.00 40.78 894 ARG A C 1
ATOM 7095 O O . ARG A 1 894 ? -9.680 -12.535 -43.700 1.00 40.78 894 ARG A O 1
ATOM 7102 N N . GLN A 1 895 ? -10.320 -11.357 -41.892 1.00 37.22 895 GLN A N 1
ATOM 7103 C CA . GLN A 1 895 ? -10.647 -10.093 -42.565 1.00 37.22 895 GLN A CA 1
ATOM 7104 C C . GLN A 1 895 ? -9.601 -8.991 -42.303 1.00 37.22 895 GLN A C 1
ATOM 7106 O O . GLN A 1 895 ? -9.462 -8.082 -43.112 1.00 37.22 895 GLN A O 1
ATOM 7111 N N . ALA A 1 896 ? -8.844 -9.071 -41.202 1.00 34.84 896 ALA A N 1
ATOM 7112 C CA . ALA A 1 896 ? -7.874 -8.043 -40.807 1.00 34.84 896 ALA A CA 1
ATOM 7113 C C . ALA A 1 896 ? -6.487 -8.169 -41.476 1.00 34.84 896 ALA A C 1
ATOM 7115 O O . ALA A 1 896 ? -5.713 -7.218 -41.456 1.00 34.84 896 ALA A O 1
ATOM 7116 N N . ILE A 1 897 ? -6.160 -9.323 -42.068 1.00 37.69 897 ILE A N 1
ATOM 7117 C CA . ILE A 1 897 ? -4.832 -9.601 -42.657 1.00 37.69 897 ILE A CA 1
ATOM 7118 C C . ILE A 1 897 ? -4.581 -8.832 -43.978 1.00 37.69 897 ILE A C 1
ATOM 7120 O O . ILE A 1 897 ? -3.446 -8.753 -44.433 1.00 37.69 897 ILE A O 1
ATOM 7124 N N . CYS A 1 898 ? -5.600 -8.213 -44.581 1.00 31.03 898 CYS A N 1
ATOM 7125 C CA . CYS A 1 898 ? -5.514 -7.628 -45.927 1.00 31.03 898 CYS A CA 1
ATOM 7126 C C . CYS A 1 898 ? -5.079 -6.146 -46.022 1.00 31.03 898 CYS A C 1
ATOM 7128 O O . CYS A 1 898 ? -5.223 -5.588 -47.104 1.00 31.03 898 CYS A O 1
ATOM 7130 N N . TYR A 1 899 ? -4.615 -5.476 -44.951 1.00 32.91 899 TYR A N 1
ATOM 7131 C CA . TYR A 1 899 ? -4.568 -3.993 -44.948 1.00 32.91 899 TYR A CA 1
ATOM 7132 C C . TYR A 1 899 ? -3.378 -3.283 -44.254 1.00 32.91 899 TYR A C 1
ATOM 7134 O O . TYR A 1 899 ? -3.541 -2.153 -43.796 1.00 32.91 899 TYR A O 1
ATOM 7142 N N . ALA A 1 900 ? -2.181 -3.882 -44.164 1.00 27.22 900 ALA A N 1
ATOM 7143 C CA . ALA A 1 900 ? -1.043 -3.242 -43.476 1.00 27.22 900 ALA A CA 1
ATOM 7144 C C . ALA A 1 900 ? 0.326 -3.371 -44.187 1.00 27.22 900 ALA A C 1
ATOM 7146 O O . ALA A 1 900 ? 1.142 -4.213 -43.821 1.00 27.22 900 ALA A O 1
ATOM 7147 N N . GLU A 1 901 ? 0.613 -2.452 -45.116 1.00 27.64 901 GLU A N 1
ATOM 7148 C CA . GLU A 1 901 ? 1.970 -2.106 -45.582 1.00 27.64 901 GLU A CA 1
ATOM 7149 C C . GLU A 1 901 ? 2.164 -0.571 -45.573 1.00 27.64 901 GLU A C 1
ATOM 7151 O O . GLU A 1 901 ? 1.276 0.150 -46.026 1.00 27.64 901 GLU A O 1
ATOM 7156 N N . GLY A 1 902 ? 3.320 -0.065 -45.096 1.00 27.41 902 GLY A N 1
ATOM 7157 C CA . GLY A 1 902 ? 3.780 1.322 -45.353 1.00 27.41 902 GLY A CA 1
ATOM 7158 C C . GLY A 1 902 ? 4.466 2.113 -44.206 1.00 27.41 902 GLY A C 1
ATOM 7159 O O . GLY A 1 902 ? 3.802 2.519 -43.260 1.00 27.41 902 GLY A O 1
ATOM 7160 N N . GLY A 1 903 ? 5.767 2.440 -44.374 1.00 25.42 903 GLY A N 1
ATOM 7161 C CA . GLY A 1 903 ? 6.538 3.532 -43.702 1.00 25.42 903 GLY A CA 1
ATOM 7162 C C . GLY A 1 903 ? 7.230 3.202 -42.348 1.00 25.42 903 GLY A C 1
ATOM 7163 O O . GLY A 1 903 ? 6.553 2.742 -41.442 1.00 25.42 903 GLY A O 1
ATOM 7164 N N . THR A 1 904 ? 8.558 3.274 -42.074 1.00 30.39 904 THR A N 1
ATOM 7165 C CA . THR A 1 904 ? 9.699 4.233 -42.295 1.00 30.39 904 THR A CA 1
ATOM 7166 C C . THR A 1 904 ? 9.704 5.479 -41.386 1.00 30.39 904 THR A C 1
ATOM 7168 O O . THR A 1 904 ? 8.689 6.158 -41.357 1.00 30.39 904 THR A O 1
ATOM 7171 N N . GLN A 1 905 ? 10.782 5.939 -40.712 1.00 33.28 905 GLN A N 1
ATOM 7172 C CA . GLN A 1 905 ? 12.166 5.477 -40.378 1.00 33.28 905 GLN A CA 1
ATOM 7173 C C . GLN A 1 905 ? 12.621 6.224 -39.069 1.00 33.28 905 GLN A C 1
ATOM 7175 O O . GLN A 1 905 ? 11.885 7.095 -38.624 1.00 33.28 905 GLN A O 1
ATOM 7180 N N . THR A 1 906 ? 13.721 5.927 -38.344 1.00 29.91 906 THR A N 1
ATOM 7181 C CA . THR A 1 906 ? 15.150 6.317 -38.581 1.00 29.91 906 THR A CA 1
ATOM 7182 C C . THR A 1 906 ? 16.136 5.572 -37.630 1.00 29.91 906 THR A C 1
ATOM 7184 O O . THR A 1 906 ? 15.714 4.757 -36.817 1.00 29.91 906 THR A O 1
ATOM 7187 N N . LYS A 1 907 ? 17.467 5.758 -37.784 1.00 42.56 907 LYS A N 1
ATOM 7188 C CA . LYS A 1 907 ? 18.563 4.911 -37.228 1.00 42.56 907 LYS A CA 1
ATOM 7189 C C . LYS A 1 907 ? 19.794 5.741 -36.821 1.00 42.56 907 LYS A C 1
ATOM 7191 O O . LYS A 1 907 ? 20.098 6.635 -37.601 1.00 42.56 907 LYS A O 1
ATOM 7196 N N . THR A 1 908 ? 20.608 5.293 -35.842 1.00 45.75 908 THR A N 1
ATOM 7197 C CA . THR A 1 908 ? 22.104 5.310 -35.925 1.00 45.75 908 THR A CA 1
ATOM 7198 C C . THR A 1 908 ? 22.835 4.588 -34.772 1.00 45.75 908 THR A C 1
ATOM 7200 O O . THR A 1 908 ? 22.836 5.085 -33.658 1.00 45.75 908 THR A O 1
ATOM 7203 N N . TYR A 1 909 ? 23.534 3.479 -35.071 1.00 37.66 909 TYR A N 1
ATOM 7204 C CA . TYR A 1 909 ? 24.886 3.125 -34.557 1.00 37.66 909 TYR A CA 1
ATOM 7205 C C . TYR A 1 909 ? 25.387 1.849 -35.261 1.00 37.66 909 TYR A C 1
ATOM 7207 O O . TYR A 1 909 ? 26.426 1.838 -35.912 1.00 37.66 909 TYR A O 1
ATOM 7215 N N . GLU A 1 910 ? 24.557 0.803 -35.288 1.00 46.22 910 GLU A N 1
ATOM 7216 C CA . GLU A 1 910 ? 24.876 -0.521 -35.859 1.00 46.22 910 GLU A CA 1
ATOM 7217 C C . GLU A 1 910 ? 25.045 -0.570 -37.390 1.00 46.22 910 GLU A C 1
ATOM 7219 O O . GLU A 1 910 ? 25.282 -1.630 -37.974 1.00 46.22 910 GLU A O 1
ATOM 7224 N N . ARG A 1 911 ? 24.935 0.584 -38.055 1.00 44.97 911 ARG A N 1
ATOM 7225 C CA . ARG A 1 911 ? 25.088 0.756 -39.507 1.00 44.97 911 ARG A CA 1
ATOM 7226 C C . ARG A 1 911 ? 26.537 0.543 -39.986 1.00 44.97 911 ARG A C 1
ATOM 7228 O O . ARG A 1 911 ? 26.756 0.520 -41.188 1.00 44.97 911 ARG A O 1
ATOM 7235 N N . LEU A 1 912 ? 27.487 0.392 -39.057 1.00 49.59 912 LEU A N 1
ATOM 7236 C CA . LEU A 1 912 ? 28.934 0.291 -39.291 1.00 49.59 912 LEU A CA 1
ATOM 7237 C C . LEU A 1 912 ? 29.475 -1.127 -39.554 1.00 49.59 912 LEU A C 1
ATOM 7239 O O . LEU A 1 912 ? 30.558 -1.235 -40.114 1.00 49.59 912 LEU A O 1
ATOM 7243 N N . LEU A 1 913 ? 28.756 -2.196 -39.184 1.00 57.25 913 LEU A N 1
ATOM 7244 C CA . LEU A 1 913 ? 29.211 -3.586 -39.408 1.00 57.25 913 LEU A CA 1
ATOM 7245 C C . LEU A 1 913 ? 28.865 -4.099 -40.816 1.00 57.25 913 LEU A C 1
ATOM 7247 O O . LEU A 1 913 ? 29.711 -4.664 -41.496 1.00 57.25 913 LEU A O 1
ATOM 7251 N N . CYS A 1 914 ? 27.648 -3.823 -41.294 1.00 66.00 914 CYS A N 1
ATOM 7252 C CA . CYS A 1 914 ? 27.269 -4.008 -42.699 1.00 66.00 914 CYS A CA 1
ATOM 7253 C C . CYS A 1 914 ? 27.579 -2.712 -43.478 1.00 66.00 914 CYS A C 1
ATOM 7255 O O . CYS A 1 914 ? 26.653 -1.975 -43.838 1.00 66.00 914 CYS A O 1
ATOM 7257 N N . SER A 1 915 ? 28.874 -2.424 -43.653 1.00 61.47 915 SER A N 1
ATOM 7258 C CA . SER A 1 915 ? 29.443 -1.205 -44.251 1.00 61.47 915 SER A CA 1
ATOM 7259 C C . SER A 1 915 ? 30.634 -1.545 -45.167 1.00 61.47 915 SER A C 1
ATOM 7261 O O . SER A 1 915 ? 31.388 -2.460 -44.824 1.00 61.47 915 SER A O 1
ATOM 7263 N N . PRO A 1 916 ? 30.879 -0.801 -46.269 1.00 59.56 916 PRO A N 1
ATOM 7264 C CA . PRO A 1 916 ? 32.007 -1.045 -47.182 1.00 59.56 916 PRO A CA 1
ATOM 7265 C C . PRO A 1 916 ? 33.396 -0.987 -46.521 1.00 59.56 916 PRO A C 1
ATOM 7267 O O . PRO A 1 916 ? 34.339 -1.573 -47.042 1.00 59.56 916 PRO A O 1
ATOM 7270 N N . VAL A 1 917 ? 33.516 -0.348 -45.349 1.00 59.12 917 VAL A N 1
ATOM 7271 C CA . VAL A 1 917 ? 34.770 -0.193 -44.580 1.00 59.12 917 VAL A CA 1
ATOM 7272 C C . VAL A 1 917 ? 35.480 -1.526 -44.282 1.00 59.12 917 VAL A C 1
ATOM 7274 O O . VAL A 1 917 ? 36.699 -1.541 -44.159 1.00 59.12 917 VAL A O 1
ATOM 7277 N N . TRP A 1 918 ? 34.748 -2.643 -44.192 1.00 57.75 918 TRP A N 1
ATOM 7278 C CA . TRP A 1 918 ? 35.282 -3.928 -43.710 1.00 57.75 918 TRP A CA 1
ATOM 7279 C C . TRP A 1 918 ? 35.376 -5.037 -44.776 1.00 57.75 918 TRP A C 1
ATOM 7281 O O . TRP A 1 918 ? 35.738 -6.167 -44.455 1.00 57.75 918 TRP A O 1
ATOM 7291 N N . VAL A 1 919 ? 35.058 -4.751 -46.044 1.00 57.91 919 VAL A N 1
ATOM 7292 C CA . VAL A 1 919 ? 34.956 -5.784 -47.102 1.00 57.91 919 VAL A CA 1
ATOM 7293 C C . VAL A 1 919 ? 36.321 -6.316 -47.548 1.00 57.91 919 VAL A C 1
ATOM 7295 O O . VAL A 1 919 ? 36.443 -7.501 -47.854 1.00 57.91 919 VAL A O 1
ATOM 7298 N N . GLY A 1 920 ? 37.347 -5.458 -47.578 1.00 59.91 920 GLY A N 1
ATOM 7299 C CA . GLY A 1 920 ? 38.664 -5.789 -48.133 1.00 59.91 920 GLY A CA 1
ATOM 7300 C C . GLY A 1 920 ? 39.413 -6.874 -47.354 1.00 59.91 920 GLY A C 1
ATOM 7301 O O . GLY A 1 920 ? 39.797 -7.891 -47.927 1.00 59.91 920 GLY A O 1
ATOM 7302 N N . GLU A 1 921 ? 39.590 -6.687 -46.044 1.00 60.59 921 GLU A N 1
ATOM 7303 C CA . GLU A 1 921 ? 40.418 -7.575 -45.208 1.00 60.59 921 GLU A CA 1
ATOM 7304 C C . GLU A 1 921 ? 39.739 -8.916 -44.874 1.00 60.59 921 GLU A C 1
ATOM 7306 O O . GLU A 1 921 ? 40.406 -9.936 -44.698 1.00 60.59 921 GLU A O 1
ATOM 7311 N N . LEU A 1 922 ? 38.403 -8.947 -44.800 1.00 64.50 922 LEU A N 1
ATOM 7312 C CA . LEU A 1 922 ? 37.646 -10.090 -44.268 1.00 64.50 922 LEU A CA 1
ATOM 7313 C C . LEU A 1 922 ? 37.130 -11.071 -45.333 1.00 64.50 922 LEU A C 1
ATOM 7315 O O . LEU A 1 922 ? 36.562 -12.106 -44.974 1.00 64.50 922 LEU A O 1
ATOM 7319 N N . LYS A 1 923 ? 37.306 -10.797 -46.632 1.00 69.25 923 LYS A N 1
ATOM 7320 C CA . LYS A 1 923 ? 36.651 -11.553 -47.720 1.00 69.25 923 LYS A CA 1
ATOM 7321 C C . LYS A 1 923 ? 36.979 -13.053 -47.713 1.00 69.25 923 LYS A C 1
ATOM 7323 O O . LYS A 1 923 ? 36.067 -13.880 -47.721 1.00 69.25 923 LYS A O 1
ATOM 7328 N N . GLN A 1 924 ? 38.261 -13.413 -47.615 1.00 72.88 924 GLN A N 1
ATOM 7329 C CA . GLN A 1 924 ? 38.711 -14.815 -47.613 1.00 72.88 924 GLN A CA 1
ATOM 7330 C C . GLN A 1 924 ? 38.265 -15.578 -46.351 1.00 72.88 924 GLN A C 1
ATOM 7332 O O . GLN A 1 924 ? 37.879 -16.750 -46.411 1.00 72.88 924 GLN A O 1
ATOM 7337 N N . GLN A 1 925 ? 38.273 -14.901 -45.199 1.00 74.06 925 GLN A N 1
ATOM 7338 C CA . GLN A 1 925 ? 37.810 -15.468 -43.931 1.00 74.06 925 GLN A CA 1
ATOM 7339 C C . GLN A 1 925 ? 36.289 -15.681 -43.946 1.00 74.06 925 GLN A C 1
ATOM 7341 O O . GLN A 1 925 ? 35.820 -16.750 -43.570 1.00 74.06 925 GLN A O 1
ATOM 7346 N N . SER A 1 926 ? 35.525 -14.723 -44.480 1.00 76.25 926 SER A N 1
ATOM 7347 C CA . SER A 1 926 ? 34.059 -14.782 -44.602 1.00 76.25 926 SER A CA 1
ATOM 7348 C C . SER A 1 926 ? 33.575 -15.957 -45.462 1.00 76.25 926 SER A C 1
ATOM 7350 O O . SER A 1 926 ? 32.621 -16.642 -45.094 1.00 76.25 926 SER A O 1
ATOM 7352 N N . ILE A 1 927 ? 34.256 -16.245 -46.578 1.00 78.25 927 ILE A N 1
ATOM 7353 C CA . ILE A 1 927 ? 33.956 -17.414 -47.426 1.00 78.25 927 ILE A CA 1
ATOM 7354 C C . ILE A 1 927 ? 34.211 -18.717 -46.649 1.00 78.25 927 ILE A C 1
ATOM 7356 O O . ILE A 1 927 ? 33.365 -19.614 -46.638 1.00 78.25 927 ILE A O 1
ATOM 7360 N N . SER A 1 928 ? 35.334 -18.791 -45.929 1.00 76.56 928 SER A N 1
ATOM 7361 C CA . SER A 1 928 ? 35.700 -19.950 -45.101 1.00 76.56 928 SER A CA 1
ATOM 7362 C C . SER A 1 928 ? 34.688 -20.179 -43.962 1.00 76.56 928 SER A C 1
ATOM 7364 O O . SER A 1 928 ? 34.237 -21.299 -43.724 1.00 76.56 928 SER A O 1
ATOM 7366 N N . PHE A 1 929 ? 34.259 -19.100 -43.304 1.00 78.44 929 PHE A N 1
ATOM 7367 C CA . PHE A 1 929 ? 33.227 -19.072 -42.266 1.00 78.44 929 PHE A CA 1
ATOM 7368 C C . PHE A 1 929 ? 31.838 -19.491 -42.763 1.00 78.44 929 PHE A C 1
ATOM 7370 O O . PHE A 1 929 ? 31.103 -20.176 -42.045 1.00 78.44 929 PHE A O 1
ATOM 7377 N N . SER A 1 930 ? 31.475 -19.121 -43.991 1.00 81.81 930 SER A N 1
ATOM 7378 C CA . SER A 1 930 ? 30.242 -19.583 -44.632 1.00 81.81 930 SER A CA 1
ATOM 7379 C C . SER A 1 930 ? 30.282 -21.097 -44.884 1.00 81.81 930 SER A C 1
ATOM 7381 O O . SER A 1 930 ? 29.385 -21.821 -44.447 1.00 81.81 930 SER A O 1
ATOM 7383 N N . ALA A 1 931 ? 31.370 -21.603 -45.479 1.00 79.00 931 ALA A N 1
ATOM 7384 C CA . ALA A 1 931 ? 31.544 -23.027 -45.771 1.00 79.00 931 ALA A CA 1
ATOM 7385 C C . ALA A 1 931 ? 31.496 -23.913 -44.508 1.00 79.00 931 ALA A C 1
ATOM 7387 O O . ALA A 1 931 ? 30.823 -24.947 -44.499 1.00 79.00 931 ALA A O 1
ATOM 7388 N N . ILE A 1 932 ? 32.140 -23.486 -43.415 1.00 80.19 932 ILE A N 1
ATOM 7389 C CA . ILE A 1 932 ? 32.120 -24.205 -42.129 1.00 80.19 932 ILE A CA 1
ATOM 7390 C C . ILE A 1 932 ? 30.705 -24.234 -41.523 1.00 80.19 932 ILE A C 1
ATOM 7392 O O . ILE A 1 932 ? 30.264 -25.287 -41.058 1.00 80.19 932 ILE A O 1
ATOM 7396 N N . ASN A 1 933 ? 29.955 -23.123 -41.572 1.00 81.38 933 ASN A N 1
ATOM 7397 C CA . ASN A 1 933 ? 28.557 -23.094 -41.116 1.00 81.38 933 ASN A CA 1
ATOM 7398 C C . ASN A 1 933 ? 27.662 -24.048 -41.916 1.00 81.38 933 ASN A C 1
ATOM 7400 O O . ASN A 1 933 ? 26.824 -24.727 -41.325 1.00 81.38 933 ASN A O 1
ATOM 7404 N N . ILE A 1 934 ? 27.841 -24.127 -43.238 1.00 79.88 934 ILE A N 1
ATOM 7405 C CA . ILE A 1 934 ? 27.076 -25.036 -44.104 1.00 79.88 934 ILE A CA 1
ATOM 7406 C C . ILE A 1 934 ? 27.380 -26.502 -43.752 1.00 79.88 934 ILE A C 1
ATOM 7408 O O . ILE A 1 934 ? 26.457 -27.301 -43.587 1.00 79.88 934 ILE A O 1
ATOM 7412 N N . LEU A 1 935 ? 28.653 -26.856 -43.548 1.00 82.62 935 LEU A N 1
ATOM 7413 C CA . LEU A 1 935 ? 29.052 -28.209 -43.143 1.00 82.62 935 LEU A CA 1
ATOM 7414 C C . LEU A 1 935 ? 28.483 -28.599 -41.766 1.00 82.62 935 LEU A C 1
ATOM 7416 O O . LEU A 1 935 ? 27.982 -29.715 -41.583 1.00 82.62 935 LEU A O 1
ATOM 7420 N N . PHE A 1 936 ? 28.522 -27.680 -40.797 1.00 83.19 936 PHE A N 1
ATOM 7421 C CA . PHE A 1 936 ? 27.928 -27.899 -39.477 1.00 83.19 936 PHE A CA 1
ATOM 7422 C C . PHE A 1 936 ? 26.399 -27.979 -39.535 1.00 83.19 936 PHE A C 1
ATOM 7424 O O . PHE A 1 936 ? 25.848 -28.858 -38.878 1.00 83.19 936 PHE A O 1
ATOM 7431 N N . SER A 1 937 ? 25.736 -27.173 -40.372 1.00 85.69 937 SER A N 1
ATOM 7432 C CA . SER A 1 937 ? 24.288 -27.235 -40.622 1.00 85.69 937 SER A CA 1
ATOM 7433 C C . SER A 1 937 ? 23.867 -28.618 -41.111 1.00 85.69 937 SER A C 1
ATOM 7435 O O . SER A 1 937 ? 23.048 -29.270 -40.462 1.00 85.69 937 SER A O 1
ATOM 7437 N N . ILE A 1 938 ? 24.495 -29.129 -42.175 1.00 84.50 938 ILE A N 1
ATOM 7438 C CA . ILE A 1 938 ? 24.215 -30.468 -42.718 1.00 84.50 938 ILE A CA 1
ATOM 7439 C C . ILE A 1 938 ? 24.402 -31.542 -41.636 1.00 84.50 938 ILE A C 1
ATOM 7441 O O . ILE A 1 938 ? 23.535 -32.395 -41.432 1.00 84.50 938 ILE A O 1
ATOM 7445 N N . THR A 1 939 ? 25.508 -31.476 -40.892 1.00 84.00 939 THR A N 1
ATOM 7446 C CA . THR A 1 939 ? 25.842 -32.475 -39.867 1.00 84.00 939 THR A CA 1
ATOM 7447 C C . THR A 1 939 ? 24.883 -32.420 -38.669 1.00 84.00 939 THR A C 1
ATOM 7449 O O . THR A 1 939 ? 24.437 -33.466 -38.189 1.00 84.00 939 THR A O 1
ATOM 7452 N N . ALA A 1 940 ? 24.504 -31.223 -38.210 1.00 85.75 940 ALA A N 1
ATOM 7453 C CA . ALA A 1 940 ? 23.537 -31.023 -37.133 1.00 85.75 940 ALA A CA 1
ATOM 7454 C C . ALA A 1 940 ? 22.124 -31.467 -37.543 1.00 85.75 940 ALA A C 1
ATOM 7456 O O . ALA A 1 940 ? 21.441 -32.111 -36.744 1.00 85.75 940 ALA A O 1
ATOM 7457 N N . ILE A 1 941 ? 21.700 -31.196 -38.784 1.00 86.69 941 ILE A N 1
ATOM 7458 C CA . ILE A 1 941 ? 20.401 -31.630 -39.318 1.00 86.69 941 ILE A CA 1
ATOM 7459 C C . ILE A 1 941 ? 20.324 -33.156 -39.366 1.00 86.69 941 ILE A C 1
ATOM 7461 O O . ILE A 1 941 ? 19.413 -33.746 -38.777 1.00 86.69 941 ILE A O 1
ATOM 7465 N N . LEU A 1 942 ? 21.283 -33.806 -40.034 1.00 85.50 942 LEU A N 1
ATOM 7466 C CA . LEU A 1 942 ? 21.291 -35.261 -40.206 1.00 85.50 942 LEU A CA 1
ATOM 7467 C C . LEU A 1 942 ? 21.438 -35.979 -38.859 1.00 85.50 942 LEU A C 1
ATOM 7469 O O . LEU A 1 942 ? 20.644 -36.866 -38.538 1.00 85.50 942 LEU A O 1
ATOM 7473 N N . GLY A 1 943 ? 22.403 -35.555 -38.038 1.00 85.25 943 GLY A N 1
ATOM 7474 C CA . GLY A 1 943 ? 22.681 -36.155 -36.737 1.00 85.25 943 GLY A CA 1
ATOM 7475 C C . GLY A 1 943 ? 21.498 -36.059 -35.773 1.00 85.25 943 GLY A C 1
ATOM 7476 O O . GLY A 1 943 ? 21.093 -37.069 -35.195 1.00 85.25 943 GLY A O 1
ATOM 7477 N N . ASN A 1 944 ? 20.894 -34.879 -35.614 1.00 89.56 944 ASN A N 1
ATOM 7478 C CA . ASN A 1 944 ? 19.785 -34.716 -34.672 1.00 89.56 944 ASN A CA 1
ATOM 7479 C C . ASN A 1 944 ? 18.474 -35.333 -35.182 1.00 89.56 944 ASN A C 1
ATOM 7481 O O . ASN A 1 944 ? 17.732 -35.904 -34.383 1.00 89.56 944 ASN A O 1
ATOM 7485 N N . SER A 1 945 ? 18.214 -35.328 -36.495 1.00 87.31 945 SER A N 1
ATOM 7486 C CA . SER A 1 945 ? 17.057 -36.033 -37.076 1.00 87.31 945 SER A CA 1
ATOM 7487 C C . SER A 1 945 ? 17.132 -37.543 -36.824 1.00 87.31 945 SER A C 1
ATOM 7489 O O . SER A 1 945 ? 16.163 -38.155 -36.371 1.00 87.31 945 SER A O 1
ATOM 7491 N N . LEU A 1 946 ? 18.311 -38.139 -37.027 1.00 85.06 946 LEU A N 1
ATOM 7492 C CA . LEU A 1 946 ? 18.584 -39.551 -36.753 1.00 85.06 946 LEU A CA 1
ATOM 7493 C C . LEU A 1 946 ? 18.359 -39.904 -35.271 1.00 85.06 946 LEU A C 1
ATOM 7495 O O . LEU A 1 946 ? 17.742 -40.924 -34.953 1.00 85.06 946 LEU A O 1
ATOM 7499 N N . ILE A 1 947 ? 18.801 -39.032 -34.358 1.00 87.69 947 ILE A N 1
ATOM 7500 C CA . ILE A 1 947 ? 18.582 -39.172 -32.913 1.00 87.69 947 ILE A CA 1
ATOM 7501 C C . ILE A 1 947 ? 17.099 -39.042 -32.550 1.00 87.69 947 ILE A C 1
ATOM 7503 O O . ILE A 1 947 ? 16.614 -39.825 -31.735 1.00 87.69 947 ILE A O 1
ATOM 7507 N N . LEU A 1 948 ? 16.349 -38.118 -33.157 1.00 87.06 948 LEU A N 1
ATOM 7508 C CA . LEU A 1 948 ? 14.906 -37.988 -32.929 1.00 87.06 948 LEU A CA 1
ATOM 7509 C C . LEU A 1 948 ? 14.138 -39.239 -33.379 1.00 87.06 948 LEU A C 1
ATOM 7511 O O . LEU A 1 948 ? 13.249 -39.687 -32.654 1.00 87.06 948 LEU A O 1
ATOM 7515 N N . VAL A 1 949 ? 14.514 -39.851 -34.508 1.00 84.69 949 VAL A N 1
ATOM 7516 C CA . VAL A 1 949 ? 13.937 -41.124 -34.983 1.00 84.69 949 VAL A CA 1
ATOM 7517 C C . VAL A 1 949 ? 14.309 -42.290 -34.058 1.00 84.69 949 VAL A C 1
ATOM 7519 O O . VAL A 1 949 ? 13.439 -43.082 -33.686 1.00 84.69 949 VAL A O 1
ATOM 7522 N N . ALA A 1 950 ? 15.561 -42.378 -33.603 1.00 81.81 950 ALA A N 1
ATOM 7523 C CA . ALA A 1 950 ? 15.982 -43.390 -32.631 1.00 81.81 950 ALA A CA 1
ATOM 7524 C C . ALA A 1 950 ? 15.239 -43.238 -31.288 1.00 81.81 950 ALA A C 1
ATOM 7526 O O . ALA A 1 950 ? 14.666 -44.199 -30.777 1.00 81.81 950 ALA A O 1
ATOM 7527 N N . LEU A 1 951 ? 15.138 -42.011 -30.764 1.00 84.06 951 LEU A N 1
ATOM 7528 C CA . LEU A 1 951 ? 14.331 -41.663 -29.590 1.00 84.06 951 LEU A CA 1
ATOM 7529 C C . LEU A 1 951 ? 12.819 -41.758 -29.845 1.00 84.06 951 LEU A C 1
ATOM 7531 O O . LEU A 1 951 ? 12.038 -41.655 -28.893 1.00 84.06 951 LEU A O 1
ATOM 7535 N N . TYR A 1 952 ? 12.354 -41.919 -31.083 1.00 82.44 952 TYR A N 1
ATOM 7536 C CA . TYR A 1 952 ? 10.969 -42.283 -31.357 1.00 82.44 952 TYR A CA 1
ATOM 7537 C C . TYR A 1 952 ? 10.759 -43.767 -31.052 1.00 82.44 952 TYR A C 1
ATOM 7539 O O . TYR A 1 952 ? 9.987 -44.076 -30.138 1.00 82.44 952 TYR A O 1
ATOM 7547 N N . LYS A 1 953 ? 11.530 -44.630 -31.729 1.00 77.75 953 LYS A N 1
ATOM 7548 C CA . LYS A 1 953 ? 11.471 -46.100 -31.648 1.00 77.75 953 LYS A CA 1
ATOM 7549 C C . LYS A 1 953 ? 11.806 -46.658 -30.253 1.00 77.75 953 LYS A C 1
ATOM 7551 O O . LYS A 1 953 ? 11.155 -47.592 -29.806 1.00 77.75 953 LYS A O 1
ATOM 7556 N N . GLU A 1 954 ? 12.782 -46.082 -29.551 1.00 79.25 954 GLU A N 1
ATOM 7557 C CA . GLU A 1 954 ? 13.333 -46.655 -28.312 1.00 79.25 954 GLU A CA 1
ATOM 7558 C C . GLU A 1 954 ? 12.382 -46.547 -27.101 1.00 79.25 954 GLU A C 1
ATOM 7560 O O . GLU A 1 954 ? 12.127 -45.446 -26.605 1.00 79.25 954 GLU A O 1
ATOM 7565 N N . SER A 1 955 ? 11.864 -47.663 -26.580 1.00 72.88 955 SER A N 1
ATOM 7566 C CA . SER A 1 955 ? 10.902 -47.693 -25.463 1.00 72.88 955 SER A CA 1
ATOM 7567 C C . SER A 1 955 ? 11.526 -47.854 -24.070 1.00 72.88 955 SER A C 1
ATOM 7569 O O . SER A 1 955 ? 10.839 -47.583 -23.087 1.00 72.88 955 SER A O 1
ATOM 7571 N N . SER A 1 956 ? 12.799 -48.248 -23.954 1.00 70.31 956 SER A N 1
ATOM 7572 C CA . SER A 1 956 ? 13.455 -48.529 -22.661 1.00 70.31 956 SER A CA 1
ATOM 7573 C C . SER A 1 956 ? 13.753 -47.289 -21.802 1.00 70.31 956 SER A C 1
ATOM 7575 O O . SER A 1 956 ? 13.917 -47.393 -20.585 1.00 70.31 956 SER A O 1
ATOM 7577 N N . LEU A 1 957 ? 13.820 -46.098 -22.408 1.00 73.81 957 LEU A N 1
ATOM 7578 C CA . LEU A 1 957 ? 14.175 -44.858 -21.713 1.00 73.81 957 LEU A CA 1
ATOM 7579 C C . LEU A 1 957 ? 13.004 -44.273 -20.908 1.00 73.81 957 LEU A C 1
ATOM 7581 O O . LEU A 1 957 ? 11.904 -44.080 -21.428 1.00 73.81 957 LEU A O 1
ATOM 7585 N N . HIS A 1 958 ? 13.283 -43.881 -19.657 1.00 79.75 958 HIS A N 1
ATOM 7586 C CA . HIS A 1 958 ? 12.317 -43.237 -18.759 1.00 79.75 958 HIS A CA 1
ATOM 7587 C C . HIS A 1 958 ? 11.636 -42.024 -19.442 1.00 79.75 958 HIS A C 1
ATOM 7589 O O . HIS A 1 958 ? 12.347 -41.125 -19.906 1.00 79.75 958 HIS A O 1
ATOM 7595 N N . PRO A 1 959 ? 10.287 -41.947 -19.519 1.00 82.19 959 PRO A N 1
ATOM 7596 C CA . PRO A 1 959 ? 9.608 -40.974 -20.384 1.00 82.19 959 PRO A CA 1
ATOM 7597 C C . PRO A 1 959 ? 9.946 -39.487 -20.137 1.00 82.19 959 PRO A C 1
ATOM 7599 O O . PRO A 1 959 ? 10.081 -38.754 -21.118 1.00 82.19 959 PRO A O 1
ATOM 7602 N N . PRO A 1 960 ? 10.132 -39.008 -18.887 1.00 82.50 960 PRO A N 1
ATOM 7603 C CA . PRO A 1 960 ? 10.636 -37.659 -18.610 1.00 82.50 960 PRO A CA 1
ATOM 7604 C C . PRO A 1 960 ? 12.035 -37.387 -19.183 1.00 82.50 960 PRO A C 1
ATOM 7606 O O . PRO A 1 960 ? 12.224 -36.401 -19.891 1.00 82.50 960 PRO A O 1
ATOM 7609 N N . SER A 1 961 ? 13.008 -38.269 -18.942 1.00 83.12 961 SER A N 1
ATOM 7610 C CA . SER A 1 961 ? 14.377 -38.110 -19.454 1.00 83.12 961 SER A CA 1
ATOM 7611 C C . SER A 1 961 ? 14.409 -38.218 -20.984 1.00 83.12 961 SER A C 1
ATOM 7613 O O . SER A 1 961 ? 15.091 -37.445 -21.653 1.00 83.12 961 SER A O 1
ATOM 7615 N N . LYS A 1 962 ? 13.594 -39.115 -21.559 1.00 85.38 962 LYS A N 1
ATOM 7616 C CA . LYS A 1 962 ? 13.362 -39.243 -23.008 1.00 85.38 962 LYS A CA 1
ATOM 7617 C C . LYS A 1 962 ? 12.826 -37.940 -23.622 1.00 85.38 962 LYS A C 1
ATOM 7619 O O . LYS A 1 962 ? 13.231 -37.579 -24.724 1.00 85.38 962 LYS A O 1
ATOM 7624 N N . LEU A 1 963 ? 11.962 -37.209 -22.910 1.00 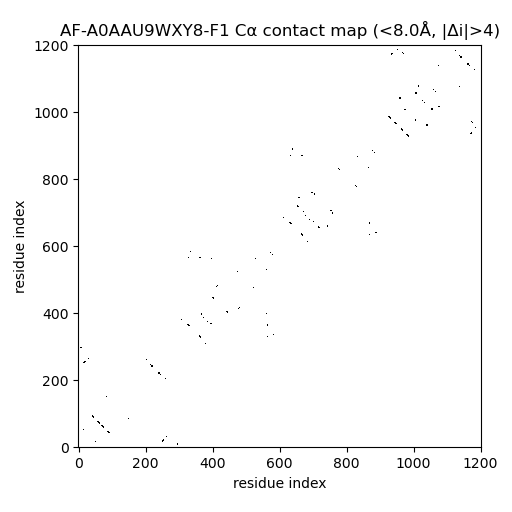87.69 963 LEU A N 1
ATOM 7625 C CA . LEU A 1 963 ? 11.461 -35.896 -23.332 1.00 87.69 963 LEU A CA 1
ATOM 7626 C C . LEU A 1 963 ? 12.554 -34.810 -23.297 1.00 87.69 963 LEU A C 1
ATOM 7628 O O . LEU A 1 963 ? 12.612 -34.008 -24.226 1.00 87.69 963 LEU A O 1
ATOM 7632 N N . LEU A 1 964 ? 13.442 -34.810 -22.293 1.00 87.62 964 LEU A N 1
ATOM 7633 C CA . LEU A 1 964 ? 14.594 -33.893 -22.249 1.00 87.62 964 LEU A CA 1
ATOM 7634 C C . LEU A 1 964 ? 15.535 -34.114 -23.445 1.00 87.62 964 LEU A C 1
ATOM 7636 O O . LEU A 1 964 ? 15.864 -33.157 -24.141 1.00 87.62 964 LEU A O 1
ATOM 7640 N N . TYR A 1 965 ? 15.901 -35.368 -23.743 1.00 86.38 965 TYR A N 1
ATOM 7641 C CA . TYR A 1 965 ? 16.744 -35.689 -24.905 1.00 86.38 965 TYR A CA 1
ATOM 7642 C C . TYR A 1 965 ? 16.081 -35.330 -26.241 1.00 86.38 965 TYR A C 1
ATOM 7644 O O . TYR A 1 965 ? 16.751 -34.809 -27.129 1.00 86.38 965 TYR A O 1
ATOM 7652 N N . ARG A 1 966 ? 14.764 -35.542 -26.384 1.00 88.19 966 ARG A N 1
ATOM 7653 C CA . ARG A 1 966 ? 14.021 -35.087 -27.571 1.00 88.19 966 ARG A CA 1
ATOM 7654 C C . ARG A 1 966 ? 14.027 -33.567 -27.705 1.00 88.19 966 ARG A C 1
ATOM 7656 O O . ARG A 1 966 ? 14.209 -33.077 -28.811 1.00 88.19 966 ARG A O 1
ATOM 7663 N N . CYS A 1 967 ? 13.839 -32.822 -26.614 1.00 89.44 967 CYS A N 1
ATOM 7664 C CA . CYS A 1 967 ? 13.871 -31.361 -26.664 1.00 89.44 967 CYS A CA 1
ATOM 7665 C C . CYS A 1 967 ? 15.245 -30.843 -27.095 1.00 89.44 967 CYS A C 1
ATOM 7667 O O . CYS A 1 967 ? 15.308 -29.970 -27.951 1.00 89.44 967 CYS A O 1
ATOM 7669 N N . LEU A 1 968 ? 16.317 -31.431 -26.560 1.00 88.00 968 LEU A N 1
ATOM 7670 C CA . LEU A 1 968 ? 17.691 -31.055 -26.880 1.00 88.00 968 LEU A CA 1
ATOM 7671 C C . LEU A 1 968 ? 18.046 -31.349 -28.350 1.00 88.00 968 LEU A C 1
ATOM 7673 O O . LEU A 1 968 ? 18.474 -30.456 -29.072 1.00 88.00 968 LEU A O 1
ATOM 7677 N N . ALA A 1 969 ? 17.724 -32.547 -28.848 1.00 88.50 969 ALA A N 1
ATOM 7678 C CA . ALA A 1 969 ? 17.882 -32.853 -30.272 1.00 88.50 969 ALA A CA 1
ATOM 7679 C C . ALA A 1 969 ? 16.981 -31.977 -31.173 1.00 88.50 969 ALA A C 1
ATOM 7681 O O . ALA A 1 969 ? 17.351 -31.664 -32.299 1.00 88.50 969 ALA A O 1
ATOM 7682 N N . THR A 1 970 ? 15.813 -31.530 -30.690 1.00 89.44 970 THR A N 1
ATOM 7683 C CA . THR A 1 970 ? 14.948 -30.597 -31.439 1.00 89.44 970 THR A CA 1
ATOM 7684 C C . THR A 1 970 ? 15.547 -29.190 -31.499 1.00 89.44 970 THR A C 1
ATOM 7686 O O . THR A 1 970 ? 15.504 -28.569 -32.558 1.00 89.44 970 THR A O 1
ATOM 7689 N N . THR A 1 971 ? 16.128 -28.676 -30.407 1.00 90.44 971 THR A N 1
ATOM 7690 C CA . THR A 1 971 ? 16.821 -27.376 -30.430 1.00 90.44 971 THR A CA 1
ATOM 7691 C C . THR A 1 971 ? 18.038 -27.415 -31.336 1.00 90.44 971 THR A C 1
ATOM 7693 O O . THR A 1 971 ? 18.208 -26.512 -32.146 1.00 90.44 971 THR A O 1
ATOM 7696 N N . ASP A 1 972 ? 18.831 -28.480 -31.263 1.00 89.88 972 ASP A N 1
ATOM 7697 C CA . ASP A 1 972 ? 20.070 -28.608 -32.029 1.00 89.88 972 ASP A CA 1
ATOM 7698 C C . ASP A 1 972 ? 19.790 -28.831 -33.534 1.00 89.88 972 ASP A C 1
ATOM 7700 O O . ASP A 1 972 ? 20.483 -28.276 -34.388 1.00 89.88 972 ASP A O 1
ATOM 7704 N N . LEU A 1 973 ? 18.703 -29.540 -33.880 1.00 90.19 973 LEU A N 1
ATOM 7705 C CA . LEU A 1 973 ? 18.164 -29.602 -35.247 1.00 90.19 973 LEU A CA 1
ATOM 7706 C C . LEU A 1 973 ? 17.743 -28.214 -35.759 1.00 90.19 973 LEU A C 1
ATOM 7708 O O . LEU A 1 973 ? 18.034 -27.866 -36.900 1.00 90.19 973 LEU A O 1
ATOM 7712 N N . LEU A 1 974 ? 17.075 -27.406 -34.931 1.00 88.19 974 LEU A N 1
ATOM 7713 C CA . LEU A 1 974 ? 16.651 -26.054 -35.311 1.00 88.19 974 LEU A CA 1
ATOM 7714 C C . LEU A 1 974 ? 17.831 -25.076 -35.433 1.00 88.19 974 LEU A C 1
ATOM 7716 O O . LEU A 1 974 ? 17.794 -24.211 -36.305 1.00 88.19 974 LEU A O 1
ATOM 7720 N N . VAL A 1 975 ? 18.900 -25.235 -34.642 1.00 89.06 975 VAL A N 1
ATOM 7721 C CA . VAL A 1 975 ? 20.168 -24.505 -34.849 1.00 89.06 975 VAL A CA 1
ATOM 7722 C C . VAL A 1 975 ? 20.745 -24.833 -36.229 1.00 89.06 975 VAL A C 1
ATOM 7724 O O . VAL A 1 975 ? 21.150 -23.919 -36.949 1.00 89.06 975 VAL A O 1
ATOM 7727 N N . GLY A 1 976 ? 20.711 -26.111 -36.624 1.00 85.75 976 GLY A N 1
ATOM 7728 C CA . GLY A 1 976 ? 21.131 -26.570 -37.949 1.00 85.75 976 GLY A CA 1
ATOM 7729 C C . GLY A 1 976 ? 20.247 -26.081 -39.101 1.00 85.75 976 GLY A C 1
ATOM 7730 O O . GLY A 1 976 ? 20.775 -25.729 -40.150 1.00 85.75 976 GLY A O 1
ATOM 7731 N N . LEU A 1 977 ? 18.922 -26.019 -38.920 1.00 85.94 977 LEU A N 1
ATOM 7732 C CA . LEU A 1 977 ? 17.965 -25.587 -39.954 1.00 85.94 977 LEU A CA 1
ATOM 7733 C C . LEU A 1 977 ? 17.836 -24.064 -40.103 1.00 85.94 977 LEU A C 1
ATOM 7735 O O . LEU A 1 977 ? 17.480 -23.595 -41.180 1.00 85.94 977 LEU A O 1
ATOM 7739 N N . VAL A 1 978 ? 18.053 -23.299 -39.029 1.00 86.75 978 VAL A N 1
ATOM 7740 C CA . VAL A 1 978 ? 17.739 -21.861 -38.982 1.00 86.75 978 VAL A CA 1
ATOM 7741 C C . VAL A 1 978 ? 18.993 -21.033 -38.729 1.00 86.75 978 VAL A C 1
ATOM 7743 O O . VAL A 1 978 ? 19.395 -20.252 -39.587 1.00 86.75 978 VAL A O 1
ATOM 7746 N N . THR A 1 979 ? 19.642 -21.197 -37.576 1.00 86.81 979 THR A N 1
ATOM 7747 C CA . THR A 1 979 ? 20.722 -20.289 -37.159 1.00 86.81 979 THR A CA 1
ATOM 7748 C C . THR A 1 979 ? 21.981 -20.437 -38.015 1.00 86.81 979 THR A C 1
ATOM 7750 O O . THR A 1 979 ? 22.512 -19.430 -38.470 1.00 86.81 979 THR A O 1
ATOM 7753 N N . GLN A 1 980 ? 22.443 -21.658 -38.304 1.00 84.69 980 GLN A N 1
ATOM 7754 C CA . GLN A 1 980 ? 23.656 -21.873 -39.111 1.00 84.69 980 GLN A CA 1
ATOM 7755 C C . GLN A 1 980 ? 23.496 -21.441 -40.594 1.00 84.69 980 GLN A C 1
ATOM 7757 O O . GLN A 1 980 ? 24.395 -20.766 -41.103 1.00 84.69 980 GLN A O 1
ATOM 7762 N N . PRO A 1 981 ? 22.364 -21.701 -41.285 1.00 87.25 981 PRO A N 1
ATOM 7763 C CA . PRO A 1 981 ? 22.098 -21.141 -42.615 1.00 87.25 981 PRO A CA 1
ATOM 7764 C C . PRO A 1 981 ? 21.960 -19.614 -42.628 1.00 87.25 981 PRO A C 1
ATOM 7766 O O . PRO A 1 981 ? 22.426 -18.968 -43.569 1.00 87.25 981 PRO A O 1
ATOM 7769 N N . LEU A 1 982 ? 21.387 -19.010 -41.580 1.00 85.38 982 LEU A N 1
ATOM 7770 C CA . LEU A 1 982 ? 21.381 -17.552 -41.433 1.00 85.38 982 LEU A CA 1
ATOM 7771 C C . LEU A 1 982 ? 22.807 -17.006 -41.254 1.00 85.38 982 LEU A C 1
ATOM 7773 O O . LEU A 1 982 ? 23.141 -16.022 -41.909 1.00 85.38 982 LEU A O 1
ATOM 7777 N N . CYS A 1 983 ? 23.675 -17.669 -40.476 1.00 83.25 983 CYS A N 1
ATOM 7778 C CA . CYS A 1 983 ? 25.102 -17.326 -40.368 1.00 83.25 983 CYS A CA 1
ATOM 7779 C C . CYS A 1 983 ? 25.815 -17.363 -41.725 1.00 83.25 983 CYS A C 1
ATOM 7781 O O . CYS A 1 983 ? 26.511 -16.410 -42.072 1.00 83.25 983 CYS A O 1
ATOM 7783 N N . ALA A 1 984 ? 25.612 -18.414 -42.523 1.00 84.31 984 ALA A N 1
ATOM 7784 C CA . ALA A 1 984 ? 26.147 -18.476 -43.883 1.00 84.31 984 ALA A CA 1
ATOM 7785 C C . ALA A 1 984 ? 25.595 -17.334 -44.761 1.00 84.31 984 ALA A C 1
ATOM 7787 O O . ALA A 1 984 ? 26.357 -16.650 -45.441 1.00 84.31 984 ALA A O 1
ATOM 7788 N N . THR A 1 985 ? 24.289 -17.056 -44.679 1.00 85.31 985 THR A N 1
ATOM 7789 C CA . THR A 1 985 ? 23.634 -15.958 -45.415 1.00 85.31 985 THR A CA 1
ATOM 7790 C C . THR A 1 985 ? 24.214 -14.592 -45.040 1.00 85.31 985 THR A C 1
ATOM 7792 O O . THR A 1 985 ? 24.475 -13.783 -45.926 1.00 85.31 985 THR A O 1
ATOM 7795 N N . TYR A 1 986 ? 24.477 -14.341 -43.754 1.00 85.50 986 TYR A N 1
ATOM 7796 C CA . TYR A 1 986 ? 25.134 -13.124 -43.273 1.00 85.50 986 TYR A CA 1
ATOM 7797 C C . TYR A 1 986 ? 26.523 -12.953 -43.897 1.00 85.50 986 TYR A C 1
ATOM 7799 O O . TYR A 1 986 ? 26.752 -11.952 -44.578 1.00 85.50 986 TYR A O 1
ATOM 7807 N N . TRP A 1 987 ? 27.408 -13.947 -43.771 1.00 82.56 987 TRP A N 1
ATOM 7808 C CA . TRP A 1 987 ? 28.758 -13.876 -44.338 1.00 82.56 987 TRP A CA 1
ATOM 7809 C C . TRP A 1 987 ? 28.755 -13.734 -45.867 1.00 82.56 987 TRP A C 1
ATOM 7811 O O . TRP A 1 987 ? 29.486 -12.900 -46.399 1.00 82.56 987 TRP A O 1
ATOM 7821 N N . MET A 1 988 ? 27.888 -14.454 -46.586 1.00 82.25 988 MET A N 1
ATOM 7822 C CA . MET A 1 988 ? 27.761 -14.293 -48.041 1.00 82.25 988 MET A CA 1
ATOM 7823 C C . MET A 1 988 ? 27.203 -12.918 -48.427 1.00 82.25 988 MET A C 1
ATOM 7825 O O . MET A 1 988 ? 27.695 -12.297 -49.364 1.00 82.25 988 MET A O 1
ATOM 7829 N N . SER A 1 989 ? 26.220 -12.392 -47.693 1.00 83.06 989 SER A N 1
ATOM 7830 C CA . SER A 1 989 ? 25.675 -11.052 -47.946 1.00 83.06 989 SER A CA 1
ATOM 7831 C C . SER A 1 989 ? 26.661 -9.922 -47.626 1.00 83.06 989 SER A C 1
ATOM 7833 O O . SER A 1 989 ? 26.544 -8.849 -48.210 1.00 83.06 989 SER A O 1
ATOM 7835 N N . LEU A 1 990 ? 27.648 -10.164 -46.755 1.00 78.25 990 LEU A N 1
ATOM 7836 C CA . LEU A 1 990 ? 28.781 -9.266 -46.526 1.00 78.25 990 LEU A CA 1
ATOM 7837 C C . LEU A 1 990 ? 29.774 -9.319 -47.703 1.00 78.25 990 LEU A C 1
ATOM 7839 O O . LEU A 1 990 ? 30.184 -8.277 -48.201 1.00 78.25 990 LEU A O 1
ATOM 7843 N N . VAL A 1 991 ? 30.101 -10.522 -48.194 1.00 81.19 991 VAL A N 1
ATOM 7844 C CA . VAL A 1 991 ? 31.006 -10.754 -49.343 1.00 81.19 991 VAL A CA 1
ATOM 7845 C C . VAL A 1 991 ? 30.442 -10.225 -50.670 1.00 81.19 991 VAL A C 1
ATOM 7847 O O . VAL A 1 991 ? 31.213 -9.784 -51.521 1.00 81.19 991 VAL A O 1
ATOM 7850 N N . HIS A 1 992 ? 29.119 -10.265 -50.844 1.00 81.62 992 HIS A N 1
ATOM 7851 C CA . HIS A 1 992 ? 28.396 -9.741 -52.012 1.00 81.62 992 HIS A CA 1
ATOM 7852 C C . HIS A 1 992 ? 27.821 -8.326 -51.801 1.00 81.62 992 HIS A C 1
ATOM 7854 O O . HIS A 1 992 ? 27.006 -7.877 -52.601 1.00 81.62 992 HIS A O 1
ATOM 7860 N N . GLU A 1 993 ? 28.203 -7.629 -50.723 1.00 79.12 993 GLU A N 1
ATOM 7861 C CA . GLU A 1 993 ? 27.818 -6.229 -50.452 1.00 79.12 993 GLU A CA 1
ATOM 7862 C C . GLU A 1 993 ? 26.289 -5.974 -50.393 1.00 79.12 993 GLU A C 1
ATOM 7864 O O . GLU A 1 993 ? 25.792 -4.856 -50.545 1.00 79.12 993 GLU A O 1
ATOM 7869 N N . HIS A 1 994 ? 25.497 -7.007 -50.092 1.00 79.94 994 HIS A N 1
ATOM 7870 C CA . HIS A 1 994 ? 24.046 -6.924 -49.923 1.00 79.94 994 HIS A CA 1
ATOM 7871 C C . HIS A 1 994 ? 23.675 -6.406 -48.523 1.00 79.94 994 HIS A C 1
ATOM 7873 O O . HIS A 1 994 ? 23.135 -7.116 -47.672 1.00 79.94 994 HIS A O 1
ATOM 7879 N N . TRP A 1 995 ? 23.928 -5.117 -48.286 1.00 76.94 995 TRP A N 1
ATOM 7880 C CA . TRP A 1 995 ? 23.823 -4.448 -46.981 1.00 76.94 995 TRP A CA 1
ATOM 7881 C C . TRP A 1 995 ? 22.474 -4.573 -46.261 1.00 76.94 995 TRP A C 1
ATOM 7883 O O . TRP A 1 995 ? 22.425 -4.511 -45.032 1.00 76.94 995 TRP A O 1
ATOM 7893 N N . SER A 1 996 ? 21.363 -4.678 -46.994 1.00 74.38 996 SER A N 1
ATOM 7894 C CA . SER A 1 996 ? 20.028 -4.913 -46.426 1.00 74.38 996 SER A CA 1
ATOM 7895 C C . SER A 1 996 ? 19.911 -6.329 -45.873 1.00 74.38 996 SER A C 1
ATOM 7897 O O . SER A 1 996 ? 19.596 -6.491 -44.695 1.00 74.38 996 SER A O 1
ATOM 7899 N N . LEU A 1 997 ? 20.230 -7.326 -46.701 1.00 78.19 997 LEU A N 1
ATOM 7900 C CA . LEU A 1 997 ? 20.221 -8.741 -46.344 1.00 78.19 997 LEU A CA 1
ATOM 7901 C C . LEU A 1 997 ? 21.196 -9.030 -45.193 1.00 78.19 997 LEU A C 1
ATOM 7903 O O . LEU A 1 997 ? 20.810 -9.706 -44.249 1.00 78.19 997 LEU A O 1
ATOM 7907 N N . CYS A 1 998 ? 22.384 -8.417 -45.205 1.00 78.31 998 CYS A N 1
ATOM 7908 C CA . CYS A 1 998 ? 23.371 -8.482 -44.121 1.00 78.31 998 CYS A CA 1
ATOM 7909 C C . CYS A 1 998 ? 22.783 -8.080 -42.765 1.00 78.31 998 CYS A C 1
ATOM 7911 O O . CYS A 1 998 ? 22.934 -8.812 -41.790 1.00 78.31 998 CYS A O 1
ATOM 7913 N N . ARG A 1 999 ? 22.044 -6.963 -42.694 1.00 73.62 999 ARG A N 1
ATOM 7914 C CA . ARG A 1 999 ? 21.414 -6.526 -41.437 1.00 73.62 999 ARG A CA 1
ATOM 7915 C C . ARG A 1 999 ? 20.312 -7.487 -40.991 1.00 73.62 999 ARG A C 1
ATOM 7917 O O . ARG A 1 999 ? 20.359 -7.964 -39.865 1.00 73.62 999 ARG A O 1
ATOM 7924 N N . TYR A 1 1000 ? 19.380 -7.839 -41.878 1.00 77.75 1000 TYR A N 1
ATOM 7925 C CA . TYR A 1 1000 ? 18.286 -8.750 -41.523 1.00 77.75 1000 TYR A CA 1
ATOM 7926 C C . TYR A 1 1000 ? 18.776 -10.152 -41.131 1.00 77.75 1000 TYR A C 1
ATOM 7928 O O . TYR A 1 1000 ? 18.270 -10.722 -40.167 1.00 77.75 1000 TYR A O 1
ATOM 7936 N N . ALA A 1 1001 ? 19.783 -10.690 -41.826 1.00 81.69 1001 ALA A N 1
ATOM 7937 C CA . ALA A 1 1001 ? 20.403 -11.965 -41.484 1.00 81.69 1001 ALA A CA 1
ATOM 7938 C C . ALA A 1 1001 ? 21.087 -11.895 -40.113 1.00 81.69 1001 ALA A C 1
ATOM 7940 O O . ALA A 1 1001 ? 20.822 -12.742 -39.266 1.00 81.69 1001 ALA A O 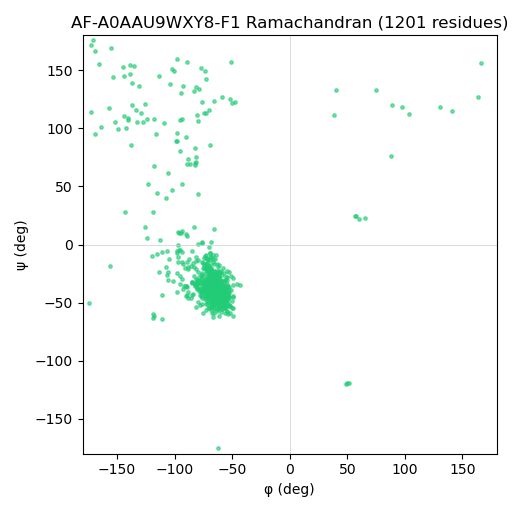1
ATOM 7941 N N . ARG A 1 1002 ? 21.894 -10.857 -39.853 1.00 78.00 1002 ARG A N 1
ATOM 7942 C CA . ARG A 1 1002 ? 22.565 -10.634 -38.561 1.00 78.00 1002 ARG A CA 1
ATOM 7943 C C . ARG A 1 1002 ? 21.580 -10.570 -37.394 1.00 78.00 1002 ARG A C 1
ATOM 7945 O O . ARG A 1 1002 ? 21.768 -11.250 -36.387 1.00 78.00 1002 ARG A O 1
ATOM 7952 N N . ASP A 1 1003 ? 20.519 -9.787 -37.532 1.00 74.25 1003 ASP A N 1
ATOM 7953 C CA . ASP A 1 1003 ? 19.545 -9.591 -36.457 1.00 74.25 1003 ASP A CA 1
ATOM 7954 C C . ASP A 1 1003 ? 18.752 -10.898 -36.212 1.00 74.25 1003 ASP A C 1
ATOM 7956 O O . ASP A 1 1003 ? 18.525 -11.297 -35.067 1.00 74.25 1003 ASP A O 1
ATOM 7960 N N . ALA A 1 1004 ? 18.441 -11.654 -37.274 1.00 81.12 1004 ALA A N 1
ATOM 7961 C CA . ALA A 1 1004 ? 17.839 -12.985 -37.176 1.00 81.12 1004 ALA A CA 1
ATOM 7962 C C . ALA A 1 1004 ? 18.779 -14.050 -36.565 1.00 81.12 1004 ALA A C 1
ATOM 7964 O O . ALA A 1 1004 ? 18.307 -14.932 -35.836 1.00 81.12 1004 ALA A O 1
ATOM 7965 N N . ILE A 1 1005 ? 20.097 -13.974 -36.797 1.00 82.12 1005 ILE A N 1
ATOM 7966 C CA . ILE A 1 1005 ? 21.101 -14.822 -36.124 1.00 82.12 1005 ILE A CA 1
ATOM 7967 C C . ILE A 1 1005 ? 21.074 -14.571 -34.621 1.00 82.12 1005 ILE A C 1
ATOM 7969 O O . ILE A 1 1005 ? 21.010 -15.533 -33.860 1.00 82.12 1005 ILE A O 1
ATOM 7973 N N . TYR A 1 1006 ? 21.078 -13.310 -34.177 1.00 76.25 1006 TYR A N 1
ATOM 7974 C CA . TYR A 1 1006 ? 21.072 -13.006 -32.746 1.00 76.25 1006 TYR A CA 1
ATOM 7975 C C . TYR A 1 1006 ? 19.807 -13.527 -32.056 1.00 76.25 1006 TYR A C 1
ATOM 7977 O O . TYR A 1 1006 ? 19.918 -14.248 -31.061 1.00 76.25 1006 TYR A O 1
ATOM 7985 N N . ILE A 1 1007 ? 18.617 -13.259 -32.603 1.00 80.44 1007 ILE A N 1
ATOM 7986 C CA . ILE A 1 1007 ? 17.354 -13.749 -32.024 1.00 80.44 1007 ILE A CA 1
ATOM 7987 C C . ILE A 1 1007 ? 17.334 -15.283 -31.979 1.00 80.44 1007 ILE A C 1
ATOM 7989 O O . ILE A 1 1007 ? 17.060 -15.866 -30.928 1.00 80.44 1007 ILE A O 1
ATOM 7993 N N . SER A 1 1008 ? 17.628 -15.946 -33.105 1.00 85.12 1008 SER A N 1
ATOM 7994 C CA . SER A 1 1008 ? 17.559 -17.411 -33.198 1.00 85.12 1008 SER A CA 1
ATOM 7995 C C . SER A 1 1008 ? 18.643 -18.099 -32.364 1.00 85.12 1008 SER A C 1
ATOM 7997 O O . SER A 1 1008 ? 18.345 -19.076 -31.681 1.00 85.12 1008 SER A O 1
ATOM 7999 N N . GLY A 1 1009 ? 19.861 -17.557 -32.330 1.00 82.00 1009 GLY A N 1
ATOM 8000 C CA . GLY A 1 1009 ? 20.979 -18.069 -31.542 1.00 82.00 1009 GLY A CA 1
ATOM 8001 C C . GLY A 1 1009 ? 20.746 -17.956 -30.035 1.00 82.00 1009 GLY A C 1
ATOM 8002 O O . GLY A 1 1009 ? 20.867 -18.955 -29.327 1.00 82.00 1009 GLY A O 1
ATOM 8003 N N . TYR A 1 1010 ? 20.347 -16.783 -29.526 1.00 79.06 1010 TYR A N 1
ATOM 8004 C CA . TYR A 1 1010 ? 20.032 -16.628 -28.096 1.00 79.06 1010 TYR A CA 1
ATOM 8005 C C . TYR A 1 1010 ? 18.826 -17.479 -27.672 1.00 79.06 1010 TYR A C 1
ATOM 8007 O O . TYR A 1 1010 ? 18.838 -18.042 -26.575 1.00 79.06 1010 TYR A O 1
ATOM 8015 N N . ALA A 1 1011 ? 17.820 -17.634 -28.540 1.00 85.25 1011 ALA A N 1
ATOM 8016 C CA . ALA A 1 1011 ? 16.687 -18.511 -28.273 1.00 85.25 1011 ALA A CA 1
ATOM 8017 C C . ALA A 1 1011 ? 17.102 -19.994 -28.246 1.00 85.25 1011 ALA A C 1
ATOM 8019 O O . ALA A 1 1011 ? 16.936 -20.664 -27.228 1.00 85.25 1011 ALA A O 1
ATOM 8020 N N . LEU A 1 1012 ? 17.662 -20.522 -29.336 1.00 88.31 1012 LEU A N 1
ATOM 8021 C CA . LEU A 1 1012 ? 17.876 -21.962 -29.510 1.00 88.31 1012 LEU A CA 1
ATOM 8022 C C . LEU A 1 1012 ? 19.062 -22.490 -28.690 1.00 88.31 1012 LEU A C 1
ATOM 8024 O O . LEU A 1 1012 ? 18.907 -23.483 -27.975 1.00 88.31 1012 LEU A O 1
ATOM 8028 N N . CYS A 1 1013 ? 20.210 -21.804 -28.700 1.00 83.94 1013 CYS A N 1
ATOM 8029 C CA . CYS A 1 1013 ? 21.362 -22.199 -27.879 1.00 83.94 1013 CYS A CA 1
ATOM 8030 C C . CYS A 1 1013 ? 21.073 -22.006 -26.379 1.00 83.94 1013 CYS A C 1
ATOM 8032 O O . CYS A 1 1013 ? 21.543 -22.790 -25.554 1.00 83.94 1013 CYS A O 1
ATOM 8034 N N . GLY A 1 1014 ? 20.239 -21.022 -26.017 1.00 84.81 1014 GLY A N 1
ATOM 8035 C CA . GLY A 1 1014 ? 19.762 -20.826 -24.646 1.00 84.81 1014 GLY A CA 1
ATOM 8036 C C . GLY A 1 1014 ? 18.912 -21.996 -24.135 1.00 84.81 1014 GLY A C 1
ATOM 8037 O O . GLY A 1 1014 ? 19.173 -22.518 -23.048 1.00 84.81 1014 GLY A O 1
ATOM 8038 N N . VAL A 1 1015 ? 17.937 -22.467 -24.926 1.00 88.94 1015 VAL A N 1
ATOM 8039 C CA . VAL A 1 1015 ? 17.129 -23.647 -24.559 1.00 88.94 1015 VAL A CA 1
ATOM 8040 C C . VAL A 1 1015 ? 17.987 -24.914 -24.525 1.00 88.94 1015 VAL A C 1
ATOM 8042 O O . VAL A 1 1015 ? 17.813 -25.722 -23.610 1.00 88.94 1015 VAL A O 1
ATOM 8045 N N . SER A 1 1016 ? 18.932 -25.079 -25.459 1.00 88.00 1016 SER A N 1
ATOM 8046 C CA . SER A 1 1016 ? 19.885 -26.201 -25.473 1.00 88.00 1016 SER A CA 1
ATOM 8047 C C . SER A 1 1016 ? 20.700 -26.246 -24.163 1.00 88.00 1016 SER A C 1
ATOM 8049 O O . SER A 1 1016 ? 20.700 -27.261 -23.459 1.00 88.00 1016 SER A O 1
ATOM 8051 N N . LEU A 1 1017 ? 21.265 -25.110 -23.728 1.00 86.00 1017 LEU A N 1
ATOM 8052 C CA . LEU A 1 1017 ? 22.032 -24.980 -22.478 1.00 86.00 1017 LEU A CA 1
ATOM 8053 C C . LEU A 1 1017 ? 21.199 -25.233 -21.203 1.00 86.00 1017 LEU A C 1
ATOM 8055 O O . LEU A 1 1017 ? 21.634 -25.962 -20.301 1.00 86.00 1017 LEU A O 1
ATOM 8059 N N . LEU A 1 1018 ? 19.984 -24.678 -21.120 1.00 88.56 1018 LEU A N 1
ATOM 8060 C CA . LEU A 1 1018 ? 19.071 -24.932 -19.997 1.00 88.56 1018 LEU A CA 1
ATOM 8061 C C . LEU A 1 1018 ? 18.615 -26.397 -19.954 1.00 88.56 1018 LEU A C 1
ATOM 8063 O O . LEU A 1 1018 ? 18.512 -26.985 -18.876 1.00 88.56 1018 LEU A O 1
ATOM 8067 N N . THR A 1 1019 ? 18.395 -27.021 -21.114 1.00 88.19 1019 THR A N 1
ATOM 8068 C CA . THR A 1 1019 ? 18.009 -28.436 -21.212 1.00 88.19 1019 THR A CA 1
ATOM 8069 C C . THR A 1 1019 ? 19.160 -29.357 -20.803 1.00 88.19 1019 THR A C 1
ATOM 8071 O O . THR A 1 1019 ? 18.933 -30.307 -20.055 1.00 88.19 1019 THR A O 1
ATOM 8074 N N . LEU A 1 1020 ? 20.405 -29.049 -21.186 1.00 82.88 1020 LEU A N 1
ATOM 8075 C CA . LEU A 1 1020 ? 21.607 -29.742 -20.701 1.00 82.88 1020 LEU A CA 1
ATOM 8076 C C . LEU A 1 1020 ? 21.748 -29.652 -19.170 1.00 82.88 1020 LEU A C 1
ATOM 8078 O O . LEU A 1 1020 ? 21.994 -30.665 -18.511 1.00 82.88 1020 LEU A O 1
ATOM 8082 N N . THR A 1 1021 ? 21.494 -28.475 -18.593 1.00 85.81 1021 THR A N 1
ATOM 8083 C CA . THR A 1 1021 ? 21.504 -28.261 -17.133 1.00 85.81 1021 THR A CA 1
ATOM 8084 C C . THR A 1 1021 ? 20.367 -29.026 -16.436 1.00 85.81 1021 THR A C 1
ATOM 8086 O O . THR A 1 1021 ? 20.559 -29.636 -15.380 1.00 85.81 1021 THR A O 1
ATOM 8089 N N . ALA A 1 1022 ? 19.178 -29.087 -17.044 1.00 86.31 1022 ALA A N 1
ATOM 8090 C CA . ALA A 1 1022 ? 18.077 -29.911 -16.546 1.00 86.31 1022 ALA A CA 1
ATOM 8091 C C . ALA A 1 1022 ? 18.392 -31.415 -16.618 1.00 86.31 1022 ALA A C 1
ATOM 8093 O O . ALA A 1 1022 ? 17.984 -32.155 -15.726 1.00 86.31 1022 ALA A O 1
ATOM 8094 N N . ILE A 1 1023 ? 19.162 -31.871 -17.613 1.00 82.88 1023 ILE A N 1
ATOM 8095 C CA . ILE A 1 1023 ? 19.644 -33.257 -17.690 1.00 82.88 1023 ILE A CA 1
ATOM 8096 C C . ILE A 1 1023 ? 20.640 -33.556 -16.557 1.00 82.88 1023 ILE A C 1
ATOM 8098 O O . ILE A 1 1023 ? 20.540 -34.627 -15.960 1.00 82.88 1023 ILE A O 1
ATOM 8102 N N . SER A 1 1024 ? 21.556 -32.648 -16.188 1.00 79.12 1024 SER A N 1
ATOM 8103 C CA . SER A 1 1024 ? 22.437 -32.891 -15.026 1.00 79.12 1024 SER A CA 1
ATOM 8104 C C . SER A 1 1024 ? 21.659 -32.970 -13.706 1.00 79.12 1024 SER A C 1
ATOM 8106 O O . SER A 1 1024 ? 21.961 -33.820 -12.867 1.00 79.12 1024 SER A O 1
ATOM 8108 N N . VAL A 1 1025 ? 20.605 -32.161 -13.548 1.00 84.00 1025 VAL A N 1
ATOM 8109 C CA . VAL A 1 1025 ? 19.717 -32.216 -12.373 1.00 84.00 1025 VAL A CA 1
ATOM 8110 C C . VAL A 1 1025 ? 18.844 -33.480 -12.371 1.00 84.00 1025 VAL A C 1
ATOM 8112 O O . VAL A 1 1025 ? 18.720 -34.116 -11.328 1.00 84.00 1025 VAL A O 1
ATOM 8115 N N . ASP A 1 1026 ? 18.295 -33.911 -13.514 1.00 82.75 1026 ASP A N 1
ATOM 8116 C CA . ASP A 1 1026 ? 17.553 -35.181 -13.647 1.00 82.75 1026 ASP A CA 1
ATOM 8117 C C . ASP A 1 1026 ? 18.424 -36.380 -13.237 1.00 82.75 1026 ASP A C 1
ATOM 8119 O O . ASP A 1 1026 ? 17.966 -37.264 -12.514 1.00 82.75 1026 ASP A O 1
ATOM 8123 N N . ARG A 1 1027 ? 19.713 -36.376 -13.607 1.00 76.50 1027 ARG A N 1
ATOM 8124 C CA . ARG A 1 1027 ? 20.674 -37.420 -13.209 1.00 76.50 1027 ARG A CA 1
ATOM 8125 C C . ARG A 1 1027 ? 21.018 -37.403 -11.719 1.00 76.50 1027 ARG A C 1
ATOM 8127 O O . ARG A 1 1027 ? 21.180 -38.481 -11.155 1.00 76.50 1027 ARG A O 1
ATOM 8134 N N . LEU A 1 1028 ? 21.082 -36.235 -11.076 1.00 79.00 1028 LEU A N 1
ATOM 8135 C CA . LEU A 1 1028 ? 21.218 -36.139 -9.616 1.00 79.00 1028 LEU A CA 1
ATOM 8136 C C . LEU A 1 1028 ? 19.953 -36.661 -8.914 1.00 79.00 1028 LEU A C 1
ATOM 8138 O O . LEU A 1 1028 ? 20.042 -37.450 -7.976 1.00 79.00 1028 LEU A O 1
ATOM 8142 N N . LEU A 1 1029 ? 18.771 -36.257 -9.387 1.00 79.44 1029 LEU A N 1
ATOM 8143 C CA . LEU A 1 1029 ? 17.488 -36.674 -8.814 1.00 79.44 1029 LEU A CA 1
ATOM 8144 C C . LEU A 1 1029 ? 17.224 -38.173 -8.988 1.00 79.44 1029 LEU A C 1
ATOM 8146 O O . LEU A 1 1029 ? 16.607 -38.768 -8.108 1.00 79.44 1029 LEU A O 1
ATOM 8150 N N . ALA A 1 1030 ? 17.716 -38.794 -10.064 1.00 73.62 1030 ALA A N 1
ATOM 8151 C CA . ALA A 1 1030 ? 17.617 -40.237 -10.298 1.00 73.62 1030 ALA A CA 1
ATOM 8152 C C . ALA A 1 1030 ? 18.316 -41.091 -9.222 1.00 73.62 1030 ALA A C 1
ATOM 8154 O O . ALA A 1 1030 ? 18.000 -42.270 -9.094 1.00 73.62 1030 ALA A O 1
ATOM 8155 N N . MET A 1 1031 ? 19.219 -40.502 -8.428 1.00 67.69 1031 MET A N 1
ATOM 8156 C CA . MET A 1 1031 ? 19.869 -41.165 -7.288 1.00 67.69 1031 MET A CA 1
ATOM 8157 C C . MET A 1 1031 ? 19.032 -41.094 -5.998 1.00 67.69 1031 MET A C 1
ATOM 8159 O O . MET A 1 1031 ? 19.398 -41.686 -4.988 1.00 67.69 1031 MET A O 1
ATOM 8163 N N . SER A 1 1032 ? 17.909 -40.366 -6.002 1.00 70.44 1032 SER A N 1
ATOM 8164 C CA . SER A 1 1032 ? 17.015 -40.238 -4.851 1.00 70.44 1032 SER A CA 1
ATOM 8165 C C . SER A 1 1032 ? 15.892 -41.274 -4.888 1.00 70.44 1032 SER A C 1
ATOM 8167 O O . SER A 1 1032 ? 15.210 -41.433 -5.901 1.00 70.44 1032 SER A O 1
ATOM 8169 N N . LEU A 1 1033 ? 15.600 -41.887 -3.736 1.00 68.69 1033 LEU A N 1
ATOM 8170 C CA . LEU A 1 1033 ? 14.489 -42.835 -3.559 1.00 68.69 1033 LEU A CA 1
ATOM 8171 C C . LEU A 1 1033 ? 13.114 -42.267 -3.978 1.00 68.69 1033 LEU A C 1
ATOM 8173 O O . LEU A 1 1033 ? 12.214 -43.030 -4.319 1.00 68.69 1033 LEU A O 1
ATOM 8177 N N . ARG A 1 1034 ? 12.949 -40.935 -4.009 1.00 73.44 1034 ARG A N 1
ATOM 8178 C CA . ARG A 1 1034 ? 11.705 -40.248 -4.414 1.00 73.44 1034 ARG A CA 1
ATOM 8179 C C . ARG A 1 1034 ? 11.658 -39.835 -5.893 1.00 73.44 1034 ARG A C 1
ATOM 8181 O O . ARG A 1 1034 ? 10.751 -39.105 -6.293 1.00 73.44 1034 ARG A O 1
ATOM 8188 N N . TYR A 1 1035 ? 12.599 -40.283 -6.731 1.00 77.62 1035 TYR A N 1
ATOM 8189 C CA . TYR A 1 1035 ? 12.707 -39.857 -8.136 1.00 77.62 1035 TYR A CA 1
ATOM 8190 C C . TYR A 1 1035 ? 11.381 -39.945 -8.915 1.00 77.62 1035 TYR A C 1
ATOM 8192 O O . TYR A 1 1035 ? 10.967 -38.963 -9.534 1.00 77.62 1035 TYR A O 1
ATOM 8200 N N . LYS A 1 1036 ? 10.675 -41.083 -8.819 1.00 73.06 1036 LYS A N 1
ATOM 8201 C CA . LYS A 1 1036 ? 9.401 -41.335 -9.525 1.00 73.06 1036 LYS A CA 1
ATOM 8202 C C . LYS A 1 1036 ? 8.248 -40.416 -9.080 1.00 73.06 1036 LYS A C 1
ATOM 8204 O O . LYS A 1 1036 ? 7.333 -40.172 -9.861 1.00 73.06 1036 LYS A O 1
ATOM 8209 N N . GLU A 1 1037 ? 8.289 -39.886 -7.857 1.00 78.00 1037 GLU A N 1
ATOM 8210 C CA . GLU A 1 1037 ? 7.287 -38.947 -7.320 1.00 78.00 1037 GLU A CA 1
ATOM 8211 C C . GLU A 1 1037 ? 7.585 -37.491 -7.720 1.00 78.00 1037 GLU A C 1
ATOM 8213 O O . GLU A 1 1037 ? 6.686 -36.662 -7.919 1.00 78.00 1037 GLU A O 1
ATOM 8218 N N . ILE A 1 1038 ? 8.875 -37.162 -7.829 1.00 78.38 1038 ILE A N 1
ATOM 8219 C CA . ILE A 1 1038 ? 9.369 -35.817 -8.127 1.00 78.38 1038 ILE A CA 1
ATOM 8220 C C . ILE A 1 1038 ? 9.303 -35.554 -9.638 1.00 78.38 1038 ILE A C 1
ATOM 8222 O O . ILE A 1 1038 ? 8.685 -34.572 -10.071 1.00 78.38 1038 ILE A O 1
ATOM 8226 N N . VAL A 1 1039 ? 9.891 -36.437 -10.447 1.00 81.38 1039 VAL A N 1
ATOM 8227 C CA . VAL A 1 1039 ? 10.089 -36.238 -11.887 1.00 81.38 1039 VAL A CA 1
ATOM 8228 C C . VAL A 1 1039 ? 8.989 -36.941 -12.682 1.00 81.38 1039 VAL A C 1
ATOM 8230 O O . VAL A 1 1039 ? 9.057 -38.126 -12.990 1.00 81.38 1039 VAL A O 1
ATOM 8233 N N . THR A 1 1040 ? 7.957 -36.176 -13.046 1.00 86.62 1040 THR A N 1
ATOM 8234 C CA . THR A 1 1040 ? 6.828 -36.654 -13.860 1.00 86.62 1040 THR A CA 1
ATOM 8235 C C . THR A 1 1040 ? 6.808 -35.966 -15.222 1.00 86.62 1040 THR A C 1
ATOM 8237 O O . THR A 1 1040 ? 7.085 -34.771 -15.323 1.00 86.62 1040 THR A O 1
ATOM 8240 N N . LEU A 1 1041 ? 6.400 -36.690 -16.272 1.00 83.81 1041 LEU A N 1
ATOM 8241 C CA . LEU A 1 1041 ? 6.433 -36.211 -17.665 1.00 83.81 1041 LEU A CA 1
ATOM 8242 C C . LEU A 1 1041 ? 5.704 -34.868 -17.854 1.00 83.81 1041 LEU A C 1
ATOM 8244 O O . LEU A 1 1041 ? 6.162 -33.997 -18.590 1.00 83.81 1041 LEU A O 1
ATOM 8248 N N . ARG A 1 1042 ? 4.607 -34.658 -17.115 1.00 83.31 1042 ARG A N 1
ATOM 8249 C CA . ARG A 1 1042 ? 3.851 -33.400 -17.118 1.00 83.31 1042 ARG A CA 1
ATOM 8250 C C . ARG A 1 1042 ? 4.620 -32.223 -16.506 1.00 83.31 1042 ARG A C 1
ATOM 8252 O O . ARG A 1 1042 ? 4.475 -31.109 -16.999 1.00 83.31 1042 ARG A O 1
ATOM 8259 N N . ARG A 1 1043 ? 5.412 -32.441 -15.448 1.00 85.56 1043 ARG A N 1
ATOM 8260 C CA . ARG A 1 1043 ? 6.276 -31.397 -14.864 1.00 85.56 1043 ARG A CA 1
ATOM 8261 C C . ARG A 1 1043 ? 7.429 -31.070 -15.811 1.00 85.56 1043 ARG A C 1
ATOM 8263 O O . ARG A 1 1043 ? 7.672 -29.896 -16.062 1.00 85.56 1043 ARG A O 1
ATOM 8270 N N . THR A 1 1044 ? 8.059 -32.083 -16.404 1.00 84.38 1044 THR A N 1
ATOM 8271 C CA . THR A 1 1044 ? 9.145 -31.905 -17.381 1.00 84.38 1044 THR A CA 1
ATOM 8272 C C . THR A 1 1044 ? 8.696 -31.104 -18.605 1.00 84.38 1044 THR A C 1
ATOM 8274 O O . THR A 1 1044 ? 9.393 -30.179 -19.005 1.00 84.38 1044 THR A O 1
ATOM 8277 N N . TYR A 1 1045 ? 7.500 -31.368 -19.146 1.00 87.12 1045 TYR A N 1
ATOM 8278 C CA . TYR A 1 1045 ? 6.941 -30.573 -20.249 1.00 87.12 1045 TYR A CA 1
ATOM 8279 C C . TYR A 1 1045 ? 6.755 -29.089 -19.880 1.00 87.12 1045 TYR A C 1
ATOM 8281 O O . TYR A 1 1045 ? 7.059 -28.210 -20.680 1.00 87.12 1045 TYR A O 1
ATOM 8289 N N . ILE A 1 1046 ? 6.290 -28.796 -18.657 1.00 84.12 1046 ILE A N 1
ATOM 8290 C CA . ILE A 1 1046 ? 6.128 -27.414 -18.170 1.00 84.12 1046 ILE A CA 1
ATOM 8291 C C . ILE A 1 1046 ? 7.489 -26.717 -18.031 1.00 84.12 1046 ILE A C 1
ATOM 8293 O O . ILE A 1 1046 ? 7.619 -25.570 -18.444 1.00 84.12 1046 ILE A O 1
ATOM 8297 N N . ILE A 1 1047 ? 8.503 -27.404 -17.493 1.00 85.88 1047 ILE A N 1
ATOM 8298 C CA . ILE A 1 1047 ? 9.866 -26.864 -17.349 1.00 85.88 1047 ILE A CA 1
ATOM 8299 C C . ILE A 1 1047 ? 10.454 -26.506 -18.721 1.00 85.88 1047 ILE A C 1
ATOM 8301 O O . ILE A 1 1047 ? 10.941 -25.394 -18.904 1.00 85.88 1047 ILE A O 1
ATOM 8305 N N . LEU A 1 1048 ? 10.335 -27.403 -19.704 1.00 88.81 1048 LEU A N 1
ATOM 8306 C CA . LEU A 1 1048 ? 10.799 -27.142 -21.068 1.00 88.81 1048 LEU A CA 1
ATOM 8307 C C . LEU A 1 1048 ? 10.054 -25.969 -21.717 1.00 88.81 1048 LEU A C 1
ATOM 8309 O O . LEU A 1 1048 ? 10.689 -25.099 -22.303 1.00 88.81 1048 LEU A O 1
ATOM 8313 N N . ALA A 1 1049 ? 8.727 -25.889 -21.570 1.00 85.81 1049 ALA A N 1
ATOM 8314 C CA . ALA A 1 1049 ? 7.952 -24.759 -22.085 1.00 85.81 1049 ALA A CA 1
ATOM 8315 C C . ALA A 1 1049 ? 8.390 -23.414 -21.469 1.00 85.81 1049 ALA A C 1
ATOM 8317 O O . ALA A 1 1049 ? 8.424 -22.405 -22.170 1.00 85.81 1049 ALA A O 1
ATOM 8318 N N . ILE A 1 1050 ? 8.773 -23.397 -20.186 1.00 86.12 1050 ILE A N 1
ATOM 8319 C CA . ILE A 1 1050 ? 9.341 -22.208 -19.533 1.00 86.12 1050 ILE A CA 1
ATOM 8320 C C . ILE A 1 1050 ? 10.701 -21.851 -20.144 1.00 86.12 1050 ILE A C 1
ATOM 8322 O O . ILE A 1 1050 ? 10.912 -20.681 -20.452 1.00 86.12 1050 ILE A O 1
ATOM 8326 N N . PHE A 1 1051 ? 11.595 -22.820 -20.375 1.00 89.69 1051 PHE A N 1
ATOM 8327 C CA . PHE A 1 1051 ? 12.887 -22.559 -21.028 1.00 89.69 1051 PHE A CA 1
ATOM 8328 C C . PHE A 1 1051 ? 12.703 -21.933 -22.416 1.00 89.69 1051 PHE A C 1
ATOM 8330 O O . PHE A 1 1051 ? 13.311 -20.904 -22.702 1.00 89.69 1051 PHE A O 1
ATOM 8337 N N . TRP A 1 1052 ? 11.807 -22.489 -23.239 1.00 88.62 1052 TRP A N 1
ATOM 8338 C CA . TRP A 1 1052 ? 11.472 -21.941 -24.558 1.00 88.62 1052 TRP A CA 1
ATOM 8339 C C . TRP A 1 1052 ? 10.980 -20.492 -24.492 1.00 88.62 1052 TRP A C 1
ATOM 8341 O O . TRP A 1 1052 ? 11.473 -19.651 -25.240 1.00 88.62 1052 TRP A O 1
ATOM 8351 N N . VAL A 1 1053 ? 10.052 -20.174 -23.583 1.00 83.81 1053 VAL A N 1
ATOM 8352 C CA . VAL A 1 1053 ? 9.536 -18.803 -23.431 1.00 83.81 1053 VAL A CA 1
ATOM 8353 C C . VAL A 1 1053 ? 10.623 -17.845 -22.936 1.00 83.81 1053 VAL A C 1
ATOM 8355 O O . VAL A 1 1053 ? 10.769 -16.763 -23.497 1.00 83.81 1053 VAL A O 1
ATOM 8358 N N . VAL A 1 1054 ? 11.406 -18.231 -21.925 1.00 81.00 1054 VAL A N 1
ATOM 8359 C CA . VAL A 1 1054 ? 12.460 -17.378 -21.347 1.00 81.00 1054 VAL A CA 1
ATOM 8360 C C . VAL A 1 1054 ? 13.547 -17.063 -22.376 1.00 81.00 1054 VAL A C 1
ATOM 8362 O O . VAL A 1 1054 ? 13.915 -15.900 -22.528 1.00 81.00 1054 VAL A O 1
ATOM 8365 N N . CYS A 1 1055 ? 14.029 -18.060 -23.120 1.00 83.50 1055 CYS A N 1
ATOM 8366 C CA . CYS A 1 1055 ? 15.077 -17.854 -24.118 1.00 83.50 1055 CYS A CA 1
ATOM 8367 C C . CYS A 1 1055 ? 14.574 -17.129 -25.372 1.00 83.50 1055 CYS A C 1
ATOM 8369 O O . CYS A 1 1055 ? 15.305 -16.304 -25.911 1.00 83.50 1055 CYS A O 1
ATOM 8371 N N . LEU A 1 1056 ? 13.329 -17.359 -25.809 1.00 82.56 1056 LEU A N 1
ATOM 8372 C CA . LEU A 1 1056 ? 12.738 -16.593 -26.912 1.00 82.56 1056 LEU A CA 1
ATOM 8373 C C . LEU A 1 1056 ? 12.571 -15.113 -26.540 1.00 82.56 1056 LEU A C 1
ATOM 8375 O O . LEU A 1 1056 ? 12.928 -14.242 -27.326 1.00 82.56 1056 LEU A O 1
ATOM 8379 N N . VAL A 1 1057 ? 12.082 -14.821 -25.331 1.00 79.00 1057 VAL A N 1
ATOM 8380 C CA . VAL A 1 1057 ? 11.963 -13.444 -24.823 1.00 79.00 1057 VAL A CA 1
ATOM 8381 C C . VAL A 1 1057 ? 13.342 -12.787 -24.695 1.00 79.00 1057 VAL A C 1
ATOM 8383 O O . VAL A 1 1057 ? 13.513 -11.659 -25.147 1.00 79.00 1057 VAL A O 1
ATOM 8386 N N . ALA A 1 1058 ? 14.345 -13.499 -24.168 1.00 74.25 1058 ALA A N 1
ATOM 8387 C CA . ALA A 1 1058 ? 15.725 -13.011 -24.114 1.00 74.25 1058 ALA A CA 1
ATOM 8388 C C . ALA A 1 1058 ? 16.314 -12.737 -25.511 1.00 74.25 1058 ALA A C 1
ATOM 8390 O O . ALA A 1 1058 ? 16.962 -11.714 -25.703 1.00 74.25 1058 ALA A O 1
ATOM 8391 N N . GLY A 1 1059 ? 16.054 -13.602 -26.497 1.00 75.19 1059 GLY A N 1
ATOM 8392 C CA . GLY A 1 1059 ? 16.479 -13.396 -27.884 1.00 75.19 1059 GLY A CA 1
ATOM 8393 C C . GLY A 1 1059 ? 15.789 -12.206 -28.554 1.00 75.19 1059 GLY A C 1
ATOM 8394 O O . GLY A 1 1059 ? 16.444 -11.438 -29.252 1.00 75.19 1059 GLY A O 1
ATOM 8395 N N . LEU A 1 1060 ? 14.494 -11.991 -28.301 1.00 75.44 1060 LEU A N 1
ATOM 8396 C CA . LEU A 1 1060 ? 13.756 -10.839 -28.831 1.00 75.44 1060 LEU A CA 1
ATOM 8397 C C . LEU A 1 1060 ? 14.247 -9.501 -28.261 1.00 75.44 1060 LEU A C 1
ATOM 8399 O O . LEU A 1 1060 ? 14.202 -8.505 -28.977 1.00 75.44 1060 LEU A O 1
ATOM 8403 N N . PHE A 1 1061 ? 14.781 -9.465 -27.033 1.00 69.69 1061 PHE A N 1
ATOM 8404 C CA . PHE A 1 1061 ? 15.415 -8.255 -26.492 1.00 69.69 1061 PHE A CA 1
ATOM 8405 C C . PHE A 1 1061 ? 16.650 -7.797 -27.291 1.00 69.69 1061 PHE A C 1
ATOM 8407 O O . PHE A 1 1061 ? 16.974 -6.611 -27.240 1.00 69.69 1061 PHE A O 1
ATOM 8414 N N . SER A 1 1062 ? 17.272 -8.664 -28.106 1.00 62.47 1062 SER A N 1
ATOM 8415 C CA . SER A 1 1062 ? 18.414 -8.280 -28.957 1.00 62.47 1062 SER A CA 1
ATOM 8416 C C . SER A 1 1062 ? 18.062 -7.275 -30.057 1.00 62.47 1062 SER A C 1
ATOM 8418 O O . SER A 1 1062 ? 18.937 -6.531 -30.483 1.00 62.47 1062 SER A O 1
ATOM 8420 N N . LEU A 1 1063 ? 16.785 -7.188 -30.453 1.00 62.16 1063 LEU A N 1
ATOM 8421 C CA . LEU A 1 1063 ? 16.280 -6.164 -31.379 1.00 62.16 1063 LEU A CA 1
ATOM 8422 C C . LEU A 1 1063 ? 16.169 -4.767 -30.750 1.00 62.16 1063 LEU A C 1
ATOM 8424 O O . LEU A 1 1063 ? 15.998 -3.785 -31.470 1.00 62.16 1063 LEU A O 1
ATOM 8428 N N . PHE A 1 1064 ? 16.198 -4.681 -29.419 1.00 53.97 1064 PHE A N 1
ATOM 8429 C CA . PHE A 1 1064 ? 15.968 -3.443 -28.673 1.00 53.97 1064 PHE A CA 1
ATOM 8430 C C . PHE A 1 1064 ? 17.242 -2.949 -27.987 1.00 53.97 1064 PHE A C 1
ATOM 8432 O O . PHE A 1 1064 ? 17.515 -1.751 -28.020 1.00 53.97 1064 PHE A O 1
ATOM 8439 N N . ASP A 1 1065 ? 18.006 -3.856 -27.366 1.00 56.19 1065 ASP A N 1
ATOM 8440 C CA . ASP A 1 1065 ? 19.276 -3.544 -26.711 1.00 56.19 1065 ASP A CA 1
ATOM 8441 C C . ASP A 1 1065 ? 20.182 -4.794 -26.604 1.00 56.19 1065 ASP A C 1
ATOM 8443 O O . ASP A 1 1065 ? 19.875 -5.789 -25.926 1.00 56.19 1065 ASP A O 1
ATOM 8447 N N . TYR A 1 1066 ? 21.345 -4.735 -27.260 1.00 60.38 1066 TYR A N 1
ATOM 8448 C CA . TYR A 1 1066 ? 22.326 -5.820 -27.236 1.00 60.38 1066 TYR A CA 1
ATOM 8449 C C . TYR A 1 1066 ? 23.037 -5.963 -25.877 1.00 60.38 1066 TYR A C 1
ATOM 8451 O O . TYR A 1 1066 ? 23.432 -7.076 -25.524 1.00 60.38 1066 TYR A O 1
ATOM 8459 N N . HIS A 1 1067 ? 23.165 -4.893 -25.081 1.00 59.34 1067 HIS A N 1
ATOM 8460 C CA . HIS A 1 1067 ? 23.756 -4.935 -23.739 1.00 59.34 1067 HIS A CA 1
ATOM 8461 C C . HIS A 1 1067 ? 22.840 -5.642 -22.739 1.00 59.34 1067 HIS A C 1
ATOM 8463 O O . HIS A 1 1067 ? 23.320 -6.452 -21.945 1.00 59.34 1067 HIS A O 1
ATOM 8469 N N . ILE A 1 1068 ? 21.526 -5.393 -22.780 1.00 64.81 1068 ILE A N 1
ATOM 8470 C CA . ILE A 1 1068 ? 20.567 -6.113 -21.920 1.00 64.81 1068 ILE A CA 1
ATOM 8471 C C . ILE A 1 1068 ? 20.631 -7.612 -22.234 1.00 64.81 1068 ILE A C 1
ATOM 8473 O O . ILE A 1 1068 ? 20.796 -8.439 -21.336 1.00 64.81 1068 ILE A O 1
ATOM 8477 N N . THR A 1 1069 ? 20.606 -7.955 -23.522 1.00 66.06 1069 THR A N 1
ATOM 8478 C CA . THR A 1 1069 ? 20.725 -9.340 -24.001 1.00 66.06 1069 THR A CA 1
ATOM 8479 C C . THR A 1 1069 ? 22.051 -9.984 -23.576 1.00 66.06 1069 THR A C 1
ATOM 8481 O O . THR A 1 1069 ? 22.075 -11.134 -23.131 1.00 66.06 1069 THR A O 1
ATOM 8484 N N . PHE A 1 1070 ? 23.156 -9.236 -23.643 1.00 65.94 1070 PHE A N 1
ATOM 8485 C CA . PHE A 1 1070 ? 24.477 -9.651 -23.170 1.00 65.94 1070 PHE A CA 1
ATOM 8486 C C . PHE A 1 1070 ? 24.480 -9.973 -21.667 1.00 65.94 1070 PHE A C 1
ATOM 8488 O O . PHE A 1 1070 ? 24.945 -11.049 -21.286 1.00 65.94 1070 PHE A O 1
ATOM 8495 N N . TRP A 1 1071 ? 23.913 -9.106 -20.819 1.00 68.06 1071 TRP A N 1
ATOM 8496 C CA . TRP A 1 1071 ? 23.831 -9.331 -19.369 1.00 68.06 1071 TRP A CA 1
ATOM 8497 C C . TRP A 1 1071 ? 22.911 -10.503 -19.009 1.00 68.06 1071 TRP A C 1
ATOM 8499 O O . TRP A 1 1071 ? 23.264 -11.322 -18.157 1.00 68.06 1071 TRP A O 1
ATOM 8509 N N . CYS A 1 1072 ? 21.772 -10.651 -19.690 1.00 67.38 1072 CYS A N 1
ATOM 8510 C CA . CYS A 1 1072 ? 20.915 -11.828 -19.548 1.00 67.38 1072 CYS A CA 1
ATOM 8511 C C . CYS A 1 1072 ? 21.662 -13.116 -19.928 1.00 67.38 1072 CYS A C 1
ATOM 8513 O O . CYS A 1 1072 ? 21.635 -14.086 -19.170 1.00 67.38 1072 CYS A O 1
ATOM 8515 N N . GLY A 1 1073 ? 22.382 -13.114 -21.055 1.00 70.06 1073 GLY A N 1
ATOM 8516 C CA . GLY A 1 1073 ? 23.218 -14.234 -21.488 1.00 70.06 1073 GLY A CA 1
ATOM 8517 C C . GLY A 1 1073 ? 24.313 -14.583 -20.477 1.00 70.06 1073 GLY A C 1
ATOM 8518 O O . GLY A 1 1073 ? 24.485 -15.755 -20.152 1.00 70.06 1073 GLY A O 1
ATOM 8519 N N . PHE A 1 1074 ? 25.000 -13.580 -19.924 1.00 71.56 1074 PHE A N 1
ATOM 8520 C CA . PHE A 1 1074 ? 26.016 -13.749 -18.880 1.00 71.56 1074 PHE A CA 1
ATOM 8521 C C . PHE A 1 1074 ? 25.444 -14.465 -17.645 1.00 71.56 1074 PHE A C 1
ATOM 8523 O O . PHE A 1 1074 ? 25.949 -15.515 -17.248 1.00 71.56 1074 PHE A O 1
ATOM 8530 N N . ILE A 1 1075 ? 24.335 -13.960 -17.090 1.00 76.50 1075 ILE A N 1
ATOM 8531 C CA . ILE A 1 1075 ? 23.684 -14.527 -15.897 1.00 76.50 1075 ILE A CA 1
ATOM 8532 C C . ILE A 1 1075 ? 23.201 -15.965 -16.149 1.00 76.50 1075 ILE A C 1
ATOM 8534 O O . ILE A 1 1075 ? 23.397 -16.846 -15.304 1.00 76.50 1075 ILE A O 1
ATOM 8538 N N . VAL A 1 1076 ? 22.589 -16.231 -17.308 1.00 77.31 1076 VAL A N 1
ATOM 8539 C CA . VAL A 1 1076 ? 22.100 -17.573 -17.668 1.00 77.31 1076 VAL A CA 1
ATOM 8540 C C . VAL A 1 1076 ? 23.262 -18.555 -17.835 1.00 77.31 1076 VAL A C 1
ATOM 8542 O O . VAL A 1 1076 ? 23.210 -19.642 -17.264 1.00 77.31 1076 VAL A O 1
ATOM 8545 N N . ILE A 1 1077 ? 24.339 -18.181 -18.533 1.00 77.44 1077 ILE A N 1
ATOM 8546 C CA . ILE A 1 1077 ? 25.501 -19.061 -18.736 1.00 77.44 1077 ILE A CA 1
ATOM 8547 C C . ILE A 1 1077 ? 26.198 -19.367 -17.402 1.00 77.44 1077 ILE A C 1
ATOM 8549 O O . ILE A 1 1077 ? 26.414 -20.540 -17.088 1.00 77.44 1077 ILE A O 1
ATOM 8553 N N . SER A 1 1078 ? 26.483 -18.356 -16.573 1.00 76.69 1078 SER A N 1
ATOM 8554 C CA . SER A 1 1078 ? 27.124 -18.566 -15.266 1.00 76.69 1078 SER A CA 1
ATOM 8555 C C . SER A 1 1078 ? 26.285 -19.444 -14.337 1.00 76.69 1078 SER A C 1
ATOM 8557 O O . SER A 1 1078 ? 26.818 -20.364 -13.716 1.00 76.69 1078 SER A O 1
ATOM 8559 N N . SER A 1 1079 ? 24.971 -19.210 -14.254 1.00 81.38 1079 SER A N 1
ATOM 8560 C CA . SER A 1 1079 ? 24.092 -20.022 -13.403 1.00 81.38 1079 SER A CA 1
ATOM 8561 C C . SER A 1 1079 ? 23.979 -21.472 -13.889 1.00 81.38 1079 SER A C 1
ATOM 8563 O O . SER A 1 1079 ? 24.063 -22.385 -13.067 1.00 81.38 1079 SER A O 1
ATOM 8565 N N . CYS A 1 1080 ? 23.889 -21.713 -15.202 1.00 81.81 1080 CYS A N 1
ATOM 8566 C CA . CYS A 1 1080 ? 23.883 -23.063 -15.779 1.00 81.81 1080 CYS A CA 1
ATOM 8567 C C . CYS A 1 1080 ? 25.173 -23.841 -15.474 1.00 81.81 1080 CYS A C 1
ATOM 8569 O O . CYS A 1 1080 ? 25.114 -25.011 -15.081 1.00 81.81 1080 CYS A O 1
ATOM 8571 N N . LEU A 1 1081 ? 26.334 -23.186 -15.592 1.00 78.69 1081 LEU A N 1
ATOM 8572 C CA . LEU A 1 1081 ? 27.635 -23.772 -15.256 1.00 78.69 1081 LEU A CA 1
ATOM 8573 C C . LEU A 1 1081 ? 27.724 -24.129 -13.764 1.00 78.69 1081 LEU A C 1
ATOM 8575 O O . LEU A 1 1081 ? 28.054 -25.267 -13.432 1.00 78.69 1081 LEU A O 1
ATOM 8579 N N . ILE A 1 1082 ? 27.362 -23.204 -12.868 1.00 82.06 1082 ILE A N 1
ATOM 8580 C CA . ILE A 1 1082 ? 27.386 -23.426 -11.411 1.00 82.06 1082 ILE A CA 1
ATOM 8581 C C . ILE A 1 1082 ? 26.449 -24.576 -11.011 1.00 82.06 1082 ILE A C 1
ATOM 8583 O O . ILE A 1 1082 ? 26.864 -25.481 -10.287 1.00 82.06 1082 ILE A O 1
ATOM 8587 N N . ILE A 1 1083 ? 25.205 -24.584 -11.503 1.00 83.38 1083 ILE A N 1
ATOM 8588 C CA . ILE A 1 1083 ? 24.221 -25.637 -11.199 1.00 83.38 1083 ILE A CA 1
ATOM 8589 C C . ILE A 1 1083 ? 24.717 -27.002 -11.691 1.00 83.38 1083 ILE A C 1
ATOM 8591 O O . ILE A 1 1083 ? 24.586 -27.996 -10.970 1.00 83.38 1083 ILE A O 1
ATOM 8595 N N . SER A 1 1084 ? 25.319 -27.058 -12.881 1.00 79.50 1084 SER A N 1
ATOM 8596 C CA . SER A 1 1084 ? 25.882 -28.292 -13.437 1.00 79.50 1084 SER A CA 1
ATOM 8597 C C . SER A 1 1084 ? 27.058 -28.805 -12.600 1.00 79.50 1084 SER A C 1
ATOM 8599 O O . SER A 1 1084 ? 27.059 -29.975 -12.218 1.00 79.50 1084 SER A O 1
ATOM 8601 N N . ILE A 1 1085 ? 28.011 -27.936 -12.235 1.00 78.62 1085 ILE A N 1
ATOM 8602 C CA . ILE A 1 1085 ? 29.158 -28.283 -11.377 1.00 78.62 1085 ILE A CA 1
ATOM 8603 C C . ILE A 1 1085 ? 28.674 -28.829 -10.029 1.00 78.62 1085 ILE A C 1
ATOM 8605 O O . ILE A 1 1085 ? 29.021 -29.951 -9.668 1.00 78.62 1085 ILE A O 1
ATOM 8609 N N . VAL A 1 1086 ? 27.801 -28.099 -9.324 1.00 81.69 1086 VAL A N 1
ATOM 8610 C CA . VAL A 1 1086 ? 27.259 -28.523 -8.019 1.00 81.69 1086 VAL A CA 1
ATOM 8611 C C . VAL A 1 1086 ? 26.511 -29.855 -8.122 1.00 81.69 1086 VAL A C 1
ATOM 8613 O O . VAL A 1 1086 ? 26.631 -30.698 -7.229 1.00 81.69 1086 VAL A O 1
ATOM 8616 N N . SER A 1 1087 ? 25.762 -30.074 -9.207 1.00 78.94 1087 SER A N 1
ATOM 8617 C CA . SER A 1 1087 ? 25.042 -31.332 -9.430 1.00 78.94 1087 SER A CA 1
ATOM 8618 C C . SER A 1 1087 ? 26.004 -32.510 -9.587 1.00 78.94 1087 SER A C 1
ATOM 8620 O O . SER A 1 1087 ? 25.806 -33.543 -8.947 1.00 78.94 1087 SER A O 1
ATOM 8622 N N . TYR A 1 1088 ? 27.077 -32.351 -10.366 1.00 73.94 1088 TYR A N 1
ATOM 8623 C CA . TYR A 1 1088 ? 28.071 -33.406 -10.565 1.00 73.94 1088 TYR A CA 1
ATOM 8624 C C . TYR A 1 1088 ? 28.962 -33.650 -9.342 1.00 73.94 1088 TYR A C 1
ATOM 8626 O O . TYR A 1 1088 ? 29.220 -34.811 -9.028 1.00 73.94 1088 TYR A O 1
ATOM 8634 N N . THR A 1 1089 ? 29.342 -32.621 -8.576 1.00 78.12 1089 THR A N 1
ATOM 8635 C CA . THR A 1 1089 ? 30.039 -32.806 -7.289 1.00 78.12 1089 THR A CA 1
ATOM 8636 C C . THR A 1 1089 ? 29.178 -33.594 -6.298 1.00 78.12 1089 THR A C 1
ATOM 8638 O O . THR A 1 1089 ? 29.671 -34.518 -5.652 1.00 78.12 1089 THR A O 1
ATOM 8641 N N . LYS A 1 1090 ? 27.869 -33.307 -6.216 1.00 77.00 1090 LYS A N 1
ATOM 8642 C CA . LYS A 1 1090 ? 26.947 -34.081 -5.366 1.00 77.00 1090 LYS A CA 1
ATOM 8643 C C . LYS A 1 1090 ? 26.750 -35.516 -5.849 1.00 77.00 1090 LYS A C 1
ATOM 8645 O O . LYS A 1 1090 ? 26.707 -36.411 -5.012 1.00 77.00 1090 LYS A O 1
ATOM 8650 N N . ILE A 1 1091 ? 26.679 -35.748 -7.162 1.00 74.19 1091 ILE A N 1
ATOM 8651 C CA . ILE A 1 1091 ? 26.681 -37.103 -7.738 1.00 74.19 1091 ILE A CA 1
ATOM 8652 C C . ILE A 1 1091 ? 27.956 -37.854 -7.324 1.00 74.19 1091 ILE A C 1
ATOM 8654 O O . ILE A 1 1091 ? 27.868 -38.979 -6.840 1.00 74.19 1091 ILE A O 1
ATOM 8658 N N . PHE A 1 1092 ? 29.129 -37.230 -7.461 1.00 73.06 1092 PHE A N 1
ATOM 8659 C CA . PHE A 1 1092 ? 30.413 -37.841 -7.113 1.00 73.06 1092 PHE A CA 1
ATOM 8660 C C . PHE A 1 1092 ? 30.499 -38.203 -5.621 1.00 73.06 1092 PHE A C 1
ATOM 8662 O O . PHE A 1 1092 ? 30.834 -39.340 -5.296 1.00 73.06 1092 PHE A O 1
ATOM 8669 N N . HIS A 1 1093 ? 30.102 -37.294 -4.721 1.00 76.19 1093 HIS A N 1
ATOM 8670 C CA . HIS A 1 1093 ? 30.064 -37.560 -3.275 1.00 76.19 1093 HIS A CA 1
ATOM 8671 C C . HIS A 1 1093 ? 29.027 -38.625 -2.882 1.00 76.19 1093 HIS A C 1
ATOM 8673 O O . HIS A 1 1093 ? 29.291 -39.441 -2.005 1.00 76.19 1093 HIS A O 1
ATOM 8679 N N . ALA A 1 1094 ? 27.856 -38.658 -3.528 1.00 70.75 1094 ALA A N 1
ATOM 8680 C CA . ALA A 1 1094 ? 26.860 -39.701 -3.277 1.00 70.75 1094 ALA A CA 1
ATOM 8681 C C . ALA A 1 1094 ? 27.380 -41.094 -3.676 1.00 70.75 1094 ALA A C 1
ATOM 8683 O O . ALA A 1 1094 ? 27.091 -42.083 -3.007 1.00 70.75 1094 ALA A O 1
ATOM 8684 N N . ILE A 1 1095 ? 28.182 -41.171 -4.742 1.00 67.69 1095 ILE A N 1
ATOM 8685 C CA . ILE A 1 1095 ? 28.803 -42.420 -5.193 1.00 67.69 1095 ILE A CA 1
ATOM 8686 C C . ILE A 1 1095 ? 29.935 -42.843 -4.262 1.00 67.69 1095 ILE A C 1
ATOM 8688 O O . ILE A 1 1095 ? 29.951 -44.004 -3.873 1.00 67.69 1095 ILE A O 1
ATOM 8692 N N . SER A 1 1096 ? 30.843 -41.944 -3.866 1.00 69.06 1096 SER A N 1
ATOM 8693 C CA . SER A 1 1096 ? 31.923 -42.306 -2.937 1.00 69.06 1096 SER A CA 1
ATOM 8694 C C . SER A 1 1096 ? 31.379 -42.744 -1.572 1.00 69.06 1096 SER A C 1
ATOM 8696 O O . SER A 1 1096 ? 31.861 -43.725 -1.010 1.00 69.06 1096 SER A O 1
ATOM 8698 N N . HIS A 1 1097 ? 30.310 -42.103 -1.088 1.00 69.69 1097 HIS A N 1
ATOM 8699 C CA . HIS A 1 1097 ? 29.595 -42.521 0.118 1.00 69.69 1097 HIS A CA 1
ATOM 8700 C C . HIS A 1 1097 ? 28.954 -43.910 -0.032 1.00 69.69 1097 HIS A C 1
ATOM 8702 O O . HIS A 1 1097 ? 29.125 -44.766 0.832 1.00 69.69 1097 HIS A O 1
ATOM 8708 N N . HIS A 1 1098 ? 28.259 -44.181 -1.143 1.00 66.62 1098 HIS A N 1
ATOM 8709 C CA . HIS A 1 1098 ? 27.719 -45.519 -1.397 1.00 66.62 1098 HIS A CA 1
ATOM 8710 C C . HIS A 1 1098 ? 28.810 -46.578 -1.604 1.00 66.62 1098 HIS A C 1
ATOM 8712 O O . HIS A 1 1098 ? 28.598 -47.722 -1.218 1.00 66.62 1098 HIS A O 1
ATOM 8718 N N . GLN A 1 1099 ? 29.978 -46.231 -2.153 1.00 62.62 1099 GLN A N 1
ATOM 8719 C CA . GLN A 1 1099 ? 31.116 -47.153 -2.232 1.00 62.62 1099 GLN A CA 1
ATOM 8720 C C . GLN A 1 1099 ? 31.644 -47.517 -0.839 1.00 62.62 1099 GLN A C 1
ATOM 8722 O O . GLN A 1 1099 ? 31.851 -48.700 -0.586 1.00 62.62 1099 GLN A O 1
ATOM 8727 N N . ALA A 1 1100 ? 31.780 -46.546 0.071 1.00 65.38 1100 ALA A N 1
ATOM 8728 C CA . ALA A 1 1100 ? 32.175 -46.806 1.457 1.00 65.38 1100 ALA A CA 1
ATOM 8729 C C . ALA A 1 1100 ? 31.183 -47.752 2.164 1.00 65.38 1100 ALA A C 1
ATOM 8731 O O . ALA A 1 1100 ? 31.589 -48.792 2.676 1.00 65.38 1100 ALA A O 1
ATOM 8732 N N . GLN A 1 1101 ? 29.878 -47.465 2.080 1.00 65.19 1101 GLN A N 1
ATOM 8733 C CA . GLN A 1 1101 ? 28.830 -48.318 2.663 1.00 65.19 1101 GLN A CA 1
ATOM 8734 C C . GLN A 1 1101 ? 28.797 -49.733 2.059 1.00 65.19 1101 GLN A C 1
ATOM 8736 O O . GLN A 1 1101 ? 28.598 -50.714 2.773 1.00 65.19 1101 GLN A O 1
ATOM 8741 N N . VAL A 1 1102 ? 28.999 -49.860 0.742 1.00 62.19 1102 VAL A N 1
ATOM 8742 C CA . VAL A 1 1102 ? 29.053 -51.168 0.071 1.00 62.19 1102 VAL A CA 1
ATOM 8743 C C . VAL A 1 1102 ? 30.325 -51.934 0.442 1.00 62.19 1102 VAL A C 1
ATOM 8745 O O . VAL A 1 1102 ? 30.258 -53.154 0.535 1.00 62.19 1102 VAL A O 1
ATOM 8748 N N . GLN A 1 1103 ? 31.456 -51.270 0.705 1.00 60.38 1103 GLN A N 1
ATOM 8749 C CA . GLN A 1 1103 ? 32.665 -51.937 1.208 1.00 60.38 1103 GLN A CA 1
ATOM 8750 C C . GLN A 1 1103 ? 32.506 -52.434 2.651 1.00 60.38 1103 GLN A C 1
ATOM 8752 O O . GLN A 1 1103 ? 32.910 -53.562 2.922 1.00 60.38 1103 GLN A O 1
ATOM 8757 N N . GLU A 1 1104 ? 31.849 -51.677 3.537 1.00 59.44 1104 GLU A N 1
ATOM 8758 C CA . GLU A 1 1104 ? 31.496 -52.161 4.884 1.00 59.44 1104 GLU A CA 1
ATOM 8759 C C . GLU A 1 1104 ? 30.545 -53.370 4.827 1.00 59.44 1104 GLU A C 1
ATOM 8761 O O . GLU A 1 1104 ? 30.780 -54.384 5.480 1.00 59.44 1104 GLU A O 1
ATOM 8766 N N . HIS A 1 1105 ? 29.487 -53.312 4.008 1.00 57.09 1105 HIS A N 1
ATOM 8767 C CA . HIS A 1 1105 ? 28.532 -54.424 3.890 1.00 57.09 1105 HIS A CA 1
ATOM 8768 C C . HIS A 1 1105 ? 29.125 -55.653 3.173 1.00 57.09 1105 HIS A C 1
ATOM 8770 O O . HIS A 1 1105 ? 28.793 -56.786 3.521 1.00 57.09 1105 HIS A O 1
ATOM 8776 N N . ALA A 1 1106 ? 30.039 -55.466 2.213 1.00 54.09 1106 ALA A N 1
ATOM 8777 C CA . ALA A 1 1106 ? 30.716 -56.569 1.524 1.00 54.09 1106 ALA A CA 1
ATOM 8778 C C . ALA A 1 1106 ? 31.677 -57.359 2.432 1.00 54.09 1106 ALA A C 1
ATOM 8780 O O . ALA A 1 1106 ? 31.945 -58.524 2.150 1.00 54.09 1106 ALA A O 1
ATOM 8781 N N . GLN A 1 1107 ? 32.159 -56.768 3.532 1.00 53.78 1107 GLN A N 1
ATOM 8782 C CA . GLN A 1 1107 ? 32.915 -57.498 4.557 1.00 53.78 1107 GLN A CA 1
ATOM 8783 C C . GLN A 1 1107 ? 32.029 -58.394 5.439 1.00 53.78 1107 GLN A C 1
ATOM 8785 O O . GLN A 1 1107 ? 32.554 -59.295 6.088 1.00 53.78 1107 GLN A O 1
ATOM 8790 N N . GLN A 1 1108 ? 30.706 -58.186 5.463 1.00 53.47 1108 GLN A N 1
ATOM 8791 C CA . GLN A 1 1108 ? 29.788 -58.925 6.342 1.00 53.47 1108 GLN A CA 1
ATOM 8792 C C . GLN A 1 1108 ? 29.068 -60.102 5.658 1.00 53.47 1108 GLN A C 1
ATOM 8794 O O . GLN A 1 1108 ? 28.700 -61.051 6.347 1.00 53.47 1108 GLN A O 1
ATOM 8799 N N . GLN A 1 1109 ? 28.895 -60.098 4.327 1.00 47.62 1109 GLN A N 1
ATOM 8800 C CA . GLN A 1 1109 ? 28.324 -61.228 3.568 1.00 47.62 1109 GLN A CA 1
ATOM 8801 C C . GLN A 1 1109 ? 28.988 -61.395 2.179 1.00 47.62 1109 GLN A C 1
ATOM 8803 O O . GLN A 1 1109 ? 28.737 -60.580 1.289 1.00 47.62 1109 GLN A O 1
ATOM 8808 N N . PRO A 1 1110 ? 29.775 -62.468 1.931 1.00 51.91 1110 PRO A N 1
ATOM 8809 C CA . PRO A 1 1110 ? 30.516 -62.640 0.669 1.00 51.91 1110 PRO A CA 1
ATOM 8810 C C . PRO A 1 1110 ? 29.683 -63.007 -0.575 1.00 51.91 1110 PRO A C 1
ATOM 8812 O O . PRO A 1 1110 ? 30.222 -63.052 -1.679 1.00 51.91 1110 PRO A O 1
ATOM 8815 N N . SER A 1 1111 ? 28.395 -63.335 -0.426 1.00 49.62 1111 SER A N 1
ATOM 8816 C CA . SER A 1 1111 ? 27.631 -64.136 -1.398 1.00 49.62 1111 SER A CA 1
ATOM 8817 C C . SER A 1 1111 ? 26.462 -63.409 -2.089 1.00 49.62 1111 SER A C 1
ATOM 8819 O O . SER A 1 1111 ? 25.392 -63.986 -2.283 1.00 49.62 1111 SER A O 1
ATOM 8821 N N . GLN A 1 1112 ? 26.657 -62.163 -2.546 1.00 48.62 1112 GLN A N 1
ATOM 8822 C CA . GLN A 1 1112 ? 25.745 -61.526 -3.518 1.00 48.62 1112 GLN A CA 1
ATOM 8823 C C . GLN A 1 1112 ? 26.468 -60.757 -4.644 1.00 48.62 1112 GLN A C 1
ATOM 8825 O O . GLN A 1 1112 ? 27.399 -59.996 -4.379 1.00 48.62 1112 GLN A O 1
ATOM 8830 N N . PRO A 1 1113 ? 25.999 -60.849 -5.909 1.00 50.00 1113 PRO A N 1
ATOM 8831 C CA . PRO A 1 1113 ? 26.645 -60.241 -7.079 1.00 50.00 1113 PRO A CA 1
ATOM 8832 C C . PRO A 1 1113 ? 26.357 -58.730 -7.240 1.00 50.00 1113 PRO A C 1
ATOM 8834 O O . PRO A 1 1113 ? 26.122 -58.233 -8.344 1.00 50.00 1113 PRO A O 1
ATOM 8837 N N . ASN A 1 1114 ? 26.404 -57.957 -6.151 1.00 52.12 1114 ASN A N 1
ATOM 8838 C CA . ASN A 1 1114 ? 26.080 -56.522 -6.164 1.00 52.12 1114 ASN A CA 1
ATOM 8839 C C . ASN A 1 1114 ? 27.177 -55.647 -6.812 1.00 52.12 1114 ASN A C 1
ATOM 8841 O O . ASN A 1 1114 ? 26.887 -54.562 -7.327 1.00 52.12 1114 ASN A O 1
ATOM 8845 N N . ALA A 1 1115 ? 28.417 -56.143 -6.901 1.00 50.25 1115 ALA A N 1
ATOM 8846 C CA . ALA A 1 1115 ? 29.535 -55.449 -7.553 1.00 50.25 1115 ALA A CA 1
ATOM 8847 C C . ALA A 1 1115 ? 29.285 -55.137 -9.048 1.00 50.25 1115 ALA A C 1
ATOM 8849 O O . ALA A 1 1115 ? 29.723 -54.099 -9.557 1.00 50.25 1115 ALA A O 1
ATOM 8850 N N . LEU A 1 1116 ? 28.527 -55.989 -9.752 1.00 50.28 1116 LEU A N 1
ATOM 8851 C CA . LEU A 1 1116 ? 28.278 -55.854 -11.194 1.00 50.28 1116 LEU A CA 1
ATOM 8852 C C . LEU A 1 1116 ? 27.402 -54.630 -11.542 1.00 50.28 1116 LEU A C 1
ATOM 8854 O O . LEU A 1 1116 ? 27.518 -54.062 -12.633 1.00 50.28 1116 LEU A O 1
ATOM 8858 N N . ASN A 1 1117 ? 26.555 -54.186 -10.606 1.00 56.00 1117 ASN A N 1
ATOM 8859 C CA . ASN A 1 1117 ? 25.775 -52.954 -10.746 1.00 56.00 1117 ASN A CA 1
ATOM 8860 C C . ASN A 1 1117 ? 26.638 -51.706 -10.503 1.00 56.00 1117 ASN A C 1
ATOM 8862 O O . ASN A 1 1117 ? 26.510 -50.723 -11.235 1.00 56.00 1117 ASN A O 1
ATOM 8866 N N . MET A 1 1118 ? 27.571 -51.755 -9.546 1.00 52.59 1118 MET A N 1
ATOM 8867 C CA . MET A 1 1118 ? 28.446 -50.627 -9.203 1.00 52.59 1118 MET A CA 1
ATOM 8868 C C . MET A 1 1118 ? 29.394 -50.249 -10.356 1.00 52.59 1118 MET A C 1
ATOM 8870 O O . MET A 1 1118 ? 29.534 -49.067 -10.676 1.00 52.59 1118 MET A O 1
ATOM 8874 N N . ALA A 1 1119 ? 29.982 -51.229 -11.052 1.00 56.72 1119 ALA A N 1
ATOM 8875 C CA . ALA A 1 1119 ? 30.827 -50.974 -12.227 1.00 56.72 1119 ALA A CA 1
ATOM 8876 C C . ALA A 1 1119 ? 30.045 -50.309 -13.380 1.00 56.72 1119 ALA A C 1
ATOM 8878 O O . ALA A 1 1119 ? 30.527 -49.366 -14.018 1.00 56.72 1119 ALA A O 1
ATOM 8879 N N . ARG A 1 1120 ? 28.800 -50.751 -13.604 1.00 56.09 1120 ARG A N 1
ATOM 8880 C CA . ARG A 1 1120 ? 27.871 -50.175 -14.591 1.00 56.09 1120 ARG A CA 1
ATOM 8881 C C . ARG A 1 1120 ? 27.517 -48.722 -14.240 1.00 56.09 1120 ARG A C 1
ATOM 8883 O O . ARG A 1 1120 ? 27.506 -47.862 -15.120 1.00 56.09 1120 ARG A O 1
ATOM 8890 N N . TYR A 1 1121 ? 27.318 -48.442 -12.952 1.00 55.69 1121 TYR A N 1
ATOM 8891 C CA . TYR A 1 1121 ? 27.040 -47.107 -12.417 1.00 55.69 1121 TYR A CA 1
ATOM 8892 C C . TYR A 1 1121 ? 28.244 -46.158 -12.551 1.00 55.69 1121 TYR A C 1
ATOM 8894 O O . TYR A 1 1121 ? 28.107 -45.051 -13.071 1.00 55.69 1121 TYR A O 1
ATOM 8902 N N . ARG A 1 1122 ? 29.452 -46.619 -12.190 1.00 60.94 1122 ARG A N 1
ATOM 8903 C CA . ARG A 1 1122 ? 30.711 -45.869 -12.350 1.00 60.94 1122 ARG A CA 1
ATOM 8904 C C . ARG A 1 1122 ? 30.929 -45.464 -13.813 1.00 60.94 1122 ARG A C 1
ATOM 8906 O O . ARG A 1 1122 ? 31.201 -44.298 -14.092 1.00 60.94 1122 ARG A O 1
ATOM 8913 N N . LYS A 1 1123 ? 30.712 -46.386 -14.760 1.00 61.88 1123 LYS A N 1
ATOM 8914 C CA . LYS A 1 1123 ? 30.801 -46.112 -16.207 1.00 61.88 1123 LYS A CA 1
ATOM 8915 C C . LYS A 1 1123 ? 29.795 -45.050 -16.674 1.00 61.88 1123 LYS A C 1
ATOM 8917 O O . LYS A 1 1123 ? 30.161 -44.163 -17.441 1.00 61.88 1123 LYS A O 1
ATOM 8922 N N . ALA A 1 1124 ? 28.556 -45.080 -16.177 1.00 57.59 1124 ALA A N 1
ATOM 8923 C CA . ALA A 1 1124 ? 27.544 -44.070 -16.502 1.00 57.59 1124 ALA A CA 1
ATOM 8924 C C . ALA A 1 1124 ? 27.927 -42.650 -16.029 1.00 57.59 1124 ALA A C 1
ATOM 8926 O O . ALA A 1 1124 ? 27.556 -41.667 -16.676 1.00 57.59 1124 ALA A O 1
ATOM 8927 N N . VAL A 1 1125 ? 28.690 -42.548 -14.937 1.00 57.78 1125 VAL A N 1
ATOM 8928 C CA . VAL A 1 1125 ? 29.099 -41.284 -14.301 1.00 57.78 1125 VAL A CA 1
ATOM 8929 C C . VAL A 1 1125 ? 30.341 -40.686 -14.963 1.00 57.78 1125 VAL A C 1
ATOM 8931 O O . VAL A 1 1125 ? 30.329 -39.499 -15.284 1.00 57.78 1125 VAL A O 1
ATOM 8934 N N . TYR A 1 1126 ? 31.355 -41.493 -15.300 1.00 61.16 1126 TYR A N 1
ATOM 8935 C CA . TYR A 1 1126 ? 32.456 -41.030 -16.163 1.00 61.16 1126 TYR A CA 1
ATOM 8936 C C . TYR A 1 1126 ? 31.934 -40.546 -17.523 1.00 61.16 1126 TYR A C 1
ATOM 8938 O O . TYR A 1 1126 ? 32.308 -39.471 -17.987 1.00 61.16 1126 TYR A O 1
ATOM 8946 N N . ASN A 1 1127 ? 30.967 -41.256 -18.114 1.00 60.91 1127 ASN A N 1
ATOM 8947 C CA . ASN A 1 1127 ? 30.287 -40.808 -19.332 1.00 60.91 1127 ASN A CA 1
ATOM 8948 C C . ASN A 1 1127 ? 29.458 -39.516 -19.137 1.00 60.91 1127 ASN A C 1
ATOM 8950 O O . ASN A 1 1127 ? 28.974 -38.939 -20.113 1.00 60.91 1127 ASN A O 1
ATOM 8954 N N . ALA A 1 1128 ? 29.216 -39.058 -17.906 1.00 58.75 1128 ALA A N 1
ATOM 8955 C CA . ALA A 1 1128 ? 28.522 -37.804 -17.617 1.00 58.75 1128 ALA A CA 1
ATOM 8956 C C . ALA A 1 1128 ? 29.472 -36.610 -17.467 1.00 58.75 1128 ALA A C 1
ATOM 8958 O O . ALA A 1 1128 ? 29.157 -35.544 -17.997 1.00 58.75 1128 ALA A O 1
ATOM 8959 N N . LEU A 1 1129 ? 30.663 -36.823 -16.904 1.00 61.59 1129 LEU A N 1
ATOM 8960 C CA . LEU A 1 1129 ? 31.734 -35.821 -16.857 1.00 61.59 1129 LEU A CA 1
ATOM 8961 C C . LEU A 1 1129 ? 32.159 -35.352 -18.262 1.00 61.59 1129 LEU A C 1
ATOM 8963 O O . LEU A 1 1129 ? 32.336 -34.158 -18.473 1.00 61.59 1129 LEU A O 1
ATOM 8967 N N . TRP A 1 1130 ? 32.213 -36.243 -19.259 1.00 63.69 1130 TRP A N 1
ATOM 8968 C CA . TRP A 1 1130 ? 32.524 -35.855 -20.648 1.00 63.69 1130 TRP A CA 1
ATOM 8969 C C . TRP A 1 1130 ? 31.480 -34.929 -21.297 1.00 63.69 1130 TRP A C 1
ATOM 8971 O O . TRP A 1 1130 ? 31.840 -34.062 -22.087 1.00 63.69 1130 TRP A O 1
ATOM 8981 N N . VAL A 1 1131 ? 30.196 -35.055 -20.936 1.00 60.53 1131 VAL A N 1
ATOM 8982 C CA . VAL A 1 1131 ? 29.140 -34.144 -21.429 1.00 60.53 1131 VAL A CA 1
ATOM 8983 C C . VAL A 1 1131 ? 29.253 -32.771 -20.760 1.00 60.53 1131 VAL A C 1
ATOM 8985 O O . VAL A 1 1131 ? 29.012 -31.751 -21.399 1.00 60.53 1131 VAL A O 1
ATOM 8988 N N . GLN A 1 1132 ? 29.674 -32.730 -19.493 1.00 64.44 1132 GLN A N 1
ATOM 8989 C CA . GLN A 1 1132 ? 30.003 -31.480 -18.812 1.00 64.44 1132 GLN A CA 1
ATOM 8990 C C . GLN A 1 1132 ? 31.250 -30.819 -19.422 1.00 64.44 1132 GLN A C 1
ATOM 8992 O O . GLN A 1 1132 ? 31.244 -29.609 -19.621 1.00 64.44 1132 GLN A O 1
ATOM 8997 N N . LEU A 1 1133 ? 32.286 -31.592 -19.769 1.00 68.31 1133 LEU A N 1
ATOM 8998 C CA . LEU A 1 1133 ? 33.488 -31.067 -20.419 1.00 68.31 1133 LEU A CA 1
ATOM 8999 C C . LEU A 1 1133 ? 33.172 -30.466 -21.796 1.00 68.31 1133 LEU A C 1
ATOM 9001 O O . LEU A 1 1133 ? 33.616 -29.359 -22.075 1.00 68.31 1133 LEU A O 1
ATOM 9005 N N . ALA A 1 1134 ? 32.352 -31.135 -22.615 1.00 67.88 1134 ALA A N 1
ATOM 9006 C CA . ALA A 1 1134 ? 31.897 -30.591 -23.897 1.00 67.88 1134 ALA A CA 1
ATOM 9007 C C . ALA A 1 1134 ? 31.157 -29.248 -23.727 1.00 67.88 1134 ALA A C 1
ATOM 9009 O O . ALA A 1 1134 ? 31.457 -28.287 -24.431 1.00 67.88 1134 ALA A O 1
ATOM 9010 N N . LEU A 1 1135 ? 30.262 -29.148 -22.737 1.00 68.81 1135 LEU A N 1
ATOM 9011 C CA . LEU A 1 1135 ? 29.545 -27.911 -22.404 1.00 68.81 1135 LEU A CA 1
ATOM 9012 C C . LEU A 1 1135 ? 30.498 -26.798 -21.931 1.00 68.81 1135 LEU A C 1
ATOM 9014 O O . LEU A 1 1135 ? 30.364 -25.653 -22.356 1.00 68.81 1135 LEU A O 1
ATOM 9018 N N . VAL A 1 1136 ? 31.483 -27.117 -21.088 1.00 69.50 1136 VAL A N 1
ATOM 9019 C CA . VAL A 1 1136 ? 32.498 -26.155 -20.627 1.00 69.50 1136 VAL A CA 1
ATOM 9020 C C . VAL A 1 1136 ? 33.340 -25.654 -21.805 1.00 69.50 1136 VAL A C 1
ATOM 9022 O O . VAL A 1 1136 ? 33.455 -24.445 -21.993 1.00 69.50 1136 VAL A O 1
ATOM 9025 N N . VAL A 1 1137 ? 33.859 -26.554 -22.645 1.00 74.00 1137 VAL A N 1
ATOM 9026 C CA . VAL A 1 1137 ? 34.682 -26.203 -23.816 1.00 74.00 1137 VAL A CA 1
ATOM 9027 C C . VAL A 1 1137 ? 33.900 -25.366 -24.834 1.00 74.00 1137 VAL A C 1
ATOM 9029 O O . VAL A 1 1137 ? 34.456 -24.412 -25.371 1.00 74.00 1137 VAL A O 1
ATOM 9032 N N . CYS A 1 1138 ? 32.614 -25.654 -25.066 1.00 76.81 1138 CYS A N 1
ATOM 9033 C CA . CYS A 1 1138 ? 31.829 -24.921 -26.065 1.00 76.81 1138 CYS A CA 1
ATOM 9034 C C . CYS A 1 1138 ? 31.373 -23.520 -25.609 1.00 76.81 1138 CYS A C 1
ATOM 9036 O O . CYS A 1 1138 ? 31.145 -22.661 -26.455 1.00 76.81 1138 CYS A O 1
ATOM 9038 N N . TYR A 1 1139 ? 31.224 -23.263 -24.301 1.00 75.69 1139 TYR A N 1
ATOM 9039 C CA . TYR A 1 1139 ? 30.643 -22.004 -23.798 1.00 75.69 1139 TYR A CA 1
ATOM 9040 C C . TYR A 1 1139 ? 31.624 -21.099 -23.029 1.00 75.69 1139 TYR A C 1
ATOM 9042 O O . TYR A 1 1139 ? 31.410 -19.885 -22.989 1.00 75.69 1139 TYR A O 1
ATOM 9050 N N . VAL A 1 1140 ? 32.711 -21.627 -22.450 1.00 74.19 1140 VAL A N 1
ATOM 9051 C CA . VAL A 1 1140 ? 33.705 -20.803 -21.729 1.00 74.19 1140 VAL A CA 1
ATOM 9052 C C . VAL A 1 1140 ? 34.452 -19.806 -22.629 1.00 74.19 1140 VAL A C 1
ATOM 9054 O O . VAL A 1 1140 ? 34.587 -18.663 -22.195 1.00 74.19 1140 VAL A O 1
ATOM 9057 N N . PRO A 1 1141 ? 34.881 -20.126 -23.869 1.00 77.38 1141 PRO A N 1
ATOM 9058 C CA . PRO A 1 1141 ? 35.557 -19.149 -24.730 1.00 77.38 1141 PRO A CA 1
ATOM 9059 C C . PRO A 1 1141 ? 34.718 -17.884 -24.961 1.00 77.38 1141 PRO A C 1
ATOM 9061 O O . PRO A 1 1141 ? 35.215 -16.768 -24.817 1.00 77.38 1141 PRO A O 1
ATOM 9064 N N . GLN A 1 1142 ? 33.416 -18.058 -25.214 1.00 73.06 1142 GLN A N 1
ATOM 9065 C CA . GLN A 1 1142 ? 32.478 -16.954 -25.425 1.00 73.06 1142 GLN A CA 1
ATOM 9066 C C . GLN A 1 1142 ? 32.145 -16.193 -24.127 1.00 73.06 1142 GLN A C 1
ATOM 9068 O O . GLN A 1 1142 ? 31.802 -15.014 -24.165 1.00 73.06 1142 GLN A O 1
ATOM 9073 N N . PHE A 1 1143 ? 32.275 -16.830 -22.961 1.00 71.31 1143 PHE A N 1
ATOM 9074 C CA . PHE A 1 1143 ? 32.167 -16.162 -21.663 1.00 71.31 1143 PHE A CA 1
ATOM 9075 C C . PHE A 1 1143 ? 33.391 -15.273 -21.382 1.00 71.31 1143 PHE A C 1
ATOM 9077 O O . PHE A 1 1143 ? 33.243 -14.083 -21.097 1.00 71.31 1143 PHE A O 1
ATOM 9084 N N . THR A 1 1144 ? 34.601 -15.819 -21.536 1.00 70.56 1144 THR A N 1
ATOM 9085 C CA . THR A 1 1144 ? 35.866 -15.107 -21.298 1.00 70.56 1144 THR A CA 1
ATOM 9086 C C . THR A 1 1144 ? 36.041 -13.919 -22.242 1.00 70.56 1144 THR A C 1
ATOM 9088 O O . THR A 1 1144 ? 36.410 -12.831 -21.799 1.00 70.56 1144 THR A O 1
ATOM 9091 N N . LEU A 1 1145 ? 35.721 -14.080 -23.531 1.00 68.50 1145 LEU A N 1
ATOM 9092 C CA . LEU A 1 1145 ? 35.864 -12.994 -24.500 1.00 68.50 1145 LEU A CA 1
ATOM 9093 C C . LEU A 1 1145 ? 34.885 -11.842 -24.239 1.00 68.50 1145 LEU A C 1
ATOM 9095 O O . LEU A 1 1145 ? 35.253 -10.675 -24.353 1.00 68.50 1145 LEU A O 1
ATOM 9099 N N . LYS A 1 1146 ? 33.649 -12.154 -23.832 1.00 68.81 1146 LYS A N 1
ATOM 9100 C CA . LYS A 1 1146 ? 32.653 -11.144 -23.454 1.00 68.81 1146 LYS A CA 1
ATOM 9101 C C . LYS A 1 1146 ? 33.090 -10.322 -22.240 1.00 68.81 1146 LYS A C 1
ATOM 9103 O O . LYS A 1 1146 ? 32.881 -9.111 -22.234 1.00 68.81 1146 LYS A O 1
ATOM 9108 N N . ILE A 1 1147 ? 33.759 -10.939 -21.264 1.00 67.44 1147 ILE A N 1
ATOM 9109 C CA . ILE A 1 1147 ? 34.390 -10.217 -20.147 1.00 67.44 1147 ILE A CA 1
ATOM 9110 C C . ILE A 1 1147 ? 35.517 -9.311 -20.661 1.00 67.44 1147 ILE A C 1
ATOM 9112 O O . ILE A 1 1147 ? 35.530 -8.127 -20.333 1.00 67.44 1147 ILE A O 1
ATOM 9116 N N . ALA A 1 1148 ? 36.415 -9.822 -21.510 1.00 66.56 1148 ALA A N 1
ATOM 9117 C CA . ALA A 1 1148 ? 37.517 -9.034 -22.071 1.00 66.56 1148 ALA A CA 1
ATOM 9118 C C . ALA A 1 1148 ? 37.019 -7.795 -22.845 1.00 66.56 1148 ALA A C 1
ATOM 9120 O O . ALA A 1 1148 ? 37.473 -6.684 -22.577 1.00 66.56 1148 ALA A O 1
ATOM 9121 N N . MET A 1 1149 ? 36.014 -7.959 -23.714 1.00 64.06 1149 MET A N 1
ATOM 9122 C CA . MET A 1 1149 ? 35.387 -6.862 -24.471 1.00 64.06 1149 MET A CA 1
ATOM 9123 C C . MET A 1 1149 ? 34.669 -5.826 -23.590 1.00 64.06 1149 MET A C 1
ATOM 9125 O O . MET A 1 1149 ? 34.502 -4.680 -24.006 1.00 64.06 1149 MET A O 1
ATOM 9129 N N . SER A 1 1150 ? 34.237 -6.208 -22.383 1.00 63.22 1150 SER A N 1
ATOM 9130 C CA . SER A 1 1150 ? 33.647 -5.286 -21.402 1.00 63.22 1150 SER A CA 1
ATOM 9131 C C . SER A 1 1150 ? 34.694 -4.496 -20.605 1.00 63.22 1150 SER A C 1
ATOM 9133 O O . SER A 1 1150 ? 34.326 -3.541 -19.922 1.00 63.22 1150 SER A O 1
ATOM 9135 N N . LEU A 1 1151 ? 35.968 -4.900 -20.650 1.00 63.91 1151 LEU A N 1
ATOM 9136 C CA . LEU A 1 1151 ? 37.075 -4.284 -19.911 1.00 63.91 1151 LEU A CA 1
ATOM 9137 C C . LEU A 1 1151 ? 38.012 -3.469 -20.824 1.00 63.91 1151 LEU A C 1
ATOM 9139 O O . LEU A 1 1151 ? 38.638 -2.516 -20.365 1.00 63.91 1151 LEU A O 1
ATOM 9143 N N . SER A 1 1152 ? 38.092 -3.801 -22.116 1.00 60.25 1152 SER A N 1
ATOM 9144 C CA . SER A 1 1152 ? 38.888 -3.076 -23.116 1.00 60.25 1152 SER A CA 1
ATOM 9145 C C . SER A 1 1152 ? 38.223 -1.765 -23.561 1.00 60.25 1152 SER A C 1
ATOM 9147 O O . SER A 1 1152 ? 37.114 -1.786 -24.100 1.00 60.25 1152 SER A O 1
ATOM 9149 N N . LYS A 1 1153 ? 38.920 -0.627 -23.411 1.00 50.59 1153 LYS A N 1
ATOM 9150 C CA . LYS A 1 1153 ? 38.465 0.681 -23.930 1.00 50.59 1153 LYS A CA 1
ATOM 9151 C C . LYS A 1 1153 ? 38.693 0.874 -25.434 1.00 50.59 1153 LYS A C 1
ATOM 9153 O O . LYS A 1 1153 ? 37.927 1.600 -26.057 1.00 50.59 1153 LYS A O 1
ATOM 9158 N N . GLU A 1 1154 ? 39.696 0.218 -26.012 1.00 49.47 1154 GLU A N 1
ATOM 9159 C CA . GLU A 1 1154 ? 39.969 0.247 -27.455 1.00 49.47 1154 GLU A CA 1
ATOM 9160 C C . GLU A 1 1154 ? 39.512 -1.056 -28.118 1.00 49.47 1154 GLU A C 1
ATOM 9162 O O . GLU A 1 1154 ? 39.692 -2.143 -27.567 1.00 49.47 1154 GLU A O 1
ATOM 9167 N N . ARG A 1 1155 ? 38.889 -0.948 -29.298 1.00 52.62 1155 ARG A N 1
ATOM 9168 C CA . ARG A 1 1155 ? 38.321 -2.080 -30.047 1.00 52.62 1155 ARG A CA 1
ATOM 9169 C C . ARG A 1 1155 ? 39.047 -2.247 -31.379 1.00 52.62 1155 ARG A C 1
ATOM 9171 O O . ARG A 1 1155 ? 38.697 -1.603 -32.363 1.00 52.62 1155 ARG A O 1
ATOM 9178 N N . PHE A 1 1156 ? 40.044 -3.125 -31.399 1.00 53.81 1156 PHE A N 1
ATOM 9179 C CA . PHE A 1 1156 ? 40.782 -3.485 -32.614 1.00 53.81 1156 PHE A CA 1
ATOM 9180 C C . PHE A 1 1156 ? 39.978 -4.446 -33.517 1.00 53.81 1156 PHE A C 1
ATOM 9182 O O . PHE A 1 1156 ? 39.211 -5.255 -32.984 1.00 53.81 1156 PHE A O 1
ATOM 9189 N N . PRO A 1 1157 ? 40.195 -4.446 -34.851 1.00 53.91 1157 PRO A N 1
ATOM 9190 C CA . PRO A 1 1157 ? 39.476 -5.313 -35.800 1.00 53.91 1157 PRO A CA 1
ATOM 9191 C C . PRO A 1 1157 ? 39.503 -6.802 -35.426 1.00 53.91 1157 PRO A C 1
ATOM 9193 O O . PRO A 1 1157 ? 38.488 -7.496 -35.499 1.00 53.91 1157 PRO A O 1
ATOM 9196 N N . ASN A 1 1158 ? 40.648 -7.273 -34.920 1.00 59.56 1158 ASN A N 1
ATOM 9197 C CA . ASN A 1 1158 ? 40.870 -8.668 -34.533 1.00 59.56 1158 ASN A CA 1
ATOM 9198 C C . ASN A 1 1158 ? 39.888 -9.180 -33.460 1.00 59.56 1158 ASN A C 1
ATOM 9200 O O . ASN A 1 1158 ? 39.591 -10.374 -33.434 1.00 59.56 1158 ASN A O 1
ATOM 9204 N N . PHE A 1 1159 ? 39.323 -8.312 -32.609 1.00 64.25 1159 PHE A N 1
ATOM 9205 C CA . PHE A 1 1159 ? 38.319 -8.729 -31.619 1.00 64.25 1159 PHE A CA 1
ATOM 9206 C C . PHE A 1 1159 ? 37.015 -9.220 -32.255 1.00 64.25 1159 PHE A C 1
ATOM 9208 O O . PHE A 1 1159 ? 36.372 -10.107 -31.694 1.00 64.25 1159 PHE A O 1
ATOM 9215 N N . ILE A 1 1160 ? 36.637 -8.691 -33.424 1.00 62.25 1160 ILE A N 1
ATOM 9216 C CA . ILE A 1 1160 ? 35.429 -9.122 -34.140 1.00 62.25 1160 ILE A CA 1
ATOM 9217 C C . ILE A 1 1160 ? 35.619 -10.567 -34.609 1.00 62.25 1160 ILE A C 1
ATOM 9219 O O . ILE A 1 1160 ? 34.802 -11.425 -34.288 1.00 62.25 1160 ILE A O 1
ATOM 9223 N N . ILE A 1 1161 ? 36.750 -10.865 -35.258 1.00 64.38 1161 ILE A N 1
ATOM 9224 C CA . ILE A 1 1161 ? 37.094 -12.219 -35.724 1.00 64.38 1161 ILE A CA 1
ATOM 9225 C C . ILE A 1 1161 ? 37.075 -13.217 -34.554 1.00 64.38 1161 ILE A C 1
ATOM 9227 O O . ILE A 1 1161 ? 36.489 -14.292 -34.668 1.00 64.38 1161 ILE A O 1
ATOM 9231 N N . ILE A 1 1162 ? 37.656 -12.859 -33.403 1.00 67.88 1162 ILE A N 1
ATOM 9232 C CA . ILE A 1 1162 ? 37.707 -13.749 -32.231 1.00 67.88 1162 ILE A CA 1
ATOM 9233 C C . ILE A 1 1162 ? 36.311 -13.923 -31.587 1.00 67.88 1162 ILE A C 1
ATOM 9235 O O . ILE A 1 1162 ? 35.984 -15.018 -31.127 1.00 67.88 1162 ILE A O 1
ATOM 9239 N N . SER A 1 1163 ? 35.453 -12.895 -31.598 1.00 68.81 1163 SER A N 1
ATOM 9240 C CA . SER A 1 1163 ? 34.056 -12.973 -31.119 1.00 68.81 1163 SER A CA 1
ATOM 9241 C C . SER A 1 1163 ? 33.187 -13.875 -31.987 1.00 68.81 1163 SER A C 1
ATOM 9243 O O . SER A 1 1163 ? 32.381 -14.662 -31.476 1.00 68.81 1163 SER A O 1
ATOM 9245 N N . GLU A 1 1164 ? 33.387 -13.825 -33.299 1.00 70.25 1164 GLU A N 1
ATOM 9246 C CA . GLU A 1 1164 ? 32.713 -14.728 -34.222 1.00 70.25 1164 GLU A CA 1
ATOM 9247 C C . GLU A 1 1164 ? 33.248 -16.159 -34.064 1.00 70.25 1164 GLU A C 1
ATOM 9249 O O . GLU A 1 1164 ? 32.448 -17.075 -33.883 1.00 70.25 1164 GLU A O 1
ATOM 9254 N N . MET A 1 1165 ? 34.569 -16.370 -33.969 1.00 72.00 1165 MET A N 1
ATOM 9255 C CA . MET A 1 1165 ? 35.178 -17.678 -33.645 1.00 72.00 1165 MET A CA 1
ATOM 9256 C C . MET A 1 1165 ? 34.618 -18.295 -32.350 1.00 72.00 1165 MET A C 1
ATOM 9258 O O . MET A 1 1165 ? 34.315 -19.489 -32.302 1.00 72.00 1165 MET A O 1
ATOM 9262 N N . ALA A 1 1166 ? 34.410 -17.495 -31.301 1.00 75.06 1166 ALA A N 1
ATOM 9263 C CA . ALA A 1 1166 ? 33.776 -17.963 -30.069 1.00 75.06 1166 ALA A CA 1
ATOM 9264 C C . ALA A 1 1166 ? 32.291 -18.335 -30.270 1.00 75.06 1166 ALA A C 1
ATOM 9266 O O . ALA A 1 1166 ? 31.793 -19.270 -29.641 1.00 75.06 1166 ALA A O 1
ATOM 9267 N N . THR A 1 1167 ? 31.586 -17.656 -31.179 1.00 75.50 1167 THR A N 1
ATOM 9268 C CA . THR A 1 1167 ? 30.205 -17.986 -31.575 1.00 75.50 1167 THR A CA 1
ATOM 9269 C C . THR A 1 1167 ? 30.140 -19.279 -32.400 1.00 75.50 1167 THR A C 1
ATOM 9271 O O . THR A 1 1167 ? 29.259 -20.105 -32.156 1.00 75.50 1167 THR A O 1
ATOM 9274 N N . PHE A 1 1168 ? 31.107 -19.529 -33.290 1.00 76.88 1168 PHE A N 1
ATOM 9275 C CA . PHE A 1 1168 ? 31.262 -20.810 -33.996 1.00 76.88 1168 PHE A CA 1
ATOM 9276 C C . PHE A 1 1168 ? 31.390 -21.992 -33.031 1.00 76.88 1168 PHE A C 1
ATOM 9278 O O . PHE A 1 1168 ? 30.710 -23.004 -33.202 1.00 76.88 1168 PHE A O 1
ATOM 9285 N N . ILE A 1 1169 ? 32.220 -21.852 -31.994 1.00 79.56 1169 ILE A N 1
ATOM 9286 C CA . ILE A 1 1169 ? 32.443 -22.892 -30.979 1.00 79.56 1169 ILE A CA 1
ATOM 9287 C C . ILE A 1 1169 ? 31.150 -23.204 -30.196 1.00 79.56 1169 ILE A C 1
ATOM 9289 O O . ILE A 1 1169 ? 30.866 -24.371 -29.923 1.00 79.56 1169 ILE A O 1
ATOM 9293 N N . VAL A 1 1170 ? 30.307 -22.200 -29.918 1.00 80.50 1170 VAL A N 1
ATOM 9294 C CA . VAL A 1 1170 ? 28.972 -22.412 -29.321 1.00 80.50 1170 VAL A CA 1
ATOM 9295 C C . VAL A 1 1170 ? 28.041 -23.168 -30.279 1.00 80.50 1170 VAL A C 1
ATOM 9297 O O . VAL A 1 1170 ? 27.369 -24.113 -29.863 1.00 80.50 1170 VAL A O 1
ATOM 9300 N N . LEU A 1 1171 ? 28.002 -22.793 -31.563 1.00 80.81 1171 LEU A N 1
ATOM 9301 C CA . LEU A 1 1171 ? 27.147 -23.445 -32.566 1.00 80.81 1171 LEU A CA 1
ATOM 9302 C C . LEU A 1 1171 ? 27.579 -24.895 -32.856 1.00 80.81 1171 LEU A C 1
ATOM 9304 O O . LEU A 1 1171 ? 26.726 -25.749 -33.103 1.00 80.81 1171 LEU A O 1
ATOM 9308 N N . PHE A 1 1172 ? 28.874 -25.202 -32.755 1.00 82.69 1172 PHE A N 1
ATOM 9309 C CA . PHE A 1 1172 ? 29.427 -26.551 -32.924 1.00 82.69 1172 PHE A CA 1
ATOM 9310 C C . PHE A 1 1172 ? 28.898 -27.565 -31.890 1.00 82.69 1172 PHE A C 1
ATOM 9312 O O . PHE A 1 1172 ? 28.790 -28.754 -32.193 1.00 82.69 1172 PHE A O 1
ATOM 9319 N N . ASN A 1 1173 ? 28.466 -27.116 -30.705 1.00 83.81 1173 ASN A N 1
ATOM 9320 C CA . ASN A 1 1173 ? 27.846 -27.972 -29.685 1.00 83.81 1173 ASN A CA 1
ATOM 9321 C C . ASN A 1 1173 ? 26.635 -28.765 -30.227 1.00 83.81 1173 ASN A C 1
ATOM 9323 O O . ASN A 1 1173 ? 26.493 -29.955 -29.946 1.00 83.81 1173 ASN A O 1
ATOM 9327 N N . SER A 1 1174 ? 25.808 -28.130 -31.069 1.00 85.00 1174 SER A N 1
ATOM 9328 C CA . SER A 1 1174 ? 24.634 -28.764 -31.701 1.00 85.00 1174 SER A CA 1
ATOM 9329 C C . SER A 1 1174 ? 25.018 -29.869 -32.698 1.00 85.00 1174 SER A C 1
ATOM 9331 O O . SER A 1 1174 ? 24.247 -30.801 -32.933 1.00 85.00 1174 SER A O 1
ATOM 9333 N N . THR A 1 1175 ? 26.232 -29.792 -33.248 1.00 83.44 1175 THR A N 1
ATOM 9334 C CA . THR A 1 1175 ? 26.828 -30.795 -34.139 1.00 83.44 1175 THR A CA 1
ATOM 9335 C C . THR A 1 1175 ? 27.450 -31.955 -33.356 1.00 83.44 1175 THR A C 1
ATOM 9337 O O . THR A 1 1175 ? 27.360 -33.103 -33.785 1.00 83.44 1175 THR A O 1
ATOM 9340 N N . LEU A 1 1176 ? 28.048 -31.687 -32.188 1.00 82.25 1176 LEU A N 1
ATOM 9341 C CA . LEU A 1 1176 ? 28.658 -32.701 -31.317 1.00 82.25 1176 LEU A CA 1
ATOM 9342 C C . LEU A 1 1176 ? 27.631 -33.596 -30.606 1.00 82.25 1176 LEU A C 1
ATOM 9344 O O . LEU A 1 1176 ? 27.873 -34.793 -30.426 1.00 82.25 1176 LEU A O 1
ATOM 9348 N N . ASN A 1 1177 ? 26.493 -33.035 -30.192 1.00 80.88 1177 ASN A N 1
ATOM 9349 C CA . ASN A 1 1177 ? 25.503 -33.722 -29.357 1.00 80.88 1177 ASN A CA 1
ATOM 9350 C C . ASN A 1 1177 ? 25.033 -35.092 -29.908 1.00 80.88 1177 ASN A C 1
ATOM 9352 O O . ASN A 1 1177 ? 25.061 -36.061 -29.140 1.00 80.88 1177 ASN A O 1
ATOM 9356 N N . PRO A 1 1178 ? 24.711 -35.258 -31.210 1.00 81.00 1178 PRO A N 1
ATOM 9357 C CA . PRO A 1 1178 ? 24.419 -36.567 -31.804 1.00 81.00 1178 PRO A CA 1
ATOM 9358 C C . PRO A 1 1178 ? 25.500 -37.633 -31.586 1.00 81.00 1178 PRO A C 1
ATOM 9360 O O . PRO A 1 1178 ? 25.187 -38.767 -31.209 1.00 81.00 1178 PRO A O 1
ATOM 9363 N N . PHE A 1 1179 ? 26.775 -37.277 -31.764 1.00 81.12 1179 PHE A N 1
ATOM 9364 C CA . PHE A 1 1179 ? 27.897 -38.193 -31.548 1.00 81.12 1179 PHE A CA 1
ATOM 9365 C C . PHE A 1 1179 ? 28.032 -38.559 -30.067 1.00 81.12 1179 PHE A C 1
ATOM 9367 O O . PHE A 1 1179 ? 28.218 -39.732 -29.739 1.00 81.12 1179 PHE A O 1
ATOM 9374 N N . LEU A 1 1180 ? 27.846 -37.589 -29.164 1.00 75.69 1180 LEU A N 1
ATOM 9375 C CA . LEU A 1 1180 ? 27.852 -37.822 -27.717 1.00 75.69 1180 LEU A CA 1
ATOM 9376 C C . LEU A 1 1180 ? 26.730 -38.781 -27.283 1.00 75.69 1180 LEU A C 1
ATOM 9378 O O . LEU A 1 1180 ? 26.976 -39.658 -26.451 1.00 75.69 1180 LEU A O 1
ATOM 9382 N N . TYR A 1 1181 ? 25.523 -38.691 -27.854 1.00 73.31 1181 TYR A N 1
ATOM 9383 C CA . TYR A 1 1181 ? 24.440 -39.641 -27.562 1.00 73.31 1181 TYR A CA 1
ATOM 9384 C C . TYR A 1 1181 ? 24.752 -41.049 -28.071 1.00 73.31 1181 TYR A C 1
ATOM 9386 O O . TYR A 1 1181 ? 24.624 -42.009 -27.308 1.00 73.31 1181 TYR A O 1
ATOM 9394 N N . CYS A 1 1182 ? 25.211 -41.175 -29.319 1.00 72.94 1182 CYS A N 1
ATOM 9395 C CA . CYS A 1 1182 ? 25.603 -42.452 -29.919 1.00 72.94 1182 CYS A CA 1
ATOM 9396 C C . CYS A 1 1182 ? 26.788 -43.111 -29.196 1.00 72.94 1182 CYS A C 1
ATOM 9398 O O . CYS A 1 1182 ? 26.846 -44.335 -29.095 1.00 72.94 1182 CYS A O 1
ATOM 9400 N N . TRP A 1 1183 ? 27.724 -42.336 -28.649 1.00 72.81 1183 TRP A N 1
ATOM 9401 C CA . TRP A 1 1183 ? 28.811 -42.868 -27.826 1.00 72.81 1183 TRP A CA 1
ATOM 9402 C C . TRP A 1 1183 ? 28.295 -43.389 -26.476 1.00 72.81 1183 TRP A C 1
ATOM 9404 O O . TRP A 1 1183 ? 28.687 -44.467 -26.020 1.00 72.81 1183 TRP A O 1
ATOM 9414 N N . LYS A 1 1184 ? 27.417 -42.613 -25.828 1.00 68.25 1184 LYS A N 1
ATOM 9415 C CA . LYS A 1 1184 ? 27.059 -42.757 -24.410 1.00 68.25 1184 LYS A CA 1
ATOM 9416 C C . LYS A 1 1184 ? 25.892 -43.696 -24.118 1.00 68.25 1184 LYS A C 1
ATOM 9418 O O . LYS A 1 1184 ? 25.910 -44.337 -23.068 1.00 68.25 1184 LYS A O 1
ATOM 9423 N N . ILE A 1 1185 ? 24.872 -43.726 -24.973 1.00 71.75 1185 ILE A N 1
ATOM 9424 C CA . ILE A 1 1185 ? 23.608 -44.431 -24.728 1.00 71.75 1185 ILE A CA 1
ATOM 9425 C C . ILE A 1 1185 ? 23.558 -45.647 -25.657 1.00 71.75 1185 ILE A C 1
ATOM 9427 O O . ILE A 1 1185 ? 23.356 -45.514 -26.864 1.00 71.75 1185 ILE A O 1
ATOM 9431 N N . SER A 1 1186 ? 23.781 -46.840 -25.100 1.00 69.94 1186 SER A N 1
ATOM 9432 C CA . SER A 1 1186 ? 23.861 -48.108 -25.841 1.00 69.94 1186 SER A CA 1
ATOM 9433 C C . SER A 1 1186 ? 22.593 -48.412 -26.635 1.00 69.94 1186 SER A C 1
ATOM 9435 O O . SER A 1 1186 ? 22.671 -48.943 -27.741 1.00 69.94 1186 SER A O 1
ATOM 9437 N N . GLU A 1 1187 ? 21.451 -48.030 -26.078 1.00 75.19 1187 GLU A N 1
ATOM 9438 C CA . GLU A 1 1187 ? 20.100 -48.278 -26.572 1.00 75.19 1187 GLU A CA 1
ATOM 9439 C C . GLU A 1 1187 ? 19.842 -47.394 -27.800 1.00 75.19 1187 GLU A C 1
ATOM 9441 O O . GLU A 1 1187 ? 19.580 -47.890 -28.893 1.00 75.19 1187 GLU A O 1
ATOM 9446 N N . VAL A 1 1188 ? 20.099 -46.084 -27.669 1.00 75.44 1188 VAL A N 1
ATOM 9447 C CA . VAL A 1 1188 ? 20.048 -45.124 -28.786 1.00 75.44 1188 VAL A CA 1
ATOM 9448 C C . VAL A 1 1188 ? 21.049 -45.503 -29.877 1.00 75.44 1188 VAL A C 1
ATOM 9450 O O . VAL A 1 1188 ? 20.685 -45.487 -31.047 1.00 75.44 1188 VAL A O 1
ATOM 9453 N N . ARG A 1 1189 ? 22.276 -45.926 -29.537 1.00 82.81 1189 ARG A N 1
ATOM 9454 C CA . ARG A 1 1189 ? 23.243 -46.432 -30.528 1.00 82.81 1189 ARG A CA 1
ATOM 9455 C C . ARG A 1 1189 ? 22.722 -47.666 -31.269 1.00 82.81 1189 ARG A C 1
ATOM 9457 O O . ARG A 1 1189 ? 22.955 -47.787 -32.470 1.00 82.81 1189 ARG A O 1
ATOM 9464 N N . GLY A 1 1190 ? 22.039 -48.577 -30.575 1.00 79.06 1190 GLY A N 1
ATOM 9465 C CA . GLY A 1 1190 ? 21.386 -49.744 -31.170 1.00 79.06 1190 GLY A CA 1
ATOM 9466 C C . GLY A 1 1190 ? 20.290 -49.337 -32.154 1.00 79.06 1190 GLY A C 1
ATOM 9467 O O . GLY A 1 1190 ? 20.351 -49.710 -33.325 1.00 79.06 1190 GLY A O 1
ATOM 9468 N N . ALA A 1 1191 ? 19.355 -48.494 -31.712 1.00 78.75 1191 ALA A N 1
ATOM 9469 C CA . ALA A 1 1191 ? 18.264 -47.964 -32.528 1.00 78.75 1191 ALA A CA 1
ATOM 9470 C C . ALA A 1 1191 ? 18.758 -47.131 -33.731 1.00 78.75 1191 ALA A C 1
ATOM 9472 O O . ALA A 1 1191 ? 18.181 -47.209 -34.819 1.00 78.75 1191 ALA A O 1
ATOM 9473 N N . VAL A 1 1192 ? 19.855 -46.380 -33.572 1.00 81.56 1192 VAL A N 1
ATOM 9474 C CA . VAL A 1 1192 ? 20.546 -45.670 -34.661 1.00 81.56 1192 VAL A CA 1
ATOM 9475 C C . VAL A 1 1192 ? 21.146 -46.659 -35.658 1.00 81.56 1192 VAL A C 1
ATOM 9477 O O . VAL A 1 1192 ? 20.834 -46.565 -36.841 1.00 81.56 1192 VAL A O 1
ATOM 9480 N N . LYS A 1 1193 ? 21.937 -47.649 -35.215 1.00 82.50 1193 LYS A N 1
ATOM 9481 C CA . LYS A 1 1193 ? 22.515 -48.672 -36.109 1.00 82.50 1193 LYS A CA 1
ATOM 9482 C C . LYS A 1 1193 ? 21.439 -49.444 -36.876 1.00 82.50 1193 LYS A C 1
ATOM 9484 O O . LYS A 1 1193 ? 21.602 -49.680 -38.068 1.00 82.50 1193 LYS A O 1
ATOM 9489 N N . GLN A 1 1194 ? 20.335 -49.801 -36.220 1.00 80.88 1194 GLN A N 1
ATOM 9490 C CA . GLN A 1 1194 ? 19.186 -50.439 -36.868 1.00 80.88 1194 GLN A CA 1
ATOM 9491 C C . GLN A 1 1194 ? 18.513 -49.517 -37.888 1.00 80.88 1194 GLN A C 1
ATOM 9493 O O . GLN A 1 1194 ? 18.182 -49.969 -38.976 1.00 80.88 1194 GLN A O 1
ATOM 9498 N N . THR A 1 1195 ? 18.339 -48.231 -37.572 1.00 80.44 1195 THR A N 1
ATOM 9499 C CA . THR A 1 1195 ? 17.714 -47.264 -38.489 1.00 80.44 1195 THR A CA 1
ATOM 9500 C C . THR A 1 1195 ? 18.603 -46.977 -39.701 1.00 80.44 1195 THR A C 1
ATOM 9502 O O . THR A 1 1195 ? 18.094 -46.981 -40.814 1.00 80.44 1195 THR A O 1
ATOM 9505 N N . ILE A 1 1196 ? 19.920 -46.826 -39.520 1.00 80.12 1196 ILE A N 1
ATOM 9506 C CA . ILE A 1 1196 ? 20.885 -46.718 -40.627 1.00 80.12 1196 ILE A CA 1
ATOM 9507 C C . ILE A 1 1196 ? 20.835 -47.980 -41.498 1.00 80.12 1196 ILE A C 1
ATOM 9509 O O . ILE A 1 1196 ? 20.696 -47.873 -42.710 1.00 80.12 1196 ILE A O 1
ATOM 9513 N N . ARG A 1 1197 ? 20.882 -49.176 -40.892 1.00 79.31 1197 ARG A N 1
ATOM 9514 C CA . ARG A 1 1197 ? 20.811 -50.446 -41.633 1.00 79.31 1197 ARG A CA 1
ATOM 9515 C C . ARG A 1 1197 ? 19.490 -50.603 -42.389 1.00 79.31 1197 ARG A C 1
ATOM 9517 O O . ARG A 1 1197 ? 19.507 -51.103 -43.499 1.00 79.31 1197 ARG A O 1
ATOM 9524 N N . GLN A 1 1198 ? 18.368 -50.155 -41.822 1.00 75.31 1198 GLN A N 1
ATOM 9525 C CA . GLN A 1 1198 ? 17.081 -50.123 -42.522 1.00 75.31 1198 GLN A CA 1
ATOM 9526 C C . GLN A 1 1198 ? 17.133 -49.185 -43.732 1.00 75.31 1198 GLN A C 1
ATOM 9528 O O . GLN A 1 1198 ? 16.789 -49.618 -44.821 1.00 75.31 1198 GLN A O 1
ATOM 9533 N N . VAL A 1 1199 ? 17.610 -47.946 -43.575 1.00 71.94 1199 VAL A N 1
ATOM 9534 C CA . VAL A 1 1199 ? 17.711 -46.982 -44.687 1.00 71.94 1199 VAL A CA 1
ATOM 9535 C C . VAL A 1 1199 ? 18.633 -47.495 -45.803 1.00 71.94 1199 VAL A C 1
ATOM 9537 O O . VAL A 1 1199 ? 18.256 -47.410 -46.961 1.00 71.94 1199 VAL A O 1
ATOM 9540 N N . ILE A 1 1200 ? 19.775 -48.103 -45.465 1.00 73.06 1200 ILE A N 1
ATOM 9541 C CA . ILE A 1 1200 ? 20.730 -48.688 -46.432 1.00 73.06 1200 ILE A CA 1
ATOM 9542 C C . ILE A 1 1200 ? 20.207 -49.986 -47.087 1.00 73.06 1200 ILE A C 1
ATOM 9544 O O . ILE A 1 1200 ? 20.739 -50.411 -48.100 1.00 73.06 1200 ILE A O 1
ATOM 9548 N N . CYS A 1 1201 ? 19.177 -50.636 -46.536 1.00 65.38 1201 CYS A N 1
ATOM 9549 C CA . CYS A 1 1201 ? 18.515 -51.780 -47.183 1.00 65.38 1201 CYS A CA 1
ATOM 9550 C C . CYS A 1 1201 ? 17.257 -51.389 -47.985 1.00 65.38 1201 CYS A C 1
ATOM 9552 O O . CYS A 1 1201 ? 16.645 -52.264 -48.590 1.00 65.38 1201 CYS A O 1
ATOM 9554 N N . TYR A 1 1202 ? 16.847 -50.117 -47.944 1.00 54.28 1202 TYR A N 1
ATOM 9555 C CA . TYR A 1 1202 ? 15.706 -49.561 -48.689 1.00 54.28 1202 TYR A CA 1
ATOM 9556 C C . TYR A 1 1202 ? 16.133 -48.593 -49.810 1.00 54.28 1202 TYR A C 1
ATOM 9558 O O . TYR A 1 1202 ? 15.270 -48.136 -50.561 1.00 54.28 1202 TYR A O 1
ATOM 9566 N N . ALA A 1 1203 ? 17.426 -48.272 -49.892 1.00 44.34 1203 ALA A N 1
ATOM 9567 C CA . ALA A 1 1203 ? 18.073 -47.461 -50.920 1.00 44.34 1203 ALA A CA 1
ATOM 9568 C C . ALA A 1 1203 ? 19.092 -48.321 -51.680 1.00 44.34 1203 ALA A C 1
ATOM 9570 O O . ALA A 1 1203 ? 19.244 -48.075 -52.894 1.00 44.34 1203 ALA A O 1
#

Nearest PDB structures (foldseek):
  7vih-assembly1_F  TM=7.661E-01  e=3.497E-05  Homo sapiens
  6ibb-assembly2_C  TM=7.109E-01  e=1.297E-04  Rattus norvegicus
  8hoc-assembly1_R  TM=6.958E-01  e=2.160E-04  Homo sapiens
  8j24-assembly1_D  TM=7.451E-01  e=3.596E-04  Homo sapiens
  4ea3-assembly1_B-2  TM=5.441E-01  e=2.787E-04  Escherichia coli

pLDDT: mean 72.58, std 13.66, range [25.42, 91.12]

Secondary structure (DSSP, 8-state):
-HHHHHHHHHHHHHHHHHHHHHHHHHHHH--SS-HHHHHHHHHHHHHHHHIIIIIHHHHHHHHHHTTTT-HHHHHHHHHHHHHHHHHHHHHHHHHHHHHHHHHHHHHHSGGGHHHHS-HHHHHHHHHHHHHHHHHHHHHHHH-HHHHHHHHHHHHHHHHHHHHHHHHHHHHHHHHHHHHHHHHHTT---S-HHHHHHHHHHHHHHHHHHHHHHHHHHHHHHHHHHHHHH-SS--HHHHHHHHHHHHHHHHHHHHHHHHHHHH-HHHHHHHHHHHHHHHHHHHHHTTT-----------HHHHTTSTTSHHHHHHHHHHHHHHHHHHHHHHHHHHHHHHHHHHH--SS-HHHHHHHHHHHHHHHHIIIIIHHHHHHHHHHHHTT-HHHHHHHHHHHHHHHHHHHHHHHHHHHHHHHHHHHHHHHGGGHHHHS-HHHHHHHHHHHHHHHHHHHHHHHHHHHHHHHHHHHHHHHHHHHHHHHHHHHHHHHHHHHHHHHHHHHH---S-HHHHHHHHHHHHHHHHHHHHHHHHHHHHHHHHHHHHHH-SS--HHHHHHHHHHHHHHHHHHHHHHHHHHHH-HHHHHHHHHHHHHHGGG------THHHHHHHTSGGGHHHHHHHHHHHHHHHHHHHHHHHHHHHHHHHHHHH--SS-HHHHHHHHHHHHHHHHIIIIIHHHHHHHHHHHHTT-HHHHHHHHHHHHHHHHHHHHHHHHHHHHHHHHHHHHHHHGGGHHHHS-HHHHHHHHHHHHHHHHHHHHHHHHHHHHHHHHHHHHHHHHHHHHHHHHHHHHHHHHHHHHHHHHHHHH---S-THHHHHHHHHHHHHHHHHHHHHHHHHHHHHHHHHHHHH--S--THHHHHHHHHHHHHHHHHHHHHHHHHHH-HHHHHHHHHHHHHHTTS---------SGGGTSSGGGHHHHHHHHHHHHHHHHHHHHHHHHHHHHHHHHHHH--SS-HHHHHHHHHHHHHHHHIIIIIHHHHHHHHHHHHTT-HHHHHHHHHHHHHHHHHHHHHHHHHHHHHHHHHHHTTSTTHHHH--HHHHHHHHHHHHHHHHHHHHGGGT-HHHHHHHHHHHHHHHHHHHHHHHHHHHHHHHHHHHHHHHHHTT-----THHHHHHHHHHHHHHHHHHHHHHHHHHHHHHHHHHHHH-SS--THHHHHHHHHHHHHHHHHHHHHHHHHHH-HHHHHHHHHHHHHHHHH-

Radius of gyration: 40.0 Å; Cα contacts (8 Å, |Δi|>4): 1175; chains: 1; bounding box: 100×105×116 Å

Solvent-accessible surface area (backbone atoms only — not comparable to full-atom values): 61940 Å² total; per-residue (Å²): 110,42,66,48,52,22,25,35,31,50,32,44,14,54,40,6,33,57,37,19,51,47,44,48,58,16,61,69,70,52,74,86,62,58,68,39,62,48,53,49,55,45,49,35,30,50,33,24,27,47,40,23,70,49,20,26,50,28,43,23,45,19,26,44,22,64,71,71,68,36,61,67,56,21,53,53,21,42,52,52,16,52,51,45,38,58,35,40,54,44,42,35,44,52,42,50,28,48,54,36,46,54,53,34,43,52,66,74,40,52,83,54,26,68,74,71,62,35,54,71,60,44,53,49,52,52,48,52,42,54,50,52,31,54,51,46,48,51,41,33,75,75,42,55,68,56,37,58,51,53,50,67,52,48,54,56,50,40,50,50,51,30,53,51,29,52,50,50,45,52,51,52,55,51,49,54,48,52,55,53,54,60,60,50,75,79,51,98,70,87,74,74,65,65,58,51,54,53,48,53,54,51,54,53,56,50,51,54,53,54,50,50,54,50,66,21,51,48,51,39,55,54,45,54,51,51,55,73,70,42,98,62,95,46,74,68,55,57,53,50,46,53,57,20,52,53,35,44,52,47,48,41,42,42,50,42,56,55,46,41,72,72,34,72,64,48,34,47,37,35,52,54,51,51,55,54,49,51,56,53,48,63,60,52,64,77,74,64,93,75,81,82,80,89,85,84,13,44,78,64,19,41,64,24,39,80,86,47,42,82,65,43,43,61,54,24,55,32,50,17,54,50,27,47,55,45,13,55,46,4,29,56,37,19,49,52,49,48,57,46,62,64,74,54,77,87,58,60,66,42,64,44,48,50,54,48,54,36,32,51,29,23,21,44,40,15,68,48,22,25,46,30,42,17,47,17,28,44,19,37,62,72,67,38,37,66,62,10,31,53,20,40,48,54,18,45,24,47,40,48,13,36,54,44,33,34,49,53,45,55,28,46,52,34,46,52,55,33,44,47,65,77,42,52,82,56,26,65,78,70,64,34,54,72,59,48,50,52,55,50,51,50,39,48,53,56,15,45,52,40,4,54,31,30,72,71,40,49,69,57,31,46,54,51,44,65,53,49,50,57,50,38,49,50,54,28,52,53,26,51,52,49,42,52,50,52,52,53,50,52,47,51,54,51,50,60,54,43,73,76,52,85,85,70,76,60,66,63,55,50,54,53,50,54,51,51,53,52,53,50,52,50,55,55,49,49,55,47,64,18,48,47,53,32,46,53,47,50,52,49,54,76,73,50,92,70,93,49,72,67,55,60,52,52,48,49,55,22,53,48,36,42,57,43,45,34,37,48,48,42,57,55,47,32,78,73,34,71,68,49,43,59,54,51,59,56,55,54,70,59,56,69,82,74,72,90,80,90,91,78,81,64,72,70,68,48,59,80,47,42,79,91,55,46,85,88,38,40,70,60,28,52,50,56,19,55,53,28,48,56,46,13,55,46,3,29,54,40,18,49,53,49,45,55,43,64,61,74,57,76,88,58,58,65,39,65,47,47,52,53,45,52,39,30,52,29,23,21,46,37,17,70,48,22,26,48,28,44,20,47,18,33,46,18,54,66,70,68,37,41,69,55,17,52,50,21,48,49,52,19,45,25,44,39,52,12,36,53,42,34,37,50,53,44,54,29,48,52,34,47,52,55,33,45,45,62,78,42,50,82,54,26,67,76,71,61,36,51,73,56,47,53,52,53,49,52,49,43,47,51,58,16,47,51,42,5,56,36,27,72,80,39,52,57,48,32,51,55,50,47,66,54,49,53,57,50,38,51,50,54,30,53,53,26,52,51,50,43,49,51,54,52,54,51,53,47,52,54,51,52,59,55,46,73,77,53,85,87,68,85,66,63,67,59,55,56,58,51,53,53,55,57,53,57,50,52,52,58,56,48,52,57,46,64,19,48,47,55,32,50,54,47,57,50,51,60,67,69,50,94,67,94,55,75,68,56,60,55,52,49,51,56,24,52,51,37,43,57,44,45,35,41,47,48,42,56,58,48,39,78,71,34,70,68,44,44,58,52,49,60,55,53,56,75,64,63,77,82,76,86,87,85,86,90,88,90,88,90,73,79,68,67,75,59,36,81,91,58,46,80,86,42,42,73,58,33,54,52,52,22,54,52,27,48,55,44,14,55,46,5,36,54,36,19,50,48,48,47,53,16,66,61,74,55,76,88,58,58,67,39,63,48,49,52,54,46,51,37,34,49,28,21,24,44,38,20,70,46,28,26,52,30,49,22,49,20,34,48,21,51,70,69,67,36,46,67,58,19,48,55,25,48,56,51,28,49,28,44,41,43,19,33,55,41,31,34,50,53,44,53,32,49,49,41,47,51,59,42,42,65,75,41,98,57,29,80,79,71,64,39,52,73,57,49,53,52,53,51,53,49,40,50,52,54,19,42,54,48,9,56,37,46,83,77,37,58,65,61,31,48,53,52,49,51,54,52,52,55,51,41,51,52,53,36,51,54,32,50,54,51,46,50,52,54,47,56,52,50,49,53,53,49,54,59,51,50,76,75,52,88,86,66,81,62,66,67,56,53,57,55,50,52,53,58,49,58,60,45,53,54,56,53,48,53,53,47,68,26,46,46,57,47,51,54,51,55,52,51,64,73,69,51,90,72,86,59,76,68,55,55,58,53,54,49,53,26,49,51,42,45,59,46,47,38,43,48,48,40,56,54,44,47,74,67,35,69,65,51,32,48,42,38,54,51,49,52,53,50,52,67,74,76,108

Sequence (1203 aa):
QSIYFTAVHILLSLMALSGNFLIIVALHKVSSLHPPSKVLYRCLAATDLLVSIVSQPFTASYWMSLVHEEWYLCRVAYMATYITTYTLCLVSLLTTAAISVDRLLALLSGLRYRQIVTLKRTYCMVATFWVLFVVACLCYILEYRIDMWYSRIIIPSCLIISVASYTKIFCVLRHHQAQVQGFIQQQHNQPNALNMARYKRAVYSALWVQLALVSCYVPIGVSGIVIASSNTYSSNLIVTWGVALLLVYFNSALNPILYCWRISEMRQAVKQTINQALCYLSYMATTNITGRGTLTQTFDGSLCSPIWLGEIKQQSISLSAVNILLSITATLGNSLILVSLHKESSLHPPSKLLYRCLATTDLLVGLVTQPIYAAFWMSVVHEHWSLCQFSFYATGVTGYALCSVSMLTLTTISVDRLLAMLLGLRYKEIVTLRRTYIILAIFWIVSLLSGLFFHLNYRITFWLSFTGAPLCLVISIASYTKIFRAISHHQAQIQDYAQQQPSQPNALNMARYRKAVYSALWVQLVLVVCYVPNMTVEIVISLSLKGLSNFIVIRGMANVLVFFNSTLNPFLYCWKISEVIRAVKLTIRQAICYAEGGTLTQTFNRSLCSPIWLDEFKQQSISLSAVNILLSITATLGNSLILVALHKESSLHPPSKLLYRCLATTDLLVGLVTQPMYAAYWMSVVHEHWSLCQFSFYATGVTGYALCSVSMLTLTTISVDRLLAMLLGLRYKEIVTLRRTYIILAIVWIVSLLSGLLFHLNYRITFWLSFTGAPLCLVISIASYTKIFRAISHHQAQIQDYAQQQPSQPNALNMARYRKAVYSALWVQLVLVVCYVPNMTVEIVISLSLKGLSNFIVIRGMANVLVFFNSTLNPFLYCWKISEVIRAVKLTIRQAICYAEGGTQTKTYERLLCSPVWVGELKQQSISFSAINILFSITAILGNSLILVALYKESSLHPPSKLLYRCLATTDLLVGLVTQPLCATYWMSLVHEHWSLCRYARDAIYISGYALCGVSLLTLTAISVDRLLAMSLRYKEIVTLRRTYIILAIFWVVCLVAGLFSLFDYHITFWCGFIVISSCLIISIVSYTKIFHAISHHQAQVQEHAQQQPSQPNALNMARYRKAVYNALWVQLALVVCYVPQFTLKIAMSLSKERFPNFIIISEMATFIVLFNSTLNPFLYCWKISEVRGAVKQTIRQVICYA

InterPro domains:
  IPR000276 G protein-coupled receptor, rhodopsin-like [PF00001] (19-259)
  IPR000276 G protein-coupled receptor, rhodopsin-like [PF00001] (333-454)
  IPR000276 G protein-coupled receptor, rhodopsin-like [PF00001] (638-760)
  IPR000276 G protein-coupled receptor, rhodopsin-like [PF00001] (943-1181)
  IPR000276 G protein-coupled receptor, rhodopsin-like [PR00237] (623-647)
  IPR000276 G protein-coupled receptor, rhodopsin-like [PR00237] (656-677)
  IPR000276 G protein-coupled receptor, rhodopsin-like [PR00237] (704-726)
  IPR000276 G protein-coupled receptor, rhodopsin-like [PR00237] (740-761)
  IPR000276 G protein-coupled receptor, rhodopsin-like [PR00237] (1163-1189)
  IPR017452 GPCR, rhodopsin-like, 7TM [PS50262] (19-259)
  IPR017452 GPCR, rhodopsin-like, 7TM [PS50262] (333-573)
  IPR017452 GPCR, rhodopsin-like, 7TM [PS50262] (638-878)
  IPR017452 GPCR, rhodopsin-like, 7TM [PS50262] (943-1181)

Foldseek 3Di:
DLQQLLQALLLLLVLLQVLLVLLLQLLVVDPPDDVLLSLLSNLLSVLLNCCSVFQSVLSSQLSVCVVVVVVVSNVVSVLSNVLSLLLSLLLNLQSLLVNLVLVLLCLVVPPCSPVVRDNVVSVVSSVVSVVVSVVLSVCCVVPVVVNLVVSLPRLVVSLVSNVVSLVSVVVSLVVVVVVVVVVCVVPPDDDPPPVVVVSVLVNVLSVVSSVLSCQLRVQLSVLSVVVVVDPDDDPVSVVSNSLNSSSSSVSSSCSSVSCLSNPVSSVVSSVVVVVVVVVVVVVCVVPPPDDDDDDHHHSQLVLLACPCQLQCLLLLLVLLLLLLVLLVLLQLLLVLVLVLLVPDDPDDLLLSVLSNLLSVLLNCCSPFQSNLSSQLSVCSNVSVSHSNRVSRLSNQLSLQLSLQLNLQSLLVNLVLVLLCLVVPPCSDVVRDNVVSVVSSVVSNVVRNVLSVCCSSPVVVNLVCLLVVLVVSLVSSVVSLVSVVVSVVVVVVVVVVVCVVPVDDDVPVVVVVVVLVNVLSVVSSVLSCQLRVQLNVLSVVVVVDDDDDVVSVSSNSVNSSSSSVSSSCVSVSVVSVDVVSVVSSVVVVVVVVVPDPDDDDPPPPLLVVLDPPCLVVCLQLLQVLLVLLLVLLVLLQVLLVLVLVLLVPDDPDDLLLSVLSNQLSVLLNQCSVFQSNLSSQLSVCSNVSVSVSNSVSVLRNQLSLQLSLQLNLVSLLVSLQLLLLCLVQPPCSPVVRDNVVSVVSSVVSNVVSNVLSVVCNSPVSNSLVCLLVSLVVSLVSSVVSLVSVVVSLVVVVVVVVVVCVVPVPDDPVVVVVVSVLVNVLSVVSSVLSCQLRVQLSVLSVVVSVDSDDDPVSVSSNSVNSSSSSCSSSCVSVSVCSVDVSSVVSVVVVVVVPPPDDDDDDDDDDDVLPPLDPPPQPPCQVVLQVLLVLLLVLLVLLQVLLVLLLQLLVPFDPDDLLLSVLSNLLSVLLNLLSVFQSNLSSQLSVCSNVSVSVSNVVSVLSNQLSCQQSLQLNLVSLLVNLVLVLLVLDPCSVVPRDNVVSVVSSVVSNVVSNVLSVCCVSDVVSSLVVVLVSLVVSLVSNVVSLVSVVVVLVVVVVVVVVVCVVDVDDPPVVVNVVVVLLSVLSVVSSVLSCQLQVQLNVLSVVVVVDPDDDPVSVVSNVVSVSSSSCSSSCSSVSCLVRPVSSVVSSVVVVVVVVVVD

Mean predicted aligned error: 23.23 Å